Protein AF-0000000070960146 (afdb_homodimer)

Solvent-accessible surface area (backbone atoms only — not comparable to full-atom values): 70694 Å² total; per-residue (Å²): 142,62,29,52,40,71,73,69,5,47,39,12,2,50,14,40,54,54,83,61,89,57,48,25,29,65,72,46,25,65,51,45,55,50,44,57,61,27,44,70,69,28,80,47,64,64,25,42,52,49,49,51,50,38,55,51,27,43,67,66,57,34,67,61,31,40,39,28,59,34,11,20,39,46,73,60,36,20,38,69,31,18,22,44,43,29,54,26,23,54,67,56,8,25,67,33,73,41,82,50,96,93,36,79,46,39,23,17,20,33,39,32,38,32,36,72,47,49,84,36,66,73,55,34,51,51,48,34,45,20,14,60,64,30,61,87,32,43,71,78,63,81,52,58,47,55,74,87,51,53,32,63,59,55,89,52,77,59,70,46,55,38,59,24,32,43,16,40,39,41,49,55,70,43,48,41,66,30,52,31,44,33,53,46,42,46,45,67,69,49,24,64,53,37,39,46,43,74,52,67,45,35,56,66,65,28,43,38,42,66,85,47,78,71,66,78,84,50,69,68,42,53,50,49,53,48,54,53,48,48,38,52,51,42,24,53,52,8,31,54,50,44,69,74,46,63,83,67,57,83,74,63,87,48,68,70,57,48,49,33,44,29,24,7,50,63,53,29,49,48,63,53,67,52,80,74,83,52,89,64,41,44,54,33,16,52,47,22,52,40,46,52,47,48,54,53,35,52,53,60,49,46,51,48,54,39,59,29,41,40,48,40,54,55,61,56,41,52,59,34,72,89,42,26,41,57,63,45,42,68,58,47,61,41,53,54,36,17,51,50,21,19,50,51,29,36,68,44,43,61,17,56,71,71,66,48,59,51,70,69,58,54,52,50,50,54,50,63,66,52,40,61,65,51,51,50,50,50,51,38,37,47,46,55,55,61,71,74,63,60,42,66,39,21,33,55,43,37,44,45,47,23,52,26,20,64,73,37,44,67,36,55,77,66,40,43,34,39,77,64,37,52,67,30,57,42,60,73,77,48,26,55,58,16,31,52,54,51,46,61,68,49,42,59,75,54,48,48,35,49,75,71,40,94,62,17,62,58,49,54,52,50,50,34,52,46,29,32,50,51,33,22,48,52,28,44,72,66,69,35,56,42,61,92,45,89,87,47,36,46,67,45,47,50,47,25,49,49,57,57,64,32,27,50,68,54,48,38,30,14,24,47,52,12,30,52,48,10,44,52,52,53,73,41,66,87,50,86,76,84,77,54,70,66,58,50,51,50,50,51,51,51,33,50,49,38,49,45,46,53,32,48,55,58,44,67,68,46,32,85,85,49,68,95,46,60,66,62,23,14,41,45,53,20,51,39,45,40,41,46,28,51,35,54,48,49,52,54,50,30,38,70,66,68,68,27,63,69,59,32,53,59,22,50,30,68,68,32,42,38,44,26,74,34,31,67,48,27,68,69,46,41,59,57,57,56,31,47,54,51,7,43,42,62,60,49,38,73,82,48,71,67,56,52,51,37,53,46,48,20,51,53,53,51,24,48,53,55,18,50,51,46,35,37,57,44,50,46,19,51,49,47,41,39,54,67,63,74,38,30,69,62,52,50,59,36,52,69,76,60,80,70,81,75,73,70,66,87,113,141,53,27,55,37,71,72,65,4,47,39,9,2,48,14,32,54,53,83,62,89,56,44,18,30,64,74,45,27,64,51,46,54,50,45,56,59,27,44,71,69,28,78,46,64,64,26,41,53,49,48,52,50,40,54,51,27,43,70,68,58,34,68,64,31,40,38,28,58,32,12,20,37,45,72,61,37,22,38,69,32,18,23,44,44,29,54,25,23,52,68,55,8,25,65,34,72,40,82,51,97,93,35,78,45,37,24,18,21,34,37,32,36,32,37,72,47,49,84,38,67,74,47,34,52,50,49,33,47,20,14,60,64,31,62,86,32,45,70,78,63,81,54,56,49,51,75,87,50,52,32,64,59,56,88,54,78,59,70,46,56,38,59,26,31,42,16,39,40,40,49,56,70,42,48,42,66,31,54,33,44,34,51,48,42,46,46,66,69,49,24,63,54,36,38,46,42,76,52,68,44,34,55,65,66,29,43,38,42,68,84,46,80,71,67,78,85,50,69,69,43,51,52,50,52,48,53,54,48,48,38,52,50,42,25,55,50,7,32,54,50,43,70,73,45,63,83,69,54,83,77,59,85,48,67,70,56,46,49,33,43,28,24,7,52,65,53,29,48,48,63,53,68,51,80,74,81,53,88,64,42,43,53,32,16,51,45,23,52,40,46,54,47,48,54,51,34,52,54,61,48,45,50,47,54,38,58,28,40,41,48,40,54,54,62,55,40,52,59,33,71,89,43,24,41,58,64,45,41,68,58,48,61,43,53,53,37,17,50,51,22,20,50,51,30,35,68,43,43,60,17,54,72,70,65,48,59,51,70,69,58,54,51,49,49,54,50,64,66,51,40,61,65,50,52,51,48,49,51,37,38,47,47,56,53,59,71,75,62,59,42,66,38,20,34,55,43,37,44,43,48,24,53,26,21,63,73,37,43,66,37,53,77,66,41,42,33,38,77,62,37,54,66,30,57,42,61,74,75,49,27,55,58,18,31,52,54,51,46,60,69,49,42,59,76,54,50,49,36,50,74,69,38,93,63,17,63,60,50,54,51,50,51,34,52,47,29,30,49,50,33,22,48,53,29,45,73,65,67,33,56,42,62,92,43,88,86,47,35,48,65,45,46,49,46,23,50,49,57,58,64,31,29,48,69,52,49,38,30,14,24,47,52,11,30,52,48,10,45,52,52,54,74,40,67,87,50,86,74,83,76,53,70,68,57,50,50,50,50,52,51,52,31,51,49,38,50,46,46,52,32,47,55,59,45,65,68,46,32,84,85,48,68,94,44,61,65,63,23,12,42,44,54,21,52,36,43,41,40,47,27,52,34,53,47,48,53,53,50,29,39,70,66,70,68,28,62,70,58,33,54,58,21,52,30,69,69,33,44,39,42,28,74,35,31,67,48,26,68,69,47,40,59,57,56,57,31,48,53,52,7,42,41,65,59,47,39,73,81,48,72,67,55,51,51,37,53,45,48,20,51,53,52,50,25,49,54,53,18,51,52,45,36,36,57,44,49,45,18,52,48,46,41,40,54,65,63,75,40,31,69,61,51,49,59,38,54,68,75,60,79,70,78,76,71,71,66,86,112

InterPro domains:
  IPR002656 Acyltransferase 3 domain [PF01757] (283-663)
  IPR006621 Nose resistant-to-fluoxetine protein, N-terminal [PF20146] (47-182)
  IPR006621 Nose resistant-to-fluoxetine protein, N-terminal [SM00703] (44-202)
  IPR052728 Oxygen and lipid transport regulator [PTHR11161] (45-680)

Organism: NCBI:txid2509291

Nearest PDB structures (foldseek):
  6ob6-assembly2_B  TM=2.255E-01  e=4.570E-02  Homo sapiens
  8c02-assembly1_A  TM=2.236E-01  e=8.483E-02  Homo sapiens
  8px9-assembly1_B  TM=1.313E-01  e=5.239E+00  Escherichia coli
  8w20-assembly1_A  TM=7.206E-02  e=4.091E+00  Streptomyces coelicolor A3(2)
  8c02-assembly1_A  TM=2.245E-01  e=8.829E-02  Homo sapiens

Foldseek 3Di:
DAAADDVLRVLRNVQPPPPPPSGSLPVPVVVVVLLLVLLVQQPFPVQSVVVVVLVVCSRVVPPLSVLQVQQWFDDDPQLLLQQQETAGHQVSQQPRWDQDPNDIWGKKKFKKKKAKDFPDPVVRVSLCSSLLNCSVQEDGPLPCVCPVPQNPAFLPLAFDRRMGMIMHIGTPSGAQSRVQSSVQSSCVPPPVVPRMDMDMHIDRQLMAHNVGPDDDADDLQVVLVVVLVVLVVLQVQLQVVCVVCVPPLVPDPDLVSLLSVLSHLVNLVCVLQPLDQDQLLLLLLLLLVLLLLVLLLVLLSLQSSFRASRSSVNLVLLLDLVCLLSFLSLLSLLLVLLQLLLCVLQVLLLLLLVVLDDLVLQLVLLLLQQQFLLVSLLSCLQGCLLVPAFFSCSCRLRVLLNVLSVVPVVCLNVLNCLPVVSNYDNQLLSLSVSLSSVCSNCSCVLSNCLNPPPCSLVVLVVVLVVLLVVQLCQCLVVVAFQTQESLHHPVNNSCCCRPCNRDNSLSVNLNSLSNSLSSVCNVCVPPQDDDDPVRVVVLLVLLVVLVCCSRRVCSQVRDNPDDRDSCVSSCNSSVSSNSNSVSSSSCSVCLSNVNNPVSVVSSNDSVSSSSSLLSSQLSRCLVSVSSVVRRHDHDHHHDDDVVSVVVSVVSSVVSSVVSSVCSSSPNSSSSSSCCSPVCVVSVVSSVVVPPDPPVPPPD/DAAAAPVLRVLRNVQPPPPPPSGSLPVVVVVVVLLLVLLVQQPQPVQSVVVVVLVVCSRVVPPLSVLQVQQWFDDDPQLLLQQQETAGHQVSQQPRWDQDPNDIWGKKKFKKKKAKDFPDPVVRVSLCSSLLNCSVQEDGPLPCPCPVDQNPAFLPLAFDRRMGMTMHIGTPSGAQSRVQSSVQSSCVPPPVVPRMDMDMHIDRQLMAHNVGPDDDADDLQVVLVVVLVVLVVLQVQLQVVCVVCVPPLPVPPDLVVLLSVLSHLVNLVCVLQPLDQDQLLLLLLLLLVLLLLVLLLVLLSLQSSFRASRSSVNLVLLLDLVCLLSFLSLLSLLLVLLQLLLCVLQVLLVLLLVVLDDLVLQLVLLLLQQQFLLVSLLSCLQGCLLVPAFASCSCRLRVLLNVLSVVPVVCLNVLNCLVVVSNYDNQLLSLSVSLSSVCSNCSCVLSNCLNPPPCSLVVLVVVLVVLLVVQLCQCLVVVAFQTQESLHHPVNNSCCCRPCNRDNSLSVNLNSLSNSLSSVCNVCVPPQDDDDPVRVVVLLVLLVVLVCCSRRVCSVVRDNPDDRDSCVSSCNSSVSSNSNSSSSSSCSVCLSNVNNPVSVVSSNDSVSSSSSLLSSQLSRCLVSVSSVVRRHDSDHHHDDDVVSVVVSVVSSVVSSVVSSVCSSSPNSSSSSSCCSPVCVVSVVSSVVVPPPPPVPPPD

Structure (mmCIF, N/CA/C/O backbone):
data_AF-0000000070960146-model_v1
#
loop_
_entity.id
_entity.type
_entity.pdbx_description
1 polymer 'Nose resistant-to-fluoxetine protein N-terminal domain-containing protein'
#
loop_
_atom_site.group_PDB
_atom_site.id
_atom_site.type_symbol
_atom_site.label_atom_id
_atom_site.label_alt_id
_atom_site.label_comp_id
_atom_site.label_asym_id
_atom_site.label_entity_id
_atom_site.label_seq_id
_atom_site.pdbx_PDB_ins_code
_atom_site.Cartn_x
_atom_site.Cartn_y
_atom_site.Cartn_z
_atom_site.occupancy
_atom_site.B_iso_or_equiv
_atom_site.auth_seq_id
_atom_site.auth_comp_id
_atom_site.auth_asym_id
_atom_site.auth_atom_id
_atom_site.pdbx_PDB_model_num
ATOM 1 N N . MET A 1 1 ? 13.875 -34.688 -35.969 1 16.34 1 MET A N 1
ATOM 2 C CA . MET A 1 1 ? 14.422 -33.531 -35.25 1 16.34 1 MET A CA 1
ATOM 3 C C . MET A 1 1 ? 13.5 -33.125 -34.094 1 16.34 1 MET A C 1
ATOM 5 O O . MET A 1 1 ? 12.477 -32.469 -34.312 1 16.34 1 MET A O 1
ATOM 9 N N . ASP A 1 2 ? 13.469 -33.719 -32.812 1 19.95 2 ASP A N 1
ATOM 10 C CA . ASP A 1 2 ? 12.727 -34.406 -31.781 1 19.95 2 ASP A CA 1
ATOM 11 C C . ASP A 1 2 ? 12.57 -33.531 -30.547 1 19.95 2 ASP A C 1
ATOM 13 O O . ASP A 1 2 ? 11.594 -33.656 -29.797 1 19.95 2 ASP A O 1
ATOM 17 N N . THR A 1 3 ? 13.508 -32.719 -30.062 1 20.5 3 THR A N 1
ATOM 18 C CA . THR A 1 3 ? 13.703 -32.625 -28.625 1 20.5 3 THR A CA 1
ATOM 19 C C . THR A 1 3 ? 12.688 -31.672 -28 1 20.5 3 THR A C 1
ATOM 21 O O . THR A 1 3 ? 12.078 -31.984 -26.969 1 20.5 3 THR A O 1
ATOM 24 N N . ARG A 1 4 ? 12.609 -30.266 -27.984 1 33.47 4 ARG A N 1
ATOM 25 C CA . ARG A 1 4 ? 13.641 -29.547 -27.25 1 33.47 4 ARG A CA 1
ATOM 26 C C . ARG A 1 4 ? 13.039 -28.406 -26.422 1 33.47 4 ARG A C 1
ATOM 28 O O . ARG A 1 4 ? 13.766 -27.641 -25.797 1 33.47 4 ARG A O 1
ATOM 35 N N . PRO A 1 5 ? 11.805 -27.922 -26.422 1 26.86 5 PRO A N 1
ATOM 36 C CA . PRO A 1 5 ? 11.734 -26.562 -25.844 1 26.86 5 PRO A CA 1
ATOM 37 C C . PRO A 1 5 ? 11.477 -26.578 -24.344 1 26.86 5 PRO A C 1
ATOM 39 O O . PRO A 1 5 ? 11.023 -27.578 -23.797 1 26.86 5 PRO A O 1
ATOM 42 N N . LEU A 1 6 ? 11.391 -25.641 -23.266 1 27.84 6 LEU A N 1
ATOM 43 C CA . LEU A 1 6 ? 11.859 -25.797 -21.906 1 27.84 6 LEU A CA 1
ATOM 44 C C . LEU A 1 6 ? 10.906 -26.688 -21.094 1 27.84 6 LEU A C 1
ATOM 46 O O . LEU A 1 6 ? 11.344 -27.656 -20.469 1 27.84 6 LEU A O 1
ATOM 50 N N . TRP A 1 7 ? 9.711 -26.406 -20.453 1 31.83 7 TRP A N 1
ATOM 51 C CA . TRP A 1 7 ? 8.875 -27.375 -19.75 1 31.83 7 TRP A CA 1
ATOM 52 C C . TRP A 1 7 ? 8.148 -28.281 -20.75 1 31.83 7 TRP A C 1
ATOM 54 O O . TRP A 1 7 ? 8.008 -29.484 -20.516 1 31.83 7 TRP A O 1
ATOM 64 N N . LEU A 1 8 ? 7.652 -27.828 -21.859 1 33.28 8 LEU A N 1
ATOM 65 C CA . LEU A 1 8 ? 7.367 -28.547 -23.094 1 33.28 8 LEU A CA 1
ATOM 66 C C . LEU A 1 8 ? 8.656 -29.016 -23.766 1 33.28 8 LEU A C 1
ATOM 68 O O . LEU A 1 8 ? 8.688 -30.078 -24.391 1 33.28 8 LEU A O 1
ATOM 72 N N . LEU A 1 9 ? 9.812 -28.328 -23.656 1 34.62 9 LEU A N 1
ATOM 73 C CA . LEU A 1 9 ? 11.219 -28.656 -23.875 1 34.62 9 LEU A CA 1
ATOM 74 C C . LEU A 1 9 ? 11.695 -29.688 -22.859 1 34.62 9 LEU A C 1
ATOM 76 O O . LEU A 1 9 ? 12.359 -30.656 -23.203 1 34.62 9 LEU A O 1
ATOM 80 N N . LEU A 1 10 ? 11.461 -29.484 -21.469 1 37.72 10 LEU A N 1
ATOM 81 C CA . LEU A 1 10 ? 11.742 -30.547 -20.516 1 37.72 10 LEU A CA 1
ATOM 82 C C . LEU A 1 10 ? 10.875 -31.781 -20.812 1 37.72 10 LEU A C 1
ATOM 84 O O . LEU A 1 10 ? 11.367 -32.906 -20.781 1 37.72 10 LEU A O 1
ATOM 88 N N . ALA A 1 11 ? 9.641 -31.547 -20.953 1 37.19 11 ALA A N 1
ATOM 89 C CA . ALA A 1 11 ? 8.758 -32.625 -21.359 1 37.19 11 ALA A CA 1
ATOM 90 C C . ALA A 1 11 ? 9.117 -33.125 -22.766 1 37.19 11 ALA A C 1
ATOM 92 O O . ALA A 1 11 ? 9.141 -34.344 -23 1 37.19 11 ALA A O 1
ATOM 93 N N . ALA A 1 12 ? 9.375 -32.312 -23.734 1 36.16 12 ALA A N 1
ATOM 94 C CA . ALA A 1 12 ? 9.859 -32.656 -25.078 1 36.16 12 ALA A CA 1
ATOM 95 C C . ALA A 1 12 ? 11.273 -33.219 -25.016 1 36.16 12 ALA A C 1
ATOM 97 O O . ALA A 1 12 ? 11.602 -34.156 -25.734 1 36.16 12 ALA A O 1
ATOM 98 N N . LEU A 1 13 ? 12.219 -32.688 -24.266 1 33.97 13 LEU A N 1
ATOM 99 C CA . LEU A 1 13 ? 13.57 -33.219 -24.109 1 33.97 13 LEU A CA 1
ATOM 100 C C . LEU A 1 13 ? 13.539 -34.625 -23.5 1 33.97 13 LEU A C 1
ATOM 102 O O . LEU A 1 13 ? 14.32 -35.5 -23.891 1 33.97 13 LEU A O 1
ATOM 106 N N . LEU A 1 14 ? 12.812 -34.781 -22.438 1 33.66 14 LEU A N 1
ATOM 107 C CA . LEU A 1 14 ? 12.703 -36.156 -21.906 1 33.66 14 LEU A CA 1
ATOM 108 C C . LEU A 1 14 ? 12.078 -37.094 -22.938 1 33.66 14 LEU A C 1
ATOM 110 O O . LEU A 1 14 ? 12.391 -38.281 -22.969 1 33.66 14 LEU A O 1
ATOM 114 N N . ALA A 1 15 ? 11.359 -36.562 -23.797 1 32.53 15 ALA A N 1
ATOM 115 C CA . ALA A 1 15 ? 10.758 -37.406 -24.812 1 32.53 15 ALA A CA 1
ATOM 116 C C . ALA A 1 15 ? 11.797 -37.875 -25.844 1 32.53 15 ALA A C 1
ATOM 118 O O . ALA A 1 15 ? 11.703 -38.969 -26.375 1 32.53 15 ALA A O 1
ATOM 119 N N . LYS A 1 16 ? 12.703 -37 -26.297 1 32.22 16 LYS A N 1
ATOM 120 C CA . LYS A 1 16 ? 13.578 -37.438 -27.391 1 32.22 16 LYS A CA 1
ATOM 121 C C . LYS A 1 16 ? 14.523 -38.531 -26.938 1 32.22 16 LYS A C 1
ATOM 123 O O . LYS A 1 16 ? 15.156 -39.188 -27.766 1 32.22 16 LYS A O 1
ATOM 128 N N . SER A 1 17 ? 14.961 -38.531 -25.766 1 29.78 17 SER A N 1
ATOM 129 C CA . SER A 1 17 ? 16.016 -39.5 -25.562 1 29.78 17 SER A CA 1
ATOM 130 C C . SER A 1 17 ? 15.523 -40.906 -25.859 1 29.78 17 SER A C 1
ATOM 132 O O . SER A 1 17 ? 16.297 -41.875 -25.844 1 29.78 17 SER A O 1
ATOM 134 N N . ASN A 1 18 ? 14.32 -41.344 -25.391 1 29.39 18 ASN A N 1
ATOM 135 C CA . ASN A 1 18 ? 14.18 -42.781 -25.641 1 29.39 18 ASN A CA 1
ATOM 136 C C . ASN A 1 18 ? 13.922 -43.062 -27.125 1 29.39 18 ASN A C 1
ATOM 138 O O . ASN A 1 18 ? 13.242 -42.281 -27.797 1 29.39 18 ASN A O 1
ATOM 142 N N . GLY A 1 19 ? 14.773 -43.594 -27.922 1 28.58 19 GLY A N 1
ATOM 143 C CA . GLY A 1 19 ? 14.758 -44.188 -29.25 1 28.58 19 GLY A CA 1
ATOM 144 C C . GLY A 1 19 ? 13.359 -44.406 -29.797 1 28.58 19 GLY A C 1
ATOM 145 O O . GLY A 1 19 ? 13.188 -44.594 -31 1 28.58 19 GLY A O 1
ATOM 146 N N . GLU A 1 20 ? 12.578 -45.375 -29.219 1 28.08 20 GLU A N 1
ATOM 147 C CA . GLU A 1 20 ? 11.328 -45.719 -29.875 1 28.08 20 GLU A CA 1
ATOM 148 C C . GLU A 1 20 ? 10.445 -44.5 -30.062 1 28.08 20 GLU A C 1
ATOM 150 O O . GLU A 1 20 ? 10.594 -43.5 -29.359 1 28.08 20 GLU A O 1
ATOM 155 N N . GLU A 1 21 ? 9.586 -44.406 -31.172 1 29.23 21 GLU A N 1
ATOM 156 C CA . GLU A 1 21 ? 8.484 -43.531 -31.562 1 29.23 21 GLU A CA 1
ATOM 157 C C . GLU A 1 21 ? 7.836 -42.875 -30.344 1 29.23 21 GLU A C 1
ATOM 159 O O . GLU A 1 21 ? 6.738 -42.344 -30.438 1 29.23 21 GLU A O 1
ATOM 164 N N . ALA A 1 22 ? 8.227 -43.375 -29.234 1 28.91 22 ALA A N 1
ATOM 165 C CA . ALA A 1 22 ? 7.527 -42.75 -28.109 1 28.91 22 ALA A CA 1
ATOM 166 C C . ALA A 1 22 ? 7.898 -41.281 -27.984 1 28.91 22 ALA A C 1
ATOM 168 O O . ALA A 1 22 ? 9.031 -40.938 -27.609 1 28.91 22 ALA A O 1
ATOM 169 N N . GLY A 1 23 ? 7.594 -40.5 -29.031 1 26.97 23 GLY A N 1
ATOM 170 C CA . GLY A 1 23 ? 7.688 -39.062 -29.109 1 26.97 23 GLY A CA 1
ATOM 171 C C . GLY A 1 23 ? 7.57 -38.375 -27.766 1 26.97 23 GLY A C 1
ATOM 172 O O . GLY A 1 23 ? 7.117 -38.969 -26.797 1 26.97 23 GLY A O 1
ATOM 173 N N . PRO A 1 24 ? 8.289 -37.375 -27.641 1 30.25 24 PRO A N 1
ATOM 174 C CA . PRO A 1 24 ? 8.18 -36.438 -26.531 1 30.25 24 PRO A CA 1
ATOM 175 C C . PRO A 1 24 ? 6.762 -36.312 -25.984 1 30.25 24 PRO A C 1
ATOM 177 O O . PRO A 1 24 ? 6.469 -35.406 -25.203 1 30.25 24 PRO A O 1
ATOM 180 N N . ALA A 1 25 ? 5.93 -37.062 -26.531 1 29.98 25 ALA A N 1
ATOM 181 C CA . ALA A 1 25 ? 4.488 -37.25 -26.375 1 29.98 25 ALA A CA 1
ATOM 182 C C . ALA A 1 25 ? 4.137 -37.719 -24.969 1 29.98 25 ALA A C 1
ATOM 184 O O . ALA A 1 25 ? 3.004 -38.125 -24.719 1 29.98 25 ALA A O 1
ATOM 185 N N . PHE A 1 26 ? 5.125 -37.969 -24.25 1 29.44 26 PHE A N 1
ATOM 186 C CA . PHE A 1 26 ? 4.66 -38.656 -23.047 1 29.44 26 PHE A CA 1
ATOM 187 C C . PHE A 1 26 ? 3.686 -37.75 -22.281 1 29.44 26 PHE A C 1
ATOM 189 O O . PHE A 1 26 ? 2.678 -38.25 -21.75 1 29.44 26 PHE A O 1
ATOM 196 N N . VAL A 1 27 ? 4.301 -36.625 -21.688 1 33.44 27 VAL A N 1
ATOM 197 C CA . VAL A 1 27 ? 3.318 -35.906 -20.891 1 33.44 27 VAL A CA 1
ATOM 198 C C . VAL A 1 27 ? 2.248 -35.281 -21.797 1 33.44 27 VAL A C 1
ATOM 200 O O . VAL A 1 27 ? 1.07 -35.25 -21.438 1 33.44 27 VAL A O 1
ATOM 203 N N . ILE A 1 28 ? 2.689 -34.906 -23.062 1 36.03 28 ILE A N 1
ATOM 204 C CA . ILE A 1 28 ? 1.787 -34.25 -24.016 1 36.03 28 ILE A CA 1
ATOM 205 C C . ILE A 1 28 ? 1.133 -35.312 -24.906 1 36.03 28 ILE A C 1
ATOM 207 O O . ILE A 1 28 ? 0.051 -35.094 -25.453 1 36.03 28 ILE A O 1
ATOM 211 N N . SER A 1 29 ? 1.757 -36.5 -25.047 1 37.91 29 SER A N 1
ATOM 212 C CA . SER A 1 29 ? 1.292 -37.344 -26.141 1 37.91 29 SER A CA 1
ATOM 213 C C . SER A 1 29 ? -0.124 -37.875 -25.875 1 37.91 29 SER A C 1
ATOM 215 O O . SER A 1 29 ? -0.983 -37.781 -2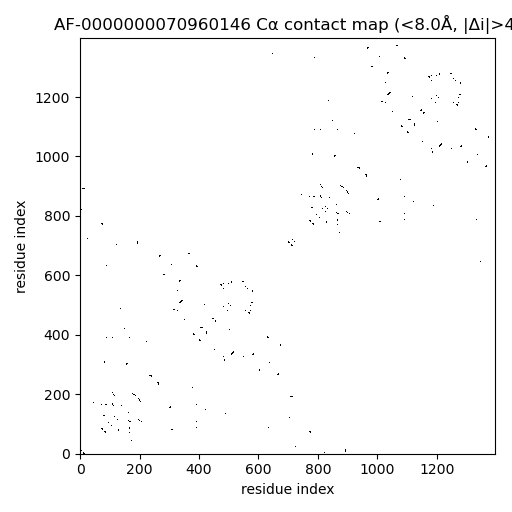6.766 1 37.91 29 SER A O 1
ATOM 217 N N . PRO A 1 30 ? -0.186 -38.562 -24.766 1 40.47 30 PRO A N 1
ATOM 218 C CA . PRO A 1 30 ? -1.591 -38.969 -24.625 1 40.47 30 PRO A CA 1
ATOM 219 C C . PRO A 1 30 ? -2.531 -37.75 -24.562 1 40.47 30 PRO A C 1
ATOM 221 O O . PRO A 1 30 ? -3.668 -37.844 -25.031 1 40.47 30 PRO A O 1
ATOM 224 N N . GLY A 1 31 ? -1.909 -36.625 -24.016 1 53.09 31 GLY A N 1
ATOM 225 C CA . GLY A 1 31 ? -2.705 -35.406 -23.953 1 53.09 31 GLY A CA 1
ATOM 226 C C . GLY A 1 31 ? -2.939 -34.781 -25.312 1 53.09 31 GLY A C 1
ATOM 227 O O . GLY A 1 31 ? -4.027 -34.281 -25.594 1 53.09 31 GLY A O 1
ATOM 228 N N . LEU A 1 32 ? -1.884 -35.156 -26.156 1 59.62 32 LEU A N 1
ATOM 229 C CA . LEU A 1 32 ? -2.02 -34.562 -27.484 1 59.62 32 LEU A CA 1
ATOM 230 C C . LEU A 1 32 ? -3.008 -35.375 -28.328 1 59.62 32 LEU A C 1
ATOM 232 O O . LEU A 1 32 ? -3.766 -34.781 -29.109 1 59.62 32 LEU A O 1
ATOM 236 N N . SER A 1 33 ? -2.926 -36.75 -28.156 1 63.88 33 SER A N 1
ATOM 237 C CA . SER A 1 33 ? -3.891 -37.562 -28.891 1 63.88 33 SER A CA 1
ATOM 238 C C . SER A 1 33 ? -5.316 -37.25 -28.438 1 63.88 33 SER A C 1
ATOM 240 O O . SER A 1 33 ? -6.227 -37.156 -29.266 1 63.88 33 SER A O 1
ATOM 242 N N . THR A 1 34 ? -5.434 -37.062 -27.203 1 73.81 34 THR A N 1
ATOM 243 C CA . THR A 1 34 ? -6.75 -36.719 -26.672 1 73.81 34 THR A CA 1
ATOM 244 C C . THR A 1 34 ? -7.18 -35.344 -27.172 1 73.81 34 THR A C 1
ATOM 246 O O . THR A 1 34 ? -8.352 -35.125 -27.5 1 73.81 34 THR A O 1
ATOM 249 N N . LEU A 1 35 ? -6.234 -34.562 -27.266 1 78.69 35 LEU A N 1
ATOM 250 C CA . LEU A 1 35 ? -6.539 -33.219 -27.719 1 78.69 35 LEU A CA 1
ATOM 251 C C . LEU A 1 35 ? -6.98 -33.219 -29.188 1 78.69 35 LEU A C 1
ATOM 253 O O . LEU A 1 35 ? -7.879 -32.438 -29.562 1 78.69 35 LEU A O 1
ATOM 257 N N . LYS A 1 36 ? -6.41 -34.062 -29.984 1 78.56 36 LYS A N 1
ATOM 258 C CA . LYS A 1 36 ? -6.781 -34.156 -31.391 1 78.56 36 LYS A CA 1
ATOM 259 C C . LYS A 1 36 ? -8.211 -34.688 -31.547 1 78.56 36 LYS A C 1
ATOM 261 O O . LYS A 1 36 ? -8.945 -34.219 -32.438 1 78.56 36 LYS A O 1
ATOM 266 N N . GLU A 1 37 ? -8.531 -35.594 -30.719 1 83.12 37 GLU A N 1
ATOM 267 C CA . GLU A 1 37 ? -9.891 -36.125 -30.766 1 83.12 37 GLU A CA 1
ATOM 268 C C . GLU A 1 37 ? -10.914 -35.094 -30.312 1 83.12 37 GLU A C 1
ATOM 270 O O . GLU A 1 37 ? -12.008 -35 -30.875 1 83.12 37 GLU A O 1
ATOM 275 N N . VAL A 1 38 ? -10.555 -34.344 -29.328 1 87.62 38 VAL A N 1
ATOM 276 C CA . VAL A 1 38 ? -11.461 -33.344 -28.781 1 87.62 38 VAL A CA 1
ATOM 277 C C . VAL A 1 38 ? -11.625 -32.188 -29.781 1 87.62 38 VAL A C 1
ATOM 279 O O . VAL A 1 38 ? -12.695 -31.594 -29.875 1 87.62 38 VAL A O 1
ATOM 282 N N . LEU A 1 39 ? -10.617 -31.938 -30.531 1 88.88 39 LEU A N 1
ATOM 283 C CA . LEU A 1 39 ? -10.648 -30.859 -31.5 1 88.88 39 LEU A CA 1
ATOM 284 C C . LEU A 1 39 ? -11.727 -31.094 -32.562 1 88.88 39 LEU A C 1
ATOM 286 O O . LEU A 1 39 ? -12.289 -30.141 -33.094 1 88.88 39 LEU A O 1
ATOM 290 N N . LYS A 1 40 ? -12.039 -32.344 -32.75 1 87.75 40 LYS A N 1
ATOM 291 C CA . LYS A 1 40 ? -13.062 -32.656 -33.75 1 87.75 40 LYS A CA 1
ATOM 292 C C . LYS A 1 40 ? -14.453 -32.25 -33.281 1 87.75 40 LYS A C 1
ATOM 294 O O . LYS A 1 40 ? -15.352 -32.031 -34.094 1 87.75 40 LYS A O 1
ATOM 299 N N . GLU A 1 41 ? -14.586 -32.094 -32 1 88.44 41 GLU A N 1
ATOM 300 C CA . GLU A 1 41 ? -15.875 -31.766 -31.406 1 88.44 41 GLU A CA 1
ATOM 301 C C . GLU A 1 41 ? -16.062 -30.25 -31.312 1 88.44 41 GLU A C 1
ATOM 303 O O . GLU A 1 41 ? -17.156 -29.781 -31 1 88.44 41 GLU A O 1
ATOM 308 N N . VAL A 1 42 ? -15.086 -29.531 -31.609 1 93.69 42 VAL A N 1
ATOM 309 C CA . VAL A 1 42 ? -15.148 -28.078 -31.516 1 93.69 42 VAL A CA 1
ATOM 310 C C . VAL A 1 42 ? -15.953 -27.531 -32.688 1 93.69 42 VAL A C 1
ATOM 312 O O . VAL A 1 42 ? -15.688 -27.875 -33.844 1 93.69 42 VAL A O 1
ATOM 315 N N . PRO A 1 43 ? -16.906 -26.703 -32.531 1 92.88 43 PRO A N 1
ATOM 316 C CA . PRO A 1 43 ? -17.797 -26.234 -33.562 1 92.88 43 PRO A CA 1
ATOM 317 C C . PRO A 1 43 ? -17.094 -25.375 -34.625 1 92.88 43 PRO A C 1
ATOM 319 O O . PRO A 1 43 ? -17.375 -25.484 -35.812 1 92.88 43 PRO A O 1
ATOM 322 N N . GLY A 1 44 ? -16.172 -24.516 -34.281 1 94.56 44 GLY A N 1
ATOM 323 C CA . GLY A 1 44 ? -15.516 -23.594 -35.219 1 94.56 44 GLY A CA 1
ATOM 324 C C . GLY A 1 44 ? -14.477 -24.281 -36.094 1 94.56 44 GLY A C 1
ATOM 325 O O . GLY A 1 44 ? -13.438 -24.719 -35.594 1 94.56 44 GLY A O 1
ATOM 326 N N . ALA A 1 45 ? -14.695 -24.266 -37.375 1 94.19 45 ALA A N 1
ATOM 327 C CA . ALA A 1 45 ? -13.773 -24.922 -38.312 1 94.19 45 ALA A CA 1
ATOM 328 C C . ALA A 1 45 ? -12.43 -24.219 -38.344 1 94.19 45 ALA A C 1
ATOM 330 O O . ALA A 1 45 ? -11.375 -24.859 -38.406 1 94.19 45 ALA A O 1
ATOM 331 N N . GLU A 1 46 ? -12.5 -22.906 -38.375 1 93.94 46 GLU A N 1
ATOM 332 C CA . GLU A 1 46 ? -11.258 -22.141 -38.438 1 93.94 46 GLU A CA 1
ATOM 333 C C . GLU A 1 46 ? -10.461 -22.312 -37.125 1 93.94 46 GLU A C 1
ATOM 335 O O . GLU A 1 46 ? -9.227 -22.344 -37.156 1 93.94 46 GLU A O 1
ATOM 340 N N . CYS A 1 47 ? -11.148 -22.391 -36.062 1 95.19 47 CYS A N 1
ATOM 341 C CA . CYS A 1 47 ? -10.508 -22.641 -34.781 1 95.19 47 CYS A CA 1
ATOM 342 C C . CYS A 1 47 ? -9.781 -23.984 -34.781 1 95.19 47 CYS A C 1
ATOM 344 O O . CYS A 1 47 ? -8.617 -24.062 -34.375 1 95.19 47 CYS A O 1
ATOM 346 N N . ARG A 1 48 ? -10.422 -25 -35.344 1 94.5 48 ARG A N 1
ATOM 347 C CA . ARG A 1 48 ? -9.82 -26.328 -35.438 1 94.5 48 ARG A CA 1
ATOM 348 C C . ARG A 1 48 ? -8.547 -26.312 -36.281 1 94.5 48 ARG A C 1
ATOM 350 O O . ARG A 1 48 ? -7.531 -26.891 -35.875 1 94.5 48 ARG A O 1
ATOM 357 N N . ARG A 1 49 ? -8.641 -25.641 -37.344 1 92.25 49 ARG A N 1
ATOM 358 C CA . ARG A 1 49 ? -7.496 -25.578 -38.25 1 92.25 49 ARG A CA 1
ATOM 359 C C . ARG A 1 49 ? -6.32 -24.859 -37.594 1 92.25 49 ARG A C 1
ATOM 361 O O . ARG A 1 49 ? -5.188 -25.344 -37.625 1 92.25 49 ARG A O 1
ATOM 368 N N . GLN A 1 50 ? -6.543 -23.797 -36.969 1 94.12 50 GLN A N 1
ATOM 369 C CA . GLN A 1 50 ? -5.461 -23 -36.406 1 94.12 50 GLN A CA 1
ATOM 370 C C . GLN A 1 50 ? -4.875 -23.672 -35.156 1 94.12 50 GLN A C 1
ATOM 372 O O . GLN A 1 50 ? -3.678 -23.562 -34.906 1 94.12 50 GLN A O 1
ATOM 377 N N . VAL A 1 51 ? -5.738 -24.312 -34.406 1 93.56 51 VAL A N 1
ATOM 378 C CA . VAL A 1 51 ? -5.223 -25.047 -33.281 1 93.56 51 VAL A CA 1
ATOM 379 C C . VAL A 1 51 ? -4.297 -26.156 -33.75 1 93.56 51 VAL A C 1
ATOM 381 O O . VAL A 1 51 ? -3.271 -26.438 -33.094 1 93.56 51 VAL A O 1
ATOM 384 N N . ALA A 1 52 ? -4.664 -26.781 -34.812 1 89.56 52 ALA A N 1
ATOM 385 C CA . ALA A 1 52 ? -3.797 -27.812 -35.406 1 89.56 52 ALA A CA 1
ATOM 386 C C . ALA A 1 52 ? -2.443 -27.234 -35.781 1 89.56 52 ALA A C 1
ATOM 388 O O . ALA A 1 52 ? -1.407 -27.875 -35.625 1 89.56 52 ALA A O 1
ATOM 389 N N . VAL A 1 53 ? -2.492 -26.047 -36.312 1 91.75 53 VAL A N 1
ATOM 390 C CA . VAL A 1 53 ? -1.263 -25.359 -36.688 1 91.75 53 VAL A CA 1
ATOM 391 C C . VAL A 1 53 ? -0.425 -25.078 -35.438 1 91.75 53 VAL A C 1
ATOM 393 O O . VAL A 1 53 ? 0.803 -25.188 -35.469 1 91.75 53 VAL A O 1
ATOM 396 N N . VAL A 1 54 ? -1.064 -24.656 -34.406 1 91.44 54 VAL A N 1
ATOM 397 C CA . VAL A 1 54 ? -0.37 -24.359 -33.156 1 91.44 54 VAL A CA 1
ATOM 398 C C . VAL A 1 54 ? 0.284 -25.641 -32.594 1 91.44 54 VAL A C 1
ATOM 400 O O . VAL A 1 54 ? 1.433 -25.609 -32.156 1 91.44 54 VAL A O 1
ATOM 403 N N . LEU A 1 55 ? -0.469 -26.734 -32.656 1 86.88 55 LEU A N 1
ATOM 404 C CA . LEU A 1 55 ? 0.066 -28 -32.156 1 86.88 55 LEU A CA 1
ATOM 405 C C . LEU A 1 55 ? 1.273 -28.438 -32.969 1 86.88 55 LEU A C 1
ATOM 407 O O . LEU A 1 55 ? 2.244 -28.969 -32.438 1 86.88 55 LEU A O 1
ATOM 411 N N . GLU A 1 56 ? 1.237 -28.172 -34.25 1 85.12 56 GLU A N 1
ATOM 412 C CA . GLU A 1 56 ? 2.385 -28.453 -35.094 1 85.12 56 GLU A CA 1
ATOM 413 C C . GLU A 1 56 ? 3.559 -27.547 -34.781 1 85.12 56 GLU A C 1
ATOM 415 O O . GLU A 1 56 ? 4.715 -27.969 -34.781 1 85.12 56 GLU A O 1
ATOM 420 N N . GLY A 1 57 ? 3.236 -26.312 -34.531 1 85.25 57 GLY A N 1
ATOM 421 C CA . GLY A 1 57 ? 4.266 -25.359 -34.125 1 85.25 57 GLY A CA 1
ATOM 422 C C . GLY A 1 57 ? 4.953 -25.75 -32.844 1 85.25 57 GLY A C 1
ATOM 423 O O . GLY A 1 57 ? 6.164 -25.562 -32.688 1 85.25 57 GLY A O 1
ATOM 424 N N . VAL A 1 58 ? 4.18 -26.219 -31.875 1 83.88 58 VAL A N 1
ATOM 425 C CA . VAL A 1 58 ? 4.742 -26.656 -30.609 1 83.88 58 VAL A CA 1
ATOM 426 C C . VAL A 1 58 ? 5.668 -27.844 -30.828 1 83.88 58 VAL A C 1
ATOM 428 O O . VAL A 1 58 ? 6.75 -27.922 -30.234 1 83.88 58 VAL A O 1
ATOM 431 N N . ARG A 1 59 ? 5.246 -28.688 -31.672 1 76.5 59 ARG A N 1
ATOM 432 C CA . ARG A 1 59 ? 6.062 -29.859 -31.984 1 76.5 59 ARG A CA 1
ATOM 433 C C . ARG A 1 59 ? 7.379 -29.453 -32.625 1 76.5 59 ARG A C 1
ATOM 435 O O . ARG A 1 59 ? 8.414 -30.078 -32.406 1 76.5 59 ARG A O 1
ATOM 442 N N . ASN A 1 60 ? 7.34 -28.391 -33.438 1 77.75 60 ASN A N 1
ATOM 443 C CA . ASN A 1 60 ? 8.523 -27.906 -34.125 1 77.75 60 ASN A CA 1
ATOM 444 C C . ASN A 1 60 ? 9.297 -26.891 -33.281 1 77.75 60 ASN A C 1
ATOM 446 O O . ASN A 1 60 ? 10.273 -26.297 -33.75 1 77.75 60 ASN A O 1
ATOM 450 N N . LEU A 1 61 ? 8.883 -26.609 -32.156 1 79.31 61 LEU A N 1
ATOM 451 C CA . LEU A 1 61 ? 9.539 -25.719 -31.188 1 79.31 61 LEU A CA 1
ATOM 452 C C . LEU A 1 61 ? 9.656 -24.312 -31.75 1 79.31 61 LEU A C 1
ATOM 454 O O . LEU A 1 61 ? 10.719 -23.688 -31.656 1 79.31 61 LEU A O 1
ATOM 458 N N . THR A 1 62 ? 8.594 -23.953 -32.438 1 84.12 62 THR A N 1
ATOM 459 C CA . THR A 1 62 ? 8.578 -22.578 -32.906 1 84.12 62 THR A CA 1
ATOM 460 C C . THR A 1 62 ? 8.289 -21.609 -31.75 1 84.12 62 THR A C 1
ATOM 462 O O . THR A 1 62 ? 7.5 -21.938 -30.859 1 84.12 62 THR A O 1
ATOM 465 N N . ASP A 1 63 ? 8.867 -20.469 -31.75 1 84.06 63 ASP A N 1
ATOM 466 C CA . ASP A 1 63 ? 8.82 -19.531 -30.625 1 84.06 63 ASP A CA 1
ATOM 467 C C . ASP A 1 63 ? 7.383 -19.125 -30.312 1 84.06 63 ASP A C 1
ATOM 469 O O . ASP A 1 63 ? 6.949 -19.188 -29.156 1 84.06 63 ASP A O 1
ATOM 473 N N . TRP A 1 64 ? 6.656 -18.719 -31.359 1 90.81 64 TRP A N 1
ATOM 474 C CA . TRP A 1 64 ? 5.305 -18.203 -31.141 1 90.81 64 TRP A CA 1
ATOM 475 C C . TRP A 1 64 ? 4.395 -19.297 -30.594 1 90.81 64 TRP A C 1
ATOM 477 O O . TRP A 1 64 ? 3.543 -19.031 -29.734 1 90.81 64 TRP A O 1
ATOM 487 N N . ALA A 1 65 ? 4.523 -20.531 -31.062 1 91.38 65 ALA A N 1
ATOM 488 C CA . ALA A 1 65 ? 3.707 -21.656 -30.594 1 91.38 65 ALA A CA 1
ATOM 489 C C . ALA A 1 65 ? 4.055 -22.016 -29.156 1 91.38 65 ALA A C 1
ATOM 491 O O . ALA A 1 65 ? 3.17 -22.359 -28.359 1 91.38 65 ALA A O 1
ATOM 492 N N . LEU A 1 66 ? 5.309 -21.875 -28.844 1 88.81 66 LEU A N 1
ATOM 493 C CA . LEU A 1 66 ? 5.75 -22.156 -27.484 1 88.81 66 LEU A CA 1
ATOM 494 C C . LEU A 1 66 ? 5.242 -21.109 -26.516 1 88.81 66 LEU A C 1
ATOM 496 O O . LEU A 1 66 ? 4.934 -21.406 -25.359 1 88.81 66 LEU A O 1
ATOM 500 N N . GLN A 1 67 ? 5.223 -19.938 -27 1 92.12 67 GLN A N 1
ATOM 501 C CA . GLN A 1 67 ? 4.688 -18.859 -26.188 1 92.12 67 GLN A CA 1
ATOM 502 C C . GLN A 1 67 ? 3.221 -19.094 -25.844 1 92.12 67 GLN A C 1
ATOM 504 O O . GLN A 1 67 ? 2.791 -18.844 -24.703 1 92.12 67 GLN A O 1
ATOM 509 N N . MET A 1 68 ? 2.49 -19.547 -26.781 1 94.12 68 MET A N 1
ATOM 510 C CA . MET A 1 68 ? 1.079 -19.828 -26.531 1 94.12 68 MET A CA 1
ATOM 511 C C . MET A 1 68 ? 0.917 -20.953 -25.516 1 94.12 68 MET A C 1
ATOM 513 O O . MET A 1 68 ? 0.097 -20.859 -24.594 1 94.12 68 MET A O 1
ATOM 517 N N . ALA A 1 69 ? 1.735 -21.984 -25.672 1 90.31 69 ALA A N 1
ATOM 518 C CA . ALA A 1 69 ? 1.705 -23.078 -24.719 1 90.31 69 ALA A CA 1
ATOM 519 C C . ALA A 1 69 ? 2.166 -22.625 -23.344 1 90.31 69 ALA A C 1
ATOM 521 O O . ALA A 1 69 ? 1.595 -23.031 -22.328 1 90.31 69 ALA A O 1
ATOM 522 N N . ASP A 1 70 ? 3.172 -21.797 -23.344 1 92.25 70 ASP A N 1
ATOM 523 C CA . ASP A 1 70 ? 3.721 -21.281 -22.094 1 92.25 70 ASP A CA 1
ATOM 524 C C . ASP A 1 70 ? 2.709 -20.391 -21.375 1 92.25 70 ASP A C 1
ATOM 526 O O . ASP A 1 70 ? 2.645 -20.391 -20.141 1 92.25 70 ASP A O 1
ATOM 530 N N . ALA A 1 71 ? 1.933 -19.688 -22.109 1 95.75 71 ALA A N 1
ATOM 531 C CA . ALA A 1 71 ? 0.974 -18.75 -21.562 1 95.75 71 ALA A CA 1
ATOM 532 C C . ALA A 1 71 ? -0.202 -19.469 -20.906 1 95.75 71 ALA A C 1
ATOM 534 O O . ALA A 1 71 ? -0.875 -18.906 -20.031 1 95.75 71 ALA A O 1
ATOM 535 N N . THR A 1 72 ? -0.465 -20.672 -21.312 1 94.12 72 THR A N 1
ATOM 536 C CA . THR A 1 72 ? -1.591 -21.438 -20.797 1 94.12 72 THR A CA 1
ATOM 537 C C . THR A 1 72 ? -1.338 -21.859 -19.359 1 94.12 72 THR A C 1
ATOM 539 O O . THR A 1 72 ? -0.214 -22.219 -19 1 94.12 72 THR A O 1
ATOM 542 N N . ALA A 1 73 ? -2.377 -21.797 -18.594 1 93.62 73 ALA A N 1
ATOM 543 C CA . ALA A 1 73 ? -2.283 -22.109 -17.172 1 93.62 73 ALA A CA 1
ATOM 544 C C . ALA A 1 73 ? -1.841 -23.547 -16.938 1 93.62 73 ALA A C 1
ATOM 546 O O . ALA A 1 73 ? -2.158 -24.438 -17.734 1 93.62 73 ALA A O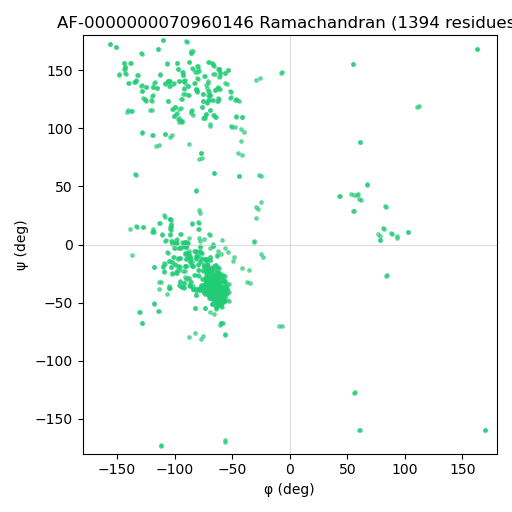 1
ATOM 547 N N . LYS A 1 74 ? -1.076 -23.703 -15.914 1 89.69 74 LYS A N 1
ATOM 548 C CA . LYS A 1 74 ? -0.661 -25.016 -15.438 1 89.69 74 LYS A CA 1
ATOM 549 C C . LYS A 1 74 ? -1.247 -25.312 -14.055 1 89.69 74 LYS A C 1
ATOM 551 O O . LYS A 1 74 ? -1.805 -24.406 -13.414 1 89.69 74 LYS A O 1
ATOM 556 N N . VAL A 1 75 ? -1.159 -26.531 -13.617 1 86.06 75 VAL A N 1
ATOM 557 C CA . VAL A 1 75 ? -1.646 -26.891 -12.289 1 86.06 75 VAL A CA 1
ATOM 558 C C . VAL A 1 75 ? -0.784 -26.219 -11.227 1 86.06 75 VAL A C 1
ATOM 560 O O . VAL A 1 75 ? 0.438 -26.391 -11.203 1 86.06 75 VAL A O 1
ATOM 563 N N . PRO A 1 76 ? -1.417 -25.516 -10.422 1 90.44 76 PRO A N 1
ATOM 564 C CA . PRO A 1 76 ? -0.633 -24.781 -9.422 1 90.44 76 PRO A CA 1
ATOM 565 C C . PRO A 1 76 ? -0.334 -25.625 -8.18 1 90.44 76 PRO A C 1
ATOM 567 O O . PRO A 1 76 ? -0.886 -26.719 -8.023 1 90.44 76 PRO A O 1
ATOM 570 N N . SER A 1 77 ? 0.604 -25.156 -7.41 1 91.88 77 SER A N 1
ATOM 571 C CA . SER A 1 77 ? 0.814 -25.719 -6.078 1 91.88 77 SER A CA 1
ATOM 572 C C . SER A 1 77 ? -0.195 -25.156 -5.082 1 91.88 77 SER A C 1
ATOM 574 O O . SER A 1 77 ? -0.754 -24.078 -5.301 1 91.88 77 SER A O 1
ATOM 576 N N . GLY A 1 78 ? -0.454 -25.891 -4.098 1 93.81 78 GLY A N 1
ATOM 577 C CA . GLY A 1 78 ? -1.304 -25.406 -3.018 1 93.81 78 GLY A CA 1
ATOM 578 C C . GLY A 1 78 ? -2.785 -25.547 -3.322 1 93.81 78 GLY A C 1
ATOM 579 O O . GLY A 1 78 ? -3.578 -24.672 -2.957 1 93.81 78 GLY A O 1
ATOM 580 N N . LEU A 1 79 ? -3.129 -26.578 -4.051 1 92.19 79 LEU A N 1
ATOM 581 C CA . LEU A 1 79 ? -4.531 -26.828 -4.355 1 92.19 79 LEU A CA 1
ATOM 582 C C . LEU A 1 79 ? -5.328 -27.094 -3.082 1 92.19 79 LEU A C 1
ATOM 584 O O . LEU A 1 79 ? -6.465 -26.641 -2.947 1 92.19 79 LEU A O 1
ATOM 588 N N . LEU A 1 80 ? -4.723 -27.781 -2.176 1 92.5 80 LEU A N 1
ATOM 589 C CA . LEU A 1 80 ? -5.402 -28.156 -0.942 1 92.5 80 LEU A CA 1
ATOM 590 C C . LEU A 1 80 ? -5.465 -26.984 0.028 1 92.5 80 LEU A C 1
ATOM 592 O O . LEU A 1 80 ? -6.082 -27.078 1.092 1 92.5 80 LEU A O 1
ATOM 596 N N . ARG A 1 81 ? -4.887 -25.922 -0.4 1 93.5 81 ARG A N 1
ATOM 597 C CA . ARG A 1 81 ? -5.012 -24.688 0.373 1 93.5 81 ARG A CA 1
ATOM 598 C C . ARG A 1 81 ? -5.934 -23.688 -0.326 1 93.5 81 ARG A C 1
ATOM 600 O O . ARG A 1 81 ? -6.059 -22.547 0.103 1 93.5 81 ARG A O 1
ATOM 607 N N . GLY A 1 82 ? -6.469 -24.141 -1.381 1 92.75 82 GLY A N 1
ATOM 608 C CA . GLY A 1 82 ? -7.496 -23.344 -2.035 1 92.75 82 GLY A CA 1
ATOM 609 C C . GLY A 1 82 ? -6.996 -22.609 -3.264 1 92.75 82 GLY A C 1
ATOM 610 O O . GLY A 1 82 ? -7.664 -21.703 -3.768 1 92.75 82 GLY A O 1
ATOM 611 N N . ASN A 1 83 ? -5.758 -22.922 -3.748 1 94.38 83 ASN A N 1
ATOM 612 C CA . ASN A 1 83 ? -5.227 -22.312 -4.961 1 94.38 83 ASN A CA 1
ATOM 613 C C . ASN A 1 83 ? -5.844 -22.922 -6.215 1 94.38 83 ASN A C 1
ATOM 615 O O . ASN A 1 83 ? -5.172 -23.656 -6.945 1 94.38 83 ASN A O 1
ATOM 619 N N . LEU A 1 84 ? -7.062 -22.5 -6.527 1 93.69 84 LEU A N 1
ATOM 620 C CA . LEU A 1 84 ? -7.824 -23.125 -7.594 1 93.69 84 LEU A CA 1
ATOM 621 C C . LEU A 1 84 ? -7.871 -22.25 -8.836 1 93.69 84 LEU A C 1
ATOM 623 O O . LEU A 1 84 ? -8.344 -22.672 -9.891 1 93.69 84 LEU A O 1
ATOM 627 N N . ARG A 1 85 ? -7.395 -21.094 -8.727 1 94.88 85 ARG A N 1
ATOM 628 C CA . ARG A 1 85 ? -7.488 -20.156 -9.828 1 94.88 85 ARG A CA 1
ATOM 629 C C . ARG A 1 85 ? -6.125 -19.938 -10.484 1 94.88 85 ARG A C 1
ATOM 631 O O . ARG A 1 85 ? -5.332 -19.109 -10.023 1 94.88 85 ARG A O 1
ATOM 638 N N . ALA A 1 86 ? -5.863 -20.641 -11.508 1 94.75 86 ALA A N 1
ATOM 639 C CA . ALA A 1 86 ? -4.641 -20.516 -12.305 1 94.75 86 ALA A CA 1
ATOM 640 C C . ALA A 1 86 ? -4.863 -19.625 -13.523 1 94.75 86 ALA A C 1
ATOM 642 O O . ALA A 1 86 ? -5.402 -20.078 -14.539 1 94.75 86 ALA A O 1
ATOM 643 N N . LEU A 1 87 ? -4.324 -18.484 -13.523 1 96.62 87 LEU A N 1
ATOM 644 C CA . LEU A 1 87 ? -4.691 -17.469 -14.492 1 96.62 87 LEU A CA 1
ATOM 645 C C . LEU A 1 87 ? -3.805 -17.547 -15.734 1 96.62 87 LEU A C 1
ATOM 647 O O . LEU A 1 87 ? -4.078 -16.891 -16.75 1 96.62 87 LEU A O 1
ATOM 651 N N . GLY A 1 88 ? -2.754 -18.375 -15.703 1 95.69 88 GLY A N 1
ATOM 652 C CA . GLY A 1 88 ? -1.828 -18.344 -16.828 1 95.69 88 GLY A CA 1
ATOM 653 C C . GLY A 1 88 ? -1.167 -17 -17.031 1 95.69 88 GLY A C 1
ATOM 654 O O . GLY A 1 88 ? -0.958 -16.25 -16.062 1 95.69 88 GLY A O 1
ATOM 655 N N . ASP A 1 89 ? -0.661 -16.781 -18.219 1 96.31 89 ASP A N 1
ATOM 656 C CA . ASP A 1 89 ? -0.053 -15.492 -18.547 1 96.31 89 ASP A CA 1
ATOM 657 C C . ASP A 1 89 ? -0.793 -14.812 -19.703 1 96.31 89 ASP A C 1
ATOM 659 O O . ASP A 1 89 ? -0.46 -15.023 -20.859 1 96.31 89 ASP A O 1
ATOM 663 N N . MET A 1 90 ? -1.713 -13.969 -19.359 1 96.31 90 MET A N 1
ATOM 664 C CA . MET A 1 90 ? -2.562 -13.305 -20.344 1 96.31 90 MET A CA 1
ATOM 665 C C . MET A 1 90 ? -1.733 -12.438 -21.281 1 96.31 90 MET A C 1
ATOM 667 O O . MET A 1 90 ? -1.942 -12.445 -22.5 1 96.31 90 MET A O 1
ATOM 671 N N . ASP A 1 91 ? -0.789 -11.734 -20.734 1 94.94 91 ASP A N 1
ATOM 672 C CA . ASP A 1 91 ? -0.007 -10.773 -21.516 1 94.94 91 ASP A CA 1
ATOM 673 C C . ASP A 1 91 ? 0.886 -11.492 -22.531 1 94.94 91 ASP A C 1
ATOM 675 O O . ASP A 1 91 ? 1.079 -11.008 -23.641 1 94.94 91 ASP A O 1
ATOM 679 N N . GLU A 1 92 ? 1.448 -12.625 -22.109 1 95.44 92 GLU A N 1
ATOM 680 C CA . GLU A 1 92 ? 2.225 -13.445 -23.047 1 95.44 92 GLU A CA 1
ATOM 681 C C . GLU A 1 92 ? 1.358 -13.938 -24.203 1 95.44 92 GLU A C 1
ATOM 683 O O . GLU A 1 92 ? 1.802 -13.953 -25.344 1 95.44 92 GLU A O 1
ATOM 688 N N . CYS A 1 93 ? 0.179 -14.305 -23.922 1 96.69 93 CYS A N 1
ATOM 689 C CA . CYS A 1 93 ? -0.741 -14.852 -24.906 1 96.69 93 CYS A CA 1
ATOM 690 C C . CYS A 1 93 ? -1.152 -13.781 -25.922 1 96.69 93 CYS A C 1
ATOM 692 O O . CYS A 1 93 ? -1.06 -14 -27.125 1 96.69 93 CYS A O 1
ATOM 694 N N . VAL A 1 94 ? -1.599 -12.648 -25.453 1 95.75 94 VAL A N 1
ATOM 695 C CA . VAL A 1 94 ? -2.162 -11.633 -26.328 1 95.75 94 VAL A CA 1
ATOM 696 C C . VAL A 1 94 ? -1.05 -10.992 -27.156 1 95.75 94 VAL A C 1
ATOM 698 O O . VAL A 1 94 ? -1.312 -10.391 -28.203 1 95.75 94 VAL A O 1
ATOM 701 N N . ALA A 1 95 ? 0.196 -11.117 -26.766 1 93.56 95 ALA A N 1
ATOM 702 C CA . ALA A 1 95 ? 1.329 -10.523 -27.469 1 93.56 95 ALA A CA 1
ATOM 703 C C . ALA A 1 95 ? 1.743 -11.391 -28.656 1 93.56 95 ALA A C 1
ATOM 705 O O . ALA A 1 95 ? 2.502 -10.945 -29.531 1 93.56 95 ALA A O 1
ATOM 706 N N . VAL A 1 96 ? 1.258 -12.578 -28.812 1 95.38 96 VAL A N 1
ATOM 707 C CA . VAL A 1 96 ? 1.66 -13.516 -29.859 1 95.38 96 VAL A CA 1
ATOM 708 C C . VAL A 1 96 ? 1.136 -13.047 -31.219 1 95.38 96 VAL A C 1
ATOM 710 O O . VAL A 1 96 ? -0.055 -12.758 -31.359 1 95.38 96 VAL A O 1
ATOM 713 N N . GLU A 1 97 ? 1.975 -12.828 -32.156 1 93.38 97 GLU A N 1
ATOM 714 C CA . GLU A 1 97 ? 1.705 -12.547 -33.562 1 93.38 97 GLU A CA 1
ATOM 715 C C . GLU A 1 97 ? 2.65 -13.328 -34.469 1 93.38 97 GLU A C 1
ATOM 717 O O . GLU A 1 97 ? 3.871 -13.219 -34.344 1 93.38 97 GLU A O 1
ATOM 722 N N . ALA A 1 98 ? 2.086 -14.203 -35.219 1 92.75 98 ALA A N 1
ATOM 723 C CA . ALA A 1 98 ? 2.914 -15.031 -36.094 1 92.75 98 ALA A CA 1
ATOM 724 C C . ALA A 1 98 ? 2.338 -15.094 -37.5 1 92.75 98 ALA A C 1
ATOM 726 O O . ALA A 1 98 ? 1.118 -15.078 -37.688 1 92.75 98 ALA A O 1
ATOM 727 N N . GLN A 1 99 ? 3.287 -15.062 -38.469 1 90.5 99 GLN A N 1
ATOM 728 C CA . GLN A 1 99 ? 2.9 -15.258 -39.844 1 90.5 99 GLN A CA 1
ATOM 729 C C . GLN A 1 99 ? 3.035 -16.719 -40.25 1 90.5 99 GLN A C 1
ATOM 731 O O . GLN A 1 99 ? 4.145 -17.25 -40.312 1 90.5 99 GLN A O 1
ATOM 736 N N . VAL A 1 100 ? 1.861 -17.359 -40.375 1 86.12 100 VAL A N 1
ATOM 737 C CA . VAL A 1 100 ? 1.854 -18.766 -40.75 1 86.12 100 VAL A CA 1
ATOM 738 C C . VAL A 1 100 ? 1.084 -18.938 -42.062 1 86.12 100 VAL A C 1
ATOM 740 O O . VAL A 1 100 ? -0.109 -18.625 -42.125 1 86.12 100 VAL A O 1
ATOM 743 N N . HIS A 1 101 ? 1.653 -19.594 -43.062 1 82.19 101 HIS A N 1
ATOM 744 C CA . HIS A 1 101 ? 1.052 -19.891 -44.344 1 82.19 101 HIS A CA 1
ATOM 745 C C . HIS A 1 101 ? 0.312 -18.688 -44.906 1 82.19 101 HIS A C 1
ATOM 747 O O . HIS A 1 101 ? -0.859 -18.781 -45.281 1 82.19 101 HIS A O 1
ATOM 753 N N . ASN A 1 102 ? 0.804 -17.453 -44.844 1 81.94 102 ASN A N 1
ATOM 754 C CA . ASN A 1 102 ? 0.313 -16.203 -45.406 1 81.94 102 ASN A CA 1
ATOM 755 C C . ASN A 1 102 ? -0.856 -15.641 -44.594 1 81.94 102 ASN A C 1
ATOM 757 O O . ASN A 1 102 ? -1.644 -14.844 -45.094 1 81.94 102 ASN A O 1
ATOM 761 N N . THR A 1 103 ? -1.066 -16.281 -43.469 1 86.56 103 THR A N 1
ATOM 762 C CA . THR A 1 103 ? -2.074 -15.734 -42.562 1 86.56 103 THR A CA 1
ATOM 763 C C . THR A 1 103 ? -1.446 -15.328 -41.219 1 86.56 103 THR A C 1
ATOM 765 O O . THR A 1 103 ? -0.519 -15.984 -40.75 1 86.56 103 THR A O 1
ATOM 768 N N . THR A 1 104 ? -1.932 -14.18 -40.781 1 90.5 104 THR A N 1
ATOM 769 C CA . THR A 1 104 ? -1.421 -13.711 -39.5 1 90.5 104 THR A CA 1
ATOM 770 C C . THR A 1 104 ? -2.201 -14.344 -38.344 1 90.5 104 THR A C 1
ATOM 772 O O . THR A 1 104 ? -3.428 -14.234 -38.281 1 90.5 104 THR A O 1
ATOM 775 N N . LEU A 1 105 ? -1.539 -15.117 -37.562 1 93.81 105 LEU A N 1
ATOM 776 C CA . LEU A 1 105 ? -2.133 -15.75 -36.406 1 93.81 105 LEU A CA 1
ATOM 777 C C . LEU A 1 105 ? -1.895 -14.914 -35.156 1 93.81 105 LEU A C 1
ATOM 779 O O . LEU A 1 105 ? -0.769 -14.484 -34.875 1 93.81 105 LEU A O 1
ATOM 783 N N . HIS A 1 106 ? -2.998 -14.57 -34.438 1 94.69 106 HIS A N 1
ATOM 784 C CA . HIS A 1 106 ? -2.924 -13.836 -33.188 1 94.69 106 HIS A CA 1
ATOM 785 C C . HIS A 1 106 ? -3.369 -14.711 -32.031 1 94.69 106 HIS A C 1
ATOM 787 O O . HIS A 1 106 ? -4.191 -15.617 -32.188 1 94.69 106 HIS A O 1
ATOM 793 N N . GLY A 1 107 ? -2.76 -14.492 -30.859 1 96.31 107 GLY A N 1
ATOM 794 C CA . GLY A 1 107 ? -3.182 -15.188 -29.656 1 96.31 107 GLY A CA 1
ATOM 795 C C . GLY A 1 107 ? -4.406 -14.57 -29.016 1 96.31 107 GLY A C 1
ATOM 796 O O . GLY A 1 107 ? -4.578 -13.352 -29.031 1 96.31 107 GLY A O 1
ATOM 797 N N . LYS A 1 108 ? -5.238 -15.414 -28.5 1 96.44 108 LYS A N 1
ATOM 798 C CA . LYS A 1 108 ? -6.414 -15.016 -27.734 1 96.44 108 LYS A CA 1
ATOM 799 C C . LYS A 1 108 ? -6.422 -15.695 -26.359 1 96.44 108 LYS A C 1
ATOM 801 O O . LYS A 1 108 ? -6.297 -16.922 -26.266 1 96.44 108 LYS A O 1
ATOM 806 N N . TYR A 1 109 ? -6.504 -14.859 -25.375 1 96.75 109 TYR A N 1
ATOM 807 C CA . TYR A 1 109 ? -6.559 -15.367 -24.016 1 96.75 109 TYR A CA 1
ATOM 808 C C . TYR A 1 109 ? -8 -15.547 -23.547 1 96.75 109 TYR A C 1
ATOM 810 O O . TYR A 1 109 ? -8.82 -14.633 -23.688 1 96.75 109 TYR A O 1
ATOM 818 N N . CYS A 1 110 ? -8.352 -16.703 -23.016 1 96.62 110 CYS A N 1
ATOM 819 C CA . CYS A 1 110 ? -9.672 -16.969 -22.453 1 96.62 110 CYS A CA 1
ATOM 820 C C . CYS A 1 110 ? -9.555 -17.531 -21.047 1 96.62 110 CYS A C 1
ATOM 822 O O . CYS A 1 110 ? -8.711 -18.406 -20.781 1 96.62 110 CYS A O 1
ATOM 824 N N . LEU A 1 111 ? -10.297 -17 -20.172 1 96 111 LEU A N 1
ATOM 825 C CA . LEU A 1 111 ? -10.344 -17.484 -18.797 1 96 111 LEU A CA 1
ATOM 826 C C . LEU A 1 111 ? -11.578 -18.359 -18.578 1 96 111 LEU A C 1
ATOM 828 O O . LEU A 1 111 ? -12.703 -17.859 -18.547 1 96 111 LEU A O 1
ATOM 832 N N . ALA A 1 112 ? -11.336 -19.625 -18.391 1 95.06 112 ALA A N 1
ATOM 833 C CA . ALA A 1 112 ? -12.422 -20.562 -18.125 1 95.06 112 ALA A CA 1
ATOM 834 C C . ALA A 1 112 ? -12.711 -20.656 -16.641 1 95.06 112 ALA A C 1
ATOM 836 O O . ALA A 1 112 ? -11.789 -20.656 -15.812 1 95.06 112 ALA A O 1
ATOM 837 N N . SER A 1 113 ? -13.922 -20.656 -16.297 1 92.31 113 SER A N 1
ATOM 838 C CA . SER A 1 113 ? -14.352 -20.922 -14.922 1 92.31 113 SER A CA 1
ATOM 839 C C . SER A 1 113 ? -14.938 -22.328 -14.781 1 92.31 113 SER A C 1
ATOM 841 O O . SER A 1 113 ? -15.594 -22.812 -15.695 1 92.31 113 SER A O 1
ATOM 843 N N . PHE A 1 114 ? -14.617 -22.984 -13.641 1 91.06 114 PHE A N 1
ATOM 844 C CA . PHE A 1 114 ? -15.148 -24.328 -13.492 1 91.06 114 PHE A CA 1
ATOM 845 C C . PHE A 1 114 ? -15.523 -24.609 -12.039 1 91.06 114 PHE A C 1
ATOM 847 O O . PHE A 1 114 ? -14.977 -24 -11.125 1 91.06 114 PHE A O 1
ATOM 854 N N . HIS A 1 115 ? -16.484 -25.453 -11.859 1 89.56 115 HIS A N 1
ATOM 855 C CA . HIS A 1 115 ? -16.891 -26.016 -10.57 1 89.56 115 HIS A CA 1
ATOM 856 C C . HIS A 1 115 ? -16.656 -27.516 -10.523 1 89.56 115 HIS A C 1
ATOM 858 O O . HIS A 1 115 ? -16.938 -28.234 -11.492 1 89.56 115 HIS A O 1
ATOM 864 N N . MET A 1 116 ? -16.094 -27.906 -9.406 1 88.81 116 MET A N 1
ATOM 865 C CA . MET A 1 116 ? -15.711 -29.312 -9.289 1 88.81 116 MET A CA 1
ATOM 866 C C . MET A 1 116 ? -16.672 -30.062 -8.359 1 88.81 116 MET A C 1
ATOM 868 O O . MET A 1 116 ? -17.125 -29.516 -7.363 1 88.81 116 MET A O 1
ATOM 872 N N . ASP A 1 117 ? -16.953 -31.266 -8.789 1 86.94 117 ASP A N 1
ATOM 873 C CA . ASP A 1 117 ? -17.75 -32.188 -7.977 1 86.94 117 ASP A CA 1
ATOM 874 C C . ASP A 1 117 ? -17.266 -33.625 -8.125 1 86.94 117 ASP A C 1
ATOM 876 O O . ASP A 1 117 ? -16.484 -33.938 -9.023 1 86.94 117 ASP A O 1
ATOM 880 N N . SER A 1 118 ? -17.578 -34.438 -7.094 1 87.94 118 SER A N 1
ATOM 881 C CA . SER A 1 118 ? -17.156 -35.844 -7.148 1 87.94 118 SER A CA 1
ATOM 882 C C . SER A 1 118 ? -18.156 -36.75 -6.426 1 87.94 118 SER A C 1
ATOM 884 O O . SER A 1 118 ? -18.734 -36.344 -5.414 1 87.94 118 SER A O 1
ATOM 886 N N . ASP A 1 119 ? -18.266 -37.969 -7.027 1 82.44 119 ASP A N 1
ATOM 887 C CA . ASP A 1 119 ? -19.094 -39 -6.383 1 82.44 119 ASP A CA 1
ATOM 888 C C . ASP A 1 119 ? -18.234 -39.938 -5.516 1 82.44 119 ASP A C 1
ATOM 890 O O . ASP A 1 119 ? -18.766 -40.719 -4.738 1 82.44 119 ASP A O 1
ATOM 894 N N . SER A 1 120 ? -16.922 -39.812 -5.68 1 82.81 120 SER A N 1
ATOM 895 C CA . SER A 1 120 ? -16 -40.562 -4.84 1 82.81 120 SER A CA 1
ATOM 896 C C . SER A 1 120 ? -15.797 -39.906 -3.488 1 82.81 120 SER A C 1
ATOM 898 O O . SER A 1 120 ? -15.508 -38.719 -3.424 1 82.81 120 SER A O 1
ATOM 900 N N . VAL A 1 121 ? -15.875 -40.656 -2.465 1 83.19 121 VAL A N 1
ATOM 901 C CA . VAL A 1 121 ? -15.82 -40.125 -1.106 1 83.19 121 VAL A CA 1
ATOM 902 C C . VAL A 1 121 ? -14.438 -39.562 -0.837 1 83.19 121 VAL A C 1
ATOM 904 O O . VAL A 1 121 ? -14.32 -38.406 -0.384 1 83.19 121 VAL A O 1
ATOM 907 N N . PRO A 1 122 ? -13.359 -40.25 -1.228 1 78.62 122 PRO A N 1
ATOM 908 C CA . PRO A 1 122 ? -12.039 -39.656 -0.953 1 78.62 122 PRO A CA 1
ATOM 909 C C . PRO A 1 122 ? -11.789 -38.375 -1.73 1 78.62 122 PRO A C 1
ATOM 911 O O . PRO A 1 122 ? -11.195 -37.438 -1.201 1 78.62 122 PRO A O 1
ATOM 914 N N . ILE A 1 123 ? -12.289 -38.344 -2.9 1 83.12 123 ILE A N 1
ATOM 915 C CA . ILE A 1 123 ? -12.078 -37.156 -3.732 1 83.12 123 ILE A CA 1
ATOM 916 C C . ILE A 1 123 ? -12.977 -36 -3.25 1 83.12 123 ILE A C 1
ATOM 918 O O . ILE A 1 123 ? -12.578 -34.844 -3.258 1 83.12 123 ILE A O 1
ATOM 922 N N . ALA A 1 124 ? -14.133 -36.438 -2.885 1 86.62 124 ALA A N 1
ATOM 923 C CA . ALA A 1 124 ? -15.055 -35.438 -2.359 1 86.62 124 ALA A CA 1
ATOM 924 C C . ALA A 1 124 ? -14.484 -34.75 -1.121 1 86.62 124 ALA A C 1
ATOM 926 O O . ALA A 1 124 ? -14.656 -33.531 -0.932 1 86.62 124 ALA A O 1
ATOM 927 N N . ARG A 1 125 ? -13.812 -35.469 -0.339 1 85.5 125 ARG A N 1
ATOM 928 C CA . ARG A 1 125 ? -13.188 -34.938 0.858 1 85.5 125 ARG A CA 1
ATOM 929 C C . ARG A 1 125 ? -12.086 -33.938 0.495 1 85.5 125 ARG A C 1
ATOM 931 O O . ARG A 1 125 ? -11.984 -32.875 1.095 1 85.5 125 ARG A O 1
ATOM 938 N N . LEU A 1 126 ? -11.289 -34.281 -0.451 1 84.81 126 LEU A N 1
ATOM 939 C CA . LEU A 1 126 ? -10.211 -33.406 -0.903 1 84.81 126 LEU A CA 1
ATOM 940 C C . LEU A 1 126 ? -10.766 -32.125 -1.513 1 84.81 126 LEU A C 1
ATOM 942 O O . LEU A 1 126 ? -10.203 -31.062 -1.322 1 84.81 126 LEU A O 1
ATOM 946 N N . LEU A 1 127 ? -11.883 -32.312 -2.215 1 89.25 127 LEU A N 1
ATOM 947 C CA . LEU A 1 127 ? -12.516 -31.156 -2.82 1 89.25 127 LEU A CA 1
ATOM 948 C C . LEU A 1 127 ? -13.055 -30.219 -1.749 1 89.25 127 LEU A C 1
ATOM 950 O O . LEU A 1 127 ? -12.992 -28.984 -1.898 1 89.25 127 LEU A O 1
ATOM 954 N N . ASP A 1 128 ? -13.555 -30.781 -0.722 1 89.75 128 ASP A N 1
ATOM 955 C CA . ASP A 1 128 ? -14.055 -29.969 0.378 1 89.75 128 ASP A CA 1
ATOM 956 C C . ASP A 1 128 ? -12.93 -29.172 1.039 1 89.75 128 ASP A C 1
ATOM 958 O O . ASP A 1 128 ? -13.117 -28.016 1.417 1 89.75 128 ASP A O 1
ATOM 962 N N . ILE A 1 129 ? -11.789 -29.766 1.108 1 87.5 129 ILE A N 1
ATOM 963 C CA . ILE A 1 129 ? -10.633 -29.078 1.681 1 87.5 129 ILE A CA 1
ATOM 964 C C . ILE A 1 129 ? -10.18 -27.969 0.747 1 87.5 129 ILE A C 1
ATOM 966 O O . ILE A 1 129 ? -9.984 -26.828 1.179 1 87.5 129 ILE A O 1
ATOM 970 N N . ALA A 1 130 ? -10.133 -28.266 -0.498 1 89.69 130 ALA A N 1
ATOM 971 C CA . ALA A 1 130 ? -9.617 -27.328 -1.492 1 89.69 130 ALA A CA 1
ATOM 972 C C . ALA A 1 130 ? -10.562 -26.141 -1.658 1 89.69 130 ALA A C 1
ATOM 974 O O . ALA A 1 130 ? -10.125 -25.047 -2.008 1 89.69 130 ALA A O 1
ATOM 975 N N . THR A 1 131 ? -11.867 -26.359 -1.396 1 91.44 131 THR A N 1
ATOM 976 C CA . THR A 1 131 ? -12.852 -25.297 -1.593 1 91.44 131 THR A CA 1
ATOM 977 C C . THR A 1 131 ? -13.258 -24.672 -0.257 1 91.44 131 THR A C 1
ATOM 979 O O . THR A 1 131 ? -14.258 -23.969 -0.176 1 91.44 131 THR A O 1
ATOM 982 N N . ALA A 1 132 ? -12.516 -24.984 0.75 1 88.25 132 ALA A N 1
ATOM 983 C CA . ALA A 1 132 ? -12.75 -24.453 2.096 1 88.25 132 ALA A CA 1
ATOM 984 C C . ALA A 1 132 ? -14.172 -24.75 2.557 1 88.25 132 ALA A C 1
ATOM 986 O O . ALA A 1 132 ? -14.812 -23.922 3.205 1 88.25 132 ALA A O 1
ATOM 987 N N . GLY A 1 133 ? -14.727 -25.844 2.061 1 88.19 133 GLY A N 1
ATOM 988 C CA . GLY A 1 133 ? -16.031 -26.312 2.496 1 88.19 133 GLY A CA 1
ATOM 989 C C . GLY A 1 133 ? -17.188 -25.578 1.822 1 88.19 133 GLY A C 1
ATOM 990 O O . GLY A 1 133 ? -18.344 -25.719 2.236 1 88.19 133 GLY A O 1
ATOM 991 N N . ARG A 1 134 ? -16.984 -24.828 0.747 1 91.06 134 ARG A N 1
ATOM 992 C CA . ARG A 1 134 ? -18.062 -23.984 0.2 1 91.06 134 ARG A CA 1
ATOM 993 C C . ARG A 1 134 ? -18.531 -24.516 -1.147 1 91.06 134 ARG A C 1
ATOM 995 O O . ARG A 1 134 ? -19.359 -23.891 -1.814 1 91.06 134 ARG A O 1
ATOM 1002 N N . ARG A 1 135 ? -18.094 -25.672 -1.554 1 88.88 135 ARG A N 1
ATOM 1003 C CA . ARG A 1 135 ? -18.438 -26.219 -2.863 1 88.88 135 ARG A CA 1
ATOM 1004 C C . ARG A 1 135 ? -19.938 -26.312 -3.049 1 88.88 135 ARG A C 1
ATOM 1006 O O . ARG A 1 135 ? -20.453 -26.031 -4.129 1 88.88 135 ARG A O 1
ATOM 1013 N N . HIS A 1 136 ? -20.688 -26.562 -1.973 1 88.5 136 HIS A N 1
ATOM 1014 C CA . HIS A 1 136 ? -22.125 -26.75 -2.072 1 88.5 136 HIS A CA 1
ATOM 1015 C C . HIS A 1 136 ? -22.875 -25.484 -1.68 1 88.5 136 HIS A C 1
ATOM 1017 O O . HIS A 1 136 ? -24.094 -25.422 -1.803 1 88.5 136 HIS A O 1
ATOM 1023 N N . LEU A 1 137 ? -22.094 -24.5 -1.274 1 89.88 137 LEU A N 1
ATOM 1024 C CA . LEU A 1 137 ? -22.734 -23.297 -0.759 1 89.88 137 LEU A CA 1
ATOM 1025 C C . LEU A 1 137 ? -22.766 -22.203 -1.825 1 89.88 137 LEU A C 1
ATOM 1027 O O . LEU A 1 137 ? -23.516 -21.234 -1.702 1 89.88 137 LEU A O 1
ATOM 1031 N N . GLU A 1 138 ? -21.938 -22.406 -2.836 1 87.56 138 GLU A N 1
ATOM 1032 C CA . GLU A 1 138 ? -21.781 -21.344 -3.824 1 87.56 138 GLU A CA 1
ATOM 1033 C C . GLU A 1 138 ? -22.656 -21.594 -5.051 1 87.56 138 GLU A C 1
ATOM 1035 O O . GLU A 1 138 ? -22.984 -22.734 -5.355 1 87.56 138 GLU A O 1
ATOM 1040 N N . PHE A 1 139 ? -22.891 -20.422 -5.66 1 78.06 139 PHE A N 1
ATOM 1041 C CA . PHE A 1 139 ? -23.609 -20.516 -6.93 1 78.06 139 PHE A CA 1
ATOM 1042 C C . PHE A 1 139 ? -22.719 -21.156 -8 1 78.06 139 PHE A C 1
ATOM 1044 O O . PHE A 1 139 ? -21.531 -20.844 -8.086 1 78.06 139 PHE A O 1
ATOM 1051 N N . ARG A 1 140 ? -23 -22.312 -8.555 1 64.38 140 ARG A N 1
ATOM 1052 C CA . ARG A 1 140 ? -22.172 -22.891 -9.609 1 64.38 140 ARG A CA 1
ATOM 1053 C C . ARG A 1 140 ? -22.031 -21.938 -10.789 1 64.38 140 ARG A C 1
ATOM 1055 O O . ARG A 1 140 ? -20.922 -21.672 -11.258 1 64.38 140 ARG A O 1
ATOM 1062 N N . HIS A 1 141 ? -22.984 -21.844 -11.594 1 57.62 141 HIS A N 1
ATOM 1063 C CA . HIS A 1 141 ? -22.859 -20.938 -12.727 1 57.62 141 HIS A CA 1
ATOM 1064 C C . HIS A 1 141 ? -23.625 -19.641 -12.492 1 57.62 141 HIS A C 1
ATOM 1066 O O . HIS A 1 141 ? -24.719 -19.672 -11.898 1 57.62 141 HIS A O 1
ATOM 1072 N N . ARG A 1 142 ? -22.844 -18.688 -11.984 1 50.41 142 ARG A N 1
ATOM 1073 C CA . ARG A 1 142 ? -23.516 -17.406 -11.805 1 50.41 142 ARG A CA 1
ATOM 1074 C C . ARG A 1 142 ? -24.703 -17.281 -12.773 1 50.41 142 ARG A C 1
ATOM 1076 O O . ARG A 1 142 ? -24.516 -16.922 -13.938 1 50.41 142 ARG A O 1
ATOM 1083 N N . GLN A 1 143 ? -25.344 -18.484 -12.953 1 41.62 143 GLN A N 1
ATOM 1084 C CA . GLN A 1 143 ? -26.5 -18.312 -13.828 1 41.62 143 GLN A CA 1
ATOM 1085 C C . GLN A 1 143 ? -27.266 -17.047 -13.492 1 41.62 143 GLN A C 1
ATOM 1087 O O . GLN A 1 143 ? -27.578 -16.781 -12.32 1 41.62 143 GLN A O 1
ATOM 1092 N N . ILE A 1 144 ? -26.922 -15.984 -14.07 1 40.5 144 ILE A N 1
ATOM 1093 C CA . ILE A 1 144 ? -28 -15.023 -14.266 1 40.5 144 ILE A CA 1
ATOM 1094 C C . ILE A 1 144 ? -29.328 -15.758 -14.406 1 40.5 144 ILE A C 1
ATOM 1096 O O . ILE A 1 144 ? -29.688 -16.203 -15.5 1 40.5 144 ILE A O 1
ATOM 1100 N N . ASP A 1 145 ? -29.453 -16.875 -13.961 1 35 145 ASP A N 1
ATOM 1101 C CA . ASP A 1 145 ? -30.766 -17.391 -14.336 1 35 145 ASP A CA 1
ATOM 1102 C C . ASP A 1 145 ? -31.859 -16.344 -14.117 1 35 145 ASP A C 1
ATOM 1104 O O . ASP A 1 145 ? -32.156 -15.977 -12.977 1 35 145 ASP A O 1
ATOM 1108 N N . ALA A 1 146 ? -31.938 -15.516 -14.953 1 35.22 146 ALA A N 1
ATOM 1109 C CA . ALA A 1 146 ? -33.031 -14.594 -15.25 1 35.22 146 ALA A CA 1
ATOM 1110 C C . ALA A 1 146 ? -34.375 -15.242 -15.008 1 35.22 146 ALA A C 1
ATOM 1112 O O . ALA A 1 146 ? -35.438 -14.602 -15.156 1 35.22 146 ALA A O 1
ATOM 1113 N N . GLY A 1 147 ? -34.406 -16.516 -15.016 1 32.41 147 GLY A N 1
ATOM 1114 C CA . GLY A 1 147 ? -35.812 -16.859 -14.953 1 32.41 147 GLY A CA 1
ATOM 1115 C C . GLY A 1 147 ? -36.531 -16.328 -13.719 1 32.41 147 GLY A C 1
ATOM 1116 O O . GLY A 1 147 ? -37.656 -15.82 -13.805 1 32.41 147 GLY A O 1
ATOM 1117 N N . ASN A 1 148 ? -36.125 -16.906 -12.617 1 35.84 148 ASN A N 1
ATOM 1118 C CA . ASN A 1 148 ? -37.031 -16.406 -11.57 1 35.84 148 ASN A CA 1
ATOM 1119 C C . ASN A 1 148 ? -36.625 -15 -11.133 1 35.84 148 ASN A C 1
ATOM 1121 O O . ASN A 1 148 ? -36.969 -14.562 -10.031 1 35.84 148 ASN A O 1
ATOM 1125 N N . GLY A 1 149 ? -36 -14.055 -11.922 1 36.81 149 GLY A N 1
ATOM 1126 C CA . GLY A 1 149 ? -35.844 -12.617 -11.789 1 36.81 149 GLY A CA 1
ATOM 1127 C C . GLY A 1 149 ? -34.688 -12.227 -10.906 1 36.81 149 GLY A C 1
ATOM 1128 O O . GLY A 1 149 ? -34.5 -11.047 -10.609 1 36.81 149 GLY A O 1
ATOM 1129 N N . VAL A 1 150 ? -34.312 -13.055 -9.977 1 39.69 150 VAL A N 1
ATOM 1130 C CA . VAL A 1 150 ? -33.312 -12.43 -9.102 1 39.69 150 VAL A CA 1
ATOM 1131 C C . VAL A 1 150 ? -31.953 -12.445 -9.773 1 39.69 150 VAL A C 1
ATOM 1133 O O . VAL A 1 150 ? -31.391 -13.516 -10.039 1 39.69 150 VAL A O 1
ATOM 1136 N N . LEU A 1 151 ? -31.594 -11.672 -10.773 1 44.09 151 LEU A N 1
ATOM 1137 C CA . LEU A 1 151 ? -30.234 -11.438 -11.289 1 44.09 151 LEU A CA 1
ATOM 1138 C C . LEU A 1 151 ? -29.25 -11.266 -10.141 1 44.09 151 LEU A C 1
ATOM 1140 O O . LEU A 1 151 ? -29.5 -10.477 -9.219 1 44.09 151 LEU A O 1
ATOM 1144 N N . LEU A 1 152 ? -28.562 -12.406 -9.891 1 47.22 152 LEU A N 1
ATOM 1145 C CA . LEU A 1 152 ? -27.516 -12.32 -8.859 1 47.22 152 LEU A CA 1
ATOM 1146 C C . LEU A 1 152 ? -26.641 -11.094 -9.07 1 47.22 152 LEU A C 1
ATOM 1148 O O . LEU A 1 152 ? -26.328 -10.727 -10.203 1 47.22 152 LEU A O 1
ATOM 1152 N N . PRO A 1 153 ? -26.531 -10.312 -8.125 1 46.66 153 PRO A N 1
ATOM 1153 C CA . PRO A 1 153 ? -25.625 -9.156 -8.125 1 46.66 153 PRO A CA 1
ATOM 1154 C C . PRO A 1 153 ? -24.25 -9.492 -8.68 1 46.66 153 PRO A C 1
ATOM 1156 O O . PRO A 1 153 ? -23.812 -10.641 -8.625 1 46.66 153 PRO A O 1
ATOM 1159 N N . SER A 1 154 ? -23.656 -8.859 -9.719 1 47.22 154 SER A N 1
ATOM 1160 C CA . SER A 1 154 ? -22.266 -8.719 -10.125 1 47.22 154 SER A CA 1
ATOM 1161 C C . SER A 1 154 ? -21.328 -9.297 -9.078 1 47.22 154 SER A C 1
ATOM 1163 O O . SER A 1 154 ? -21.703 -9.461 -7.918 1 47.22 154 SER A O 1
ATOM 1165 N N . PRO A 1 155 ? -20.078 -9.883 -9.477 1 50.19 155 PRO A N 1
ATOM 1166 C CA . PRO A 1 155 ? -19.094 -10.25 -8.453 1 50.19 155 PRO A CA 1
ATOM 1167 C C . PRO A 1 155 ? -19.219 -9.414 -7.184 1 50.19 155 PRO A C 1
ATOM 1169 O O . PRO A 1 155 ? -18.953 -8.211 -7.199 1 50.19 155 PRO A O 1
ATOM 1172 N N . GLY A 1 156 ? -20.312 -9.492 -6.621 1 58.97 156 GLY A N 1
ATOM 1173 C CA . GLY A 1 156 ? -20.844 -8.875 -5.418 1 58.97 156 GLY A CA 1
ATOM 1174 C C . GLY A 1 156 ? -20 -9.156 -4.184 1 58.97 156 GLY A C 1
ATOM 1175 O O . GLY A 1 156 ? -18.797 -9.375 -4.285 1 58.97 156 GLY A O 1
ATOM 1176 N N . LEU A 1 157 ? -20.266 -8.938 -3.07 1 69 157 LEU A N 1
ATOM 1177 C CA . LEU A 1 157 ? -19.688 -9.117 -1.737 1 69 157 LEU A CA 1
ATOM 1178 C C . LEU A 1 157 ? -19.891 -10.547 -1.25 1 69 157 LEU A C 1
ATOM 1180 O O . LEU A 1 157 ? -19.594 -10.859 -0.093 1 69 157 LEU A O 1
ATOM 1184 N N . VAL A 1 158 ? -20.188 -11.477 -2.385 1 80.88 158 VAL A N 1
ATOM 1185 C CA . VAL A 1 158 ? -20.281 -12.883 -2 1 80.88 158 VAL A CA 1
ATOM 1186 C C . VAL A 1 158 ? -18.922 -13.555 -2.16 1 80.88 158 VAL A C 1
ATOM 1188 O O . VAL A 1 158 ? -18.219 -13.32 -3.148 1 80.88 158 VAL A O 1
ATOM 1191 N N . PRO A 1 159 ? -18.594 -14.391 -1.271 1 87.5 159 PRO A N 1
ATOM 1192 C CA . PRO A 1 159 ? -17.297 -15.055 -1.366 1 87.5 159 PRO A CA 1
ATOM 1193 C C . PRO A 1 159 ? -17.234 -16.094 -2.492 1 87.5 159 PRO A C 1
ATOM 1195 O O . PRO A 1 159 ? -18.219 -16.781 -2.74 1 87.5 159 PRO A O 1
ATOM 1198 N N . GLU A 1 160 ? -16.219 -16.078 -3.219 1 88.88 160 GLU A N 1
ATOM 1199 C CA . GLU A 1 160 ? -15.961 -17.062 -4.277 1 88.88 160 GLU A CA 1
ATOM 1200 C C . GLU A 1 160 ? -14.75 -17.922 -3.949 1 88.88 160 GLU A C 1
ATOM 1202 O O . GLU A 1 160 ? -13.664 -17.703 -4.504 1 88.88 160 GLU A O 1
ATOM 1207 N N . LEU A 1 161 ? -15 -18.953 -3.203 1 90.75 161 LEU A N 1
ATOM 1208 C CA . LEU A 1 161 ? -13.891 -19.766 -2.707 1 90.75 161 LEU A CA 1
ATOM 1209 C C . LEU A 1 161 ? -13.852 -21.125 -3.402 1 90.75 161 LEU A C 1
ATOM 1211 O O . LEU A 1 161 ? -12.82 -21.812 -3.379 1 90.75 161 LEU A O 1
ATOM 1215 N N . SER A 1 162 ? -14.938 -21.5 -4.07 1 91.06 162 SER A N 1
ATOM 1216 C CA . SER A 1 162 ? -15.008 -22.828 -4.688 1 91.06 162 SER A CA 1
ATOM 1217 C C . SER A 1 162 ? -14.797 -22.75 -6.195 1 91.06 162 SER A C 1
ATOM 1219 O O . SER A 1 162 ? -14.477 -23.75 -6.836 1 91.06 162 SER A O 1
ATOM 1221 N N . ARG A 1 163 ? -14.977 -21.609 -6.68 1 89.25 163 ARG A N 1
ATOM 1222 C CA . ARG A 1 163 ? -14.828 -21.422 -8.117 1 89.25 163 ARG A CA 1
ATOM 1223 C C . ARG A 1 163 ? -13.367 -21.531 -8.539 1 89.25 163 ARG A C 1
ATOM 1225 O O . ARG A 1 163 ? -12.5 -20.891 -7.953 1 89.25 163 ARG A O 1
ATOM 1232 N N . GLY A 1 164 ? -13.109 -22.438 -9.492 1 91.88 164 GLY A N 1
ATOM 1233 C CA . GLY A 1 164 ? -11.797 -22.516 -10.117 1 91.88 164 GLY A CA 1
ATOM 1234 C C . GLY A 1 164 ? -11.719 -21.766 -11.438 1 91.88 164 GLY A C 1
ATOM 1235 O O . GLY A 1 164 ? -12.734 -21.547 -12.086 1 91.88 164 GLY A O 1
ATOM 1236 N N . GLU A 1 165 ? -10.609 -21.312 -11.734 1 94.25 165 GLU A N 1
ATOM 1237 C CA . GLU A 1 165 ? -10.367 -20.641 -13.008 1 94.25 165 GLU A CA 1
ATOM 1238 C C . GLU A 1 165 ? -9.102 -21.172 -13.68 1 94.25 165 GLU A C 1
ATOM 1240 O O . GLU A 1 165 ? -8.156 -21.578 -13.008 1 94.25 165 GLU A O 1
ATOM 1245 N N . TRP A 1 166 ? -9.125 -21.219 -14.961 1 94.75 166 TRP A N 1
ATOM 1246 C CA . TRP A 1 166 ? -8.016 -21.719 -15.766 1 94.75 166 TRP A CA 1
ATOM 1247 C C . TRP A 1 166 ? -7.836 -20.875 -17.016 1 94.75 166 TRP A C 1
ATOM 1249 O O . TRP A 1 166 ? -8.711 -20.844 -17.891 1 94.75 166 TRP A O 1
ATOM 1259 N N . GLY A 1 167 ? -6.688 -20.188 -17.125 1 96.19 167 GLY A N 1
ATOM 1260 C CA . GLY A 1 167 ? -6.398 -19.406 -18.312 1 96.19 167 GLY A CA 1
ATOM 1261 C C . GLY A 1 167 ? -5.852 -20.234 -19.453 1 96.19 167 GLY A C 1
ATOM 1262 O O . GLY A 1 167 ? -4.977 -21.078 -19.25 1 96.19 167 GLY A O 1
ATOM 1263 N N . VAL A 1 168 ? -6.406 -20.016 -20.703 1 95.88 168 VAL A N 1
ATOM 1264 C CA . VAL A 1 168 ? -5.965 -20.75 -21.891 1 95.88 168 VAL A CA 1
ATOM 1265 C C . VAL A 1 168 ? -5.645 -19.766 -23.016 1 95.88 168 VAL A C 1
ATOM 1267 O O . VAL A 1 168 ? -6.348 -18.781 -23.203 1 95.88 168 VAL A O 1
ATOM 1270 N N . CYS A 1 169 ? -4.562 -20.062 -23.625 1 96.81 169 CYS A N 1
ATOM 1271 C CA . CYS A 1 169 ? -4.176 -19.281 -24.781 1 96.81 169 CYS A CA 1
ATOM 1272 C C . CYS A 1 169 ? -4.496 -20.016 -26.078 1 96.81 169 CYS A C 1
ATOM 1274 O O . CYS A 1 169 ? -3.943 -21.094 -26.344 1 96.81 169 CYS A O 1
ATOM 1276 N N . VAL A 1 170 ? -5.402 -19.469 -26.922 1 96.31 170 VAL A N 1
ATOM 1277 C CA . VAL A 1 170 ? -5.844 -20.078 -28.172 1 96.31 170 VAL A CA 1
ATOM 1278 C C . VAL A 1 170 ? -5.727 -19.078 -29.312 1 96.31 170 VAL A C 1
ATOM 1280 O O . VAL A 1 170 ? -5.492 -17.891 -29.078 1 96.31 170 VAL A O 1
ATOM 1283 N N . PRO A 1 171 ? -5.789 -19.578 -30.531 1 95.62 171 PRO A N 1
ATOM 1284 C CA . PRO A 1 171 ? -5.789 -18.641 -31.656 1 95.62 171 PRO A CA 1
ATOM 1285 C C . PRO A 1 171 ? -7.004 -17.719 -31.641 1 95.62 171 PRO A C 1
ATOM 1287 O O . PRO A 1 171 ? -8.086 -18.125 -31.219 1 95.62 171 PRO A O 1
ATOM 1290 N N . ALA A 1 172 ? -6.809 -16.562 -32.188 1 94.81 172 ALA A N 1
ATOM 1291 C CA . ALA A 1 172 ? -7.84 -15.531 -32.156 1 94.81 172 ALA A CA 1
ATOM 1292 C C . ALA A 1 172 ? -9.078 -15.992 -32.938 1 94.81 172 ALA A C 1
ATOM 1294 O O . ALA A 1 172 ? -10.18 -15.484 -32.688 1 94.81 172 ALA A O 1
ATOM 1295 N N . ALA A 1 173 ? -8.945 -16.969 -33.75 1 94.38 173 ALA A N 1
ATOM 1296 C CA . ALA A 1 173 ? -10.062 -17.469 -34.562 1 94.38 173 ALA A CA 1
ATOM 1297 C C . ALA A 1 173 ? -11.039 -18.266 -33.688 1 94.38 173 ALA A C 1
ATOM 1299 O O . ALA A 1 173 ? -12.18 -18.5 -34.062 1 94.38 173 ALA A O 1
ATOM 1300 N N . CYS A 1 174 ? -10.602 -18.688 -32.562 1 96 174 CYS A N 1
ATOM 1301 C CA . CYS A 1 174 ? -11.445 -19.5 -31.672 1 96 174 CYS A CA 1
ATOM 1302 C C . CYS A 1 174 ? -12.398 -18.609 -30.875 1 96 174 CYS A C 1
ATOM 1304 O O . CYS A 1 174 ? -11.977 -17.625 -30.266 1 96 174 CYS A O 1
ATOM 1306 N N . SER A 1 175 ? -13.633 -18.953 -30.844 1 94.94 175 SER A N 1
ATOM 1307 C CA . SER A 1 175 ? -14.609 -18.266 -30.016 1 94.94 175 SER A CA 1
ATOM 1308 C C . SER A 1 175 ? -14.625 -18.828 -28.594 1 94.94 175 SER A C 1
ATOM 1310 O O . SER A 1 175 ? -14.023 -19.859 -28.328 1 94.94 175 SER A O 1
ATOM 1312 N N . ALA A 1 176 ? -15.297 -18.062 -27.703 1 94.62 176 ALA A N 1
ATOM 1313 C CA . ALA A 1 176 ? -15.445 -18.531 -26.344 1 94.62 176 ALA A CA 1
ATOM 1314 C C . ALA A 1 176 ? -16.156 -19.891 -26.297 1 94.62 176 ALA A C 1
ATOM 1316 O O . ALA A 1 176 ? -15.805 -20.766 -25.5 1 94.62 176 ALA A O 1
ATOM 1317 N N . ALA A 1 177 ? -17.125 -20.031 -27.156 1 95.06 177 ALA A N 1
ATOM 1318 C CA . ALA A 1 177 ? -17.875 -21.281 -27.234 1 95.06 177 ALA A CA 1
ATOM 1319 C C . ALA A 1 177 ? -16.984 -22.438 -27.688 1 95.06 177 ALA A C 1
ATOM 1321 O O . ALA A 1 177 ? -17.156 -23.562 -27.234 1 95.06 177 ALA A O 1
ATOM 1322 N N . ASP A 1 178 ? -16.078 -22.156 -28.547 1 96.69 178 ASP A N 1
ATOM 1323 C CA . ASP A 1 178 ? -15.141 -23.172 -29.016 1 96.69 178 ASP A CA 1
ATOM 1324 C C . ASP A 1 178 ? -14.258 -23.672 -27.859 1 96.69 178 ASP A C 1
ATOM 1326 O O . ASP A 1 178 ? -14.062 -24.875 -27.703 1 96.69 178 ASP A O 1
ATOM 1330 N N . VAL A 1 179 ? -13.789 -22.703 -27.156 1 95.81 179 VAL A N 1
ATOM 1331 C CA . VAL A 1 179 ? -12.898 -23.047 -26.047 1 95.81 179 VAL A CA 1
ATOM 1332 C C . VAL A 1 179 ? -13.664 -23.828 -24.984 1 95.81 179 VAL A C 1
ATOM 1334 O O . VAL A 1 179 ? -13.148 -24.812 -24.438 1 95.81 179 VAL A O 1
ATOM 1337 N N . GLU A 1 180 ? -14.883 -23.391 -24.672 1 95.06 180 GLU A N 1
ATOM 1338 C CA . GLU A 1 180 ? -15.727 -24.094 -23.703 1 95.06 180 GLU A CA 1
ATOM 1339 C C . GLU A 1 180 ? -15.984 -25.531 -24.141 1 95.06 180 GLU A C 1
ATOM 1341 O O . GLU A 1 180 ? -15.875 -26.453 -23.328 1 95.06 180 GLU A O 1
ATOM 1346 N N . ALA A 1 181 ? -16.25 -25.719 -25.391 1 94.56 181 ALA A N 1
ATOM 1347 C CA . ALA A 1 181 ? -16.516 -27.047 -25.922 1 94.56 181 ALA A CA 1
ATOM 1348 C C . ALA A 1 181 ? -15.281 -27.938 -25.828 1 94.56 181 ALA A C 1
ATOM 1350 O O . ALA A 1 181 ? -15.383 -29.125 -25.5 1 94.56 181 ALA A O 1
ATOM 1351 N N . ALA A 1 182 ? -14.172 -27.391 -26.156 1 92.94 182 ALA A N 1
ATOM 1352 C CA . ALA A 1 182 ? -12.93 -28.141 -26.094 1 92.94 182 ALA A CA 1
ATOM 1353 C C . ALA A 1 182 ? -12.625 -28.594 -24.672 1 92.94 182 ALA A C 1
ATOM 1355 O O . ALA A 1 182 ? -12.258 -29.734 -24.438 1 92.94 182 ALA A O 1
ATOM 1356 N N . LEU A 1 183 ? -12.805 -27.688 -23.75 1 92.19 183 LEU A N 1
ATOM 1357 C CA . LEU A 1 183 ? -12.5 -27.984 -22.359 1 92.19 183 LEU A CA 1
ATOM 1358 C C . LEU A 1 183 ? -13.5 -29 -21.781 1 92.19 183 LEU A C 1
ATOM 1360 O O . LEU A 1 183 ? -13.125 -29.875 -21.016 1 92.19 183 LEU A O 1
ATOM 1364 N N . ARG A 1 184 ? -14.75 -28.859 -22.109 1 90.81 184 ARG A N 1
ATOM 1365 C CA . ARG A 1 184 ? -15.742 -29.844 -21.703 1 90.81 184 ARG A CA 1
ATOM 1366 C C . ARG A 1 184 ? -15.438 -31.219 -22.297 1 90.81 184 ARG A C 1
ATOM 1368 O O . ARG A 1 184 ? -15.602 -32.25 -21.625 1 90.81 184 ARG A O 1
ATOM 1375 N N . GLY A 1 185 ? -15.039 -31.172 -23.562 1 87.94 185 GLY A N 1
ATOM 1376 C CA . GLY A 1 185 ? -14.641 -32.406 -24.203 1 87.94 185 GLY A CA 1
ATOM 1377 C C . GLY A 1 185 ? -13.469 -33.094 -23.531 1 87.94 185 GLY A C 1
ATOM 1378 O O . GLY A 1 185 ? -13.461 -34.312 -23.344 1 87.94 185 GLY A O 1
ATOM 1379 N N . LEU A 1 186 ? -12.5 -32.281 -23.188 1 84.69 186 LEU A N 1
ATOM 1380 C CA . LEU A 1 186 ? -11.336 -32.812 -22.484 1 84.69 186 LEU A CA 1
ATOM 1381 C C . LEU A 1 186 ? -11.742 -33.375 -21.125 1 84.69 186 LEU A C 1
ATOM 1383 O O . LEU A 1 186 ? -11.273 -34.438 -20.734 1 84.69 186 LEU A O 1
ATOM 1387 N N . ALA A 1 187 ? -12.602 -32.656 -20.438 1 85.19 187 ALA A N 1
ATOM 1388 C CA . ALA A 1 187 ? -13.062 -33.094 -19.125 1 85.19 187 ALA A CA 1
ATOM 1389 C C . ALA A 1 187 ? -13.836 -34.406 -19.234 1 85.19 187 ALA A C 1
ATOM 1391 O O . ALA A 1 187 ? -13.664 -35.281 -18.406 1 85.19 187 ALA A O 1
ATOM 1392 N N . ARG A 1 188 ? -14.656 -34.562 -20.188 1 83.81 188 ARG A N 1
ATOM 1393 C CA . ARG A 1 188 ? -15.477 -35.75 -20.375 1 83.81 188 ARG A CA 1
ATOM 1394 C C . ARG A 1 188 ? -14.617 -36.969 -20.703 1 83.81 188 ARG A C 1
ATOM 1396 O O . ARG A 1 188 ? -14.969 -38.094 -20.344 1 83.81 188 ARG A O 1
ATOM 1403 N N . ARG A 1 189 ? -13.492 -36.719 -21.25 1 78.88 189 ARG A N 1
ATOM 1404 C CA . ARG A 1 189 ? -12.664 -37.812 -21.703 1 78.88 189 ARG A CA 1
ATOM 1405 C C . ARG A 1 189 ? -11.625 -38.188 -20.641 1 78.88 189 ARG A C 1
ATOM 1407 O O . ARG A 1 189 ? -11.305 -39.375 -20.469 1 78.88 189 ARG A O 1
ATOM 1414 N N . LEU A 1 190 ? -11.18 -37.188 -19.984 1 73.88 190 LEU A N 1
ATOM 1415 C CA . LEU A 1 190 ? -10.039 -37.438 -19.094 1 73.88 190 LEU A CA 1
ATOM 1416 C C . LEU A 1 190 ? -10.508 -37.656 -17.656 1 73.88 190 LEU A C 1
ATOM 1418 O O . LEU A 1 190 ? -9.828 -38.344 -16.875 1 73.88 190 LEU A O 1
ATOM 1422 N N . LEU A 1 191 ? -11.727 -37.25 -17.25 1 77.69 191 LEU A N 1
ATOM 1423 C CA . LEU A 1 191 ? -12.047 -37.156 -15.828 1 77.69 191 LEU A CA 1
ATOM 1424 C C . LEU A 1 191 ? -12.891 -38.344 -15.375 1 77.69 191 LEU A C 1
ATOM 1426 O O . LEU A 1 191 ? -12.883 -38.688 -14.195 1 77.69 191 LEU A O 1
ATOM 1430 N N . PRO A 1 192 ? -13.672 -39.031 -16.203 1 72.88 192 PRO A N 1
ATOM 1431 C CA . PRO A 1 192 ? -14.578 -40.094 -15.688 1 72.88 192 PRO A CA 1
ATOM 1432 C C . PRO A 1 192 ? -13.844 -41.156 -14.906 1 72.88 192 PRO A C 1
ATOM 1434 O O . PRO A 1 192 ? -14.359 -41.656 -13.891 1 72.88 192 PRO A O 1
ATOM 1437 N N . SER A 1 193 ? -12.625 -41.469 -15.211 1 67.19 193 SER A N 1
ATOM 1438 C CA . SER A 1 193 ? -11.898 -42.531 -14.5 1 67.19 193 SER A CA 1
ATOM 1439 C C . SER A 1 193 ? -11.484 -42.062 -13.102 1 67.19 193 SER A C 1
ATOM 1441 O O . SER A 1 193 ? -11.203 -42.875 -12.227 1 67.19 193 SER A O 1
ATOM 1443 N N . THR A 1 194 ? -11.578 -40.812 -12.82 1 69.06 194 THR A N 1
ATOM 1444 C CA . THR A 1 194 ? -11.133 -40.281 -11.539 1 69.06 194 THR A CA 1
ATOM 1445 C C . THR A 1 194 ? -12.32 -40.031 -10.609 1 69.06 194 THR A C 1
ATOM 1447 O O . THR A 1 194 ? -12.141 -39.875 -9.406 1 69.06 194 THR A O 1
ATOM 1450 N N . GLY A 1 195 ? -13.508 -40.094 -11.07 1 74.88 195 GLY A N 1
ATOM 1451 C CA . GLY A 1 195 ? -14.68 -39.75 -10.281 1 74.88 195 GLY A CA 1
ATOM 1452 C C . GLY A 1 195 ? -14.891 -38.25 -10.156 1 74.88 195 GLY A C 1
ATOM 1453 O O . GLY A 1 195 ? -15.797 -37.812 -9.438 1 74.88 195 GLY A O 1
ATOM 1454 N N . LEU A 1 196 ? -14.062 -37.531 -10.828 1 83.44 196 LEU A N 1
ATOM 1455 C CA . LEU A 1 196 ? -14.164 -36.062 -10.789 1 83.44 196 LEU A CA 1
ATOM 1456 C C . LEU A 1 196 ? -15.039 -35.531 -11.922 1 83.44 196 LEU A C 1
ATOM 1458 O O . LEU A 1 196 ? -14.969 -36.062 -13.047 1 83.44 196 LEU A O 1
ATOM 1462 N N . SER A 1 197 ? -15.906 -34.656 -11.578 1 85.31 197 SER A N 1
ATOM 1463 C CA . SER A 1 197 ? -16.719 -33.969 -12.586 1 85.31 197 SER A CA 1
ATOM 1464 C C . SER A 1 197 ? -16.469 -32.469 -12.562 1 85.31 197 SER A C 1
ATOM 1466 O O . SER A 1 197 ? -16.312 -31.875 -11.492 1 85.31 197 SER A O 1
ATOM 1468 N N . LEU A 1 198 ? -16.328 -31.953 -13.82 1 88.44 198 LEU A N 1
ATOM 1469 C CA . LEU A 1 198 ? -16.062 -30.516 -13.953 1 88.44 198 LEU A CA 1
ATOM 1470 C C . LEU A 1 198 ? -17.172 -29.844 -14.773 1 88.44 198 LEU A C 1
ATOM 1472 O O . LEU A 1 198 ? -17.547 -30.328 -15.836 1 88.44 198 LEU A O 1
ATOM 1476 N N . ASP A 1 199 ? -17.766 -28.844 -14.188 1 88.88 199 ASP A N 1
ATOM 1477 C CA . ASP A 1 199 ? -18.672 -27.969 -14.922 1 88.88 199 ASP A CA 1
ATOM 1478 C C . ASP A 1 199 ? -17.953 -26.719 -15.406 1 88.88 199 ASP A C 1
ATOM 1480 O O . ASP A 1 199 ? -17.734 -25.781 -14.633 1 88.88 199 ASP A O 1
ATOM 1484 N N . VAL A 1 200 ? -17.672 -26.688 -16.75 1 92.25 200 VAL A N 1
ATOM 1485 C CA . VAL A 1 200 ? -16.812 -25.641 -17.297 1 92.25 200 VAL A CA 1
ATOM 1486 C C . VAL A 1 200 ? -17.672 -24.609 -18.031 1 92.25 200 VAL A C 1
ATOM 1488 O O . VAL A 1 200 ? -18.609 -24.969 -18.75 1 92.25 200 VAL A O 1
ATOM 1491 N N . ARG A 1 201 ? -17.359 -23.359 -17.797 1 91.31 201 ARG A N 1
ATOM 1492 C CA . ARG A 1 201 ? -17.984 -22.25 -18.516 1 91.31 201 ARG A CA 1
ATOM 1493 C C . ARG A 1 201 ? -16.938 -21.234 -18.953 1 91.31 201 ARG A C 1
ATOM 1495 O O . ARG A 1 201 ? -16 -20.938 -18.203 1 91.31 201 ARG A O 1
ATOM 1502 N N . VAL A 1 202 ? -17.094 -20.688 -20.188 1 93.75 202 VAL A N 1
ATOM 1503 C CA . VAL A 1 202 ? -16.234 -19.609 -20.688 1 93.75 202 VAL A CA 1
ATOM 1504 C C . VAL A 1 202 ? -17.094 -18.453 -21.203 1 93.75 202 VAL A C 1
ATOM 1506 O O . VAL A 1 202 ? -17.484 -18.422 -22.359 1 93.75 202 VAL A O 1
ATOM 1509 N N . PRO A 1 203 ? -17.266 -17.484 -20.328 1 86.44 203 PRO A N 1
ATOM 1510 C CA . PRO A 1 203 ? -18.031 -16.312 -20.797 1 86.44 203 PRO A CA 1
ATOM 1511 C C . PRO A 1 203 ? -17.297 -15.539 -21.891 1 86.44 203 PRO A C 1
ATOM 1513 O O . PRO A 1 203 ? -16.062 -15.445 -21.875 1 86.44 203 PRO A O 1
ATOM 1516 N N . PRO A 1 204 ? -18.078 -14.984 -22.797 1 86 204 PRO A N 1
ATOM 1517 C CA . PRO A 1 204 ? -17.438 -14.25 -23.891 1 86 204 PRO A CA 1
ATOM 1518 C C . PRO A 1 204 ? -16.547 -13.109 -23.406 1 86 204 PRO A C 1
ATOM 1520 O O . PRO A 1 204 ? -15.5 -12.852 -24 1 86 204 PRO A O 1
ATOM 1523 N N . LEU A 1 205 ? -16.859 -12.5 -22.328 1 83.12 205 LEU A N 1
ATOM 1524 C CA . LEU A 1 205 ? -16.109 -11.359 -21.828 1 83.12 205 LEU A CA 1
ATOM 1525 C C . LEU A 1 205 ? -14.82 -11.805 -21.141 1 83.12 205 LEU A C 1
ATOM 1527 O O . LEU A 1 205 ? -13.953 -10.984 -20.844 1 83.12 205 LEU A O 1
ATOM 1531 N N . ALA A 1 206 ? -14.672 -13.094 -21 1 89.88 206 ALA A N 1
ATOM 1532 C CA . ALA A 1 206 ? -13.484 -13.625 -20.344 1 89.88 206 ALA A CA 1
ATOM 1533 C C . ALA A 1 206 ? -12.375 -13.906 -21.359 1 89.88 206 ALA A C 1
ATOM 1535 O O . ALA A 1 206 ? -11.281 -14.352 -20.984 1 89.88 206 ALA A O 1
ATOM 1536 N N . CYS A 1 207 ? -12.648 -13.656 -22.656 1 93.06 207 CYS A N 1
ATOM 1537 C CA . CYS A 1 207 ? -11.641 -13.82 -23.688 1 93.06 207 CYS A CA 1
ATOM 1538 C C . CYS A 1 207 ? -11.172 -12.469 -24.219 1 93.06 207 CYS A C 1
ATOM 1540 O O . CYS A 1 207 ? -11.969 -11.539 -24.359 1 93.06 207 CYS A O 1
ATOM 1542 N N . ARG A 1 208 ? -9.867 -12.375 -24.422 1 91.56 208 ARG A N 1
ATOM 1543 C CA . ARG A 1 208 ? -9.305 -11.086 -24.812 1 91.56 208 ARG A CA 1
ATOM 1544 C C . ARG A 1 208 ? -8.219 -11.273 -25.875 1 91.56 208 ARG A C 1
ATOM 1546 O O . ARG A 1 208 ? -7.426 -12.211 -25.797 1 91.56 208 ARG A O 1
ATOM 1553 N N . THR A 1 209 ? -8.227 -10.43 -26.797 1 91.81 209 THR A N 1
ATOM 1554 C CA . THR A 1 209 ? -7.152 -10.32 -27.797 1 91.81 209 THR A CA 1
ATOM 1555 C C . THR A 1 209 ? -6.359 -9.039 -27.578 1 91.81 209 THR A C 1
ATOM 1557 O O . THR A 1 209 ? -6.621 -8.281 -26.641 1 91.81 209 THR A O 1
ATOM 1560 N N . ARG A 1 210 ? -5.289 -8.82 -28.359 1 83.69 210 ARG A N 1
ATOM 1561 C CA . ARG A 1 210 ? -4.422 -7.652 -28.234 1 83.69 210 ARG A CA 1
ATOM 1562 C C . ARG A 1 210 ? -5.223 -6.363 -28.375 1 83.69 210 ARG A C 1
ATOM 1564 O O . ARG A 1 210 ? -4.957 -5.379 -27.688 1 83.69 210 ARG A O 1
ATOM 1571 N N . SER A 1 211 ? -6.098 -6.258 -29.328 1 70.31 211 SER A N 1
ATOM 1572 C CA . SER A 1 211 ? -6.871 -5.043 -29.578 1 70.31 211 SER A CA 1
ATOM 1573 C C . SER A 1 211 ? -7.887 -4.789 -28.469 1 70.31 211 SER A C 1
ATOM 1575 O O . SER A 1 211 ? -8.398 -3.676 -28.344 1 70.31 211 SER A O 1
ATOM 1577 N N . GLY A 1 212 ? -7.754 -5.633 -27.391 1 62.78 212 GLY A N 1
ATOM 1578 C CA . GLY A 1 212 ? -8.547 -5.48 -26.172 1 62.78 212 GLY A CA 1
ATOM 1579 C C . GLY A 1 212 ? -10.039 -5.465 -26.438 1 62.78 212 GLY A C 1
ATOM 1580 O O . GLY A 1 212 ? -10.469 -5.391 -27.594 1 62.78 212 GLY A O 1
ATOM 1581 N N . PRO A 1 213 ? -10.922 -5.789 -25.562 1 59.66 213 PRO A N 1
ATOM 1582 C CA . PRO A 1 213 ? -12.367 -5.656 -25.703 1 59.66 213 PRO A CA 1
ATOM 1583 C C . PRO A 1 213 ? -12.828 -4.199 -25.766 1 59.66 213 PRO A C 1
ATOM 1585 O O . PRO A 1 213 ? -14.031 -3.928 -25.812 1 59.66 213 PRO A O 1
ATOM 1588 N N . ALA A 1 214 ? -11.797 -3.25 -25.688 1 60.03 214 ALA A N 1
ATOM 1589 C CA . ALA A 1 214 ? -12.32 -1.905 -25.453 1 60.03 214 ALA A CA 1
ATOM 1590 C C . ALA A 1 214 ? -13.148 -1.43 -26.641 1 60.03 214 ALA A C 1
ATOM 1592 O O . ALA A 1 214 ? -12.695 -1.465 -27.781 1 60.03 214 ALA A O 1
ATOM 1593 N N . ARG A 1 215 ? -14.375 -1.357 -26.391 1 73.5 215 ARG A N 1
ATOM 1594 C CA . ARG A 1 215 ? -15.383 -0.837 -27.312 1 73.5 215 ARG A CA 1
ATOM 1595 C C . ARG A 1 215 ? -15.047 0.585 -27.75 1 73.5 215 ARG A C 1
ATOM 1597 O O . ARG A 1 215 ? -14.406 1.33 -27 1 73.5 215 ARG A O 1
ATOM 1604 N N . PRO A 1 216 ? -15.258 0.771 -28.906 1 83.88 216 PRO A N 1
ATOM 1605 C CA . PRO A 1 216 ? -15 2.141 -29.359 1 83.88 216 PRO A CA 1
ATOM 1606 C C . PRO A 1 216 ? -15.742 3.184 -28.516 1 83.88 216 PRO A C 1
ATOM 1608 O O . PRO A 1 216 ? -16.781 2.885 -27.922 1 83.88 216 PRO A O 1
ATOM 1611 N N . LEU A 1 217 ? -15.125 4.289 -28.469 1 90.56 217 LEU A N 1
ATOM 1612 C CA . LEU A 1 217 ? -15.742 5.395 -27.75 1 90.56 217 LEU A CA 1
ATOM 1613 C C . LEU A 1 217 ? -17.031 5.84 -28.438 1 90.56 217 LEU A C 1
ATOM 1615 O O . LEU A 1 217 ? -17.094 5.891 -29.672 1 90.56 217 LEU A O 1
ATOM 1619 N N . ARG A 1 218 ? -18.047 6.02 -27.734 1 92.75 218 ARG A N 1
ATOM 1620 C CA . ARG A 1 218 ? -19.359 6.461 -28.219 1 92.75 218 ARG A CA 1
ATOM 1621 C C . ARG A 1 218 ? -19.688 7.863 -27.719 1 92.75 218 ARG A C 1
ATOM 1623 O O . ARG A 1 218 ? -18.859 8.508 -27.078 1 92.75 218 ARG A O 1
ATOM 1630 N N . ALA A 1 219 ? -20.875 8.273 -27.984 1 95 219 ALA A N 1
ATOM 1631 C CA . ALA A 1 219 ? -21.297 9.641 -27.719 1 95 219 ALA A CA 1
ATOM 1632 C C . ALA A 1 219 ? -21.25 9.945 -26.219 1 95 219 ALA A C 1
ATOM 1634 O O . ALA A 1 219 ? -20.766 11.008 -25.812 1 95 219 ALA A O 1
ATOM 1635 N N . PRO A 1 220 ? -21.672 9.023 -25.375 1 95.12 220 PRO A N 1
ATOM 1636 C CA . PRO A 1 220 ? -21.625 9.336 -23.953 1 95.12 220 PRO A CA 1
ATOM 1637 C C . PRO A 1 220 ? -20.203 9.523 -23.438 1 95.12 220 PRO A C 1
ATOM 1639 O O . PRO A 1 220 ? -19.969 10.273 -22.484 1 95.12 220 PRO A O 1
ATOM 1642 N N . HIS A 1 221 ? -19.25 8.852 -24.031 1 95.25 221 HIS A N 1
ATOM 1643 C CA . HIS A 1 221 ? -17.859 9.008 -23.641 1 95.25 221 HIS A CA 1
ATOM 1644 C C . HIS A 1 221 ? -17.344 10.414 -23.938 1 95.25 221 HIS A C 1
ATOM 1646 O O . HIS A 1 221 ? -16.703 11.039 -23.094 1 95.25 221 HIS A O 1
ATOM 1652 N N . TYR A 1 222 ? -17.672 10.883 -25.109 1 96.25 222 TYR A N 1
ATOM 1653 C CA . TYR A 1 222 ? -17.234 12.211 -25.5 1 96.25 222 TYR A CA 1
ATOM 1654 C C . TYR A 1 222 ? -17.922 13.289 -24.672 1 96.25 222 TYR A C 1
ATOM 1656 O O . TYR A 1 222 ? -17.312 14.297 -24.312 1 96.25 222 TYR A O 1
ATOM 1664 N N . ALA A 1 223 ? -19.188 13.023 -24.453 1 97.44 223 ALA A N 1
ATOM 1665 C CA . ALA A 1 223 ? -19.922 13.969 -23.625 1 97.44 223 ALA A CA 1
ATOM 1666 C C . ALA A 1 223 ? -19.312 14.055 -22.219 1 97.44 223 ALA A C 1
ATOM 1668 O O . ALA A 1 223 ? -19.172 15.148 -21.672 1 97.44 223 ALA A O 1
ATOM 1669 N N . PHE A 1 224 ? -19.031 12.906 -21.703 1 97.25 224 PHE A N 1
ATOM 1670 C CA . PHE A 1 224 ? -18.406 12.883 -20.375 1 97.25 224 PHE A CA 1
ATOM 1671 C C . PHE A 1 224 ? -17.078 13.617 -20.391 1 97.25 224 PHE A C 1
ATOM 1673 O O . PHE A 1 224 ? -16.797 14.43 -19.516 1 97.25 224 PHE A O 1
ATOM 1680 N N . ALA A 1 225 ? -16.25 13.328 -21.375 1 97.25 225 ALA A N 1
ATOM 1681 C CA . ALA A 1 225 ? -14.945 13.977 -21.5 1 97.25 225 ALA A CA 1
ATOM 1682 C C . ALA A 1 225 ? -15.094 15.484 -21.656 1 97.25 225 ALA A C 1
ATOM 1684 O O . ALA A 1 225 ? -14.289 16.25 -21.109 1 97.25 225 ALA A O 1
ATOM 1685 N N . PHE A 1 226 ? -16.125 15.875 -22.344 1 97.38 226 PHE A N 1
ATOM 1686 C CA . PHE A 1 226 ? -16.391 17.297 -22.547 1 97.38 226 PHE A CA 1
ATOM 1687 C C . PHE A 1 226 ? -16.734 17.969 -21.234 1 97.38 226 PHE A C 1
ATOM 1689 O O . PHE A 1 226 ? -16.203 19.047 -20.922 1 97.38 226 PHE A O 1
ATOM 1696 N N . ILE A 1 227 ? -17.562 17.344 -20.469 1 97.19 227 ILE A N 1
ATOM 1697 C CA . ILE A 1 227 ? -18 17.906 -19.203 1 97.19 227 ILE A CA 1
ATOM 1698 C C . ILE A 1 227 ? -16.812 18 -18.234 1 97.19 227 ILE A C 1
ATOM 1700 O O . ILE A 1 227 ? -16.641 19 -17.531 1 97.19 227 ILE A O 1
ATOM 1704 N N . ILE A 1 228 ? -16 16.984 -18.172 1 97.31 228 ILE A N 1
ATOM 1705 C CA . ILE A 1 228 ? -14.812 17 -17.312 1 97.31 228 ILE A CA 1
ATOM 1706 C C . ILE A 1 228 ? -13.844 18.078 -17.812 1 97.31 228 ILE A C 1
ATOM 1708 O O . ILE A 1 228 ? -13.242 18.797 -17 1 97.31 228 ILE A O 1
ATOM 1712 N N . GLY A 1 229 ? -13.688 18.141 -19.156 1 97.5 229 GLY A N 1
ATOM 1713 C CA . GLY A 1 229 ? -12.867 19.203 -19.734 1 97.5 229 GLY A CA 1
ATOM 1714 C C . GLY A 1 229 ? -13.352 20.594 -19.359 1 97.5 229 GLY A C 1
ATOM 1715 O O . GLY A 1 229 ? -12.547 21.484 -19.094 1 97.5 229 GLY A O 1
ATOM 1716 N N . LEU A 1 230 ? -14.641 20.766 -19.328 1 97.12 230 LEU A N 1
ATOM 1717 C CA . LEU A 1 230 ? -15.242 22.047 -18.953 1 97.12 230 LEU A CA 1
ATOM 1718 C C . LEU A 1 230 ? -14.914 22.375 -17.5 1 97.12 230 LEU A C 1
ATOM 1720 O O . LEU A 1 230 ? -14.602 23.531 -17.188 1 97.12 230 LEU A O 1
ATOM 1724 N N . PHE A 1 231 ? -14.984 21.422 -16.594 1 97.44 231 PHE A N 1
ATOM 1725 C CA . PHE A 1 231 ? -14.648 21.641 -15.188 1 97.44 231 PHE A CA 1
ATOM 1726 C C . PHE A 1 231 ? -13.18 22.047 -15.047 1 97.44 231 PHE A C 1
ATOM 1728 O O . PHE A 1 231 ? -12.844 22.906 -14.242 1 97.44 231 PHE A O 1
ATOM 1735 N N . VAL A 1 232 ? -12.289 21.391 -15.844 1 97.56 232 VAL A N 1
ATOM 1736 C CA . VAL A 1 232 ? -10.867 21.703 -15.789 1 97.56 232 VAL A CA 1
ATOM 1737 C C . VAL A 1 232 ? -10.625 23.125 -16.281 1 97.56 232 VAL A C 1
ATOM 1739 O O . VAL A 1 232 ? -9.891 23.891 -15.664 1 97.56 232 VAL A O 1
ATOM 1742 N N . VAL A 1 233 ? -11.297 23.516 -17.375 1 97.25 233 VAL A N 1
ATOM 1743 C CA . VAL A 1 233 ? -11.141 24.844 -17.953 1 97.25 233 VAL A CA 1
ATOM 1744 C C . VAL A 1 233 ? -11.664 25.891 -16.969 1 97.25 233 VAL A C 1
ATOM 1746 O O . VAL A 1 233 ? -11.023 26.922 -16.766 1 97.25 233 VAL A O 1
ATOM 1749 N N . LEU A 1 234 ? -12.812 25.641 -16.375 1 97.19 234 LEU A N 1
ATOM 1750 C CA . LEU A 1 234 ? -13.383 26.562 -15.406 1 97.19 234 LEU A CA 1
ATOM 1751 C C . LEU A 1 234 ? -12.461 26.719 -14.195 1 97.19 234 LEU A C 1
ATOM 1753 O O . LEU A 1 234 ? -12.32 27.812 -13.648 1 97.19 234 LEU A O 1
ATOM 1757 N N . SER A 1 235 ? -11.867 25.609 -13.75 1 97.38 235 SER A N 1
ATOM 1758 C CA . SER A 1 235 ? -10.969 25.641 -12.602 1 97.38 235 SER A CA 1
ATOM 1759 C C . SER A 1 235 ? -9.711 26.453 -12.906 1 97.38 235 SER A C 1
ATOM 1761 O O . SER A 1 235 ? -9.242 27.234 -12.07 1 97.38 235 SER A O 1
ATOM 1763 N N . VAL A 1 236 ? -9.156 26.297 -14.117 1 96.25 236 VAL A N 1
ATOM 1764 C CA . VAL A 1 236 ? -7.957 27.031 -14.523 1 96.25 236 VAL A CA 1
ATOM 1765 C C . VAL A 1 236 ? -8.289 28.516 -14.672 1 96.25 236 VAL A C 1
ATOM 1767 O O . VAL A 1 236 ? -7.57 29.375 -14.148 1 96.25 236 VAL A O 1
ATOM 1770 N N . THR A 1 237 ? -9.383 28.828 -15.336 1 95.62 237 THR A N 1
ATOM 1771 C CA . THR A 1 237 ? -9.797 30.203 -15.547 1 95.62 237 THR A CA 1
ATOM 1772 C C . THR A 1 237 ? -10.172 30.859 -14.219 1 95.62 237 THR A C 1
ATOM 1774 O O . THR A 1 237 ? -9.836 32.031 -13.984 1 95.62 237 THR A O 1
ATOM 1777 N N . GLY A 1 238 ? -10.898 30.062 -13.414 1 95.38 238 GLY A N 1
ATOM 1778 C CA . GLY A 1 238 ? -11.25 30.594 -12.109 1 95.38 238 GLY A CA 1
ATOM 1779 C C . GLY A 1 238 ? -10.047 30.891 -11.242 1 95.38 238 GLY A C 1
ATOM 1780 O O . GLY A 1 238 ? -10.023 31.906 -10.531 1 95.38 238 GLY A O 1
ATOM 1781 N N . THR A 1 239 ? -9.047 30.109 -11.305 1 94.88 239 THR A N 1
ATOM 1782 C CA . THR A 1 239 ? -7.836 30.312 -10.516 1 94.88 239 THR A CA 1
ATOM 1783 C C . THR A 1 239 ? -7.082 31.547 -10.992 1 94.88 239 THR A C 1
ATOM 1785 O O . THR A 1 239 ? -6.59 32.344 -10.188 1 94.88 239 THR A O 1
ATOM 1788 N N . PHE A 1 240 ? -6.984 31.719 -12.281 1 93.06 240 PHE A N 1
ATOM 1789 C CA . PHE A 1 240 ? -6.324 32.906 -12.844 1 93.06 240 PHE A CA 1
ATOM 1790 C C . PHE A 1 240 ? -7.074 34.156 -12.477 1 93.06 240 PHE A C 1
ATOM 1792 O O . PHE A 1 240 ? -6.461 35.156 -12.109 1 93.06 240 PHE A O 1
ATOM 1799 N N . TRP A 1 241 ? -8.352 34.094 -12.602 1 91.38 241 TRP A N 1
ATOM 1800 C CA . TRP A 1 241 ? -9.18 35.25 -12.281 1 91.38 241 TRP A CA 1
ATOM 1801 C C . TRP A 1 241 ? -9.047 35.625 -10.805 1 91.38 241 TRP A C 1
ATOM 1803 O O . TRP A 1 241 ? -8.906 36.812 -10.469 1 91.38 241 TRP A O 1
ATOM 1813 N N . ASP A 1 242 ? -9.188 34.625 -9.945 1 90 242 ASP A N 1
ATOM 1814 C CA . ASP A 1 242 ? -9.086 34.844 -8.508 1 90 242 ASP A CA 1
ATOM 1815 C C . ASP A 1 242 ? -7.715 35.375 -8.125 1 90 242 ASP A C 1
ATOM 1817 O O . ASP A 1 242 ? -7.609 36.219 -7.215 1 90 242 ASP A O 1
ATOM 1821 N N . SER A 1 243 ? -6.613 35 -8.742 1 87 243 SER A N 1
ATOM 1822 C CA . SER A 1 243 ? -5.262 35.438 -8.43 1 87 243 SER A CA 1
ATOM 1823 C C . SER A 1 243 ? -5.047 36.906 -8.852 1 87 243 SER A C 1
ATOM 1825 O O . SER A 1 243 ? -4.297 37.625 -8.203 1 87 243 SER A O 1
ATOM 1827 N N . TYR A 1 244 ? -5.66 37.344 -9.852 1 84.62 244 TYR A N 1
ATOM 1828 C CA . TYR A 1 244 ? -5.465 38.688 -10.359 1 84.62 244 TYR A CA 1
ATOM 1829 C C . TYR A 1 244 ? -6.445 39.656 -9.711 1 84.62 244 TYR A C 1
ATOM 1831 O O . TYR A 1 244 ? -6.164 40.875 -9.594 1 84.62 244 TYR A O 1
ATOM 1839 N N . ASN A 1 245 ? -7.617 39.25 -9.312 1 77.38 245 ASN A N 1
ATOM 1840 C CA . ASN A 1 245 ? -8.641 40.125 -8.75 1 77.38 245 ASN A CA 1
ATOM 1841 C C . ASN A 1 245 ? -8.828 39.875 -7.258 1 77.38 245 ASN A C 1
ATOM 1843 O O . ASN A 1 245 ? -9.922 40.062 -6.727 1 77.38 245 ASN A O 1
ATOM 1847 N N . ALA A 1 246 ? -7.895 39.375 -6.48 1 64.25 246 ALA A N 1
ATOM 1848 C CA . ALA A 1 246 ? -8.008 38.938 -5.09 1 64.25 246 ALA A CA 1
ATOM 1849 C C . ALA A 1 246 ? -8.57 40.062 -4.215 1 64.25 246 ALA A C 1
ATOM 1851 O O . ALA A 1 246 ? -9.328 39.781 -3.273 1 64.25 246 ALA A O 1
ATOM 1852 N N . ASP A 1 247 ? -8.289 41.281 -4.344 1 59.22 247 ASP A N 1
ATOM 1853 C CA . ASP A 1 247 ? -8.656 42.406 -3.479 1 59.22 247 ASP A CA 1
ATOM 1854 C C . ASP A 1 247 ? -10.109 42.812 -3.705 1 59.22 247 ASP A C 1
ATOM 1856 O O . ASP A 1 247 ? -10.773 43.281 -2.779 1 59.22 247 ASP A O 1
ATOM 1860 N N . GLU A 1 248 ? -10.609 42.781 -4.824 1 54.72 248 GLU A N 1
ATOM 1861 C CA . GLU A 1 248 ? -11.898 43.406 -5.129 1 54.72 248 GLU A CA 1
ATOM 1862 C C . GLU A 1 248 ? -13.047 42.469 -4.848 1 54.72 248 GLU A C 1
ATOM 1864 O O . GLU A 1 248 ? -14.219 42.844 -4.879 1 54.72 248 GLU A O 1
ATOM 1869 N N . ALA A 1 249 ? -12.984 41.219 -4.664 1 53.06 249 ALA A N 1
ATOM 1870 C CA . ALA A 1 249 ? -14.008 40.188 -4.844 1 53.06 249 ALA A CA 1
ATOM 1871 C C . ALA A 1 249 ? -14.945 40.125 -3.643 1 53.06 249 ALA A C 1
ATOM 1873 O O . ALA A 1 249 ? -15.883 39.344 -3.613 1 53.06 249 ALA A O 1
ATOM 1874 N N . ALA A 1 250 ? -14.633 40.719 -2.602 1 52.59 250 ALA A N 1
ATOM 1875 C CA . ALA A 1 250 ? -15.5 40.562 -1.437 1 52.59 250 ALA A CA 1
ATOM 1876 C C . ALA A 1 250 ? -16.938 40.969 -1.758 1 52.59 250 ALA A C 1
ATOM 1878 O O . ALA A 1 250 ? -17.891 40.406 -1.215 1 52.59 250 ALA A O 1
ATOM 1879 N N . ASP A 1 251 ? -17.078 42.062 -2.469 1 48.59 251 ASP A N 1
ATOM 1880 C CA . ASP A 1 251 ? -18.422 42.625 -2.443 1 48.59 251 ASP A CA 1
ATOM 1881 C C . ASP A 1 251 ? -19.297 42.062 -3.547 1 48.59 251 ASP A C 1
ATOM 1883 O O . ASP A 1 251 ? -20.375 42.562 -3.838 1 48.59 251 ASP A O 1
ATOM 1887 N N . GLU A 1 252 ? -18.797 41.219 -4.684 1 55.84 252 GLU A N 1
ATOM 1888 C CA . GLU A 1 252 ? -19.438 41.406 -5.984 1 55.84 252 GLU A CA 1
ATOM 1889 C C . GLU A 1 252 ? -20.562 40.406 -6.188 1 55.84 252 GLU A C 1
ATOM 1891 O O . GLU A 1 252 ? -20.344 39.219 -6.141 1 55.84 252 GLU A O 1
ATOM 1896 N N . GLN A 1 253 ? -21.844 40.812 -6.105 1 66.19 253 GLN A N 1
ATOM 1897 C CA . GLN A 1 253 ? -23.203 40.312 -6.258 1 66.19 253 GLN A CA 1
ATOM 1898 C C . GLN A 1 253 ? -23.438 39.75 -7.664 1 66.19 253 GLN A C 1
ATOM 1900 O O . GLN A 1 253 ? -24.469 39.156 -7.941 1 66.19 253 GLN A O 1
ATOM 1905 N N . ARG A 1 254 ? -22.484 39.656 -8.594 1 82.19 254 ARG A N 1
ATOM 1906 C CA . ARG A 1 254 ? -22.766 39.125 -9.93 1 82.19 254 ARG A CA 1
ATOM 1907 C C . ARG A 1 254 ? -22.531 37.625 -9.992 1 82.19 254 ARG A C 1
ATOM 1909 O O . ARG A 1 254 ? -21.578 37.094 -9.414 1 82.19 254 ARG A O 1
ATOM 1916 N N . TRP A 1 255 ? -23.391 37 -10.711 1 86.44 255 TRP A N 1
ATOM 1917 C CA . TRP A 1 255 ? -23.422 35.531 -10.742 1 86.44 255 TRP A CA 1
ATOM 1918 C C . TRP A 1 255 ? -22.125 35 -11.336 1 86.44 255 TRP A C 1
ATOM 1920 O O . TRP A 1 255 ? -21.625 33.969 -10.875 1 86.44 255 TRP A O 1
ATOM 1930 N N . TYR A 1 256 ? -21.562 35.562 -12.438 1 89.12 256 TYR A N 1
ATOM 1931 C CA . TYR A 1 256 ? -20.391 35.031 -13.102 1 89.12 256 TYR A CA 1
ATOM 1932 C C . TYR A 1 256 ? -19.156 35.125 -12.211 1 89.12 256 TYR A C 1
ATOM 1934 O O . TYR A 1 256 ? -18.25 34.312 -12.281 1 89.12 256 TYR A O 1
ATOM 1942 N N . ARG A 1 257 ? -19.141 36.125 -11.281 1 88.94 257 ARG A N 1
ATOM 1943 C CA . ARG A 1 257 ? -18.031 36.25 -10.344 1 88.94 257 ARG A CA 1
ATOM 1944 C C . ARG A 1 257 ? -18.062 35.156 -9.289 1 88.94 257 ARG A C 1
ATOM 1946 O O . ARG A 1 257 ? -17.031 34.656 -8.875 1 88.94 257 ARG A O 1
ATOM 1953 N N . VAL A 1 258 ? -19.328 34.875 -8.969 1 90.19 258 VAL A N 1
ATOM 1954 C CA . VAL A 1 258 ? -19.5 33.812 -7.965 1 90.19 258 VAL A CA 1
ATOM 1955 C C . VAL A 1 258 ? -19.062 32.469 -8.539 1 90.19 258 VAL A C 1
ATOM 1957 O O . VAL A 1 258 ? -18.375 31.703 -7.871 1 90.19 258 VAL A O 1
ATOM 1960 N N . VAL A 1 259 ? -19.391 32.312 -9.75 1 93.5 259 VAL A N 1
ATOM 1961 C CA . VAL A 1 259 ? -19.062 31.031 -10.391 1 93.5 259 VAL A CA 1
ATOM 1962 C C . VAL A 1 259 ? -17.562 30.922 -10.586 1 93.5 259 VAL A C 1
ATOM 1964 O O . VAL A 1 259 ? -16.969 29.891 -10.289 1 93.5 259 VAL A O 1
ATOM 1967 N N . LEU A 1 260 ? -16.891 31.922 -11.062 1 93.06 260 LEU A N 1
ATOM 1968 C CA . LEU A 1 260 ? -15.453 31.891 -11.305 1 93.06 260 LEU A CA 1
ATOM 1969 C C . LEU A 1 260 ? -14.688 31.734 -9.992 1 93.06 260 LEU A C 1
ATOM 1971 O O . LEU A 1 260 ? -13.695 31 -9.938 1 93.06 260 LEU A O 1
ATOM 1975 N N . ARG A 1 261 ? -15.172 32.344 -8.992 1 92.44 261 ARG A N 1
ATOM 1976 C CA . ARG A 1 261 ? -14.523 32.219 -7.691 1 92.44 261 ARG A CA 1
ATOM 1977 C C . ARG A 1 261 ? -14.711 30.828 -7.121 1 92.44 261 ARG A C 1
ATOM 1979 O O . ARG A 1 261 ? -13.805 30.281 -6.484 1 92.44 261 ARG A O 1
ATOM 1986 N N . ALA A 1 262 ? -15.867 30.328 -7.352 1 94.94 262 ALA A N 1
ATOM 1987 C CA . ALA A 1 262 ? -16.172 29 -6.832 1 94.94 262 ALA A CA 1
ATOM 1988 C C . ALA A 1 262 ? -15.242 27.953 -7.441 1 94.94 262 ALA A C 1
ATOM 1990 O O . ALA A 1 262 ? -14.844 27 -6.77 1 94.94 262 ALA A O 1
ATOM 1991 N N . PHE A 1 263 ? -14.844 28.156 -8.719 1 96.88 263 PHE A N 1
ATOM 1992 C CA . PHE A 1 263 ? -14.039 27.156 -9.414 1 96.88 263 PHE A CA 1
ATOM 1993 C C . PHE A 1 263 ? -12.555 27.422 -9.227 1 96.88 263 PHE A C 1
ATOM 1995 O O . PHE A 1 263 ? -11.711 26.703 -9.766 1 96.88 263 PHE A O 1
ATOM 2002 N N . SER A 1 264 ? -12.227 28.469 -8.445 1 96.12 264 SER A N 1
ATOM 2003 C CA . SER A 1 264 ? -10.82 28.734 -8.156 1 96.12 264 SER A CA 1
ATOM 2004 C C . SER A 1 264 ? -10.227 27.656 -7.258 1 96.12 264 SER A C 1
ATOM 2006 O O . SER A 1 264 ? -10.758 27.375 -6.18 1 96.12 264 SER A O 1
ATOM 2008 N N . LEU A 1 265 ? -9.062 27.078 -7.664 1 95.19 265 LEU A N 1
ATOM 2009 C CA . LEU A 1 265 ? -8.398 26.047 -6.883 1 95.19 265 LEU A CA 1
ATOM 2010 C C . LEU A 1 265 ? -7.895 26.609 -5.559 1 95.19 265 LEU A C 1
ATOM 2012 O O . LEU A 1 265 ? -7.809 25.875 -4.562 1 95.19 265 LEU A O 1
ATOM 2016 N N . ARG A 1 266 ? -7.637 27.828 -5.492 1 91.94 266 ARG A N 1
ATOM 2017 C CA . ARG A 1 266 ? -7.195 28.484 -4.266 1 91.94 266 ARG A CA 1
ATOM 2018 C C . ARG A 1 266 ? -8.312 28.516 -3.227 1 91.94 266 ARG A C 1
ATOM 2020 O O . ARG A 1 266 ? -8.086 28.234 -2.051 1 91.94 266 ARG A O 1
ATOM 2027 N N . VAL A 1 267 ? -9.453 28.875 -3.742 1 93.06 267 VAL A N 1
ATOM 2028 C CA . VAL A 1 267 ? -10.609 28.938 -2.852 1 93.06 267 VAL A CA 1
ATOM 2029 C C . VAL A 1 267 ? -10.953 27.531 -2.355 1 93.06 267 VAL A C 1
ATOM 2031 O O . VAL A 1 267 ? -11.258 27.344 -1.175 1 93.06 267 VAL A O 1
ATOM 2034 N N . GLY A 1 268 ? -10.906 26.594 -3.297 1 94.56 268 GLY A N 1
ATOM 2035 C CA . GLY A 1 268 ? -11.141 25.203 -2.904 1 94.56 268 GLY A CA 1
ATOM 2036 C C . GLY A 1 268 ? -10.172 24.703 -1.852 1 94.56 268 GLY A C 1
ATOM 2037 O O . GLY A 1 268 ? -10.57 24.031 -0.902 1 94.56 268 GLY A O 1
ATOM 2038 N N . TRP A 1 269 ? -8.961 25.047 -2.039 1 92.12 269 TRP A N 1
ATOM 2039 C CA . TRP A 1 269 ? -7.926 24.641 -1.091 1 92.12 269 TRP A CA 1
ATOM 2040 C C . TRP A 1 269 ? -8.156 25.281 0.273 1 92.12 269 TRP A C 1
ATOM 2042 O O . TRP A 1 269 ? -8.008 24.641 1.308 1 92.12 269 TRP A O 1
ATOM 2052 N N . GLN A 1 270 ? -8.531 26.531 0.287 1 90.44 270 GLN A N 1
ATOM 2053 C CA . GLN A 1 270 ? -8.789 27.266 1.529 1 90.44 270 GLN A CA 1
ATOM 2054 C C . GLN A 1 270 ? -9.977 26.656 2.275 1 90.44 270 GLN A C 1
ATOM 2056 O O . GLN A 1 270 ? -9.961 26.562 3.504 1 90.44 270 GLN A O 1
ATOM 2061 N N . ARG A 1 271 ? -10.898 26.266 1.523 1 92.69 271 ARG A N 1
ATOM 2062 C CA . ARG A 1 271 ? -12.07 25.656 2.133 1 92.69 271 ARG A CA 1
ATOM 2063 C C . ARG A 1 271 ? -11.742 24.281 2.713 1 92.69 271 ARG A C 1
ATOM 2065 O O . ARG A 1 271 ? -12.227 23.922 3.791 1 92.69 271 ARG A O 1
ATOM 2072 N N . LEU A 1 272 ? -10.969 23.609 2.037 1 93.88 272 LEU A N 1
ATOM 2073 C CA . LEU A 1 272 ? -10.586 22.281 2.49 1 93.88 272 LEU A CA 1
ATOM 2074 C C . LEU A 1 272 ? -9.742 22.359 3.758 1 93.88 272 LEU A C 1
ATOM 2076 O O . LEU A 1 272 ? -9.898 21.547 4.668 1 93.88 272 LEU A O 1
ATOM 2080 N N . THR A 1 273 ? -8.828 23.391 3.836 1 89.31 273 THR A N 1
ATOM 2081 C CA . THR A 1 273 ? -7.871 23.469 4.934 1 89.31 273 THR A CA 1
ATOM 2082 C C . THR A 1 273 ? -8.312 24.516 5.957 1 89.31 273 THR A C 1
ATOM 2084 O O . THR A 1 273 ? -7.504 24.969 6.766 1 89.31 273 THR A O 1
ATOM 2087 N N . SER A 1 274 ? -9.531 24.859 5.887 1 88.12 274 SER A N 1
ATOM 2088 C CA . SER A 1 274 ? -10.031 25.875 6.809 1 88.12 274 SER A CA 1
ATOM 2089 C C . SER A 1 274 ? -9.945 25.391 8.25 1 88.12 274 SER A C 1
ATOM 2091 O O . SER A 1 274 ? -10.227 24.234 8.547 1 88.12 274 SER A O 1
ATOM 2093 N N . GLU A 1 275 ? -9.461 26.25 9.164 1 77.75 275 GLU A N 1
ATOM 2094 C CA . GLU A 1 275 ? -9.32 25.922 10.586 1 77.75 275 GLU A CA 1
ATOM 2095 C C . GLU A 1 275 ? -10.555 26.359 11.375 1 77.75 275 GLU A C 1
ATOM 2097 O O . GLU A 1 275 ? -10.617 26.156 12.594 1 77.75 275 GLU A O 1
ATOM 2102 N N . ARG A 1 276 ? -11.477 26.875 10.688 1 66.56 276 ARG A N 1
ATOM 2103 C CA . ARG A 1 276 ? -12.664 27.359 11.383 1 66.56 276 ARG A CA 1
ATOM 2104 C C . ARG A 1 276 ? -13.391 26.219 12.086 1 66.56 276 ARG A C 1
ATOM 2106 O O . ARG A 1 276 ? -13.562 25.141 11.516 1 66.56 276 ARG A O 1
ATOM 2113 N N . THR A 1 277 ? -13.578 26.391 13.414 1 65 277 THR A N 1
ATOM 2114 C CA . THR A 1 277 ? -14.258 25.406 14.242 1 65 277 THR A CA 1
ATOM 2115 C C . THR A 1 277 ? -15.766 25.406 13.961 1 65 277 THR A C 1
ATOM 2117 O O . THR A 1 277 ? -16.359 26.469 13.758 1 65 277 THR A O 1
ATOM 2120 N N . VAL A 1 278 ? -16.266 24.328 13.375 1 60.88 278 VAL A N 1
ATOM 2121 C CA . VAL A 1 278 ? -17.703 24.203 13.117 1 60.88 278 VAL A CA 1
ATOM 2122 C C . VAL A 1 278 ? -18.406 23.719 14.383 1 60.88 278 VAL A C 1
ATOM 2124 O O . VAL A 1 278 ? -17.781 23.141 15.273 1 60.88 278 VAL A O 1
ATOM 2127 N N . GLU A 1 279 ? -19.656 24.172 14.531 1 67.5 279 GLU A N 1
ATOM 2128 C CA . GLU A 1 279 ? -20.516 23.609 15.578 1 67.5 279 GLU A CA 1
ATOM 2129 C C . GLU A 1 279 ? -20.531 22.078 15.508 1 67.5 279 GLU A C 1
ATOM 2131 O O . GLU A 1 279 ? -20.531 21.516 14.414 1 67.5 279 GLU A O 1
ATOM 2136 N N . LEU A 1 280 ? -20.344 21.422 16.547 1 80.12 280 LEU A N 1
ATOM 2137 C CA . LEU A 1 280 ? -20.281 19.969 16.656 1 80.12 280 LEU A CA 1
ATOM 2138 C C . LEU A 1 280 ? -19.047 19.422 15.953 1 80.12 280 LEU A C 1
ATOM 2140 O O . LEU A 1 280 ? -19.141 18.5 15.141 1 80.12 280 LEU A O 1
ATOM 2144 N N . GLY A 1 281 ? -17.953 19.969 16.297 1 85.56 281 GLY A N 1
ATOM 2145 C CA . GLY A 1 281 ? -16.672 19.656 15.672 1 85.56 281 GLY A CA 1
ATOM 2146 C C . GLY A 1 281 ? -16.312 18.188 15.773 1 85.56 281 GLY A C 1
ATOM 2147 O O . GLY A 1 281 ? -15.656 17.641 14.883 1 85.56 281 GLY A O 1
ATOM 2148 N N . CYS A 1 282 ? -16.828 17.547 16.797 1 92 282 CYS A N 1
ATOM 2149 C CA . CYS A 1 282 ? -16.469 16.141 17 1 92 282 CYS A CA 1
ATOM 2150 C C . CYS A 1 282 ? -17.094 15.258 15.93 1 92 282 CYS A C 1
ATOM 2152 O O . CYS A 1 282 ? -16.594 14.172 15.641 1 92 282 CYS A O 1
ATOM 2154 N N . ILE A 1 283 ? -18.141 15.703 15.305 1 94.25 283 ILE A N 1
ATOM 2155 C CA . ILE A 1 283 ? -18.812 14.93 14.273 1 94.25 283 ILE A CA 1
ATOM 2156 C C . ILE A 1 283 ? -17.906 14.766 13.062 1 94.25 283 ILE A C 1
ATOM 2158 O O . ILE A 1 283 ? -17.906 13.719 12.406 1 94.25 283 ILE A O 1
ATOM 2162 N N . ALA A 1 284 ? -17.109 15.797 12.852 1 93.94 284 ALA A N 1
ATOM 2163 C CA . ALA A 1 284 ? -16.172 15.719 11.734 1 93.94 284 ALA A CA 1
ATOM 2164 C C . ALA A 1 284 ? -15.172 14.578 11.938 1 93.94 284 ALA A C 1
ATOM 2166 O O . ALA A 1 284 ? -14.883 13.828 11 1 93.94 284 ALA A O 1
ATOM 2167 N N . GLY A 1 285 ? -14.703 14.484 13.133 1 95.75 285 GLY A N 1
ATOM 2168 C CA . GLY A 1 285 ? -13.781 13.398 13.43 1 95.75 285 GLY A CA 1
ATOM 2169 C C . GLY A 1 285 ? -14.422 12.031 13.328 1 95.75 285 GLY A C 1
ATOM 2170 O O . GLY A 1 285 ? -13.82 11.094 12.805 1 95.75 285 GLY A O 1
ATOM 2171 N N . ILE A 1 286 ? -15.641 11.906 13.789 1 97.19 286 ILE A N 1
ATOM 2172 C CA . ILE A 1 286 ? -16.375 10.641 13.727 1 97.19 286 ILE A CA 1
ATOM 2173 C C . ILE A 1 286 ? -16.594 10.25 12.273 1 97.19 286 ILE A C 1
ATOM 2175 O O . ILE A 1 286 ? -16.438 9.086 11.906 1 97.19 286 ILE A O 1
ATOM 2179 N N . ARG A 1 287 ? -16.891 11.219 11.492 1 96.69 287 ARG A N 1
ATOM 2180 C CA . ARG A 1 287 ? -17.141 10.984 10.07 1 96.69 287 ARG A CA 1
ATOM 2181 C C . ARG A 1 287 ? -15.883 10.477 9.375 1 96.69 287 ARG A C 1
ATOM 2183 O O . ARG A 1 287 ? -15.945 9.523 8.594 1 96.69 287 ARG A O 1
ATOM 2190 N N . ALA A 1 288 ? -14.812 11.148 9.633 1 97 288 ALA A N 1
ATOM 2191 C CA . ALA A 1 288 ? -13.547 10.766 9.016 1 97 288 ALA A CA 1
ATOM 2192 C C . ALA A 1 288 ? -13.156 9.344 9.406 1 97 288 ALA A C 1
ATOM 2194 O O . ALA A 1 288 ? -12.781 8.539 8.547 1 97 288 ALA A O 1
ATOM 2195 N N . LEU A 1 289 ? -13.281 8.992 10.656 1 97.06 289 LEU A N 1
ATOM 2196 C CA . LEU A 1 289 ? -12.906 7.668 11.133 1 97.06 289 LEU A CA 1
ATOM 2197 C C . LEU A 1 289 ? -13.867 6.609 10.609 1 97.06 289 LEU A C 1
ATOM 2199 O O . LEU A 1 289 ? -13.453 5.492 10.289 1 97.06 289 LEU A O 1
ATOM 2203 N N . SER A 1 290 ? -15.109 6.965 10.57 1 97.19 290 SER A N 1
ATOM 2204 C CA . SER A 1 290 ? -16.094 6.031 10.031 1 97.19 290 SER A CA 1
ATOM 2205 C C . SER A 1 290 ? -15.828 5.746 8.555 1 97.19 290 SER A C 1
ATOM 2207 O O . SER A 1 290 ? -16.016 4.617 8.094 1 97.19 290 SER A O 1
ATOM 2209 N N . SER A 1 291 ? -15.422 6.773 7.812 1 97 291 SER A N 1
ATOM 2210 C CA . SER A 1 291 ? -15.078 6.574 6.41 1 97 291 SER A CA 1
ATOM 2211 C C . SER A 1 291 ? -13.867 5.66 6.258 1 97 291 SER A C 1
ATOM 2213 O O . SER A 1 291 ? -13.836 4.805 5.371 1 97 291 SER A O 1
ATOM 2215 N N . LEU A 1 292 ? -12.898 5.852 7.102 1 97.06 292 LEU A N 1
ATOM 2216 C CA . LEU A 1 292 ? -11.719 4.996 7.105 1 97.06 292 LEU A CA 1
ATOM 2217 C C . LEU A 1 292 ? -12.094 3.541 7.348 1 97.06 292 LEU A C 1
ATOM 2219 O O . LEU A 1 292 ? -11.648 2.648 6.625 1 97.06 292 LEU A O 1
ATOM 2223 N N . PHE A 1 293 ? -12.953 3.348 8.266 1 95.94 293 PHE A N 1
ATOM 2224 C CA . PHE A 1 293 ? -13.344 1.988 8.617 1 95.94 293 PHE A CA 1
ATOM 2225 C C . PHE A 1 293 ? -14.219 1.382 7.523 1 95.94 293 PHE A C 1
ATOM 2227 O O . PHE A 1 293 ? -14.172 0.173 7.281 1 95.94 293 PHE A O 1
ATOM 2234 N N . THR A 1 294 ? -14.984 2.223 6.902 1 94.94 294 THR A N 1
ATOM 2235 C CA . THR A 1 294 ? -15.812 1.744 5.801 1 94.94 294 THR A CA 1
ATOM 2236 C C . THR A 1 294 ? -14.945 1.22 4.66 1 94.94 294 THR A C 1
ATOM 2238 O O . THR A 1 294 ? -15.211 0.147 4.113 1 94.94 294 THR A O 1
ATOM 2241 N N . VAL A 1 295 ? -13.922 1.938 4.32 1 95.31 295 VAL A N 1
ATOM 2242 C CA . VAL A 1 295 ? -13.016 1.501 3.264 1 95.31 295 VAL A CA 1
ATOM 2243 C C . VAL A 1 295 ? -12.328 0.199 3.674 1 95.31 295 VAL A C 1
ATOM 2245 O O . VAL A 1 295 ? -12.18 -0.715 2.859 1 95.31 295 VAL A O 1
ATOM 2248 N N . PHE A 1 296 ? -11.961 0.067 4.934 1 94.94 296 PHE A N 1
ATOM 2249 C CA . PHE A 1 296 ? -11.312 -1.13 5.449 1 94.94 296 PHE A CA 1
ATOM 2250 C C . PHE A 1 296 ? -12.25 -2.33 5.379 1 94.94 296 PHE A C 1
ATOM 2252 O O . PHE A 1 296 ? -11.836 -3.424 4.988 1 94.94 296 PHE A O 1
ATOM 2259 N N . ALA A 1 297 ? -13.461 -2.086 5.738 1 92.31 297 ALA A N 1
ATOM 2260 C CA . ALA A 1 297 ? -14.453 -3.156 5.715 1 92.31 297 ALA A CA 1
ATOM 2261 C C . ALA A 1 297 ? -14.703 -3.641 4.293 1 92.31 297 ALA A C 1
ATOM 2263 O O . ALA A 1 297 ? -14.773 -4.848 4.043 1 92.31 297 ALA A O 1
ATOM 2264 N N . HIS A 1 298 ? -14.859 -2.729 3.377 1 92.5 298 HIS A N 1
ATOM 2265 C CA . HIS A 1 298 ? -15.102 -3.109 1.99 1 92.5 298 HIS A CA 1
ATOM 2266 C C . HIS A 1 298 ? -13.906 -3.852 1.405 1 92.5 298 HIS A C 1
ATOM 2268 O O . HIS A 1 298 ? -14.078 -4.816 0.658 1 92.5 298 HIS A O 1
ATOM 2274 N N . GLU A 1 299 ? -12.75 -3.391 1.753 1 91.69 299 GLU A N 1
ATOM 2275 C CA . GLU A 1 299 ? -11.547 -4.078 1.301 1 91.69 299 GLU A CA 1
ATOM 2276 C C . GLU A 1 299 ? -11.5 -5.508 1.825 1 91.69 299 GLU A C 1
ATOM 2278 O O . GLU A 1 299 ? -11.133 -6.43 1.093 1 91.69 299 GLU A O 1
ATOM 2283 N N . SER A 1 300 ? -11.891 -5.688 3.051 1 90.5 300 SER A N 1
ATOM 2284 C CA . SER A 1 300 ? -11.844 -6.996 3.699 1 90.5 300 SER A CA 1
ATOM 2285 C C . SER A 1 300 ? -12.891 -7.938 3.113 1 90.5 300 SER A C 1
ATOM 2287 O O . SER A 1 300 ? -12.656 -9.141 2.992 1 90.5 300 SER A O 1
ATOM 2289 N N . LEU A 1 301 ? -13.992 -7.398 2.713 1 86.38 301 LEU A N 1
ATOM 2290 C CA . LEU A 1 301 ? -15.07 -8.227 2.184 1 86.38 301 LEU A CA 1
ATOM 2291 C C . LEU A 1 301 ? -14.844 -8.531 0.706 1 86.38 301 LEU A C 1
ATOM 2293 O O . LEU A 1 301 ? -15.43 -9.469 0.167 1 86.38 301 LEU A O 1
ATOM 2297 N N . TYR A 1 302 ? -14.008 -7.727 0.102 1 85.31 302 TYR A N 1
ATOM 2298 C CA . TYR A 1 302 ? -13.742 -7.918 -1.32 1 85.31 302 TYR A CA 1
ATOM 2299 C C . TYR A 1 302 ? -12.648 -8.953 -1.54 1 85.31 302 TYR A C 1
ATOM 2301 O O . TYR A 1 302 ? -12.609 -9.617 -2.58 1 85.31 302 TYR A O 1
ATOM 2309 N N . PHE A 1 303 ? -11.875 -9.258 -0.582 1 82.38 303 PHE A N 1
ATOM 2310 C CA . PHE A 1 303 ? -10.688 -10.102 -0.667 1 82.38 303 PHE A CA 1
ATOM 2311 C C . PHE A 1 303 ? -11.07 -11.539 -1.008 1 82.38 303 PHE A C 1
ATOM 2313 O O . PHE A 1 303 ? -10.398 -12.188 -1.807 1 82.38 303 PHE A O 1
ATOM 2320 N N . PRO A 1 304 ? -12.211 -12.039 -0.478 1 87 304 PRO A N 1
ATOM 2321 C CA . PRO A 1 304 ? -12.562 -13.43 -0.754 1 87 304 PRO A CA 1
ATOM 2322 C C . PRO A 1 304 ? -12.961 -13.664 -2.209 1 87 304 PRO A C 1
ATOM 2324 O O . PRO A 1 304 ? -13.039 -14.812 -2.658 1 87 304 PRO A O 1
ATOM 2327 N N . GLN A 1 305 ? -13.156 -12.617 -2.951 1 87.69 305 GLN A N 1
ATOM 2328 C CA . GLN A 1 305 ? -13.547 -12.742 -4.352 1 87.69 305 GLN A CA 1
ATOM 2329 C C . GLN A 1 305 ? -12.32 -12.805 -5.258 1 87.69 305 GLN A C 1
ATOM 2331 O O . GLN A 1 305 ? -12.414 -13.242 -6.406 1 87.69 305 GLN A O 1
ATOM 2336 N N . GLU A 1 306 ? -11.242 -12.391 -4.781 1 89.94 306 GLU A N 1
ATOM 2337 C CA . GLU A 1 306 ? -10.023 -12.297 -5.586 1 89.94 306 GLU A CA 1
ATOM 2338 C C . GLU A 1 306 ? -9.289 -13.633 -5.629 1 89.94 306 GLU A C 1
ATOM 2340 O O . GLU A 1 306 ? -9.43 -14.453 -4.723 1 89.94 306 GLU A O 1
ATOM 2345 N N . PRO A 1 307 ? -8.562 -13.875 -6.727 1 93.06 307 PRO A N 1
ATOM 2346 C CA . PRO A 1 307 ? -7.719 -15.07 -6.758 1 93.06 307 PRO A CA 1
ATOM 2347 C C . PRO A 1 307 ? -6.641 -15.062 -5.676 1 93.06 307 PRO A C 1
ATOM 2349 O O . PRO A 1 307 ? -5.914 -14.078 -5.535 1 93.06 307 PRO A O 1
ATOM 2352 N N . SER A 1 308 ? -6.648 -16.109 -4.91 1 92.69 308 SER A N 1
ATOM 2353 C CA . SER A 1 308 ? -5.664 -16.234 -3.834 1 92.69 308 SER A CA 1
ATOM 2354 C C . SER A 1 308 ? -5.105 -17.641 -3.744 1 92.69 308 SER A C 1
ATOM 2356 O O . SER A 1 308 ? -5.727 -18.594 -4.215 1 92.69 308 SER A O 1
ATOM 2358 N N . ILE A 1 309 ? -3.928 -17.781 -3.188 1 94.12 309 ILE A N 1
ATOM 2359 C CA . ILE A 1 309 ? -3.262 -19.078 -3.15 1 94.12 309 ILE A CA 1
ATOM 2360 C C . ILE A 1 309 ? -3.629 -19.812 -1.861 1 94.12 309 ILE A C 1
ATOM 2362 O O . ILE A 1 309 ? -3.426 -21.016 -1.748 1 94.12 309 ILE A O 1
ATOM 2366 N N . ASN A 1 310 ? -4.133 -19.094 -0.842 1 93.62 310 ASN A N 1
ATOM 2367 C CA . ASN A 1 310 ? -4.453 -19.703 0.446 1 93.62 310 ASN A CA 1
ATOM 2368 C C . ASN A 1 310 ? -5.824 -19.25 0.949 1 93.62 310 ASN A C 1
ATOM 2370 O O . ASN A 1 310 ? -5.949 -18.797 2.082 1 93.62 310 ASN A O 1
ATOM 2374 N N . LYS A 1 311 ? -6.82 -19.531 0.215 1 90.31 311 LYS A N 1
ATOM 2375 C CA . LYS A 1 311 ? -8.18 -19.094 0.518 1 90.31 311 LYS A CA 1
ATOM 2376 C C . LYS A 1 311 ? -8.672 -19.703 1.826 1 90.31 311 LYS A C 1
ATOM 2378 O O . LYS A 1 311 ? -9.547 -19.141 2.488 1 90.31 311 LYS A O 1
ATOM 2383 N N . THR A 1 312 ? -8.117 -20.828 2.207 1 88.56 312 THR A N 1
ATOM 2384 C CA . THR A 1 312 ? -8.547 -21.5 3.43 1 88.56 312 THR A CA 1
ATOM 2385 C C . THR A 1 312 ? -8.242 -20.625 4.652 1 88.56 312 THR A C 1
ATOM 2387 O O . THR A 1 312 ? -8.914 -20.734 5.68 1 88.56 312 THR A O 1
ATOM 2390 N N . LYS A 1 313 ? -7.273 -19.812 4.461 1 89.12 313 LYS A N 1
ATOM 2391 C CA . LYS A 1 313 ? -6.906 -18.922 5.555 1 89.12 313 LYS A CA 1
ATOM 2392 C C . LYS A 1 313 ? -8.016 -17.906 5.84 1 89.12 313 LYS A C 1
ATOM 2394 O O . LYS A 1 313 ? -8.195 -17.484 6.98 1 89.12 313 LYS A O 1
ATOM 2399 N N . ILE A 1 314 ? -8.766 -17.562 4.852 1 89.06 314 ILE A N 1
ATOM 2400 C CA . ILE A 1 314 ? -9.859 -16.625 5.008 1 89.06 314 ILE A CA 1
ATOM 2401 C C . ILE A 1 314 ? -10.945 -17.219 5.898 1 89.06 314 ILE A C 1
ATOM 2403 O O . ILE A 1 314 ? -11.406 -16.594 6.848 1 89.06 314 ILE A O 1
ATOM 2407 N N . VAL A 1 315 ? -11.266 -18.438 5.621 1 90.44 315 VAL A N 1
ATOM 2408 C CA . VAL A 1 315 ? -12.32 -19.109 6.367 1 90.44 315 VAL A CA 1
ATOM 2409 C C . VAL A 1 315 ? -11.875 -19.328 7.812 1 90.44 315 VAL A C 1
ATOM 2411 O O . VAL A 1 315 ? -12.656 -19.109 8.742 1 90.44 315 VAL A O 1
ATOM 2414 N N . HIS A 1 316 ? -10.664 -19.672 7.988 1 89.69 316 HIS A N 1
ATOM 2415 C CA . HIS A 1 316 ? -10.133 -19.844 9.336 1 89.69 316 HIS A CA 1
ATOM 2416 C C . HIS A 1 316 ? -10.117 -18.516 10.094 1 89.69 316 HIS A C 1
ATOM 2418 O O . HIS A 1 316 ? -10.414 -18.484 11.289 1 89.69 316 HIS A O 1
ATOM 2424 N N . GLY A 1 317 ? -9.812 -17.5 9.375 1 90.31 317 GLY A N 1
ATOM 2425 C CA . GLY A 1 317 ? -9.758 -16.188 9.984 1 90.31 317 GLY A CA 1
ATOM 2426 C C . GLY A 1 317 ? -11.102 -15.719 10.508 1 90.31 317 GLY A C 1
ATOM 2427 O O . GLY A 1 317 ? -11.18 -15.078 11.562 1 90.31 317 GLY A O 1
ATOM 2428 N N . THR A 1 318 ? -12.148 -16.078 9.82 1 91.56 318 THR A N 1
ATOM 2429 C CA . THR A 1 318 ? -13.477 -15.625 10.219 1 91.56 318 THR A CA 1
ATOM 2430 C C . THR A 1 318 ? -13.898 -16.297 11.523 1 91.56 318 THR A C 1
ATOM 2432 O O . THR A 1 318 ? -14.859 -15.859 12.164 1 91.56 318 THR A O 1
ATOM 2435 N N . GLN A 1 319 ? -13.18 -17.328 11.938 1 93.31 319 GLN A N 1
ATOM 2436 C CA . GLN A 1 319 ? -13.531 -18.047 13.156 1 93.31 319 GLN A CA 1
ATOM 2437 C C . GLN A 1 319 ? -12.688 -17.578 14.344 1 93.31 319 GLN A C 1
ATOM 2439 O O . GLN A 1 319 ? -12.82 -18.109 15.445 1 93.31 319 GLN A O 1
ATOM 2444 N N . MET A 1 320 ? -11.875 -16.672 14.094 1 94.25 320 MET A N 1
ATOM 2445 C CA . MET A 1 320 ? -11.047 -16.141 15.164 1 94.25 320 MET A CA 1
ATOM 2446 C C . MET A 1 320 ? -11.664 -14.875 15.758 1 94.25 320 MET A C 1
ATOM 2448 O O . MET A 1 320 ? -12.141 -14.008 15.016 1 94.25 320 MET A O 1
ATOM 2452 N N . ILE A 1 321 ? -11.594 -14.711 16.984 1 95.5 321 ILE A N 1
ATOM 2453 C CA . ILE A 1 321 ? -12.258 -13.641 17.719 1 95.5 321 ILE A CA 1
ATOM 2454 C C . ILE A 1 321 ? -11.656 -12.297 17.312 1 95.5 321 ILE A C 1
ATOM 2456 O O . ILE A 1 321 ? -12.359 -11.289 17.234 1 95.5 321 ILE A O 1
ATOM 2460 N N . ILE A 1 322 ? -10.391 -12.289 17 1 93.19 322 ILE A N 1
ATOM 2461 C CA . ILE A 1 322 ? -9.68 -11.047 16.734 1 93.19 322 ILE A CA 1
ATOM 2462 C C . ILE A 1 322 ? -10.188 -10.438 15.43 1 93.19 322 ILE A C 1
ATOM 2464 O O . ILE A 1 322 ? -10.086 -9.227 15.219 1 93.19 322 ILE A O 1
ATOM 2468 N N . TYR A 1 323 ? -10.789 -11.266 14.547 1 93.81 323 TYR A N 1
ATOM 2469 C CA . TYR A 1 323 ? -11.219 -10.773 13.25 1 93.81 323 TYR A CA 1
ATOM 2470 C C . TYR A 1 323 ? -12.727 -10.555 13.227 1 93.81 323 TYR A C 1
ATOM 2472 O O . TYR A 1 323 ? -13.289 -10.164 12.203 1 93.81 323 TYR A O 1
ATOM 2480 N N . THR A 1 324 ? -13.383 -10.766 14.344 1 95.62 324 THR A N 1
ATOM 2481 C CA . THR A 1 324 ? -14.828 -10.586 14.422 1 95.62 324 THR A CA 1
ATOM 2482 C C . THR A 1 324 ? -15.219 -9.148 14.07 1 95.62 324 THR A C 1
ATOM 2484 O O . THR A 1 324 ? -16.156 -8.93 13.305 1 95.62 324 THR A O 1
ATOM 2487 N N . PRO A 1 325 ? -14.477 -8.172 14.508 1 94.75 325 PRO A N 1
ATOM 2488 C CA . PRO A 1 325 ? -14.844 -6.785 14.203 1 94.75 325 PRO A CA 1
ATOM 2489 C C . PRO A 1 325 ? -14.719 -6.453 12.711 1 94.75 325 PRO A C 1
ATOM 2491 O O . PRO A 1 325 ? -15.328 -5.492 12.242 1 94.75 325 PRO A O 1
ATOM 2494 N N . VAL A 1 326 ? -13.961 -7.23 12.039 1 92.88 326 VAL A N 1
ATOM 2495 C CA . VAL A 1 326 ? -13.812 -7 10.609 1 92.88 326 VAL A CA 1
ATOM 2496 C C . VAL A 1 326 ? -15.125 -7.312 9.891 1 92.88 326 VAL A C 1
ATOM 2498 O O . VAL A 1 326 ? -15.516 -6.605 8.961 1 92.88 326 VAL A O 1
ATOM 2501 N N . ILE A 1 327 ? -15.758 -8.305 10.352 1 92.81 327 ILE A N 1
ATOM 2502 C CA . ILE A 1 327 ? -17.016 -8.719 9.75 1 92.81 327 ILE A CA 1
ATOM 2503 C C . ILE A 1 327 ? -18.156 -7.848 10.273 1 92.81 327 ILE A C 1
ATOM 2505 O O . ILE A 1 327 ? -18.969 -7.332 9.492 1 92.81 327 ILE A O 1
ATOM 2509 N N . THR A 1 328 ? -18.141 -7.609 11.578 1 93.5 328 THR A N 1
ATOM 2510 C CA . THR A 1 328 ? -19.203 -6.836 12.195 1 93.5 328 THR A CA 1
ATOM 2511 C C . THR A 1 328 ? -19.047 -5.348 11.906 1 93.5 328 THR A C 1
ATOM 2513 O O . THR A 1 328 ? -19.938 -4.551 12.195 1 93.5 328 THR A O 1
ATOM 2516 N N . GLY A 1 329 ? -17.906 -4.992 11.289 1 90.88 329 GLY A N 1
ATOM 2517 C CA . GLY A 1 329 ? -17.625 -3.604 10.969 1 90.88 329 GLY A CA 1
ATOM 2518 C C . GLY A 1 329 ? -18.609 -3.008 9.977 1 90.88 329 GLY A C 1
ATOM 2519 O O . GLY A 1 329 ? -18.688 -1.786 9.828 1 90.88 329 GLY A O 1
ATOM 2520 N N . ILE A 1 330 ? -19.453 -3.775 9.398 1 89.56 330 ILE A N 1
ATOM 2521 C CA . ILE A 1 330 ? -20.469 -3.316 8.461 1 89.56 330 ILE A CA 1
ATOM 2522 C C . ILE A 1 330 ? -21.422 -2.35 9.164 1 89.56 330 ILE A C 1
ATOM 2524 O O . ILE A 1 330 ? -22 -1.473 8.523 1 89.56 330 ILE A O 1
ATOM 2528 N N . ILE A 1 331 ? -21.484 -2.385 10.461 1 93.94 331 ILE A N 1
ATOM 2529 C CA . ILE A 1 331 ? -22.422 -1.593 11.266 1 93.94 331 ILE A CA 1
ATOM 2530 C C . ILE A 1 331 ? -21.969 -0.133 11.273 1 93.94 331 ILE A C 1
ATOM 2532 O O . ILE A 1 331 ? -22.734 0.754 11.656 1 93.94 331 ILE A O 1
ATOM 2536 N N . VAL A 1 332 ? -20.75 0.156 10.828 1 95.06 332 VAL A N 1
ATOM 2537 C CA . VAL A 1 332 ? -20.188 1.5 10.867 1 95.06 332 VAL A CA 1
ATOM 2538 C C . VAL A 1 332 ? -21.031 2.441 10.008 1 95.06 332 VAL A C 1
ATOM 2540 O O . VAL A 1 332 ? -21.062 3.648 10.25 1 95.06 332 VAL A O 1
ATOM 2543 N N . VAL A 1 333 ? -21.719 1.93 9.062 1 95.06 333 VAL A N 1
ATOM 2544 C CA . VAL A 1 333 ? -22.562 2.736 8.188 1 95.06 333 VAL A CA 1
ATOM 2545 C C . VAL A 1 333 ? -23.656 3.412 9.016 1 95.06 333 VAL A C 1
ATOM 2547 O O . VAL A 1 333 ? -24.078 4.535 8.711 1 95.06 333 VAL A O 1
ATOM 2550 N N . ASP A 1 334 ? -24.094 2.816 10.078 1 97.75 334 ASP A N 1
ATOM 2551 C CA . ASP A 1 334 ? -25.141 3.357 10.93 1 97.75 334 ASP A CA 1
ATOM 2552 C C . ASP A 1 334 ? -24.656 4.586 11.695 1 97.75 334 ASP A C 1
ATOM 2554 O O . ASP A 1 334 ? -25.469 5.383 12.172 1 97.75 334 ASP A O 1
ATOM 2558 N N . THR A 1 335 ? -23.344 4.703 11.812 1 98.06 335 THR A N 1
ATOM 2559 C CA . THR A 1 335 ? -22.797 5.934 12.375 1 98.06 335 THR A CA 1
ATOM 2560 C C . THR A 1 335 ? -23.156 7.133 11.5 1 98.06 335 THR A C 1
ATOM 2562 O O . THR A 1 335 ? -23.5 8.195 12.016 1 98.06 335 THR A O 1
ATOM 2565 N N . PHE A 1 336 ? -23.156 6.934 10.234 1 97.5 336 PHE A N 1
ATOM 2566 C CA . PHE A 1 336 ? -23.469 8.008 9.305 1 97.5 336 PHE A CA 1
ATOM 2567 C C . PHE A 1 336 ? -24.938 8.398 9.406 1 97.5 336 PHE A C 1
ATOM 2569 O O . PHE A 1 336 ? -25.281 9.578 9.352 1 97.5 336 PHE A O 1
ATOM 2576 N N . PHE A 1 337 ? -25.781 7.43 9.57 1 98 337 PHE A N 1
ATOM 2577 C CA . PHE A 1 337 ? -27.203 7.719 9.703 1 98 337 PHE A CA 1
ATOM 2578 C C . PHE A 1 337 ? -27.484 8.469 11.008 1 98 337 PHE A C 1
ATOM 2580 O O . PHE A 1 337 ? -28.281 9.406 11.023 1 98 337 PHE A O 1
ATOM 2587 N N . THR A 1 338 ? -26.828 8.023 12.031 1 98.19 338 THR A N 1
ATOM 2588 C CA . THR A 1 338 ? -26.984 8.703 13.312 1 98.19 338 THR A CA 1
ATOM 2589 C C . THR A 1 338 ? -26.547 10.156 13.219 1 98.19 338 THR A C 1
ATOM 2591 O O . THR A 1 338 ? -27.234 11.055 13.695 1 98.19 338 THR A O 1
ATOM 2594 N N . MET A 1 339 ? -25.453 10.344 12.578 1 96.69 339 MET A N 1
ATOM 2595 C CA . MET A 1 339 ? -24.922 11.695 12.43 1 96.69 339 MET A CA 1
ATOM 2596 C C . MET A 1 339 ? -25.828 12.539 11.547 1 96.69 339 MET A C 1
ATOM 2598 O O . MET A 1 339 ? -26.078 13.711 11.844 1 96.69 339 MET A O 1
ATOM 2602 N N . SER A 1 340 ? -26.328 12 10.484 1 95.88 340 SER A N 1
ATOM 2603 C CA . SER A 1 340 ? -27.234 12.703 9.578 1 95.88 340 SER A CA 1
ATOM 2604 C C . SER A 1 340 ? -28.5 13.141 10.297 1 95.88 340 SER A C 1
ATOM 2606 O O . SER A 1 340 ? -28.953 14.281 10.148 1 95.88 340 SER A O 1
ATOM 2608 N N . GLY A 1 341 ? -29.062 12.25 11.078 1 96.62 341 GLY A N 1
ATOM 2609 C CA . GLY A 1 341 ? -30.234 12.602 11.867 1 96.62 341 GLY A CA 1
ATOM 2610 C C . GLY A 1 341 ? -29.953 13.703 12.875 1 96.62 341 GLY A C 1
ATOM 2611 O O . GLY A 1 341 ? -30.734 14.641 13.016 1 96.62 341 GLY A O 1
ATOM 2612 N N . THR A 1 342 ? -28.844 13.609 13.5 1 96.19 342 THR A N 1
ATOM 2613 C CA . THR A 1 342 ? -28.469 14.586 14.516 1 96.19 342 THR A CA 1
ATOM 2614 C C . THR A 1 342 ? -28.344 15.977 13.898 1 96.19 342 THR A C 1
ATOM 2616 O O . THR A 1 342 ? -28.891 16.953 14.422 1 96.19 342 THR A O 1
ATOM 2619 N N . LEU A 1 343 ? -27.656 16.047 12.781 1 92.44 343 LEU A N 1
ATOM 2620 C CA . LEU A 1 343 ? -27.406 17.328 12.133 1 92.44 343 LEU A CA 1
ATOM 2621 C C . LEU A 1 343 ? -28.703 17.906 11.57 1 92.44 343 LEU A C 1
ATOM 2623 O O . LEU A 1 343 ? -28.922 19.125 11.641 1 92.44 343 LEU A O 1
ATOM 2627 N N . TYR A 1 344 ? -29.531 17.062 11.062 1 93.31 344 TYR A N 1
ATOM 2628 C CA . TYR A 1 344 ? -30.797 17.516 10.5 1 93.31 344 TYR A CA 1
ATOM 2629 C C . TYR A 1 344 ? -31.656 18.203 11.57 1 93.31 344 TYR A C 1
ATOM 2631 O O . TYR A 1 344 ? -32.125 19.328 11.375 1 93.31 344 TYR A O 1
ATOM 2639 N N . SER A 1 345 ? -31.797 17.547 12.641 1 93.75 345 SER A N 1
ATOM 2640 C CA . SER A 1 345 ? -32.625 18.062 13.727 1 93.75 345 SER A CA 1
ATOM 2641 C C . SER A 1 345 ? -31.984 19.25 14.414 1 93.75 345 SER A C 1
ATOM 2643 O O . SER A 1 345 ? -32.656 20.219 14.75 1 93.75 345 SER A O 1
ATOM 2645 N N . TYR A 1 346 ? -30.75 19.203 14.578 1 91.44 346 TYR A N 1
ATOM 2646 C CA . TYR A 1 346 ? -30.031 20.266 15.273 1 91.44 346 TYR A CA 1
ATOM 2647 C C . TYR A 1 346 ? -30.047 21.562 14.469 1 91.44 346 TYR A C 1
ATOM 2649 O O . TYR A 1 346 ? -30.312 22.625 15.016 1 91.44 346 TYR A O 1
ATOM 2657 N N . ILE A 1 347 ? -29.812 21.469 13.188 1 85.88 347 ILE A N 1
ATOM 2658 C CA . ILE A 1 347 ? -29.688 22.641 12.328 1 85.88 347 ILE A CA 1
ATOM 2659 C C . ILE A 1 347 ? -31.062 23.234 12.039 1 85.88 347 ILE A C 1
ATOM 2661 O O . ILE A 1 347 ? -31.234 24.453 12.023 1 85.88 347 ILE A O 1
ATOM 2665 N N . LEU A 1 348 ? -32.094 22.438 11.914 1 86.94 348 LEU A N 1
ATOM 2666 C CA . LEU A 1 348 ? -33.406 22.922 11.477 1 86.94 348 LEU A CA 1
ATOM 2667 C C . LEU A 1 348 ? -34.281 23.25 12.672 1 86.94 348 LEU A C 1
ATOM 2669 O O . LEU A 1 348 ? -35.406 23.734 12.5 1 86.94 348 LEU A O 1
ATOM 2673 N N . GLY A 1 349 ? -33.812 23.031 13.852 1 86 349 GLY A N 1
ATOM 2674 C CA . GLY A 1 349 ? -34.594 23.266 15.055 1 86 349 GLY A CA 1
ATOM 2675 C C . GLY A 1 349 ? -35.188 24.672 15.125 1 86 349 GLY A C 1
ATOM 2676 O O . GLY A 1 349 ? -36.375 24.859 15.336 1 86 349 GLY A O 1
ATOM 2677 N N . ASN A 1 350 ? -34.281 25.594 14.867 1 82.94 350 ASN A N 1
ATOM 2678 C CA . ASN A 1 350 ? -34.688 26.984 14.961 1 82.94 350 ASN A CA 1
ATOM 2679 C C . ASN A 1 350 ? -35.75 27.328 13.898 1 82.94 350 ASN A C 1
ATOM 2681 O O . ASN A 1 350 ? -36.719 28.016 14.188 1 82.94 350 ASN A O 1
ATOM 2685 N N . SER A 1 351 ? -35.531 26.844 12.742 1 86.75 351 SER A N 1
ATOM 2686 C CA . SER A 1 351 ? -36.469 27.125 11.664 1 86.75 351 SER A CA 1
ATOM 2687 C C . SER A 1 351 ? -37.812 26.5 11.938 1 86.75 351 SER A C 1
ATOM 2689 O O . SER A 1 351 ? -38.875 27.047 11.555 1 86.75 351 SER A O 1
ATOM 2691 N N . VAL A 1 352 ? -37.906 25.469 12.578 1 88.88 352 VAL A N 1
ATOM 2692 C CA . VAL A 1 352 ? -39.156 24.766 12.891 1 88.88 352 VAL A CA 1
ATOM 2693 C C . VAL A 1 352 ? -39.906 25.531 13.992 1 88.88 352 VAL A C 1
ATOM 2695 O O . VAL A 1 352 ? -41.125 25.719 13.906 1 88.88 352 VAL A O 1
ATOM 2698 N N . ILE A 1 353 ? -39.156 25.969 14.922 1 86.44 353 ILE A N 1
ATOM 2699 C CA . ILE A 1 353 ? -39.719 26.672 16.062 1 86.44 353 ILE A CA 1
ATOM 2700 C C . ILE A 1 353 ? -40.281 28.016 15.594 1 86.44 353 ILE A C 1
ATOM 2702 O O . ILE A 1 353 ? -41.375 28.406 16 1 86.44 353 ILE A O 1
ATOM 2706 N N . ASN A 1 354 ? -39.562 28.672 14.68 1 86.38 354 ASN A N 1
ATOM 2707 C CA . ASN A 1 354 ? -39.938 30.016 14.25 1 86.38 354 ASN A CA 1
ATOM 2708 C C . ASN A 1 354 ? -40.906 29.969 13.086 1 86.38 354 ASN A C 1
ATOM 2710 O O . ASN A 1 354 ? -41.406 31.016 12.641 1 86.38 354 ASN A O 1
ATOM 2714 N N . GLY A 1 355 ? -41.156 28.875 12.5 1 84.44 355 GLY A N 1
ATOM 2715 C CA . GLY A 1 355 ? -42.156 28.719 11.445 1 84.44 355 GLY A CA 1
ATOM 2716 C C . GLY A 1 355 ? -41.594 28.984 10.055 1 84.44 355 GLY A C 1
ATOM 2717 O O . GLY A 1 355 ? -42.344 29.078 9.086 1 84.44 355 GLY A O 1
ATOM 2718 N N . SER A 1 356 ? -40.344 29.125 9.93 1 86.12 356 SER A N 1
ATOM 2719 C CA . SER A 1 356 ? -39.719 29.406 8.641 1 86.12 356 SER A CA 1
ATOM 2720 C C . SER A 1 356 ? -39.25 28.141 7.945 1 86.12 356 SER A C 1
ATOM 2722 O O . SER A 1 356 ? -38.625 28.203 6.895 1 86.12 356 SER A O 1
ATOM 2724 N N . PHE A 1 357 ? -39.625 27.016 8.484 1 89.69 357 PHE A N 1
ATOM 2725 C CA . PHE A 1 357 ? -39.219 25.719 7.949 1 89.69 357 PHE A CA 1
ATOM 2726 C C . PHE A 1 357 ? -39.906 25.438 6.617 1 89.69 357 PHE A C 1
ATOM 2728 O O . PHE A 1 357 ? -41.094 25.641 6.484 1 89.69 357 PHE A O 1
ATOM 2735 N N . SER A 1 358 ? -39.094 25.078 5.555 1 89.31 358 SER A N 1
ATOM 2736 C CA . SER A 1 358 ? -39.594 24.672 4.25 1 89.31 358 SER A CA 1
ATOM 2737 C C . SER A 1 358 ? -39.156 23.25 3.9 1 89.31 358 SER A C 1
ATOM 2739 O O . SER A 1 358 ? -37.969 23 3.66 1 89.31 358 SER A O 1
ATOM 2741 N N . TYR A 1 359 ? -40.125 22.406 3.795 1 90.38 359 TYR A N 1
ATOM 2742 C CA . TYR A 1 359 ? -39.875 21.016 3.457 1 90.38 359 TYR A CA 1
ATOM 2743 C C . TYR A 1 359 ? -39.25 20.891 2.076 1 90.38 359 TYR A C 1
ATOM 2745 O O . TYR A 1 359 ? -38.25 20.188 1.906 1 90.38 359 TYR A O 1
ATOM 2753 N N . THR A 1 360 ? -39.781 21.562 1.076 1 91.19 360 THR A N 1
ATOM 2754 C CA . THR A 1 360 ? -39.312 21.484 -0.303 1 91.19 360 THR A CA 1
ATOM 2755 C C . THR A 1 360 ? -37.906 22.062 -0.428 1 91.19 360 THR A C 1
ATOM 2757 O O . THR A 1 360 ? -37.062 21.531 -1.172 1 91.19 360 THR A O 1
ATOM 2760 N N . ALA A 1 361 ? -37.594 23.062 0.36 1 88.88 361 ALA A N 1
ATOM 2761 C CA . ALA A 1 361 ? -36.281 23.672 0.302 1 88.88 361 ALA A CA 1
ATOM 2762 C C . ALA A 1 361 ? -35.219 22.75 0.869 1 88.88 361 ALA A C 1
ATOM 2764 O O . ALA A 1 361 ? -34.125 22.656 0.326 1 88.88 361 ALA A O 1
ATOM 2765 N N . THR A 1 362 ? -35.625 22.141 1.949 1 89.38 362 THR A N 1
ATOM 2766 C CA . THR A 1 362 ? -34.656 21.234 2.578 1 89.38 362 THR A CA 1
ATOM 2767 C C . THR A 1 362 ? -34.375 20.031 1.686 1 89.38 362 THR A C 1
ATOM 2769 O O . THR A 1 362 ? -33.25 19.578 1.573 1 89.38 362 THR A O 1
ATOM 2772 N N . LEU A 1 363 ? -35.406 19.484 1.079 1 92.69 363 LEU A N 1
ATOM 2773 C CA . LEU A 1 363 ? -35.25 18.344 0.18 1 92.69 363 LEU A CA 1
ATOM 2774 C C . LEU A 1 363 ? -34.438 18.734 -1.059 1 92.69 363 LEU A C 1
ATOM 2776 O O . LEU A 1 363 ? -33.594 17.969 -1.499 1 92.69 363 LEU A O 1
ATOM 2780 N N . LEU A 1 364 ? -34.719 19.875 -1.558 1 93 364 LEU A N 1
ATOM 2781 C CA . LEU A 1 364 ? -34.031 20.328 -2.754 1 93 364 LEU A CA 1
ATOM 2782 C C . LEU A 1 364 ? -32.562 20.594 -2.461 1 93 364 LEU A C 1
ATOM 2784 O O . LEU A 1 364 ? -31.703 20.281 -3.285 1 93 364 LEU A O 1
ATOM 2788 N N . TYR A 1 365 ? -32.281 21.125 -1.335 1 91.5 365 TYR A N 1
ATOM 2789 C CA . TYR A 1 365 ? -30.906 21.406 -0.958 1 91.5 365 TYR A CA 1
ATOM 2790 C C . TYR A 1 365 ? -30.109 20.109 -0.868 1 91.5 365 TYR A C 1
ATOM 2792 O O . TYR A 1 365 ? -28.984 20.016 -1.387 1 91.5 365 TYR A O 1
ATOM 2800 N N . ARG A 1 366 ? -30.672 19.156 -0.191 1 93.25 366 ARG A N 1
ATOM 2801 C CA . ARG A 1 366 ? -29.984 17.875 -0.046 1 93.25 366 ARG A CA 1
ATOM 2802 C C . ARG A 1 366 ? -29.766 17.219 -1.403 1 93.25 366 ARG A C 1
ATOM 2804 O O . ARG A 1 366 ? -28.688 16.672 -1.667 1 93.25 366 ARG A O 1
ATOM 2811 N N . PHE A 1 367 ? -30.797 17.25 -2.244 1 95.62 367 PHE A N 1
ATOM 2812 C CA . PHE A 1 367 ? -30.719 16.672 -3.58 1 95.62 367 PHE A CA 1
ATOM 2813 C C . PHE A 1 367 ? -29.625 17.344 -4.395 1 95.62 367 PHE A C 1
ATOM 2815 O O . PHE A 1 367 ? -28.812 16.672 -5.027 1 95.62 367 PHE A O 1
ATOM 2822 N N . LEU A 1 368 ? -29.531 18.656 -4.32 1 95.44 368 LEU A N 1
ATOM 2823 C CA . LEU A 1 368 ? -28.562 19.406 -5.105 1 95.44 368 LEU A CA 1
ATOM 2824 C C . LEU A 1 368 ? -27.156 19.219 -4.543 1 95.44 368 LEU A C 1
ATOM 2826 O O . LEU A 1 368 ? -26.188 19.25 -5.293 1 95.44 368 LEU A O 1
ATOM 2830 N N . ARG A 1 369 ? -27.047 19 -3.285 1 93.38 369 ARG A N 1
ATOM 2831 C CA . ARG A 1 369 ? -25.75 18.844 -2.633 1 93.38 369 ARG A CA 1
ATOM 2832 C C . ARG A 1 369 ? -25.125 17.5 -2.982 1 93.38 369 ARG A C 1
ATOM 2834 O O . ARG A 1 369 ? -23.922 17.422 -3.219 1 93.38 369 ARG A O 1
ATOM 2841 N N . LEU A 1 370 ? -25.875 16.453 -3.109 1 95.19 370 LEU A N 1
ATOM 2842 C CA . LEU A 1 370 ? -25.359 15.094 -3.258 1 95.19 370 LEU A CA 1
ATOM 2843 C C . LEU A 1 370 ? -25.281 14.703 -4.73 1 95.19 370 LEU A C 1
ATOM 2845 O O . LEU A 1 370 ? -24.359 14 -5.141 1 95.19 370 LEU A O 1
ATOM 2849 N N . SER A 1 371 ? -26.109 15.164 -5.562 1 96.94 371 SER A N 1
ATOM 2850 C CA . SER A 1 371 ? -26.406 14.586 -6.867 1 96.94 371 SER A CA 1
ATOM 2851 C C . SER A 1 371 ? -25.281 14.859 -7.863 1 96.94 371 SER A C 1
ATOM 2853 O O . SER A 1 371 ? -24.922 13.984 -8.656 1 96.94 371 SER A O 1
ATOM 2855 N N . PRO A 1 372 ? -24.719 16.031 -7.859 1 96.25 372 PRO A N 1
ATOM 2856 C CA . PRO A 1 372 ? -23.75 16.297 -8.922 1 96.25 372 PRO A CA 1
ATOM 2857 C C . PRO A 1 372 ? -22.594 15.312 -8.922 1 96.25 372 PRO A C 1
ATOM 2859 O O . PRO A 1 372 ? -22.297 14.703 -9.953 1 96.25 372 PRO A O 1
ATOM 2862 N N . VAL A 1 373 ? -21.906 15.125 -7.84 1 97.12 373 VAL A N 1
ATOM 2863 C CA . VAL A 1 373 ? -20.781 14.203 -7.777 1 97.12 373 VAL A CA 1
ATOM 2864 C C . VAL A 1 373 ? -21.266 12.766 -7.965 1 97.12 373 VAL A C 1
ATOM 2866 O O . VAL A 1 373 ? -20.609 11.969 -8.641 1 97.12 373 VAL A O 1
ATOM 2869 N N . TYR A 1 374 ? -22.438 12.469 -7.418 1 97.19 374 TYR A N 1
ATOM 2870 C CA . TYR A 1 374 ? -23.031 11.141 -7.523 1 97.19 374 TYR A CA 1
ATOM 2871 C C . TYR A 1 374 ? -23.328 10.789 -8.977 1 97.19 374 TYR A C 1
ATOM 2873 O O . TYR A 1 374 ? -22.969 9.719 -9.453 1 97.19 374 TYR A O 1
ATOM 2881 N N . PHE A 1 375 ? -23.922 11.727 -9.656 1 97.25 375 PHE A N 1
ATOM 2882 C CA . PHE A 1 375 ? -24.312 11.508 -11.047 1 97.25 375 PHE A CA 1
ATOM 2883 C C . PHE A 1 375 ? -23.078 11.406 -11.938 1 97.25 375 PHE A C 1
ATOM 2885 O O . PHE A 1 375 ? -23.047 10.602 -12.867 1 97.25 375 PHE A O 1
ATOM 2892 N N . LEU A 1 376 ? -22.125 12.172 -11.656 1 96.31 376 LEU A N 1
ATOM 2893 C CA . LEU A 1 376 ? -20.891 12.102 -12.43 1 96.31 376 LEU A CA 1
ATOM 2894 C C . LEU A 1 376 ? -20.188 10.766 -12.219 1 96.31 376 LEU A C 1
ATOM 2896 O O . LEU A 1 376 ? -19.578 10.227 -13.141 1 96.31 376 LEU A O 1
ATOM 2900 N N . GLN A 1 377 ? -20.25 10.258 -11.023 1 96.44 377 GLN A N 1
ATOM 2901 C CA . GLN A 1 377 ? -19.641 8.953 -10.75 1 96.44 377 GLN A CA 1
ATOM 2902 C C . GLN A 1 377 ? -20.375 7.84 -11.492 1 96.44 377 GLN A C 1
ATOM 2904 O O . GLN A 1 377 ? -19.75 6.918 -12.016 1 96.44 377 GLN A O 1
ATOM 2909 N N . ILE A 1 378 ? -21.672 7.906 -11.5 1 96.12 378 ILE A N 1
ATOM 2910 C CA . ILE A 1 378 ? -22.469 6.945 -12.258 1 96.12 378 ILE A CA 1
ATOM 2911 C C . ILE A 1 378 ? -22.094 7.012 -13.734 1 96.12 378 ILE A C 1
ATOM 2913 O O . ILE A 1 378 ? -21.906 5.977 -14.383 1 96.12 378 ILE A O 1
ATOM 2917 N N . TRP A 1 379 ? -21.984 8.242 -14.203 1 97.12 379 TRP A N 1
ATOM 2918 C CA . TRP A 1 379 ? -21.594 8.461 -15.594 1 97.12 379 TRP A CA 1
ATOM 2919 C C . TRP A 1 379 ? -20.203 7.898 -15.867 1 97.12 379 TRP A C 1
ATOM 2921 O O . TRP A 1 379 ? -19.969 7.305 -16.922 1 97.12 379 TRP A O 1
ATOM 2931 N N . PHE A 1 380 ? -19.312 8.047 -15.008 1 96.94 380 PHE A N 1
ATOM 2932 C CA . PHE A 1 380 ? -17.969 7.504 -15.133 1 96.94 380 PHE A CA 1
ATOM 2933 C C . PHE A 1 380 ? -18 5.984 -15.195 1 96.94 380 PHE A C 1
ATOM 2935 O O . PHE A 1 380 ? -17.328 5.375 -16.031 1 96.94 380 PHE A O 1
ATOM 2942 N N . TYR A 1 381 ? -18.828 5.391 -14.328 1 95.75 381 TYR A N 1
ATOM 2943 C CA . TYR A 1 381 ? -18.969 3.939 -14.32 1 95.75 381 TYR A CA 1
ATOM 2944 C C . TYR A 1 381 ? -19.5 3.438 -15.656 1 95.75 381 TYR A C 1
ATOM 2946 O O . TYR A 1 381 ? -19.016 2.426 -16.172 1 95.75 381 TYR A O 1
ATOM 2954 N N . ALA A 1 382 ? -20.344 4.141 -16.234 1 95.19 382 ALA A N 1
ATOM 2955 C CA . ALA A 1 382 ? -21 3.717 -17.469 1 95.19 382 ALA A CA 1
ATOM 2956 C C . ALA A 1 382 ? -20.109 3.965 -18.688 1 95.19 382 ALA A C 1
ATOM 2958 O O . ALA A 1 382 ? -20.391 3.457 -19.766 1 95.19 382 ALA A O 1
ATOM 2959 N N . THR A 1 383 ? -18.984 4.699 -18.531 1 95 383 THR A N 1
ATOM 2960 C CA . THR A 1 383 ? -18.219 5.078 -19.719 1 95 383 THR A CA 1
ATOM 2961 C C . THR A 1 383 ? -16.75 4.699 -19.547 1 95 383 THR A C 1
ATOM 2963 O O . THR A 1 383 ? -16.328 3.637 -20 1 95 383 THR A O 1
ATOM 2966 N N . PHE A 1 384 ? -15.992 5.312 -18.656 1 95.31 384 PHE A N 1
ATOM 2967 C CA . PHE A 1 384 ? -14.539 5.258 -18.703 1 95.31 384 PHE A CA 1
ATOM 2968 C C . PHE A 1 384 ? -14.008 4.176 -17.766 1 95.31 384 PHE A C 1
ATOM 2970 O O . PHE A 1 384 ? -12.828 3.811 -17.844 1 95.31 384 PHE A O 1
ATOM 2977 N N . LEU A 1 385 ? -14.82 3.627 -16.891 1 94.62 385 LEU A N 1
ATOM 2978 C CA . LEU A 1 385 ? -14.359 2.623 -15.938 1 94.62 385 LEU A CA 1
ATOM 2979 C C . LEU A 1 385 ? -13.703 1.45 -16.656 1 94.62 385 LEU A C 1
ATOM 2981 O O . LEU A 1 385 ? -12.672 0.939 -16.203 1 94.62 385 LEU A O 1
ATOM 2985 N N . GLU A 1 386 ? -14.227 1.002 -17.781 1 91.94 386 GLU A N 1
ATOM 2986 C CA . GLU A 1 386 ? -13.727 -0.176 -18.484 1 91.94 386 GLU A CA 1
ATOM 2987 C C . GLU A 1 386 ? -12.383 0.11 -19.156 1 91.94 386 GLU A C 1
ATOM 2989 O O . GLU A 1 386 ? -11.664 -0.815 -19.531 1 91.94 386 GLU A O 1
ATOM 2994 N N . TYR A 1 387 ? -11.953 1.409 -19.281 1 92.25 387 TYR A N 1
ATOM 2995 C CA . TYR A 1 387 ? -10.727 1.766 -19.984 1 92.25 387 TYR A CA 1
ATOM 2996 C C . TYR A 1 387 ? -9.578 1.973 -19 1 92.25 387 TYR A C 1
ATOM 2998 O O . TYR A 1 387 ? -8.477 2.355 -19.406 1 92.25 387 TYR A O 1
ATOM 3006 N N . LEU A 1 388 ? -9.781 1.73 -17.734 1 92.5 388 LEU A N 1
ATOM 3007 C CA . LEU A 1 388 ? -8.789 2.008 -16.703 1 92.5 388 LEU A CA 1
ATOM 3008 C C . LEU A 1 388 ? -7.691 0.95 -16.703 1 92.5 388 LEU A C 1
ATOM 3010 O O . LEU A 1 388 ? -6.656 1.12 -16.062 1 92.5 388 LEU A O 1
ATOM 3014 N N . GLY A 1 389 ? -7.906 -0.127 -17.406 1 90.81 389 GLY A N 1
ATOM 3015 C CA . GLY A 1 389 ? -6.91 -1.187 -17.422 1 90.81 389 GLY A CA 1
ATOM 3016 C C . GLY A 1 389 ? -7.414 -2.463 -18.078 1 90.81 389 GLY A C 1
ATOM 3017 O O . GLY A 1 389 ? -8.258 -2.422 -18.969 1 90.81 389 GLY A O 1
ATOM 3018 N N . ASP A 1 390 ? -6.746 -3.543 -17.766 1 91.69 390 ASP A N 1
ATOM 3019 C CA . ASP A 1 390 ? -7.102 -4.879 -18.234 1 91.69 390 ASP A CA 1
ATOM 3020 C C . ASP A 1 390 ? -6.566 -5.953 -17.297 1 91.69 390 ASP A C 1
ATOM 3022 O O . ASP A 1 390 ? -5.879 -5.645 -16.328 1 91.69 390 ASP A O 1
ATOM 3026 N N . GLY A 1 391 ? -6.98 -7.16 -17.578 1 93.69 391 GLY A N 1
ATOM 3027 C CA . GLY A 1 391 ? -6.59 -8.312 -16.781 1 93.69 391 GLY A CA 1
ATOM 3028 C C . GLY A 1 391 ? -7.484 -9.523 -17 1 93.69 391 GLY A C 1
ATOM 3029 O O . GLY A 1 391 ? -8.531 -9.414 -17.641 1 93.69 391 GLY A O 1
ATOM 3030 N N . PRO A 1 392 ? -7.027 -10.633 -16.484 1 94.75 392 PRO A N 1
ATOM 3031 C CA . PRO A 1 392 ? -7.797 -11.867 -16.703 1 94.75 392 PRO A CA 1
ATOM 3032 C C . PRO A 1 392 ? -9.227 -11.758 -16.172 1 94.75 392 PRO A C 1
ATOM 3034 O O . PRO A 1 392 ? -10.164 -12.219 -16.828 1 94.75 392 PRO A O 1
ATOM 3037 N N . ASN A 1 393 ? -9.414 -11.125 -15.023 1 93.5 393 ASN A N 1
ATOM 3038 C CA . ASN A 1 393 ? -10.734 -11.031 -14.414 1 93.5 393 ASN A CA 1
ATOM 3039 C C . ASN A 1 393 ? -11.344 -9.641 -14.609 1 93.5 393 ASN A C 1
ATOM 3041 O O . ASN A 1 393 ? -12.211 -9.227 -13.844 1 93.5 393 ASN A O 1
ATOM 3045 N N . TRP A 1 394 ? -10.867 -8.93 -15.617 1 91.62 394 TRP A N 1
ATOM 3046 C CA . TRP A 1 394 ? -11.391 -7.59 -15.891 1 91.62 394 TRP A CA 1
ATOM 3047 C C . TRP A 1 394 ? -12.875 -7.641 -16.219 1 91.62 394 TRP A C 1
ATOM 3049 O O . TRP A 1 394 ? -13.633 -6.758 -15.82 1 91.62 394 TRP A O 1
ATOM 3059 N N . GLY A 1 395 ? -13.273 -8.656 -16.953 1 86.12 395 GLY A N 1
ATOM 3060 C CA . GLY A 1 395 ? -14.672 -8.836 -17.312 1 86.12 395 GLY A CA 1
ATOM 3061 C C . GLY A 1 395 ? -15.578 -8.984 -16.109 1 86.12 395 GLY A C 1
ATOM 3062 O O . GLY A 1 395 ? -16.625 -8.336 -16.031 1 86.12 395 GLY A O 1
ATOM 3063 N N . ASN A 1 396 ? -15.102 -9.703 -15.164 1 83.5 396 ASN A N 1
ATOM 3064 C CA . ASN A 1 396 ? -15.914 -10.008 -13.992 1 83.5 396 ASN A CA 1
ATOM 3065 C C . ASN A 1 396 ? -15.961 -8.828 -13.023 1 83.5 396 ASN A C 1
ATOM 3067 O O . ASN A 1 396 ? -17.016 -8.531 -12.453 1 83.5 396 ASN A O 1
ATOM 3071 N N . PHE A 1 397 ? -14.906 -8.148 -12.844 1 88.06 397 PHE A N 1
ATOM 3072 C CA . PHE A 1 397 ? -14.82 -7.125 -11.805 1 88.06 397 PHE A CA 1
ATOM 3073 C C . PHE A 1 397 ? -15.211 -5.762 -12.352 1 88.06 397 PHE A C 1
ATOM 3075 O O . PHE A 1 397 ? -15.773 -4.93 -11.625 1 88.06 397 PHE A O 1
ATOM 3082 N N . ILE A 1 398 ? -14.914 -5.508 -13.633 1 90.81 398 ILE A N 1
ATOM 3083 C CA . ILE A 1 398 ? -15.078 -4.148 -14.133 1 90.81 398 ILE A CA 1
ATOM 3084 C C . ILE A 1 398 ? -16.188 -4.117 -15.18 1 90.81 398 ILE A C 1
ATOM 3086 O O . ILE A 1 398 ? -17.203 -3.436 -14.992 1 90.81 398 ILE A O 1
ATOM 3090 N N . ASN A 1 399 ? -16.078 -4.91 -16.25 1 88.38 399 ASN A N 1
ATOM 3091 C CA . ASN A 1 399 ? -17.031 -4.828 -17.344 1 88.38 399 ASN A CA 1
ATOM 3092 C C . ASN A 1 399 ? -18.453 -5.145 -16.875 1 88.38 399 ASN A C 1
ATOM 3094 O O . ASN A 1 399 ? -19.406 -4.543 -17.359 1 88.38 399 ASN A O 1
ATOM 3098 N N . TYR A 1 400 ? -18.547 -6.047 -16.062 1 83.19 400 TYR A N 1
ATOM 3099 C CA . TYR A 1 400 ? -19.859 -6.371 -15.508 1 83.19 400 TYR A CA 1
ATOM 3100 C C . TYR A 1 400 ? -20.484 -5.152 -14.844 1 83.19 400 TYR A C 1
ATOM 3102 O O . TYR A 1 400 ? -21.672 -4.859 -15.055 1 83.19 400 TYR A O 1
ATOM 3110 N N . ASN A 1 401 ? -19.781 -4.457 -14.016 1 87.44 401 ASN A N 1
ATOM 3111 C CA . ASN A 1 401 ? -20.281 -3.281 -13.312 1 87.44 401 ASN A CA 1
ATOM 3112 C C . ASN A 1 401 ? -20.609 -2.143 -14.281 1 87.44 401 ASN A C 1
ATOM 3114 O O . ASN A 1 401 ? -21.531 -1.369 -14.047 1 87.44 401 ASN A O 1
ATOM 3118 N N . VAL A 1 402 ? -19.844 -2.043 -15.359 1 90.44 402 VAL A N 1
ATOM 3119 C CA . VAL A 1 402 ? -20.109 -1.047 -16.391 1 90.44 402 VAL A CA 1
ATOM 3120 C C . VAL A 1 402 ? -21.469 -1.322 -17.031 1 90.44 402 VAL A C 1
ATOM 3122 O O . VAL A 1 402 ? -22.281 -0.413 -17.172 1 90.44 402 VAL A O 1
ATOM 3125 N N . GLU A 1 403 ? -21.734 -2.561 -17.375 1 87.06 403 GLU A N 1
ATOM 3126 C CA . GLU A 1 403 ? -22.984 -2.934 -18.016 1 87.06 403 GLU A CA 1
ATOM 3127 C C . GLU A 1 403 ? -24.172 -2.736 -17.062 1 87.06 403 GLU A C 1
ATOM 3129 O O . GLU A 1 403 ? -25.25 -2.342 -17.484 1 87.06 403 GLU A O 1
ATOM 3134 N N . MET A 1 404 ? -23.969 -2.994 -15.797 1 86 404 MET A N 1
ATOM 3135 C CA . MET A 1 404 ? -25.016 -2.793 -14.805 1 86 404 MET A CA 1
ATOM 3136 C C . MET A 1 404 ? -25.375 -1.314 -14.688 1 86 404 MET A C 1
ATOM 3138 O O . MET A 1 404 ? -26.547 -0.965 -14.555 1 86 404 MET A O 1
ATOM 3142 N N . CYS A 1 405 ? -24.406 -0.509 -14.719 1 90.94 405 CYS A N 1
ATOM 3143 C CA . CYS A 1 405 ? -24.672 0.919 -14.609 1 90.94 405 CYS A CA 1
ATOM 3144 C C . CYS A 1 405 ? -25.312 1.453 -15.883 1 90.94 405 CYS A C 1
ATOM 3146 O O . CYS A 1 405 ? -26.156 2.354 -15.828 1 90.94 405 CYS A O 1
ATOM 3148 N N . ARG A 1 406 ? -24.938 0.889 -17.031 1 90.56 406 ARG A N 1
ATOM 3149 C CA . ARG A 1 406 ? -25.562 1.29 -18.297 1 90.56 406 ARG A CA 1
ATOM 3150 C C . ARG A 1 406 ? -27.031 0.878 -18.328 1 90.56 406 ARG A C 1
ATOM 3152 O O . ARG A 1 406 ? -27.891 1.625 -18.812 1 90.56 406 ARG A O 1
ATOM 3159 N N . ALA A 1 407 ? -27.312 -0.194 -17.734 1 87.12 407 ALA A N 1
ATOM 3160 C CA . ALA A 1 407 ? -28.656 -0.75 -17.797 1 87.12 407 ALA A CA 1
ATOM 3161 C C . ALA A 1 407 ? -29.562 -0.147 -16.719 1 87.12 407 ALA A C 1
ATOM 3163 O O . ALA A 1 407 ? -30.766 -0.017 -16.906 1 87.12 407 ALA A O 1
ATOM 3164 N N . HIS A 1 408 ? -28.969 0.228 -15.492 1 87.75 408 HIS A N 1
ATOM 3165 C CA . HIS A 1 408 ? -29.844 0.476 -14.359 1 87.75 408 HIS A CA 1
ATOM 3166 C C . HIS A 1 408 ? -29.562 1.835 -13.727 1 87.75 408 HIS A C 1
ATOM 3168 O O . HIS A 1 408 ? -30.047 2.131 -12.633 1 87.75 408 HIS A O 1
ATOM 3174 N N . TRP A 1 409 ? -28.844 2.758 -14.359 1 91.75 409 TRP A N 1
ATOM 3175 C CA . TRP A 1 409 ? -28.422 4.039 -13.797 1 91.75 409 TRP A CA 1
ATOM 3176 C C . TRP A 1 409 ? -29.641 4.859 -13.367 1 91.75 409 TRP A C 1
ATOM 3178 O O . TRP A 1 409 ? -29.547 5.676 -12.445 1 91.75 409 TRP A O 1
ATOM 3188 N N . ILE A 1 410 ? -30.844 4.668 -13.961 1 92.19 410 ILE A N 1
ATOM 3189 C CA . ILE A 1 410 ? -32.031 5.488 -13.719 1 92.19 410 ILE A CA 1
ATOM 3190 C C . ILE A 1 410 ? -32.469 5.309 -12.273 1 92.19 410 ILE A C 1
ATOM 3192 O O . ILE A 1 410 ? -32.969 6.254 -11.648 1 92.19 410 ILE A O 1
ATOM 3196 N N . TRP A 1 411 ? -32.344 4.109 -11.719 1 91.88 411 TRP A N 1
ATOM 3197 C CA . TRP A 1 411 ? -32.75 3.848 -10.352 1 91.88 411 TRP A CA 1
ATOM 3198 C C . TRP A 1 411 ? -31.875 4.598 -9.352 1 91.88 411 TRP A C 1
ATOM 3200 O O . TRP A 1 411 ? -32.344 5 -8.289 1 91.88 411 TRP A O 1
ATOM 3210 N N . ASN A 1 412 ? -30.625 4.758 -9.711 1 93.62 412 ASN A N 1
ATOM 3211 C CA . ASN A 1 412 ? -29.703 5.527 -8.875 1 93.62 412 ASN A CA 1
ATOM 3212 C C . ASN A 1 412 ? -30.047 7.016 -8.898 1 93.62 412 ASN A C 1
ATOM 3214 O O . ASN A 1 412 ? -30.031 7.672 -7.852 1 93.62 412 ASN A O 1
ATOM 3218 N N . VAL A 1 413 ? -30.359 7.512 -10.062 1 94.25 413 VAL A N 1
ATOM 3219 C CA . VAL A 1 413 ? -30.656 8.93 -10.219 1 94.25 413 VAL A CA 1
ATOM 3220 C C . VAL A 1 413 ? -31.938 9.273 -9.445 1 94.25 413 VAL A C 1
ATOM 3222 O O . VAL A 1 413 ? -32.062 10.375 -8.898 1 94.25 413 VAL A O 1
ATOM 3225 N N . LEU A 1 414 ? -32.781 8.289 -9.32 1 94.5 414 LEU A N 1
ATOM 3226 C CA . LEU A 1 414 ? -34.062 8.5 -8.609 1 94.5 414 LEU A CA 1
ATOM 3227 C C . LEU A 1 414 ? -33.906 8.18 -7.129 1 94.5 414 LEU A C 1
ATOM 3229 O O . LEU A 1 414 ? -34.844 8.359 -6.352 1 94.5 414 LEU A O 1
ATOM 3233 N N . TYR A 1 415 ? -32.812 7.77 -6.695 1 95.06 415 TYR A N 1
ATOM 3234 C CA . TYR A 1 415 ? -32.5 7.438 -5.309 1 95.06 415 TYR A CA 1
ATOM 3235 C C . TYR A 1 415 ? -33.438 6.355 -4.785 1 95.06 415 TYR A C 1
ATOM 3237 O O . TYR A 1 415 ? -33.969 6.461 -3.67 1 95.06 415 TYR A O 1
ATOM 3245 N N . ILE A 1 416 ? -33.719 5.305 -5.617 1 93.88 416 ILE A N 1
ATOM 3246 C CA . ILE A 1 416 ? -34.562 4.184 -5.184 1 93.88 416 ILE A CA 1
ATOM 3247 C C . ILE A 1 416 ? -33.875 2.867 -5.551 1 93.88 416 ILE A C 1
ATOM 3249 O O . ILE A 1 416 ? -34.531 1.824 -5.629 1 93.88 416 ILE A O 1
ATOM 3253 N N . ASN A 1 417 ? -32.562 2.938 -5.871 1 90.75 417 ASN A N 1
ATOM 3254 C CA . ASN A 1 417 ? -31.828 1.766 -6.305 1 90.75 417 ASN A CA 1
ATOM 3255 C C . ASN A 1 417 ? -31.781 0.694 -5.219 1 90.75 417 ASN A C 1
ATOM 3257 O O . ASN A 1 417 ? -31.641 -0.492 -5.52 1 90.75 417 ASN A O 1
ATOM 3261 N N . ASN A 1 418 ? -31.922 1.049 -3.912 1 90.56 418 ASN A N 1
ATOM 3262 C CA . ASN A 1 418 ? -31.844 0.069 -2.834 1 90.56 418 ASN A CA 1
ATOM 3263 C C . ASN A 1 418 ? -33.156 -0.732 -2.729 1 90.56 418 ASN A C 1
ATOM 3265 O O . ASN A 1 418 ? -33.188 -1.779 -2.078 1 90.56 418 ASN A O 1
ATOM 3269 N N . TYR A 1 419 ? -34.188 -0.275 -3.365 1 90 419 TYR A N 1
ATOM 3270 C CA . TYR A 1 419 ? -35.438 -1.021 -3.391 1 90 419 TYR A CA 1
ATOM 3271 C C . TYR A 1 419 ? -35.688 -1.592 -4.777 1 90 419 TYR A C 1
ATOM 3273 O O . TYR A 1 419 ? -36.438 -2.566 -4.922 1 90 419 TYR A O 1
ATOM 3281 N N . ALA A 1 420 ? -35.094 -0.991 -5.805 1 77.5 420 ALA A N 1
ATOM 3282 C CA . ALA A 1 420 ? -35.344 -1.408 -7.184 1 77.5 420 ALA A CA 1
ATOM 3283 C C . ALA A 1 420 ? -34.406 -2.555 -7.574 1 77.5 420 ALA A C 1
ATOM 3285 O O . ALA A 1 420 ? -34.531 -3.113 -8.664 1 77.5 420 ALA A O 1
ATOM 3286 N N . ASN A 1 421 ? -33.312 -2.9 -6.801 1 60.09 421 ASN A N 1
ATOM 3287 C CA . ASN A 1 421 ? -32.031 -3.527 -7.066 1 60.09 421 ASN A CA 1
ATOM 3288 C C . ASN A 1 421 ? -32.188 -5.027 -7.301 1 60.09 421 ASN A C 1
ATOM 3290 O O . ASN A 1 421 ? -31.172 -5.742 -7.422 1 60.09 421 ASN A O 1
ATOM 3294 N N . HIS A 1 422 ? -33.375 -5.582 -7.34 1 55.28 422 HIS A N 1
ATOM 3295 C CA . HIS A 1 422 ? -33.406 -7.016 -7.613 1 55.28 422 HIS A CA 1
ATOM 3296 C C . HIS A 1 422 ? -32.625 -7.34 -8.891 1 55.28 422 HIS A C 1
ATOM 3298 O O . HIS A 1 422 ? -32.25 -8.484 -9.109 1 55.28 422 HIS A O 1
ATOM 3304 N N . LEU A 1 423 ? -32.188 -6.184 -9.594 1 48.75 423 LEU A N 1
ATOM 3305 C CA . LEU A 1 423 ? -31.844 -6.359 -11 1 48.75 423 LEU A CA 1
ATOM 3306 C C . LEU A 1 423 ? -30.391 -6.012 -11.242 1 48.75 423 LEU A C 1
ATOM 3308 O O . LEU A 1 423 ? -29.938 -5.961 -12.391 1 48.75 423 LEU A O 1
ATOM 3312 N N . GLY A 1 424 ? -29.594 -5.875 -10.336 1 60.38 424 GLY A N 1
ATOM 3313 C CA . GLY A 1 424 ? -28.234 -5.465 -10.602 1 60.38 424 GLY A CA 1
ATOM 3314 C C . GLY A 1 424 ? -27.922 -4.062 -10.125 1 60.38 424 GLY A C 1
ATOM 3315 O O . GLY A 1 424 ? -28.594 -3.105 -10.508 1 60.38 424 GLY A O 1
ATOM 3316 N N . LEU A 1 425 ? -26.984 -3.912 -9.211 1 73.06 425 LEU A N 1
ATOM 3317 C CA . LEU A 1 425 ? -26.734 -2.633 -8.555 1 73.06 425 LEU A CA 1
ATOM 3318 C C . LEU A 1 425 ? -25.625 -1.873 -9.266 1 73.06 425 LEU A C 1
ATOM 3320 O O . LEU A 1 425 ? -24.578 -2.447 -9.578 1 73.06 425 LEU A O 1
ATOM 3324 N N . CYS A 1 426 ? -26.125 -0.692 -9.781 1 85 426 CYS A N 1
ATOM 3325 C CA . CYS A 1 426 ? -25.109 0.255 -10.219 1 85 426 CYS A CA 1
ATOM 3326 C C . CYS A 1 426 ? -24.453 0.934 -9.031 1 85 426 CYS A C 1
ATOM 3328 O O . CYS A 1 426 ? -25.125 1.531 -8.195 1 85 426 CYS A O 1
ATOM 3330 N N . LEU A 1 427 ? -23.078 0.811 -8.938 1 87.38 427 LEU A N 1
ATOM 3331 C CA . LEU A 1 427 ? -22.344 1.41 -7.828 1 87.38 427 LEU A CA 1
ATOM 3332 C C . LEU A 1 427 ? -22.797 0.822 -6.5 1 87.38 427 LEU A C 1
ATOM 3334 O O . LEU A 1 427 ? -23.578 1.446 -5.773 1 87.38 427 LEU A O 1
ATOM 3338 N N . GLN A 1 428 ? -22.25 -0.189 -6.082 1 82.56 428 GLN A N 1
ATOM 3339 C CA . GLN A 1 428 ? -22.688 -1.033 -4.973 1 82.56 428 GLN A CA 1
ATOM 3340 C C . GLN A 1 428 ? -22.812 -0.225 -3.686 1 82.56 428 GLN A C 1
ATOM 3342 O O . GLN A 1 428 ? -23.812 -0.343 -2.971 1 82.56 428 GLN A O 1
ATOM 3347 N N . PRO A 1 429 ? -21.938 0.647 -3.354 1 86.06 429 PRO A N 1
ATOM 3348 C CA . PRO A 1 429 ? -22.078 1.356 -2.08 1 86.06 429 PRO A CA 1
ATOM 3349 C C . PRO A 1 429 ? -23.125 2.473 -2.141 1 86.06 429 PRO A C 1
ATOM 3351 O O . PRO A 1 429 ? -23.422 3.105 -1.122 1 86.06 429 PRO A O 1
ATOM 3354 N N . SER A 1 430 ? -23.812 2.627 -3.26 1 91.19 430 SER A N 1
ATOM 3355 C CA . SER A 1 430 ? -24.688 3.781 -3.436 1 91.19 430 SER A CA 1
ATOM 3356 C C . SER A 1 430 ? -26.047 3.555 -2.773 1 91.19 430 SER A C 1
ATOM 3358 O O . SER A 1 430 ? -26.875 4.469 -2.711 1 91.19 430 SER A O 1
ATOM 3360 N N . TRP A 1 431 ? -26.297 2.359 -2.244 1 91.5 431 TRP A N 1
ATOM 3361 C CA . TRP A 1 431 ? -27.531 2.148 -1.495 1 91.5 431 TRP A CA 1
ATOM 3362 C C . TRP A 1 431 ? -27.641 3.141 -0.342 1 91.5 431 TRP A C 1
ATOM 3364 O O . TRP A 1 431 ? -28.734 3.553 0.025 1 91.5 431 TRP A O 1
ATOM 3374 N N . PHE A 1 432 ? -26.562 3.471 0.252 1 94.19 432 PHE A N 1
ATOM 3375 C CA . PHE A 1 432 ? -26.531 4.398 1.377 1 94.19 432 PHE A CA 1
ATOM 3376 C C . PHE A 1 432 ? -27.109 5.75 0.977 1 94.19 432 PHE A C 1
ATOM 3378 O O . PHE A 1 432 ? -27.859 6.363 1.741 1 94.19 432 PHE A O 1
ATOM 3385 N N . LEU A 1 433 ? -26.719 6.254 -0.206 1 95 433 LEU A N 1
ATOM 3386 C CA . LEU A 1 433 ? -27.203 7.551 -0.661 1 95 433 LEU A CA 1
ATOM 3387 C C . LEU A 1 433 ? -28.703 7.52 -0.892 1 95 433 LEU A C 1
ATOM 3389 O O . LEU A 1 433 ? -29.406 8.5 -0.62 1 95 433 LEU A O 1
ATOM 3393 N N . ALA A 1 434 ? -29.156 6.414 -1.434 1 95.06 434 ALA A N 1
ATOM 3394 C CA . ALA A 1 434 ? -30.594 6.258 -1.587 1 95.06 434 ALA A CA 1
ATOM 3395 C C . ALA A 1 434 ? -31.297 6.293 -0.233 1 95.06 434 ALA A C 1
ATOM 3397 O O . ALA A 1 434 ? -32.281 7.008 -0.06 1 95.06 434 ALA A O 1
ATOM 3398 N N . ALA A 1 435 ? -30.797 5.605 0.683 1 96.06 435 ALA A N 1
ATOM 3399 C CA . ALA A 1 435 ? -31.375 5.562 2.021 1 96.06 435 ALA A CA 1
ATOM 3400 C C . ALA A 1 435 ? -31.312 6.934 2.688 1 96.06 435 ALA A C 1
ATOM 3402 O O . ALA A 1 435 ? -32.281 7.355 3.334 1 96.06 435 ALA A O 1
ATOM 3403 N N . ASP A 1 436 ? -30.203 7.59 2.572 1 96.12 436 ASP A N 1
ATOM 3404 C CA . ASP A 1 436 ? -30.047 8.914 3.162 1 96.12 436 ASP A CA 1
ATOM 3405 C C . ASP A 1 436 ? -31.078 9.891 2.605 1 96.12 436 ASP A C 1
ATOM 3407 O O . ASP A 1 436 ? -31.703 10.633 3.361 1 96.12 436 ASP A O 1
ATOM 3411 N N . MET A 1 437 ? -31.234 9.898 1.312 1 96.5 437 MET A N 1
ATOM 3412 C CA . MET A 1 437 ? -32.219 10.766 0.669 1 96.5 437 MET A CA 1
ATOM 3413 C C . MET A 1 437 ? -33.625 10.422 1.115 1 96.5 437 MET A C 1
ATOM 3415 O O . MET A 1 437 ? -34.438 11.305 1.33 1 96.5 437 MET A O 1
ATOM 3419 N N . GLN A 1 438 ? -33.906 9.219 1.23 1 96.88 438 GLN A N 1
ATOM 3420 C CA . GLN A 1 438 ? -35.219 8.766 1.671 1 96.88 438 GLN A CA 1
ATOM 3421 C C . GLN A 1 438 ? -35.469 9.172 3.117 1 96.88 438 GLN A C 1
ATOM 3423 O O . GLN A 1 438 ? -36.594 9.562 3.463 1 96.88 438 GLN A O 1
ATOM 3428 N N . PHE A 1 439 ? -34.531 9.086 3.949 1 97.31 439 PHE A N 1
ATOM 3429 C CA . PHE A 1 439 ? -34.656 9.531 5.332 1 97.31 439 PHE A CA 1
ATOM 3430 C C . PHE A 1 439 ? -34.938 11.031 5.402 1 97.31 439 PHE A C 1
ATOM 3432 O O . PHE A 1 439 ? -35.688 11.492 6.242 1 97.31 439 PHE A O 1
ATOM 3439 N N . VAL A 1 440 ? -34.312 11.812 4.539 1 95.19 440 VAL A N 1
ATOM 3440 C CA . VAL A 1 440 ? -34.5 13.258 4.516 1 95.19 440 VAL A CA 1
ATOM 3441 C C . VAL A 1 440 ? -35.938 13.57 4.113 1 95.19 440 VAL A C 1
ATOM 3443 O O . VAL A 1 440 ? -36.531 14.547 4.582 1 95.19 440 VAL A O 1
ATOM 3446 N N . VAL A 1 441 ? -36.469 12.727 3.311 1 95.31 441 VAL A N 1
ATOM 3447 C CA . VAL A 1 441 ? -37.844 12.883 2.896 1 95.31 441 VAL A CA 1
ATOM 3448 C C . VAL A 1 441 ? -38.781 12.648 4.09 1 95.31 441 VAL A C 1
ATOM 3450 O O . VAL A 1 441 ? -39.781 13.359 4.262 1 95.31 441 VAL A O 1
ATOM 3453 N N . VAL A 1 442 ? -38.438 11.789 4.965 1 94.44 442 VAL A N 1
ATOM 3454 C CA . VAL A 1 442 ? -39.312 11.383 6.055 1 94.44 442 VAL A CA 1
ATOM 3455 C C . VAL A 1 442 ? -39 12.195 7.305 1 94.44 442 VAL A C 1
ATOM 3457 O O . VAL A 1 442 ? -39.844 12.328 8.195 1 94.44 442 VAL A O 1
ATOM 3460 N N . ALA A 1 443 ? -37.906 12.781 7.406 1 94.38 443 ALA A N 1
ATOM 3461 C CA . ALA A 1 443 ? -37.375 13.414 8.602 1 94.38 443 ALA A CA 1
ATOM 3462 C C . ALA A 1 443 ? -38.312 14.484 9.125 1 94.38 443 ALA A C 1
ATOM 3464 O O . ALA A 1 443 ? -38.562 14.594 10.336 1 94.38 443 ALA A O 1
ATOM 3465 N N . PRO A 1 444 ? -39 15.32 8.25 1 91 444 PRO A N 1
ATOM 3466 C CA . PRO A 1 444 ? -39.875 16.375 8.766 1 91 444 PRO A CA 1
ATOM 3467 C C . PRO A 1 444 ? -41.062 15.812 9.523 1 91 444 PRO A C 1
ATOM 3469 O O . PRO A 1 444 ? -41.594 16.453 10.445 1 91 444 PRO A O 1
ATOM 3472 N N . LEU A 1 445 ? -41.406 14.625 9.164 1 88.75 445 LEU A N 1
ATOM 3473 C CA . LEU A 1 445 ? -42.531 13.992 9.836 1 88.75 445 LEU A CA 1
ATOM 3474 C C . LEU A 1 445 ? -42.219 13.695 11.297 1 88.75 445 LEU A C 1
ATOM 3476 O O . LEU A 1 445 ? -43.125 13.586 12.133 1 88.75 445 LEU A O 1
ATOM 3480 N N . LEU A 1 446 ? -40.969 13.625 11.633 1 93.31 446 LEU A N 1
ATOM 3481 C CA . LEU A 1 446 ? -40.562 13.328 13 1 93.31 446 LEU A CA 1
ATOM 3482 C C . LEU A 1 446 ? -40.062 14.586 13.703 1 93.31 446 LEU A C 1
ATOM 3484 O O . LEU A 1 446 ? -40.312 14.781 14.891 1 93.31 446 LEU A O 1
ATOM 3488 N N . VAL A 1 447 ? -39.406 15.43 12.984 1 93.62 447 VAL A N 1
ATOM 3489 C CA . VAL A 1 447 ? -38.781 16.609 13.57 1 93.62 447 VAL A CA 1
ATOM 3490 C C . VAL A 1 447 ? -39.844 17.625 13.969 1 93.62 447 VAL A C 1
ATOM 3492 O O . VAL A 1 447 ? -39.75 18.266 15.008 1 93.62 447 VAL A O 1
ATOM 3495 N N . LEU A 1 448 ? -40.906 17.781 13.164 1 91.88 448 LEU A N 1
ATOM 3496 C CA . LEU A 1 448 ? -41.969 18.75 13.445 1 91.88 448 LEU A CA 1
ATOM 3497 C C . LEU A 1 448 ? -42.656 18.422 14.766 1 91.88 448 LEU A C 1
ATOM 3499 O O . LEU A 1 448 ? -42.75 19.281 15.648 1 91.88 448 LEU A O 1
ATOM 3503 N N . PRO A 1 449 ? -43.062 17.203 14.875 1 92.31 449 PRO A N 1
ATOM 3504 C CA . PRO A 1 449 ? -43.688 16.891 16.172 1 92.31 449 PRO A CA 1
ATOM 3505 C C . PRO A 1 449 ? -42.688 17.016 17.328 1 92.31 449 PRO A C 1
ATOM 3507 O O . PRO A 1 449 ? -43.094 17.359 18.453 1 92.31 449 PRO A O 1
ATOM 3510 N N . LEU A 1 450 ? -41.469 16.734 17.25 1 93.88 450 LEU A N 1
ATOM 3511 C CA . LEU A 1 450 ? -40.469 16.812 18.297 1 93.88 450 LEU A CA 1
ATOM 3512 C C . LEU A 1 450 ? -40.375 18.234 18.844 1 93.88 450 LEU A C 1
ATOM 3514 O O . LEU A 1 450 ? -40.219 18.422 20.047 1 93.88 450 LEU A O 1
ATOM 3518 N N . PHE A 1 451 ? -40.5 19.203 17.969 1 92.88 451 PHE A N 1
ATOM 3519 C CA . PHE A 1 451 ? -40.25 20.594 18.375 1 92.88 451 PHE A CA 1
ATOM 3520 C C . PHE A 1 451 ? -41.594 21.281 18.672 1 92.88 451 PHE A C 1
ATOM 3522 O O . PHE A 1 451 ? -41.625 22.234 19.438 1 92.88 451 PHE A O 1
ATOM 3529 N N . ARG A 1 452 ? -42.719 20.812 18.109 1 90.69 452 ARG A N 1
ATOM 3530 C CA . ARG A 1 452 ? -43.969 21.594 18.172 1 90.69 452 ARG A CA 1
ATOM 3531 C C . ARG A 1 452 ? -45 20.906 19.062 1 90.69 452 ARG A C 1
ATOM 3533 O O . ARG A 1 452 ? -45.844 21.578 19.641 1 90.69 452 ARG A O 1
ATOM 3540 N N . TRP A 1 453 ? -44.938 19.609 19.047 1 91.62 453 TRP A N 1
ATOM 3541 C CA . TRP A 1 453 ? -46 18.906 19.766 1 91.62 453 TRP A CA 1
ATOM 3542 C C . TRP A 1 453 ? -45.562 18.609 21.203 1 91.62 453 TRP A C 1
ATOM 3544 O O . TRP A 1 453 ? -44.406 18.344 21.469 1 91.62 453 TRP A O 1
ATOM 3554 N N . ARG A 1 454 ? -46.531 18.656 22.109 1 88.62 454 ARG A N 1
ATOM 3555 C CA . ARG A 1 454 ? -46.25 18.391 23.516 1 88.62 454 ARG A CA 1
ATOM 3556 C C . ARG A 1 454 ? -45.812 16.953 23.734 1 88.62 454 ARG A C 1
ATOM 3558 O O . ARG A 1 454 ? -44.906 16.688 24.531 1 88.62 454 ARG A O 1
ATOM 3565 N N . ARG A 1 455 ? -46.375 16.016 22.969 1 94 455 ARG A N 1
ATOM 3566 C CA . ARG A 1 455 ? -46.031 14.602 23.109 1 94 455 ARG A CA 1
ATOM 3567 C C . ARG A 1 455 ? -45.094 14.148 21.984 1 94 455 ARG A C 1
ATOM 3569 O O . ARG A 1 455 ? -45.094 12.969 21.609 1 94 455 ARG A O 1
ATOM 3576 N N . GLY A 1 456 ? -44.438 14.984 21.375 1 93 456 GLY A N 1
ATOM 3577 C CA . GLY A 1 456 ? -43.531 14.688 20.266 1 93 456 GLY A CA 1
ATOM 3578 C C . GLY A 1 456 ? -42.406 13.75 20.641 1 93 456 GLY A C 1
ATOM 3579 O O . GLY A 1 456 ? -42.031 12.891 19.844 1 93 456 GLY A O 1
ATOM 3580 N N . ARG A 1 457 ? -41.906 13.844 21.812 1 94.38 457 ARG A N 1
ATOM 3581 C CA . ARG A 1 457 ? -40.812 12.992 22.297 1 94.38 457 ARG A CA 1
ATOM 3582 C C . ARG A 1 457 ? -41.281 11.539 22.422 1 94.38 457 ARG A C 1
ATOM 3584 O O . ARG A 1 457 ? -40.562 10.625 22.016 1 94.38 457 ARG A O 1
ATOM 3591 N N . GLN A 1 458 ? -42.438 11.344 22.953 1 95.06 458 GLN A N 1
ATOM 3592 C CA . GLN A 1 458 ? -43 10.008 23.109 1 95.06 458 GLN A CA 1
ATOM 3593 C C . GLN A 1 458 ? -43.281 9.352 21.75 1 95.06 458 GLN A C 1
ATOM 3595 O O . GLN A 1 458 ? -43.031 8.156 21.578 1 95.06 458 GLN A O 1
ATOM 3600 N N . LEU A 1 459 ? -43.688 10.156 20.891 1 94.19 459 LEU A N 1
ATOM 3601 C CA . LEU A 1 459 ? -43.938 9.641 19.547 1 94.19 459 LEU A CA 1
ATOM 3602 C C . LEU A 1 459 ? -42.656 9.117 18.922 1 94.19 459 LEU A C 1
ATOM 3604 O O . LEU A 1 459 ? -42.656 8.023 18.344 1 94.19 459 LEU A O 1
ATOM 3608 N N . VAL A 1 460 ? -41.656 9.906 18.969 1 94.69 460 VAL A N 1
ATOM 3609 C CA . VAL A 1 460 ? -40.375 9.5 18.359 1 94.69 460 VAL A CA 1
ATOM 3610 C C . VAL A 1 460 ? -39.844 8.25 19.062 1 94.69 460 VAL A C 1
ATOM 3612 O O . VAL A 1 460 ? -39.281 7.359 18.422 1 94.69 460 VAL A O 1
ATOM 3615 N N . MET A 1 461 ? -40.062 8.086 20.344 1 95.56 461 MET A N 1
ATOM 3616 C CA . MET A 1 461 ? -39.625 6.902 21.078 1 95.56 461 MET A CA 1
ATOM 3617 C C . MET A 1 461 ? -40.406 5.668 20.609 1 95.56 461 MET A C 1
ATOM 3619 O O . MET A 1 461 ? -39.844 4.582 20.516 1 95.56 461 MET A O 1
ATOM 3623 N N . VAL A 1 462 ? -41.656 5.875 20.406 1 96.19 462 VAL A N 1
ATOM 3624 C CA . VAL A 1 462 ? -42.469 4.781 19.906 1 96.19 462 VAL A CA 1
ATOM 3625 C C . VAL A 1 462 ? -42 4.383 18.5 1 96.19 462 VAL A C 1
ATOM 3627 O O . VAL A 1 462 ? -41.938 3.193 18.172 1 96.19 462 VAL A O 1
ATOM 3630 N N . LEU A 1 463 ? -41.688 5.352 17.719 1 96.19 463 LEU A N 1
ATOM 3631 C CA . LEU A 1 463 ? -41.219 5.074 16.359 1 96.19 463 LEU A CA 1
ATOM 3632 C C . LEU A 1 463 ? -39.875 4.367 16.391 1 96.19 463 LEU A C 1
ATOM 3634 O O . LEU A 1 463 ? -39.594 3.529 15.523 1 96.19 463 LEU A O 1
ATOM 3638 N N . ILE A 1 464 ? -39.031 4.73 17.312 1 97.06 464 ILE A N 1
ATOM 3639 C CA . ILE A 1 464 ? -37.75 4.027 17.484 1 97.06 464 ILE A CA 1
ATOM 3640 C C . ILE A 1 464 ? -38.031 2.566 17.844 1 97.06 464 ILE A C 1
ATOM 3642 O O . ILE A 1 464 ? -37.438 1.655 17.25 1 97.06 464 ILE A O 1
ATOM 3646 N N . ALA A 1 465 ? -38.906 2.367 18.812 1 97.44 465 ALA A N 1
ATOM 3647 C CA . ALA A 1 465 ? -39.25 1.01 19.219 1 97.44 465 ALA A CA 1
ATOM 3648 C C . ALA A 1 465 ? -39.844 0.222 18.047 1 97.44 465 ALA A C 1
ATOM 3650 O O . ALA A 1 465 ? -39.531 -0.95 17.859 1 97.44 465 ALA A O 1
ATOM 3651 N N . LEU A 1 466 ? -40.688 0.858 17.312 1 97.12 466 LEU A N 1
ATOM 3652 C CA . LEU A 1 466 ? -41.312 0.215 16.156 1 97.12 466 LEU A CA 1
ATOM 3653 C C . LEU A 1 466 ? -40.281 -0.142 15.102 1 97.12 466 LEU A C 1
ATOM 3655 O O . LEU A 1 466 ? -40.375 -1.168 14.43 1 97.12 466 LEU A O 1
ATOM 3659 N N . SER A 1 467 ? -39.344 0.734 14.875 1 97.06 467 SER A N 1
ATOM 3660 C CA . SER A 1 467 ? -38.281 0.462 13.922 1 97.06 467 SER A CA 1
ATOM 3661 C C . SER A 1 467 ? -37.469 -0.761 14.328 1 97.06 467 SER A C 1
ATOM 3663 O O . SER A 1 467 ? -37.062 -1.555 13.477 1 97.06 467 SER A O 1
ATOM 3665 N N . VAL A 1 468 ? -37.188 -0.95 15.594 1 97.69 468 VAL A N 1
ATOM 3666 C CA . VAL A 1 468 ? -36.469 -2.107 16.109 1 97.69 468 VAL A CA 1
ATOM 3667 C C . VAL A 1 468 ? -37.281 -3.375 15.875 1 97.69 468 VAL A C 1
ATOM 3669 O O . VAL A 1 468 ? -36.75 -4.387 15.406 1 97.69 468 VAL A O 1
ATOM 3672 N N . VAL A 1 469 ? -38.562 -3.271 16.156 1 97.12 469 VAL A N 1
ATOM 3673 C CA . VAL A 1 469 ? -39.469 -4.41 16 1 97.12 469 VAL A CA 1
ATOM 3674 C C . VAL A 1 469 ? -39.562 -4.773 14.516 1 97.12 469 VAL A C 1
ATOM 3676 O O . VAL A 1 469 ? -39.531 -5.953 14.156 1 97.12 469 VAL A O 1
ATOM 3679 N N . THR A 1 470 ? -39.719 -3.818 13.688 1 96.44 470 THR A N 1
ATOM 3680 C CA . THR A 1 470 ? -39.844 -4.062 12.25 1 96.44 470 THR A CA 1
ATOM 3681 C C . THR A 1 470 ? -38.562 -4.746 11.711 1 96.44 470 THR A C 1
ATOM 3683 O O . THR A 1 470 ? -38.656 -5.645 10.875 1 96.44 470 THR A O 1
ATOM 3686 N N . THR A 1 471 ? -37.438 -4.328 12.117 1 96.31 471 THR A N 1
ATOM 3687 C CA . THR A 1 471 ? -36.188 -4.953 11.703 1 96.31 471 THR A CA 1
ATOM 3688 C C . THR A 1 471 ? -36.125 -6.414 12.148 1 96.31 471 THR A C 1
ATOM 3690 O O . THR A 1 471 ? -35.812 -7.297 11.352 1 96.31 471 THR A O 1
ATOM 3693 N N . GLY A 1 472 ? -36.469 -6.656 13.422 1 96.62 472 GLY A N 1
ATOM 3694 C CA . GLY A 1 472 ? -36.469 -8.016 13.938 1 96.62 472 GLY A CA 1
ATOM 3695 C C . GLY A 1 472 ? -37.469 -8.914 13.234 1 96.62 472 GLY A C 1
ATOM 3696 O O . GLY A 1 472 ? -37.125 -10.055 12.883 1 96.62 472 GLY A O 1
ATOM 3697 N N . VAL A 1 473 ? -38.625 -8.383 12.984 1 95.62 473 VAL A N 1
ATOM 3698 C CA . VAL A 1 473 ? -39.688 -9.156 12.359 1 95.62 473 VAL A CA 1
ATOM 3699 C C . VAL A 1 473 ? -39.312 -9.453 10.898 1 95.62 473 VAL A C 1
ATOM 3701 O O . VAL A 1 473 ? -39.594 -10.547 10.398 1 95.62 473 VAL A O 1
ATOM 3704 N N . THR A 1 474 ? -38.75 -8.539 10.203 1 94.44 474 THR A N 1
ATOM 3705 C CA . THR A 1 474 ? -38.344 -8.742 8.82 1 94.44 474 THR A CA 1
ATOM 3706 C C . THR A 1 474 ? -37.312 -9.875 8.727 1 94.44 474 THR A C 1
ATOM 3708 O O . THR A 1 474 ? -37.438 -10.766 7.887 1 94.44 474 THR A O 1
ATOM 3711 N N . VAL A 1 475 ? -36.344 -9.875 9.57 1 95.5 475 VAL A N 1
ATOM 3712 C CA . VAL A 1 475 ? -35.281 -10.875 9.555 1 95.5 475 VAL A CA 1
ATOM 3713 C C . VAL A 1 475 ? -35.844 -12.242 9.945 1 95.5 475 VAL A C 1
ATOM 3715 O O . VAL A 1 475 ? -35.531 -13.258 9.336 1 95.5 475 VAL A O 1
ATOM 3718 N N . ALA A 1 476 ? -36.75 -12.242 10.945 1 95.19 476 ALA A N 1
ATOM 3719 C CA . ALA A 1 476 ? -37.375 -13.477 11.414 1 95.19 476 ALA A CA 1
ATOM 3720 C C . ALA A 1 476 ? -38.312 -14.062 10.367 1 95.19 476 ALA A C 1
ATOM 3722 O O . ALA A 1 476 ? -38.312 -15.266 10.117 1 95.19 476 ALA A O 1
ATOM 3723 N N . PHE A 1 477 ? -39.031 -13.234 9.789 1 93.94 477 PHE A N 1
ATOM 3724 C CA . PHE A 1 477 ? -40.062 -13.672 8.836 1 93.94 477 PHE A CA 1
ATOM 3725 C C . PHE A 1 477 ? -39.406 -14.211 7.57 1 93.94 477 PHE A C 1
ATOM 3727 O O . PHE A 1 477 ? -39.844 -15.219 7.016 1 93.94 477 PHE A O 1
ATOM 3734 N N . LEU A 1 478 ? -38.375 -13.594 7.102 1 92.12 478 LEU A N 1
ATOM 3735 C CA . LEU A 1 478 ? -37.719 -14 5.871 1 92.12 478 LEU A CA 1
ATOM 3736 C C . LEU A 1 478 ? -36.656 -15.055 6.152 1 92.12 478 LEU A C 1
ATOM 3738 O O . LEU A 1 478 ? -36.031 -15.594 5.223 1 92.12 478 LEU A O 1
ATOM 3742 N N . ARG A 1 479 ? -36.375 -15.344 7.348 1 93 479 ARG A N 1
ATOM 3743 C CA . ARG A 1 479 ? -35.406 -16.344 7.777 1 93 479 ARG A CA 1
ATOM 3744 C C . ARG A 1 479 ? -34.031 -16.062 7.172 1 93 479 ARG A C 1
ATOM 3746 O O . ARG A 1 479 ? -33.406 -16.953 6.59 1 93 479 ARG A O 1
ATOM 3753 N N . ILE A 1 480 ? -33.75 -14.844 7.207 1 91.5 480 ILE A N 1
ATOM 3754 C CA . ILE A 1 480 ? -32.438 -14.414 6.672 1 91.5 480 ILE A CA 1
ATOM 3755 C C . ILE A 1 480 ? -31.422 -14.375 7.797 1 91.5 480 ILE A C 1
ATOM 3757 O O . ILE A 1 480 ? -31.766 -14.18 8.961 1 91.5 480 ILE A O 1
ATOM 3761 N N . PRO A 1 481 ? -30.156 -14.656 7.484 1 91.69 481 PRO A N 1
ATOM 3762 C CA . PRO A 1 481 ? -29.109 -14.539 8.508 1 91.69 481 PRO A CA 1
ATOM 3763 C C . PRO A 1 481 ? -28.984 -13.117 9.055 1 91.69 481 PRO A C 1
ATOM 3765 O O . PRO A 1 481 ? -29.219 -12.148 8.336 1 91.69 481 PRO A O 1
ATOM 3768 N N . GLY A 1 482 ? -28.625 -13.062 10.305 1 91 482 GLY A N 1
ATOM 3769 C CA . GLY A 1 482 ? -28.5 -11.773 10.969 1 91 482 GLY A CA 1
ATOM 3770 C C . GLY A 1 482 ? -27.156 -11.102 10.75 1 91 482 GLY A C 1
ATOM 3771 O O . GLY A 1 482 ? -27 -9.914 11.023 1 91 482 GLY A O 1
ATOM 3772 N N . ILE A 1 483 ? -26.234 -11.906 10.281 1 93.38 483 ILE A N 1
ATOM 3773 C CA . ILE A 1 483 ? -24.875 -11.414 10.102 1 93.38 483 ILE A CA 1
ATOM 3774 C C . ILE A 1 483 ? -24.281 -12.031 8.836 1 93.38 483 ILE A C 1
ATOM 3776 O O . ILE A 1 483 ? -24.75 -13.062 8.359 1 93.38 483 ILE A O 1
ATOM 3780 N N . TYR A 1 484 ? -23.344 -11.328 8.219 1 91.88 484 TYR A N 1
ATOM 3781 C CA . TYR A 1 484 ? -22.594 -11.859 7.082 1 91.88 484 TYR A CA 1
ATOM 3782 C C . TYR A 1 484 ? -21.719 -13.031 7.508 1 91.88 484 TYR A C 1
ATOM 3784 O O . TYR A 1 484 ? -20.781 -12.867 8.297 1 91.88 484 TYR A O 1
ATOM 3792 N N . ARG A 1 485 ? -22.047 -14.195 7.062 1 91.69 485 ARG A N 1
ATOM 3793 C CA . ARG A 1 485 ? -21.312 -15.398 7.434 1 91.69 485 ARG A CA 1
ATOM 3794 C C . ARG A 1 485 ? -20.828 -16.141 6.195 1 91.69 485 ARG A C 1
ATOM 3796 O O . ARG A 1 485 ? -21.625 -16.438 5.289 1 91.69 485 ARG A O 1
ATOM 3803 N N . VAL A 1 486 ? -19.594 -16.578 6.223 1 90.12 486 VAL A N 1
ATOM 3804 C CA . VAL A 1 486 ? -18.969 -17.266 5.094 1 90.12 486 VAL A CA 1
ATOM 3805 C C . VAL A 1 486 ? -19.547 -18.672 4.961 1 90.12 486 VAL A C 1
ATOM 3807 O O . VAL A 1 486 ? -19.547 -19.25 3.871 1 90.12 486 VAL A O 1
ATOM 3810 N N . PHE A 1 487 ? -20.141 -19.203 6.039 1 92.31 487 PHE A N 1
ATOM 3811 C CA . PHE A 1 487 ? -20.625 -20.578 6.055 1 92.31 487 PHE A CA 1
ATOM 3812 C C . PHE A 1 487 ? -22.078 -20.641 5.586 1 92.31 487 PHE A C 1
ATOM 3814 O O . PHE A 1 487 ? -22.656 -21.734 5.48 1 92.31 487 PHE A O 1
ATOM 3821 N N . ASP A 1 488 ? -22.656 -19.484 5.238 1 92.56 488 ASP A N 1
ATOM 3822 C CA . ASP A 1 488 ? -24 -19.453 4.672 1 92.56 488 ASP A CA 1
ATOM 3823 C C . ASP A 1 488 ? -23.953 -19.625 3.154 1 92.56 488 ASP A C 1
ATOM 3825 O O . ASP A 1 488 ? -22.922 -19.422 2.529 1 92.56 488 ASP A O 1
ATOM 3829 N N . THR A 1 489 ? -25.078 -20.078 2.592 1 90.31 489 THR A N 1
ATOM 3830 C CA . THR A 1 489 ? -25.172 -20.203 1.141 1 90.31 489 THR A CA 1
ATOM 3831 C C . THR A 1 489 ? -25.141 -18.844 0.472 1 90.31 489 THR A C 1
ATOM 3833 O O . THR A 1 489 ? -25.469 -17.828 1.096 1 90.31 489 THR A O 1
ATOM 3836 N N . ASP A 1 490 ? -24.719 -18.828 -0.793 1 88.25 490 ASP A N 1
ATOM 3837 C CA . ASP A 1 490 ? -24.703 -17.578 -1.551 1 88.25 490 ASP A CA 1
ATOM 3838 C C . ASP A 1 490 ? -26.094 -16.922 -1.561 1 88.25 490 ASP A C 1
ATOM 3840 O O . ASP A 1 490 ? -26.203 -15.695 -1.504 1 88.25 490 ASP A O 1
ATOM 3844 N N . ARG A 1 491 ? -27.078 -17.688 -1.618 1 85 491 ARG A N 1
ATOM 3845 C CA . ARG A 1 491 ? -28.453 -17.172 -1.591 1 85 491 ARG A CA 1
ATO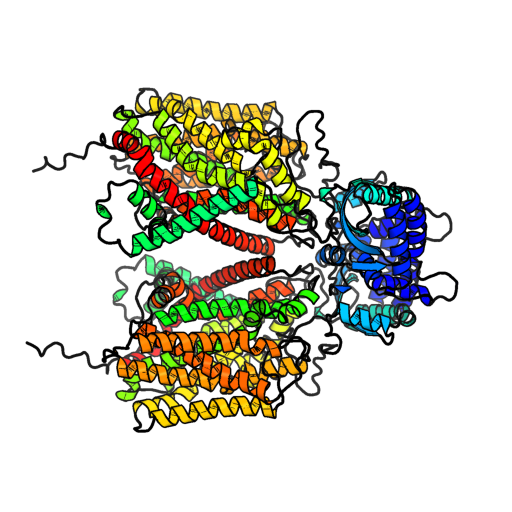M 3846 C C . ARG A 1 491 ? -28.734 -16.469 -0.275 1 85 491 ARG A C 1
ATOM 3848 O O . ARG A 1 491 ? -29.281 -15.359 -0.269 1 85 491 ARG A O 1
ATOM 3855 N N . GLN A 1 492 ? -28.359 -17.062 0.785 1 88.62 492 GLN A N 1
ATOM 3856 C CA . GLN A 1 492 ? -28.594 -16.484 2.104 1 88.62 492 GLN A CA 1
ATOM 3857 C C . GLN A 1 492 ? -27.812 -15.188 2.281 1 88.62 492 GLN A C 1
ATOM 3859 O O . GLN A 1 492 ? -28.344 -14.211 2.818 1 88.62 492 GLN A O 1
ATOM 3864 N N . ILE A 1 493 ? -26.594 -15.203 1.848 1 88.94 493 ILE A N 1
ATOM 3865 C CA . ILE A 1 493 ? -25.766 -14.008 1.96 1 88.94 493 ILE A CA 1
ATOM 3866 C C . ILE A 1 493 ? -26.344 -12.883 1.108 1 88.94 493 ILE A C 1
ATOM 3868 O O . ILE A 1 493 ? -26.375 -11.727 1.536 1 88.94 493 ILE A O 1
ATOM 3872 N N . THR A 1 494 ? -26.781 -13.211 -0.053 1 85.06 494 THR A N 1
ATOM 3873 C CA . THR A 1 494 ? -27.391 -12.227 -0.941 1 85.06 494 THR A CA 1
ATOM 3874 C C . THR A 1 494 ? -28.656 -11.633 -0.309 1 85.06 494 THR A C 1
ATOM 3876 O O . THR A 1 494 ? -28.859 -10.422 -0.372 1 85.06 494 THR A O 1
ATOM 3879 N N . LEU A 1 495 ? -29.484 -12.43 0.313 1 86.19 495 LEU A N 1
ATOM 3880 C CA . LEU A 1 495 ? -30.688 -11.961 0.99 1 86.19 495 LEU A CA 1
ATOM 3881 C C . LEU A 1 495 ? -30.328 -11.039 2.15 1 86.19 495 LEU A C 1
ATOM 3883 O O . LEU A 1 495 ? -31 -10.023 2.375 1 86.19 495 LEU A O 1
ATOM 3887 N N . TYR A 1 496 ? -29.344 -11.391 2.848 1 90.19 496 TYR A N 1
ATOM 3888 C CA . TYR A 1 496 ? -28.859 -10.531 3.93 1 90.19 496 TYR A CA 1
ATOM 3889 C C . TYR A 1 496 ? -28.469 -9.164 3.404 1 90.19 496 TYR A C 1
ATOM 3891 O O . TYR A 1 496 ? -28.859 -8.133 3.961 1 90.19 496 TYR A O 1
ATOM 3899 N N . LEU A 1 497 ? -27.719 -9.133 2.305 1 86.69 497 LEU A N 1
ATOM 3900 C CA . LEU A 1 497 ? -27.219 -7.887 1.75 1 86.69 497 LEU A CA 1
ATOM 3901 C C . LEU A 1 497 ? -28.344 -7.039 1.182 1 86.69 497 LEU A C 1
ATOM 3903 O O . LEU A 1 497 ? -28.344 -5.812 1.335 1 86.69 497 LEU A O 1
ATOM 3907 N N . LEU A 1 498 ? -29.328 -7.656 0.64 1 84.44 498 LEU A N 1
ATOM 3908 C CA . LEU A 1 498 ? -30.406 -6.941 -0.033 1 84.44 498 LEU A CA 1
ATOM 3909 C C . LEU A 1 498 ? -31.453 -6.477 0.969 1 84.44 498 LEU A C 1
ATOM 3911 O O . LEU A 1 498 ? -31.969 -5.355 0.868 1 84.44 498 LEU A O 1
ATOM 3915 N N . TYR A 1 499 ? -31.734 -7.285 1.94 1 87.62 499 TYR A N 1
ATOM 3916 C CA . TYR A 1 499 ? -32.906 -7.004 2.758 1 87.62 499 TYR A CA 1
ATOM 3917 C C . TYR A 1 499 ? -32.5 -6.449 4.117 1 87.62 499 TYR A C 1
ATOM 3919 O O . TYR A 1 499 ? -33.188 -5.582 4.672 1 87.62 499 TYR A O 1
ATOM 3927 N N . THR A 1 500 ? -31.5 -6.941 4.594 1 89.75 500 THR A N 1
ATOM 3928 C CA . THR A 1 500 ? -31.125 -6.504 5.93 1 89.75 500 THR A CA 1
ATOM 3929 C C . THR A 1 500 ? -30.172 -5.316 5.859 1 89.75 500 THR A C 1
ATOM 3931 O O . THR A 1 500 ? -30.281 -4.371 6.641 1 89.75 500 THR A O 1
ATOM 3934 N N . HIS A 1 501 ? -29.328 -5.359 4.902 1 89.75 501 HIS A N 1
ATOM 3935 C CA . HIS A 1 501 ? -28.25 -4.367 4.883 1 89.75 501 HIS A CA 1
ATOM 3936 C C . HIS A 1 501 ? -28.641 -3.158 4.035 1 89.75 501 HIS A C 1
ATOM 3938 O O . HIS A 1 501 ? -28.344 -2.02 4.402 1 89.75 501 HIS A O 1
ATOM 3944 N N . ALA A 1 502 ? -29.344 -3.26 2.949 1 89.81 502 ALA A N 1
ATOM 3945 C CA . ALA A 1 502 ? -29.453 -2.178 1.974 1 89.81 502 ALA A CA 1
ATOM 3946 C C . ALA A 1 502 ? -30.781 -1.442 2.105 1 89.81 502 ALA A C 1
ATOM 3948 O O . ALA A 1 502 ? -30.922 -0.312 1.634 1 89.81 502 ALA A O 1
ATOM 3949 N N . LYS A 1 503 ? -31.734 -1.949 2.762 1 92.75 503 LYS A N 1
ATOM 3950 C CA . LYS A 1 503 ? -33.031 -1.318 2.812 1 92.75 503 LYS A CA 1
ATOM 3951 C C . LYS A 1 503 ? -33.094 -0.208 3.857 1 92.75 503 LYS A C 1
ATOM 3953 O O . LYS A 1 503 ? -32.531 -0.36 4.953 1 92.75 503 LYS A O 1
ATOM 3958 N N . THR A 1 504 ? -33.719 0.854 3.529 1 96 504 THR A N 1
ATOM 3959 C CA . THR A 1 504 ? -33.75 2.078 4.324 1 96 504 THR A CA 1
ATOM 3960 C C . THR A 1 504 ? -34.375 1.825 5.684 1 96 504 THR A C 1
ATOM 3962 O O . THR A 1 504 ? -33.844 2.238 6.715 1 96 504 THR A O 1
ATOM 3965 N N . HIS A 1 505 ? -35.562 1.112 5.695 1 95.62 505 HIS A N 1
ATOM 3966 C CA . HIS A 1 505 ? -36.344 0.943 6.926 1 95.62 505 HIS A CA 1
ATOM 3967 C C . HIS A 1 505 ? -35.562 0.107 7.941 1 95.62 505 HIS A C 1
ATOM 3969 O O . HIS A 1 505 ? -35.844 0.159 9.141 1 95.62 505 HIS A O 1
ATOM 3975 N N . MET A 1 506 ? -34.562 -0.622 7.504 1 95.69 506 MET A N 1
ATOM 3976 C CA . MET A 1 506 ? -33.719 -1.428 8.398 1 95.69 506 MET A CA 1
ATOM 3977 C C . MET A 1 506 ? -32.75 -0.549 9.188 1 95.69 506 MET A C 1
ATOM 3979 O O . MET A 1 506 ? -32.188 -0.986 10.195 1 95.69 506 MET A O 1
ATOM 3983 N N . HIS A 1 507 ? -32.531 0.677 8.766 1 97.44 507 HIS A N 1
ATOM 3984 C CA . HIS A 1 507 ? -31.609 1.604 9.414 1 97.44 507 HIS A CA 1
ATOM 3985 C C . HIS A 1 507 ? -32.344 2.781 10.031 1 97.44 507 HIS A C 1
ATOM 3987 O O . HIS A 1 507 ? -31.766 3.82 10.312 1 97.44 507 HIS A O 1
ATOM 3993 N N . ALA A 1 508 ? -33.656 2.68 10.266 1 97.81 508 ALA A N 1
ATOM 3994 C CA . ALA A 1 508 ? -34.469 3.758 10.805 1 97.81 508 ALA A CA 1
ATOM 3995 C C . ALA A 1 508 ? -34.125 4.062 12.258 1 97.81 508 ALA A C 1
ATOM 3997 O O . ALA A 1 508 ? -34.094 5.223 12.664 1 97.81 508 ALA A O 1
ATOM 3998 N N . SER A 1 509 ? -33.781 3.051 13.008 1 97.69 509 SER A N 1
ATOM 3999 C CA . SER A 1 509 ? -33.5 3.248 14.422 1 97.69 509 SER A CA 1
ATOM 4000 C C . SER A 1 509 ? -32.312 4.172 14.625 1 97.69 509 SER A C 1
ATOM 4002 O O . SER A 1 509 ? -32.406 5.156 15.359 1 97.69 509 SER A O 1
ATOM 4004 N N . PRO A 1 510 ? -31.172 3.898 13.953 1 98.19 510 PRO A N 1
ATOM 4005 C CA . PRO A 1 510 ? -30.062 4.824 14.117 1 98.19 510 PRO A CA 1
ATOM 4006 C C . PRO A 1 510 ? -30.391 6.246 13.68 1 98.19 510 PRO A C 1
ATOM 4008 O O . PRO A 1 510 ? -30.016 7.211 14.352 1 98.19 510 PRO A O 1
ATOM 4011 N N . TYR A 1 511 ? -31.094 6.418 12.617 1 98.38 511 TYR A N 1
ATOM 4012 C CA . TYR A 1 511 ? -31.453 7.742 12.133 1 98.38 511 TYR A CA 1
ATOM 4013 C C . TYR A 1 511 ? -32.375 8.453 13.117 1 98.38 511 TYR A C 1
ATOM 4015 O O . TYR A 1 511 ? -32.188 9.633 13.406 1 98.38 511 TYR A O 1
ATOM 4023 N N . PHE A 1 512 ? -33.375 7.75 13.68 1 98.12 512 PHE A N 1
ATOM 4024 C CA . PHE A 1 512 ? -34.344 8.336 14.617 1 98.12 512 PHE A CA 1
ATOM 4025 C C . PHE A 1 512 ? -33.656 8.703 15.93 1 98.12 512 PHE A C 1
ATOM 4027 O O . PHE A 1 512 ? -33.969 9.727 16.531 1 98.12 512 PHE A O 1
ATOM 4034 N N . VAL A 1 513 ? -32.75 7.84 16.312 1 98.12 513 VAL A N 1
ATOM 4035 C CA . VAL A 1 513 ? -31.969 8.164 17.5 1 98.12 513 VAL A CA 1
ATOM 4036 C C . VAL A 1 513 ? -31.188 9.453 17.25 1 98.12 513 VAL A C 1
ATOM 4038 O O . VAL A 1 513 ? -31.094 10.305 18.141 1 98.12 513 VAL A O 1
ATOM 4041 N N . GLY A 1 514 ? -30.641 9.602 16.078 1 98.19 514 GLY A N 1
ATOM 4042 C CA . GLY A 1 514 ? -29.953 10.828 15.703 1 98.19 514 GLY A CA 1
ATOM 4043 C C . GLY A 1 514 ? -30.844 12.055 15.742 1 98.19 514 GLY A C 1
ATOM 4044 O O . GLY A 1 514 ? -30.453 13.094 16.281 1 98.19 514 GLY A O 1
ATOM 4045 N N . LEU A 1 515 ? -32.031 11.93 15.25 1 97.38 515 LEU A N 1
ATOM 4046 C CA . LEU A 1 515 ? -33 13.039 15.281 1 97.38 515 LEU A CA 1
ATOM 4047 C C . LEU A 1 515 ? -33.281 13.469 16.719 1 97.38 515 LEU A C 1
ATOM 4049 O O . LEU A 1 515 ? -33.344 14.664 17.016 1 97.38 515 LEU A O 1
ATOM 4053 N N . TYR A 1 516 ? -33.469 12.477 17.516 1 96.81 516 TYR A N 1
ATOM 4054 C CA . TYR A 1 516 ? -33.75 12.75 18.906 1 96.81 516 TYR A CA 1
ATOM 4055 C C . TYR A 1 516 ? -32.562 13.461 19.578 1 96.81 516 TYR A C 1
ATOM 4057 O O . TYR A 1 516 ? -32.75 14.406 20.344 1 96.81 516 TYR A O 1
ATOM 4065 N N . LEU A 1 517 ? -31.391 13 19.312 1 96.62 517 LEU A N 1
ATOM 4066 C CA . LEU A 1 517 ? -30.203 13.641 19.875 1 96.62 517 LEU A CA 1
ATOM 4067 C C . LEU A 1 517 ? -30.094 15.086 19.406 1 96.62 517 LEU A C 1
ATOM 4069 O O . LEU A 1 517 ? -29.781 15.977 20.203 1 96.62 517 LEU A O 1
ATOM 4073 N N . GLY A 1 518 ? -30.297 15.297 18.094 1 95.88 518 GLY A N 1
ATOM 4074 C CA . GLY A 1 518 ? -30.266 16.656 17.578 1 95.88 518 GLY A CA 1
ATOM 4075 C C . GLY A 1 518 ? -31.219 17.594 18.297 1 95.88 518 GLY A C 1
ATOM 4076 O O . GLY A 1 518 ? -30.891 18.734 18.578 1 95.88 518 GLY A O 1
ATOM 4077 N N . TYR A 1 519 ? -32.375 17.109 18.609 1 95.12 519 TYR A N 1
ATOM 4078 C CA . TYR A 1 519 ? -33.375 17.844 19.375 1 95.12 519 TYR A CA 1
ATOM 4079 C C . TYR A 1 519 ? -32.875 18.156 20.781 1 95.12 519 TYR A C 1
ATOM 4081 O O . TYR A 1 519 ? -32.969 19.297 21.25 1 95.12 519 TYR A O 1
ATOM 4089 N N . LEU A 1 520 ? -32.281 17.172 21.359 1 93.31 520 LEU A N 1
ATOM 4090 C CA . LEU A 1 520 ? -31.781 17.359 22.719 1 93.31 520 LEU A CA 1
ATOM 4091 C C . LEU A 1 520 ? -30.656 18.391 22.75 1 93.31 520 LEU A C 1
ATOM 4093 O O . LEU A 1 520 ? -30.609 19.234 23.641 1 93.31 520 LEU A O 1
ATOM 4097 N N . LEU A 1 521 ? -29.797 18.328 21.812 1 92.94 521 LEU A N 1
ATOM 4098 C CA . LEU A 1 521 ? -28.656 19.25 21.734 1 92.94 521 LEU A CA 1
ATOM 4099 C C . LEU A 1 521 ? -29.125 20.672 21.453 1 92.94 521 LEU A C 1
ATOM 4101 O O . LEU A 1 521 ? -28.578 21.625 21.984 1 92.94 521 LEU A O 1
ATOM 4105 N N . HIS A 1 522 ? -30.094 20.75 20.625 1 90.62 522 HIS A N 1
ATOM 4106 C CA . HIS A 1 522 ? -30.641 22.062 20.281 1 90.62 522 HIS A CA 1
ATOM 4107 C C . HIS A 1 522 ? -31.328 22.719 21.484 1 90.62 522 HIS A C 1
ATOM 4109 O O . HIS A 1 522 ? -31.156 23.906 21.734 1 90.62 522 HIS A O 1
ATOM 4115 N N . THR A 1 523 ? -32.062 21.984 22.219 1 88.31 523 THR A N 1
ATOM 4116 C CA . THR A 1 523 ? -32.844 22.516 23.328 1 88.31 523 THR A CA 1
ATOM 4117 C C . THR A 1 523 ? -31.984 22.766 24.547 1 88.31 523 THR A C 1
ATOM 4119 O O . THR A 1 523 ? -32.312 23.578 25.406 1 88.31 523 THR A O 1
ATOM 4122 N N . THR A 1 524 ? -30.891 22.109 24.609 1 85.25 524 THR A N 1
ATOM 4123 C CA . THR A 1 524 ? -30.031 22.25 25.781 1 85.25 524 THR A CA 1
ATOM 4124 C C . THR A 1 524 ? -28.844 23.172 25.469 1 85.25 524 THR A C 1
ATOM 4126 O O . THR A 1 524 ? -27.922 23.281 26.281 1 85.25 524 THR A O 1
ATOM 4129 N N . GLN A 1 525 ? -28.719 23.719 24.359 1 79.44 525 GLN A N 1
ATOM 4130 C CA . GLN A 1 525 ? -27.594 24.531 23.938 1 79.44 525 GLN A CA 1
ATOM 4131 C C . GLN A 1 525 ? -27.344 25.672 24.922 1 79.44 525 GLN A C 1
ATOM 4133 O O . GLN A 1 525 ? -26.188 26.031 25.188 1 79.44 525 GLN A O 1
ATOM 4138 N N . GLU A 1 526 ? -28.391 26.234 25.547 1 74.5 526 GLU A N 1
ATOM 4139 C CA . GLU A 1 526 ? -28.25 27.406 26.422 1 74.5 526 GLU A CA 1
ATOM 4140 C C . GLU A 1 526 ? -28.141 26.984 27.891 1 74.5 526 GLU A C 1
ATOM 4142 O O . GLU A 1 526 ? -27.875 27.812 28.766 1 74.5 526 GLU A O 1
ATOM 4147 N N . LYS A 1 527 ? -28.266 25.688 28.016 1 79 527 LYS A N 1
ATOM 4148 C CA . LYS A 1 527 ? -28.219 25.219 29.406 1 79 527 LYS A CA 1
ATOM 4149 C C . LYS A 1 527 ? -26.891 24.547 29.719 1 79 527 LYS A C 1
ATOM 4151 O O . LYS A 1 527 ? -26.359 23.797 28.906 1 79 527 LYS A O 1
ATOM 4156 N N . ARG A 1 528 ? -26.25 25.062 30.703 1 78.94 528 ARG A N 1
ATOM 4157 C CA . ARG A 1 528 ? -25.047 24.391 31.172 1 78.94 528 ARG A CA 1
ATOM 4158 C C . ARG A 1 528 ? -25.375 23.062 31.844 1 78.94 528 ARG A C 1
ATOM 4160 O O . ARG A 1 528 ? -26.047 23.031 32.875 1 78.94 528 ARG A O 1
ATOM 4167 N N . ILE A 1 529 ? -25.141 22 31.141 1 84 529 ILE A N 1
ATOM 4168 C CA . ILE A 1 529 ? -25.422 20.672 31.688 1 84 529 ILE A CA 1
ATOM 4169 C C . ILE A 1 529 ? -24.234 20.203 32.5 1 84 529 ILE A C 1
ATOM 4171 O O . ILE A 1 529 ? -23.109 20.141 32.031 1 84 529 ILE A O 1
ATOM 4175 N N . SER A 1 530 ? -24.406 20.078 33.812 1 89.44 530 SER A N 1
ATOM 4176 C CA . SER A 1 530 ? -23.375 19.547 34.688 1 89.44 530 SER A CA 1
ATOM 4177 C C . SER A 1 530 ? -23.625 18.062 35 1 89.44 530 SER A C 1
ATOM 4179 O O . SER A 1 530 ? -24.641 17.719 35.594 1 89.44 530 SER A O 1
ATOM 4181 N N . LEU A 1 531 ? -22.766 17.281 34.5 1 91.56 531 LEU A N 1
ATOM 4182 C CA . LEU A 1 531 ? -22.875 15.844 34.75 1 91.56 531 LEU A CA 1
ATOM 4183 C C . LEU A 1 531 ? -21.922 15.391 35.844 1 91.56 531 LEU A C 1
ATOM 4185 O O . LEU A 1 531 ? -20.781 15.875 35.906 1 91.56 531 LEU A O 1
ATOM 4189 N N . SER A 1 532 ? -22.344 14.523 36.719 1 94.19 532 SER A N 1
ATOM 4190 C CA . SER A 1 532 ? -21.5 13.984 37.781 1 94.19 532 SER A CA 1
ATOM 4191 C C . SER A 1 532 ? -20.453 13.031 37.219 1 94.19 532 SER A C 1
ATOM 4193 O O . SER A 1 532 ? -20.641 12.461 36.125 1 94.19 532 SER A O 1
ATOM 4195 N N . LYS A 1 533 ? -19.422 12.875 37.938 1 93.5 533 LYS A N 1
ATOM 4196 C CA . LYS A 1 533 ? -18.344 11.992 37.5 1 93.5 533 LYS A CA 1
ATOM 4197 C C . LYS A 1 533 ? -18.812 10.547 37.438 1 93.5 533 LYS A C 1
ATOM 4199 O O . LYS A 1 533 ? -18.375 9.789 36.562 1 93.5 533 LYS A O 1
ATOM 4204 N N . VAL A 1 534 ? -19.641 10.227 38.312 1 95.44 534 VAL A N 1
ATOM 4205 C CA . VAL A 1 534 ? -20.141 8.859 38.375 1 95.44 534 VAL A CA 1
ATOM 4206 C C . VAL A 1 534 ? -21.016 8.594 37.156 1 95.44 534 VAL A C 1
ATOM 4208 O O . VAL A 1 534 ? -20.938 7.531 36.531 1 95.44 534 VAL A O 1
ATOM 4211 N N . PHE A 1 535 ? -21.828 9.562 36.812 1 94.81 535 PHE A N 1
ATOM 4212 C CA . PHE A 1 535 ? -22.703 9.445 35.656 1 94.81 535 PHE A CA 1
ATOM 4213 C C . PHE A 1 535 ? -21.891 9.352 34.375 1 94.81 535 PHE A C 1
ATOM 4215 O O . PHE A 1 535 ? -22.203 8.555 33.469 1 94.81 535 PHE A O 1
ATOM 4222 N N . LEU A 1 536 ? -20.906 10.117 34.344 1 95.56 536 LEU A N 1
ATOM 4223 C CA . LEU A 1 536 ? -20.016 10.094 33.188 1 95.56 536 LEU A CA 1
ATOM 4224 C C . LEU A 1 536 ? -19.312 8.75 33.094 1 95.56 536 LEU A C 1
ATOM 4226 O O . LEU A 1 536 ? -19.219 8.172 32 1 95.56 536 LEU A O 1
ATOM 4230 N N . ALA A 1 537 ? -18.812 8.227 34.188 1 96 537 ALA A N 1
ATOM 4231 C CA . ALA A 1 537 ? -18.125 6.938 34.188 1 96 537 ALA A CA 1
ATOM 4232 C C . ALA A 1 537 ? -19.062 5.812 33.781 1 96 537 ALA A C 1
ATOM 4234 O O . ALA A 1 537 ? -18.672 4.918 33.031 1 96 537 ALA A O 1
ATOM 4235 N N . LEU A 1 538 ? -20.234 5.875 34.281 1 96.44 538 LEU A N 1
ATOM 4236 C CA . LEU A 1 538 ? -21.234 4.871 33.906 1 96.44 538 LEU A CA 1
ATOM 4237 C C . LEU A 1 538 ? -21.594 4.969 32.438 1 96.44 538 LEU A C 1
ATOM 4239 O O . LEU A 1 538 ? -21.719 3.949 31.766 1 96.44 538 LEU A O 1
ATOM 4243 N N . GLY A 1 539 ? -21.781 6.18 31.969 1 96.62 539 GLY A N 1
ATOM 4244 C CA . GLY A 1 539 ? -22.078 6.387 30.562 1 96.62 539 GLY A CA 1
ATOM 4245 C C . GLY A 1 539 ? -21 5.844 29.641 1 96.62 539 GLY A C 1
ATOM 4246 O O . GLY A 1 539 ? -21.297 5.145 28.672 1 96.62 539 GLY A O 1
ATOM 4247 N N . TRP A 1 540 ? -19.844 6.125 29.969 1 96.69 540 TRP A N 1
ATOM 4248 C CA . TRP A 1 540 ? -18.719 5.676 29.141 1 96.69 540 TRP A CA 1
ATOM 4249 C C . TRP A 1 540 ? -18.578 4.16 29.203 1 96.69 540 TRP A C 1
ATOM 4251 O O . TRP A 1 540 ? -18.266 3.514 28.203 1 96.69 540 TRP A O 1
ATOM 4261 N N . THR A 1 541 ? -18.734 3.578 30.391 1 97.5 541 THR A N 1
ATOM 4262 C CA . THR A 1 541 ? -18.641 2.131 30.562 1 97.5 541 THR A CA 1
ATOM 4263 C C . THR A 1 541 ? -19.734 1.425 29.75 1 97.5 541 THR A C 1
ATOM 4265 O O . THR A 1 541 ? -19.469 0.445 29.062 1 97.5 541 THR A O 1
ATOM 4268 N N . ILE A 1 542 ? -20.953 1.934 29.844 1 97.5 542 ILE A N 1
ATOM 4269 C CA . ILE A 1 542 ? -22.078 1.346 29.125 1 97.5 542 ILE A CA 1
ATOM 4270 C C . ILE A 1 542 ? -21.828 1.465 27.625 1 97.5 542 ILE A C 1
ATOM 4272 O O . ILE A 1 542 ? -22.109 0.529 26.859 1 97.5 542 ILE A O 1
ATOM 4276 N N . THR A 1 543 ? -21.359 2.58 27.188 1 97.5 543 THR A N 1
ATOM 4277 C CA . THR A 1 543 ? -21.047 2.785 25.781 1 97.5 543 THR A CA 1
ATOM 4278 C C . THR A 1 543 ? -19.984 1.792 25.312 1 97.5 543 THR A C 1
ATOM 4280 O O . THR A 1 543 ? -20.125 1.188 24.25 1 97.5 543 THR A O 1
ATOM 4283 N N . ALA A 1 544 ? -18.922 1.63 26.125 1 97.19 544 ALA A N 1
ATOM 4284 C CA . ALA A 1 544 ? -17.875 0.668 25.781 1 97.19 544 ALA A CA 1
ATOM 4285 C C . ALA A 1 544 ? -18.453 -0.744 25.672 1 97.19 544 ALA A C 1
ATOM 4287 O O . ALA A 1 544 ? -18.078 -1.498 24.766 1 97.19 544 ALA A O 1
ATOM 4288 N N . LEU A 1 545 ? -19.281 -1.044 26.578 1 97.25 545 LEU A N 1
ATOM 4289 C CA . LEU A 1 545 ? -19.891 -2.367 26.578 1 97.25 545 LEU A CA 1
ATOM 4290 C C . LEU A 1 545 ? -20.797 -2.543 25.359 1 97.25 545 LEU A C 1
ATOM 4292 O O . LEU A 1 545 ? -20.859 -3.633 24.781 1 97.25 545 LEU A O 1
ATOM 4296 N N . MET A 1 546 ? -21.531 -1.521 24.953 1 97.25 546 MET A N 1
ATOM 4297 C CA . MET A 1 546 ? -22.391 -1.574 23.766 1 97.25 546 MET A CA 1
ATOM 4298 C C . MET A 1 546 ? -21.547 -1.793 22.516 1 97.25 546 MET A C 1
ATOM 4300 O O . MET A 1 546 ? -21.906 -2.605 21.656 1 97.25 546 MET A O 1
ATOM 4304 N N . PHE A 1 547 ? -20.453 -1.118 22.406 1 97.06 547 PHE A N 1
ATOM 4305 C CA . PHE A 1 547 ? -19.578 -1.281 21.25 1 97.06 547 PHE A CA 1
ATOM 4306 C C . PHE A 1 547 ? -18.953 -2.674 21.219 1 97.06 547 PHE A C 1
ATOM 4308 O O . PHE A 1 547 ? -18.859 -3.301 20.172 1 97.06 547 PHE A O 1
ATOM 4315 N N . LEU A 1 548 ? -18.516 -3.168 22.391 1 96.56 548 LEU A N 1
ATOM 4316 C CA . LEU A 1 548 ? -17.938 -4.5 22.484 1 96.56 548 LEU A CA 1
ATOM 4317 C C . LEU A 1 548 ? -18.969 -5.57 22.141 1 96.56 548 LEU A C 1
ATOM 4319 O O . LEU A 1 548 ? -18.656 -6.539 21.438 1 96.56 548 LEU A O 1
ATOM 4323 N N . ALA A 1 549 ? -20.141 -5.355 22.656 1 95.88 549 ALA A N 1
ATOM 4324 C CA . ALA A 1 549 ? -21.219 -6.301 22.359 1 95.88 549 ALA A CA 1
ATOM 4325 C C . ALA A 1 549 ? -21.516 -6.363 20.875 1 95.88 549 ALA A C 1
ATOM 4327 O O . ALA A 1 549 ? -21.797 -7.434 20.328 1 95.88 549 ALA A O 1
ATOM 4328 N N . ASN A 1 550 ? -21.484 -5.273 20.234 1 96.12 550 ASN A N 1
ATOM 4329 C CA . ASN A 1 550 ? -21.75 -5.227 18.797 1 96.12 550 ASN A CA 1
ATOM 4330 C C . ASN A 1 550 ? -20.594 -5.773 17.984 1 96.12 550 ASN A C 1
ATOM 4332 O O . ASN A 1 550 ? -20.797 -6.418 16.953 1 96.12 550 ASN A O 1
ATOM 4336 N N . SER A 1 551 ? -19.375 -5.559 18.422 1 95.44 551 SER A N 1
ATOM 4337 C CA . SER A 1 551 ? -18.188 -5.895 17.625 1 95.44 551 SER A CA 1
ATOM 4338 C C . SER A 1 551 ? -17.766 -7.344 17.859 1 95.44 551 SER A C 1
ATOM 4340 O O . SER A 1 551 ? -17.328 -8.016 16.922 1 95.44 551 SER A O 1
ATOM 4342 N N . VAL A 1 552 ? -17.922 -7.879 19.109 1 95.88 552 VAL A N 1
ATOM 4343 C CA . VAL A 1 552 ? -17.391 -9.203 19.422 1 95.88 552 VAL A CA 1
ATOM 4344 C C . VAL A 1 552 ? -18.531 -10.141 19.797 1 95.88 552 VAL A C 1
ATOM 4346 O O . VAL A 1 552 ? -18.391 -11.359 19.719 1 95.88 552 VAL A O 1
ATOM 4349 N N . GLY A 1 553 ? -19.641 -9.625 20.156 1 93.81 553 GLY A N 1
ATOM 4350 C CA . GLY A 1 553 ? -20.766 -10.406 20.625 1 93.81 553 GLY A CA 1
ATOM 4351 C C . GLY A 1 553 ? -21.188 -11.492 19.656 1 93.81 553 GLY A C 1
ATOM 4352 O O . GLY A 1 553 ? -21.375 -12.648 20.031 1 93.81 553 GLY A O 1
ATOM 4353 N N . PRO A 1 554 ? -21.234 -11.188 18.375 1 94.75 554 PRO A N 1
ATOM 4354 C CA . PRO A 1 554 ? -21.703 -12.172 17.406 1 94.75 554 PRO A CA 1
ATOM 4355 C C . PRO A 1 554 ? -20.641 -13.211 17.047 1 94.75 554 PRO A C 1
ATOM 4357 O O . PRO A 1 554 ? -20.781 -13.922 16.062 1 94.75 554 PRO A O 1
ATOM 4360 N N . TYR A 1 555 ? -19.562 -13.328 17.766 1 95.88 555 TYR A N 1
ATOM 4361 C CA . TYR A 1 555 ? -18.469 -14.258 17.5 1 95.88 555 TYR A CA 1
ATOM 4362 C C . TYR A 1 555 ? -18.984 -15.688 17.391 1 95.88 555 TYR A C 1
ATOM 4364 O O . TYR A 1 555 ? -18.594 -16.438 16.484 1 95.88 555 TYR A O 1
ATOM 4372 N N . TYR A 1 556 ? -19.922 -16.047 18.25 1 95.06 556 TYR A N 1
ATOM 4373 C CA . TYR A 1 556 ? -20.438 -17.422 18.25 1 95.06 556 TYR A CA 1
ATOM 4374 C C . TYR A 1 556 ? -21.219 -17.719 16.969 1 95.06 556 TYR A C 1
ATOM 4376 O O . TYR A 1 556 ? -21.25 -18.844 16.5 1 95.06 556 TYR A O 1
ATOM 4384 N N . MET A 1 557 ? -21.828 -16.734 16.375 1 95.25 557 MET A N 1
ATOM 4385 C CA . MET A 1 557 ? -22.609 -16.922 15.156 1 95.25 557 MET A CA 1
ATOM 4386 C C . MET A 1 557 ? -21.703 -17.125 13.953 1 95.25 557 MET A C 1
ATOM 4388 O O . MET A 1 557 ? -22.141 -17.641 12.922 1 95.25 557 MET A O 1
ATOM 4392 N N . LEU A 1 558 ? -20.453 -16.734 14.07 1 95.38 558 LEU A N 1
ATOM 4393 C CA . LEU A 1 558 ? -19.516 -16.781 12.945 1 95.38 558 LEU A CA 1
ATOM 4394 C C . LEU A 1 558 ? -18.797 -18.125 12.906 1 95.38 558 LEU A C 1
ATOM 4396 O O . LEU A 1 558 ? -18.078 -18.422 11.945 1 95.38 558 LEU A O 1
ATOM 4400 N N . GLN A 1 559 ? -19.078 -18.969 13.852 1 95.06 559 GLN A N 1
ATOM 4401 C CA . GLN A 1 559 ? -18.438 -20.281 13.906 1 95.06 559 GLN A CA 1
ATOM 4402 C C . GLN A 1 559 ? -19.094 -21.25 12.922 1 95.06 559 GLN A C 1
ATOM 4404 O O . GLN A 1 559 ? -20.297 -21.141 12.641 1 95.06 559 GLN A O 1
ATOM 4409 N N . GLU A 1 560 ? -18.328 -22.172 12.445 1 92.19 560 GLU A N 1
ATOM 4410 C CA . GLU A 1 560 ? -18.828 -23.188 11.523 1 92.19 560 GLU A CA 1
ATOM 4411 C C . GLU A 1 560 ? -19.922 -24.031 12.172 1 92.19 560 GLU A C 1
ATOM 4413 O O . GLU A 1 560 ? -20.875 -24.422 11.508 1 92.19 560 GLU A O 1
ATOM 4418 N N . SER A 1 561 ? -19.828 -24.219 13.453 1 92.44 561 SER A N 1
ATOM 4419 C CA . SER A 1 561 ? -20.719 -25.109 14.18 1 92.44 561 SER A CA 1
ATOM 4420 C C . SER A 1 561 ? -22.047 -24.422 14.492 1 92.44 561 SER A C 1
ATOM 4422 O O . SER A 1 561 ? -23.016 -25.078 14.906 1 92.44 561 SER A O 1
ATOM 4424 N N . TYR A 1 562 ? -22.125 -23.125 14.18 1 94.19 562 TYR A N 1
ATOM 4425 C CA . TYR A 1 562 ? -23.344 -22.391 14.5 1 94.19 562 TYR A CA 1
ATOM 4426 C C . TYR A 1 562 ? -24.5 -22.812 13.617 1 94.19 562 TYR A C 1
ATOM 4428 O O . TYR A 1 562 ? -24.344 -22.969 12.398 1 94.19 562 TYR A O 1
ATOM 4436 N N . THR A 1 563 ? -25.625 -23.078 14.234 1 92.38 563 THR A N 1
ATOM 4437 C CA . THR A 1 563 ? -26.859 -23.375 13.523 1 92.38 563 THR A CA 1
ATOM 4438 C C . THR A 1 563 ? -27.828 -22.188 13.602 1 92.38 563 THR A C 1
ATOM 4440 O O . THR A 1 563 ? -27.938 -21.531 14.641 1 92.38 563 THR A O 1
ATOM 4443 N N . TYR A 1 564 ? -28.469 -21.984 12.492 1 92.44 564 TYR A N 1
ATOM 4444 C CA . TYR A 1 564 ? -29.375 -20.859 12.398 1 92.44 564 TYR A CA 1
ATOM 4445 C C . TYR A 1 564 ? -30.359 -20.844 13.555 1 92.44 564 TYR A C 1
ATOM 4447 O O . TYR A 1 564 ? -30.984 -21.859 13.852 1 92.44 564 TYR A O 1
ATOM 4455 N N . HIS A 1 565 ? -30.422 -19.75 14.219 1 93.62 565 HIS A N 1
ATOM 4456 C CA . HIS A 1 565 ? -31.375 -19.484 15.281 1 93.62 565 HIS A CA 1
ATOM 4457 C C . HIS A 1 565 ? -32.125 -18.172 15.023 1 93.62 565 HIS A C 1
ATOM 4459 O O . HIS A 1 565 ? -31.5 -17.109 14.891 1 93.62 565 HIS A O 1
ATOM 4465 N N . ILE A 1 566 ? -33.375 -18.203 15.016 1 93.94 566 ILE A N 1
ATOM 4466 C CA . ILE A 1 566 ? -34.25 -17.094 14.594 1 93.94 566 ILE A CA 1
ATOM 4467 C C . ILE A 1 566 ? -34.031 -15.898 15.523 1 93.94 566 ILE A C 1
ATOM 4469 O O . ILE A 1 566 ? -33.938 -14.758 15.062 1 93.94 566 ILE A O 1
ATOM 4473 N N . LEU A 1 567 ? -34 -16.109 16.766 1 92.5 567 LEU A N 1
ATOM 4474 C CA . LEU A 1 567 ? -33.906 -15.031 17.734 1 92.5 567 LEU A CA 1
ATOM 4475 C C . LEU A 1 567 ? -32.531 -14.336 17.641 1 92.5 567 LEU A C 1
ATOM 4477 O O . LEU A 1 567 ? -32.469 -13.102 17.719 1 92.5 567 LEU A O 1
ATOM 4481 N N . ASP A 1 568 ? -31.484 -15.156 17.531 1 91.75 568 ASP A N 1
ATOM 4482 C CA . ASP A 1 568 ? -30.156 -14.57 17.391 1 91.75 568 ASP A CA 1
ATOM 4483 C C . ASP A 1 568 ? -30.047 -13.742 16.109 1 91.75 568 ASP A C 1
ATOM 4485 O O . ASP A 1 568 ? -29.516 -12.633 16.125 1 91.75 568 ASP A O 1
ATOM 4489 N N . SER A 1 569 ? -30.547 -14.297 15.062 1 94.5 569 SER A N 1
ATOM 4490 C CA . SER A 1 569 ? -30.469 -13.648 13.758 1 94.5 569 SER A CA 1
ATOM 4491 C C . SER A 1 569 ? -31.297 -12.359 13.734 1 94.5 569 SER A C 1
ATOM 4493 O O . SER A 1 569 ? -30.938 -11.414 13.023 1 94.5 569 SER A O 1
ATOM 4495 N N . ALA A 1 570 ? -32.375 -12.336 14.453 1 96 570 ALA A N 1
ATOM 4496 C CA . ALA A 1 570 ? -33.219 -11.156 14.477 1 96 570 ALA A CA 1
ATOM 4497 C C . ALA A 1 570 ? -32.719 -10.125 15.477 1 96 570 ALA A C 1
ATOM 4499 O O . ALA A 1 570 ? -32.812 -8.914 15.227 1 96 570 ALA A O 1
ATOM 4500 N N . ALA A 1 571 ? -32.219 -10.531 16.531 1 95.06 571 ALA A N 1
ATOM 4501 C CA . ALA A 1 571 ? -31.828 -9.656 17.625 1 95.06 571 ALA A CA 1
ATOM 4502 C C . ALA A 1 571 ? -30.609 -8.805 17.25 1 95.06 571 ALA A C 1
ATOM 4504 O O . ALA A 1 571 ? -30.547 -7.625 17.609 1 95.06 571 ALA A O 1
ATOM 4505 N N . TYR A 1 572 ? -29.672 -9.359 16.594 1 94.88 572 TYR A N 1
ATOM 4506 C CA . TYR A 1 572 ? -28.438 -8.641 16.344 1 94.88 572 TYR A CA 1
ATOM 4507 C C . TYR A 1 572 ? -28.672 -7.418 15.461 1 94.88 572 TYR A C 1
ATOM 4509 O O . TYR A 1 572 ? -28.328 -6.297 15.844 1 94.88 572 TYR A O 1
ATOM 4517 N N . PRO A 1 573 ? -29.281 -7.562 14.305 1 95.31 573 PRO A N 1
ATOM 4518 C CA . PRO A 1 573 ? -29.5 -6.344 13.523 1 95.31 573 PRO A CA 1
ATOM 4519 C C . PRO A 1 573 ? -30.5 -5.395 14.18 1 95.31 573 PRO A C 1
ATOM 4521 O O . PRO A 1 573 ? -30.375 -4.176 14.039 1 95.31 573 PRO A O 1
ATOM 4524 N N . ALA A 1 574 ? -31.5 -5.895 14.891 1 96.31 574 ALA A N 1
ATOM 4525 C CA . ALA A 1 574 ? -32.531 -5.062 15.477 1 96.31 574 ALA A CA 1
ATOM 4526 C C . ALA A 1 574 ? -32 -4.289 16.688 1 96.31 574 ALA A C 1
ATOM 4528 O O . ALA A 1 574 ? -32.031 -3.057 16.688 1 96.31 574 ALA A O 1
ATOM 4529 N N . VAL A 1 575 ? -31.453 -4.973 17.609 1 96.62 575 VAL A N 1
ATOM 4530 C CA . VAL A 1 575 ? -31.016 -4.355 18.844 1 96.62 575 VAL A CA 1
ATOM 4531 C C . VAL A 1 575 ? -29.594 -3.809 18.688 1 96.62 575 VAL A C 1
ATOM 4533 O O . VAL A 1 575 ? -29.25 -2.781 19.266 1 96.62 575 VAL A O 1
ATOM 4536 N N . GLY A 1 576 ? -28.797 -4.496 17.938 1 96.38 576 GLY A N 1
ATOM 4537 C CA . GLY A 1 576 ? -27.438 -4.066 17.734 1 96.38 576 GLY A CA 1
ATOM 4538 C C . GLY A 1 576 ? -27.328 -2.678 17.125 1 96.38 576 GLY A C 1
ATOM 4539 O O . GLY A 1 576 ? -26.562 -1.844 17.609 1 96.38 576 GLY A O 1
ATOM 4540 N N . ARG A 1 577 ? -28.062 -2.383 16.109 1 96.94 577 ARG A N 1
ATOM 4541 C CA . ARG A 1 577 ? -28.031 -1.08 15.453 1 96.94 577 ARG A CA 1
ATOM 4542 C C . ARG A 1 577 ? -28.469 0.026 16.406 1 96.94 577 ARG A C 1
ATOM 4544 O O . ARG A 1 577 ? -27.922 1.129 16.375 1 96.94 577 ARG A O 1
ATOM 4551 N N . LEU A 1 578 ? -29.453 -0.307 17.188 1 97.81 578 LEU A N 1
ATOM 4552 C CA . LEU A 1 578 ? -29.922 0.653 18.188 1 97.81 578 LEU A CA 1
ATOM 4553 C C . LEU A 1 578 ? -28.828 0.966 19.203 1 97.81 578 LEU A C 1
ATOM 4555 O O . LEU A 1 578 ? -28.547 2.135 19.484 1 97.81 578 LEU A O 1
ATOM 4559 N N . LEU A 1 579 ? -28.234 -0.079 19.688 1 97.69 579 LEU A N 1
ATOM 4560 C CA . LEU A 1 579 ? -27.188 0.091 20.688 1 97.69 579 LEU A CA 1
ATOM 4561 C C . LEU A 1 579 ? -26 0.862 20.125 1 97.69 579 LEU A C 1
ATOM 4563 O O . LEU A 1 579 ? -25.422 1.711 20.812 1 97.69 579 LEU A O 1
ATOM 4567 N N . TRP A 1 580 ? -25.656 0.552 18.922 1 97.88 580 TRP A N 1
ATOM 4568 C CA . TRP A 1 580 ? -24.578 1.27 18.266 1 97.88 580 TRP A CA 1
ATOM 4569 C C . TRP A 1 580 ? -24.891 2.758 18.156 1 97.88 580 TRP A C 1
ATOM 4571 O O . TRP A 1 580 ? -24.047 3.602 18.484 1 97.88 580 TRP A O 1
ATOM 4581 N N . ALA A 1 581 ? -26.094 3.088 17.766 1 98.38 581 ALA A N 1
ATOM 4582 C CA . ALA A 1 581 ? -26.531 4.473 17.594 1 98.38 581 ALA A CA 1
ATOM 4583 C C . ALA A 1 581 ? -26.516 5.215 18.922 1 98.38 581 ALA A C 1
ATOM 4585 O O . ALA A 1 581 ? -26.109 6.379 19 1 98.38 581 ALA A O 1
ATOM 4586 N N . ILE A 1 582 ? -26.938 4.551 19.953 1 98.12 582 ILE A N 1
ATOM 4587 C CA . ILE A 1 582 ? -26.953 5.152 21.281 1 98.12 582 ILE A CA 1
ATOM 4588 C C . ILE A 1 582 ? -25.516 5.426 21.734 1 98.12 582 ILE A C 1
ATOM 4590 O O . ILE A 1 582 ? -25.234 6.477 22.312 1 98.12 582 ILE A O 1
ATOM 4594 N N . GLY A 1 583 ? -24.625 4.484 21.484 1 98 583 GLY A N 1
ATOM 4595 C CA . GLY A 1 583 ? -23.219 4.691 21.797 1 98 583 GLY A CA 1
ATOM 4596 C C . GLY A 1 583 ? -22.625 5.887 21.078 1 98 583 GLY A C 1
ATOM 4597 O O . GLY A 1 583 ? -21.969 6.723 21.703 1 98 583 GLY A O 1
ATOM 4598 N N . ILE A 1 584 ? -22.859 6 19.812 1 98 584 ILE A N 1
ATOM 4599 C CA . ILE A 1 584 ? -22.359 7.125 19.016 1 98 584 ILE A CA 1
ATOM 4600 C C . ILE A 1 584 ? -22.969 8.422 19.547 1 98 584 ILE A C 1
ATOM 4602 O O . ILE A 1 584 ? -22.281 9.445 19.641 1 98 584 ILE A O 1
ATOM 4606 N N . SER A 1 585 ? -24.234 8.391 19.891 1 98 585 SER A N 1
ATOM 4607 C CA . SER A 1 585 ? -24.922 9.57 20.422 1 98 585 SER A CA 1
ATOM 4608 C C . SER A 1 585 ? -24.297 10.039 21.719 1 98 585 SER A C 1
ATOM 4610 O O . SER A 1 585 ? -24.203 11.242 21.984 1 98 585 SER A O 1
ATOM 4612 N N . TRP A 1 586 ? -23.922 9.078 22.516 1 97.25 586 TRP A N 1
ATOM 4613 C CA . TRP A 1 586 ? -23.25 9.43 23.766 1 97.25 586 TRP A CA 1
ATOM 4614 C C . TRP A 1 586 ? -21.938 10.164 23.5 1 97.25 586 TRP A C 1
ATOM 4616 O O . TRP A 1 586 ? -21.625 11.156 24.172 1 97.25 586 TRP A O 1
ATOM 4626 N N . ILE A 1 587 ? -21.203 9.711 22.578 1 97 587 ILE A N 1
ATOM 4627 C CA . ILE A 1 587 ? -19.938 10.344 22.219 1 97 587 ILE A CA 1
ATOM 4628 C C . ILE A 1 587 ? -20.188 11.773 21.75 1 97 587 ILE A C 1
ATOM 4630 O O . ILE A 1 587 ? -19.531 12.703 22.203 1 97 587 ILE A O 1
ATOM 4634 N N . ILE A 1 588 ? -21.141 11.953 20.891 1 96.62 588 ILE A N 1
ATOM 4635 C CA . ILE A 1 588 ? -21.453 13.281 20.359 1 96.62 588 ILE A CA 1
ATOM 4636 C C . ILE A 1 588 ? -21.922 14.188 21.484 1 96.62 588 ILE A C 1
ATOM 4638 O O . ILE A 1 588 ? -21.484 15.336 21.594 1 96.62 588 ILE A O 1
ATOM 4642 N N . PHE A 1 589 ? -22.75 13.641 22.344 1 95.5 589 PHE A N 1
ATOM 4643 C CA . PHE A 1 589 ? -23.312 14.398 23.453 1 95.5 589 PHE A CA 1
ATOM 4644 C C . PHE A 1 589 ? -22.219 14.875 24.406 1 95.5 589 PHE A C 1
ATOM 4646 O O . PHE A 1 589 ? -22.188 16.047 24.781 1 95.5 589 PHE A O 1
ATOM 4653 N N . THR A 1 590 ? -21.344 13.992 24.766 1 94.56 590 THR A N 1
ATOM 4654 C CA . THR A 1 590 ? -20.297 14.336 25.719 1 94.56 590 THR A CA 1
ATOM 4655 C C . THR A 1 590 ? -19.281 15.289 25.078 1 94.56 590 THR A C 1
ATOM 4657 O O . THR A 1 590 ? -18.75 16.172 25.75 1 94.56 590 THR A O 1
ATOM 4660 N N . CYS A 1 591 ? -19.031 15.156 23.844 1 92.56 591 CYS A N 1
ATOM 4661 C CA . CYS A 1 591 ? -18.141 16.078 23.156 1 92.56 591 CYS A CA 1
ATOM 4662 C C . CYS A 1 591 ? -18.734 17.484 23.109 1 92.56 591 CYS A C 1
ATOM 4664 O O . CYS A 1 591 ? -18.031 18.469 23.328 1 92.56 591 CYS A O 1
ATOM 4666 N N . HIS A 1 592 ? -20 17.547 22.844 1 89.94 592 HIS A N 1
ATOM 4667 C CA . HIS A 1 592 ? -20.688 18.828 22.719 1 89.94 592 HIS A CA 1
ATOM 4668 C C . HIS A 1 592 ? -20.797 19.516 24.062 1 89.94 592 HIS A C 1
ATOM 4670 O O . HIS A 1 592 ? -20.75 20.75 24.141 1 89.94 592 HIS A O 1
ATOM 4676 N N . THR A 1 593 ? -20.922 18.734 25.141 1 90.44 593 THR A N 1
ATOM 4677 C CA . THR A 1 593 ? -21.156 19.312 26.453 1 90.44 593 THR A CA 1
ATOM 4678 C C . THR A 1 593 ? -19.828 19.547 27.172 1 90.44 593 THR A C 1
ATOM 4680 O O . THR A 1 593 ? -19.812 19.953 28.344 1 90.44 593 THR A O 1
ATOM 4683 N N . GLY A 1 594 ? -18.672 19.219 26.547 1 88.5 594 GLY A N 1
ATOM 4684 C CA . GLY A 1 594 ? -17.359 19.516 27.109 1 88.5 594 GLY A CA 1
ATOM 4685 C C . GLY A 1 594 ? -16.781 18.375 27.922 1 88.5 594 GLY A C 1
ATOM 4686 O O . GLY A 1 594 ? -15.742 18.531 28.547 1 88.5 594 GLY A O 1
ATOM 4687 N N . TYR A 1 595 ? -17.422 17.25 27.938 1 91.75 595 TYR A N 1
ATOM 4688 C CA . TYR A 1 595 ? -16.969 16.141 28.766 1 91.75 595 TYR A CA 1
ATOM 4689 C C . TYR A 1 595 ? -16.281 15.078 27.906 1 91.75 595 TYR A C 1
ATOM 4691 O O . TYR A 1 595 ? -16.078 13.945 28.359 1 91.75 595 TYR A O 1
ATOM 4699 N N . GLY A 1 596 ? -15.93 15.398 26.734 1 90.81 596 GLY A N 1
ATOM 4700 C CA . GLY A 1 596 ? -15.328 14.438 25.828 1 90.81 596 GLY A CA 1
ATOM 4701 C C . GLY A 1 596 ? -13.852 14.203 26.094 1 90.81 596 GLY A C 1
ATOM 4702 O O . GLY A 1 596 ? -13.281 13.211 25.641 1 90.81 596 GLY A O 1
ATOM 4703 N N . GLY A 1 597 ? -13.156 15.016 26.797 1 88 597 GLY A N 1
ATOM 4704 C CA . GLY A 1 597 ? -11.766 14.859 27.188 1 88 597 GLY A CA 1
ATOM 4705 C C . GLY A 1 597 ? -10.828 14.664 26 1 88 597 GLY A C 1
ATOM 4706 O O . GLY A 1 597 ? -10.859 15.445 25.047 1 88 597 GLY A O 1
ATOM 4707 N N . LEU A 1 598 ? -10.031 13.57 26.109 1 85.81 598 LEU A N 1
ATOM 4708 C CA . LEU A 1 598 ? -9.023 13.258 25.094 1 85.81 598 LEU A CA 1
ATOM 4709 C C . LEU A 1 598 ? -9.688 12.828 23.781 1 85.81 598 LEU A C 1
ATOM 4711 O O . LEU A 1 598 ? -9.156 13.102 22.703 1 85.81 598 LEU A O 1
ATOM 4715 N N . LEU A 1 599 ? -10.773 12.234 23.922 1 91.69 599 LEU A N 1
ATOM 4716 C CA . LEU A 1 599 ? -11.484 11.805 22.734 1 91.69 599 LEU A CA 1
ATOM 4717 C C . LEU A 1 599 ? -11.969 13 21.922 1 91.69 599 LEU A C 1
ATOM 4719 O O . LEU A 1 599 ? -11.898 12.992 20.688 1 91.69 599 LEU A O 1
ATOM 4723 N N . ASN A 1 600 ? -12.453 13.977 22.578 1 92 600 ASN A N 1
ATOM 4724 C CA . ASN A 1 600 ? -12.883 15.195 21.891 1 92 600 ASN A CA 1
ATOM 4725 C C . ASN A 1 600 ? -11.719 15.875 21.172 1 92 600 ASN A C 1
ATOM 4727 O O . ASN A 1 600 ? -11.875 16.375 20.062 1 92 600 ASN A O 1
ATOM 4731 N N . ARG A 1 601 ? -10.594 15.852 21.844 1 88.06 601 ARG A N 1
ATOM 4732 C CA . ARG A 1 601 ? -9.406 16.438 21.25 1 88.06 601 ARG A CA 1
ATOM 4733 C C . ARG A 1 601 ? -8.992 15.68 19.984 1 88.06 601 ARG A C 1
ATOM 4735 O O . ARG A 1 601 ? -8.617 16.281 18.984 1 88.06 601 ARG A O 1
ATOM 4742 N N . LEU A 1 602 ? -9.062 14.453 20.078 1 90.75 602 LEU A N 1
ATOM 4743 C CA . LEU A 1 602 ? -8.703 13.617 18.938 1 90.75 602 LEU A CA 1
ATOM 4744 C C . LEU A 1 602 ? -9.688 13.82 17.781 1 90.75 602 LEU A C 1
ATOM 4746 O O . LEU A 1 602 ? -9.273 13.992 16.625 1 90.75 602 LEU A O 1
ATOM 4750 N N . LEU A 1 603 ? -10.906 13.836 18.062 1 93.94 603 LEU A N 1
ATOM 4751 C CA . LEU A 1 603 ? -11.953 13.922 17.047 1 93.94 603 LEU A CA 1
ATOM 4752 C C . LEU A 1 603 ? -11.992 15.312 16.438 1 93.94 603 LEU A C 1
ATOM 4754 O O . LEU A 1 603 ? -12.562 15.5 15.352 1 93.94 603 LEU A O 1
ATOM 4758 N N . ASN A 1 604 ? -11.375 16.266 17.109 1 90.62 604 ASN A N 1
ATOM 4759 C CA . ASN A 1 604 ? -11.359 17.641 16.594 1 90.62 604 ASN A CA 1
ATOM 4760 C C . ASN A 1 604 ? -10.008 17.984 15.984 1 90.62 604 ASN A C 1
ATOM 4762 O O . ASN A 1 604 ? -9.742 19.156 15.688 1 90.62 604 ASN A O 1
ATOM 4766 N N . CYS A 1 605 ? -9.219 17.031 15.867 1 87.81 605 CYS A N 1
ATOM 4767 C CA . CYS A 1 605 ? -7.891 17.328 15.328 1 87.81 605 CYS A CA 1
ATOM 4768 C C . CYS A 1 605 ? -7.973 17.766 13.875 1 87.81 605 CYS A C 1
ATOM 4770 O O . CYS A 1 605 ? -8.891 17.375 13.156 1 87.81 605 CYS A O 1
ATOM 4772 N N . TYR A 1 606 ? -7.008 18.531 13.43 1 87.69 606 TYR A N 1
ATOM 4773 C CA . TYR A 1 606 ? -6.992 19.203 12.125 1 87.69 606 TYR A CA 1
ATOM 4774 C C . TYR A 1 606 ? -7.012 18.188 10.992 1 87.69 606 TYR A C 1
ATOM 4776 O O . TYR A 1 606 ? -7.762 18.328 10.031 1 87.69 606 TYR A O 1
ATOM 4784 N N . ALA A 1 607 ? -6.27 17.156 11.102 1 89.06 607 ALA A N 1
ATOM 4785 C CA . ALA A 1 607 ? -6.164 16.156 10.047 1 89.06 607 ALA A CA 1
ATOM 4786 C C . ALA A 1 607 ? -7.508 15.469 9.797 1 89.06 607 ALA A C 1
ATOM 4788 O O . ALA A 1 607 ? -7.902 15.258 8.648 1 89.06 607 ALA A O 1
ATOM 4789 N N . LEU A 1 608 ? -8.203 15.18 10.875 1 94.06 608 LEU A N 1
ATOM 4790 C CA . LEU A 1 608 ? -9.484 14.5 10.734 1 94.06 608 LEU A CA 1
ATOM 4791 C C . LEU A 1 608 ? -10.539 15.438 10.172 1 94.06 608 LEU A C 1
ATOM 4793 O O . LEU A 1 608 ? -11.445 15.008 9.461 1 94.06 608 LEU A O 1
ATOM 4797 N N . ARG A 1 609 ? -10.383 16.703 10.422 1 93.12 609 ARG A N 1
ATOM 4798 C CA . ARG A 1 609 ? -11.305 17.688 9.867 1 93.12 609 ARG A CA 1
ATOM 4799 C C . ARG A 1 609 ? -11.172 17.766 8.344 1 93.12 609 ARG A C 1
ATOM 4801 O O . ARG A 1 609 ? -12.172 17.828 7.633 1 93.12 609 ARG A O 1
ATOM 4808 N N . VAL A 1 610 ? -9.953 17.719 7.926 1 93.25 610 VAL A N 1
ATOM 4809 C CA . VAL A 1 610 ? -9.703 17.766 6.492 1 93.25 610 VAL A CA 1
ATOM 4810 C C . VAL A 1 610 ? -10.227 16.5 5.828 1 93.25 610 VAL A C 1
ATOM 4812 O O . VAL A 1 610 ? -10.898 16.562 4.793 1 93.25 610 VAL A O 1
ATOM 4815 N N . LEU A 1 611 ? -10.008 15.383 6.457 1 95.75 611 LEU A N 1
ATOM 4816 C CA . LEU A 1 611 ? -10.453 14.109 5.91 1 95.75 611 LEU A CA 1
ATOM 4817 C C . LEU A 1 611 ? -11.977 14.008 5.93 1 95.75 611 LEU A C 1
ATOM 4819 O O . LEU A 1 611 ? -12.57 13.359 5.066 1 95.75 611 LEU A O 1
ATOM 4823 N N . SER A 1 612 ? -12.531 14.656 6.914 1 95.56 612 SER A N 1
ATOM 4824 C CA . SER A 1 612 ? -13.984 14.656 7.012 1 95.56 612 SER A CA 1
ATOM 4825 C C . SER A 1 612 ? -14.617 15.344 5.805 1 95.56 612 SER A C 1
ATOM 4827 O O . SER A 1 612 ? -15.641 14.891 5.293 1 95.56 612 SER A O 1
ATOM 4829 N N . ARG A 1 613 ? -13.977 16.359 5.32 1 95.06 613 ARG A N 1
ATOM 4830 C CA . ARG A 1 613 ? -14.5 17.109 4.184 1 95.06 613 ARG A CA 1
ATOM 4831 C C . ARG A 1 613 ? -14.375 16.312 2.893 1 95.06 613 ARG A C 1
ATOM 4833 O O . ARG A 1 613 ? -15.094 16.562 1.924 1 95.06 613 ARG A O 1
ATOM 4840 N N . LEU A 1 614 ? -13.508 15.312 2.943 1 97.12 614 LEU A N 1
ATOM 4841 C CA . LEU A 1 614 ? -13.312 14.461 1.775 1 97.12 614 LEU A CA 1
ATOM 4842 C C . LEU A 1 614 ? -14.109 13.164 1.906 1 97.12 614 LEU A C 1
ATOM 4844 O O . LEU A 1 614 ? -14.094 12.328 1 1 97.12 614 LEU A O 1
ATOM 4848 N N . SER A 1 615 ? -14.836 13.039 2.979 1 96.25 615 SER A N 1
ATOM 4849 C CA . SER A 1 615 ? -15.477 11.766 3.297 1 96.25 615 SER A CA 1
ATOM 4850 C C . SER A 1 615 ? -16.516 11.383 2.244 1 96.25 615 SER A C 1
ATOM 4852 O O . SER A 1 615 ? -16.609 10.219 1.857 1 96.25 615 SER A O 1
ATOM 4854 N N . TYR A 1 616 ? -17.312 12.367 1.76 1 95.75 616 TYR A N 1
ATOM 4855 C CA . TYR A 1 616 ? -18.344 12.086 0.776 1 95.75 616 TYR A CA 1
ATOM 4856 C C . TYR A 1 616 ? -17.75 11.562 -0.521 1 95.75 616 TYR A C 1
ATOM 4858 O O . TYR A 1 616 ? -18.125 10.5 -1.006 1 95.75 616 TYR A O 1
ATOM 4866 N N . THR A 1 617 ? -16.734 12.242 -1.022 1 97 617 THR A N 1
ATOM 4867 C CA . THR A 1 617 ? -16.094 11.828 -2.27 1 97 617 THR A CA 1
ATOM 4868 C C . THR A 1 617 ? -15.297 10.547 -2.07 1 97 617 THR A C 1
ATOM 4870 O O . THR A 1 617 ? -15.219 9.711 -2.969 1 97 617 THR A O 1
ATOM 4873 N N . LEU A 1 618 ? -14.727 10.383 -0.922 1 97.31 618 LEU A N 1
ATOM 4874 C CA . LEU A 1 618 ? -13.961 9.18 -0.604 1 97.31 618 LEU A CA 1
ATOM 4875 C C . LEU A 1 618 ? -14.867 7.949 -0.595 1 97.31 618 LEU A C 1
ATOM 4877 O O . LEU A 1 618 ? -14.516 6.914 -1.171 1 97.31 618 LEU A O 1
ATOM 4881 N N . ASN A 1 619 ? -16 8.07 0.015 1 94.94 619 ASN A N 1
ATOM 4882 C CA . ASN A 1 619 ? -16.922 6.949 0.091 1 94.94 619 ASN A CA 1
ATOM 4883 C C . ASN A 1 619 ? -17.5 6.605 -1.278 1 94.94 619 ASN A C 1
ATOM 4885 O O . ASN A 1 619 ? -17.828 5.445 -1.549 1 94.94 619 ASN A O 1
ATOM 4889 N N . LEU A 1 620 ? -17.547 7.57 -2.121 1 94.44 620 LEU A N 1
ATOM 4890 C CA . LEU A 1 620 ? -18.094 7.355 -3.451 1 94.44 620 LEU A CA 1
ATOM 4891 C C . LEU A 1 620 ? -17.062 6.746 -4.383 1 94.44 620 LEU A C 1
ATOM 4893 O O . LEU A 1 620 ? -17.406 5.992 -5.297 1 94.44 620 LEU A O 1
ATOM 4897 N N . THR A 1 621 ? -15.797 6.965 -4.141 1 95.12 621 THR A N 1
ATOM 4898 C CA . THR A 1 621 ? -14.812 6.633 -5.16 1 95.12 621 THR A CA 1
ATOM 4899 C C . THR A 1 621 ? -13.969 5.434 -4.73 1 95.12 621 THR A C 1
ATOM 4901 O O . THR A 1 621 ? -13.344 4.773 -5.566 1 95.12 621 THR A O 1
ATOM 4904 N N . HIS A 1 622 ? -13.883 5.043 -3.48 1 96.19 622 HIS A N 1
ATOM 4905 C CA . HIS A 1 622 ? -12.938 4.035 -3.004 1 96.19 622 HIS A CA 1
ATOM 4906 C C . HIS A 1 622 ? -13.211 2.682 -3.652 1 96.19 622 HIS A C 1
ATOM 4908 O O . HIS A 1 622 ? -12.289 1.887 -3.848 1 96.19 622 HIS A O 1
ATOM 4914 N N . PHE A 1 623 ? -14.422 2.441 -4.02 1 93.44 623 PHE A N 1
ATOM 4915 C CA . PHE A 1 623 ? -14.797 1.131 -4.527 1 93.44 623 PHE A CA 1
ATOM 4916 C C . PHE A 1 623 ? -14.203 0.891 -5.91 1 93.44 623 PHE A C 1
ATOM 4918 O O . PHE A 1 623 ? -14.023 -0.256 -6.324 1 93.44 623 PHE A O 1
ATOM 4925 N N . ILE A 1 624 ? -13.875 1.939 -6.637 1 94.62 624 ILE A N 1
ATOM 4926 C CA . ILE A 1 624 ? -13.227 1.833 -7.938 1 94.62 624 ILE A CA 1
ATOM 4927 C C . ILE A 1 624 ? -11.883 1.116 -7.789 1 94.62 624 ILE A C 1
ATOM 4929 O O . ILE A 1 624 ? -11.539 0.259 -8.602 1 94.62 624 ILE A O 1
ATOM 4933 N N . LEU A 1 625 ? -11.203 1.417 -6.727 1 94.69 625 LEU A N 1
ATOM 4934 C CA . LEU A 1 625 ? -9.883 0.833 -6.52 1 94.69 625 LEU A CA 1
ATOM 4935 C C . LEU A 1 625 ? -9.992 -0.641 -6.148 1 94.69 625 LEU A C 1
ATOM 4937 O O . LEU A 1 625 ? -9.133 -1.444 -6.52 1 94.69 625 LEU A O 1
ATOM 4941 N N . LEU A 1 626 ? -11.023 -1.005 -5.438 1 93.44 626 LEU A N 1
ATOM 4942 C CA . LEU A 1 626 ? -11.227 -2.404 -5.074 1 93.44 626 LEU A CA 1
ATOM 4943 C C . LEU A 1 626 ? -11.5 -3.252 -6.312 1 93.44 626 LEU A C 1
ATOM 4945 O O . LEU A 1 626 ? -10.883 -4.309 -6.496 1 93.44 626 LEU A O 1
ATOM 4949 N N . MET A 1 627 ? -12.344 -2.734 -7.176 1 92.81 627 MET A N 1
ATOM 4950 C CA . MET A 1 627 ? -12.664 -3.443 -8.414 1 92.81 627 MET A CA 1
ATOM 4951 C C . MET A 1 627 ? -11.453 -3.498 -9.336 1 92.81 627 MET A C 1
ATOM 4953 O O . MET A 1 627 ? -11.188 -4.527 -9.953 1 92.81 627 MET A O 1
ATOM 4957 N N . HIS A 1 628 ? -10.789 -2.373 -9.375 1 94.69 628 HIS A N 1
ATOM 4958 C CA . HIS A 1 628 ? -9.602 -2.289 -10.211 1 94.69 628 HIS A CA 1
ATOM 4959 C C . HIS A 1 628 ? -8.539 -3.293 -9.773 1 94.69 628 HIS A C 1
ATOM 4961 O O . HIS A 1 628 ? -7.918 -3.953 -10.609 1 94.69 628 HIS A O 1
ATOM 4967 N N . ASN A 1 629 ? -8.328 -3.473 -8.5 1 93.69 629 ASN A N 1
ATOM 4968 C CA . ASN A 1 629 ? -7.363 -4.43 -7.98 1 93.69 629 ASN A CA 1
ATOM 4969 C C . ASN A 1 629 ? -7.723 -5.859 -8.375 1 93.69 629 ASN A C 1
ATOM 4971 O O . ASN A 1 629 ? -6.867 -6.617 -8.836 1 93.69 629 ASN A O 1
ATOM 4975 N N . GLY A 1 630 ? -8.945 -6.211 -8.219 1 91.81 630 GLY A N 1
ATOM 4976 C CA . GLY A 1 630 ? -9.375 -7.555 -8.562 1 91.81 630 GLY A CA 1
ATOM 4977 C C . GLY A 1 630 ? -9.281 -7.852 -10.047 1 91.81 630 GLY A C 1
ATOM 4978 O O . GLY A 1 630 ? -8.844 -8.938 -10.438 1 91.81 630 GLY A O 1
ATOM 4979 N N . GLY A 1 631 ? -9.617 -6.867 -10.875 1 92.56 631 GLY A N 1
ATOM 4980 C CA . GLY A 1 631 ? -9.641 -7.062 -12.312 1 92.56 631 GLY A CA 1
ATOM 4981 C C . GLY A 1 631 ? -8.258 -7.074 -12.938 1 92.56 631 GLY A C 1
ATOM 4982 O O . GLY A 1 631 ? -8.031 -7.758 -13.938 1 92.56 631 GLY A O 1
ATOM 4983 N N . ARG A 1 632 ? -7.359 -6.398 -12.391 1 93.75 632 ARG A N 1
ATOM 4984 C CA . ARG A 1 632 ? -6.055 -6.211 -13.023 1 93.75 632 ARG A CA 1
ATOM 4985 C C . ARG A 1 632 ? -5.082 -7.309 -12.602 1 93.75 632 ARG A C 1
ATOM 4987 O O . ARG A 1 632 ? -4.016 -7.461 -13.203 1 93.75 632 ARG A O 1
ATOM 4994 N N . ARG A 1 633 ? -5.363 -8.078 -11.625 1 93.19 633 ARG A N 1
ATOM 4995 C CA . ARG A 1 633 ? -4.445 -9.07 -11.078 1 93.19 633 ARG A CA 1
ATOM 4996 C C . ARG A 1 633 ? -4.062 -10.109 -12.125 1 93.19 633 ARG A C 1
ATOM 4998 O O . ARG A 1 633 ? -4.922 -10.609 -12.852 1 93.19 633 ARG A O 1
ATOM 5005 N N . ARG A 1 634 ? -2.721 -10.391 -12.195 1 95.62 634 ARG A N 1
ATOM 5006 C CA . ARG A 1 634 ? -2.209 -11.375 -13.141 1 95.62 634 ARG A CA 1
ATOM 5007 C C . ARG A 1 634 ? -1.844 -12.672 -12.43 1 95.62 634 ARG A C 1
ATOM 5009 O O . ARG A 1 634 ? -1.654 -13.711 -13.078 1 95.62 634 ARG A O 1
ATOM 5016 N N . THR A 1 635 ? -1.758 -12.648 -11.164 1 93.94 635 THR A N 1
ATOM 5017 C CA . THR A 1 635 ? -1.417 -13.812 -10.359 1 93.94 635 THR A CA 1
ATOM 5018 C C . THR A 1 635 ? -2.211 -13.82 -9.055 1 93.94 635 THR A C 1
ATOM 5020 O O . THR A 1 635 ? -2.562 -12.766 -8.531 1 93.94 635 THR A O 1
ATOM 5023 N N . PRO A 1 636 ? -2.523 -15.062 -8.594 1 94.25 636 PRO A N 1
ATOM 5024 C CA . PRO A 1 636 ? -3.186 -15.117 -7.289 1 94.25 636 PRO A CA 1
ATOM 5025 C C . PRO A 1 636 ? -2.326 -14.531 -6.168 1 94.25 636 PRO A C 1
ATOM 5027 O O . PRO A 1 636 ? -1.098 -14.633 -6.211 1 94.25 636 PRO A O 1
ATOM 5030 N N . VAL A 1 637 ? -2.959 -14.023 -5.211 1 90.94 637 VAL A N 1
ATOM 5031 C CA . VAL A 1 637 ? -2.229 -13.312 -4.164 1 90.94 637 VAL A CA 1
ATOM 5032 C C . VAL A 1 637 ? -2.197 -14.156 -2.895 1 90.94 637 VAL A C 1
ATOM 5034 O O . VAL A 1 637 ? -3.031 -15.055 -2.713 1 90.94 637 VAL A O 1
ATOM 5037 N N . TRP A 1 638 ? -1.174 -13.898 -2.053 1 92 638 TRP A N 1
ATOM 5038 C CA . TRP A 1 638 ? -1.049 -14.477 -0.72 1 92 638 TRP A CA 1
ATOM 5039 C C . TRP A 1 638 ? -1.77 -13.625 0.316 1 92 638 TRP A C 1
ATOM 5041 O O . TRP A 1 638 ? -1.526 -12.414 0.413 1 92 638 TRP A O 1
ATOM 5051 N N . ILE A 1 639 ? -2.602 -14.227 1.086 1 91 639 ILE A N 1
ATOM 5052 C CA . ILE A 1 639 ? -3.391 -13.5 2.074 1 91 639 ILE A CA 1
ATOM 5053 C C . ILE A 1 639 ? -2.748 -13.641 3.453 1 91 639 ILE A C 1
ATOM 5055 O O . ILE A 1 639 ? -2.586 -14.758 3.959 1 91 639 ILE A O 1
ATOM 5059 N N . ASP A 1 640 ? -2.35 -12.578 4.023 1 91.06 640 ASP A N 1
ATOM 5060 C CA . ASP A 1 640 ? -1.889 -12.492 5.406 1 91.06 640 ASP A CA 1
ATOM 5061 C C . ASP A 1 640 ? -2.158 -11.109 5.992 1 91.06 640 ASP A C 1
ATOM 5063 O O . ASP A 1 640 ? -2.605 -10.211 5.285 1 91.06 640 ASP A O 1
ATOM 5067 N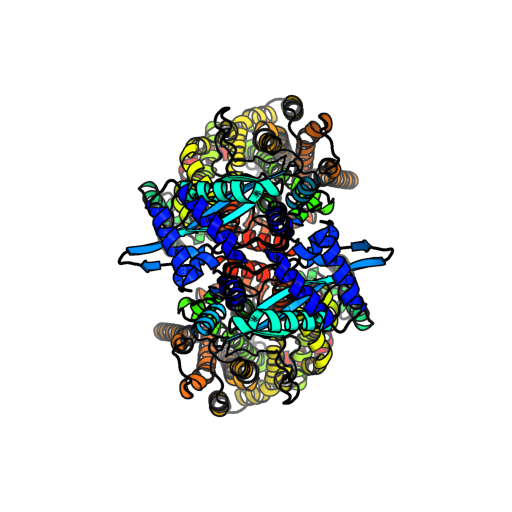 N . ASP A 1 641 ? -2.002 -10.93 7.234 1 91.94 641 ASP A N 1
ATOM 5068 C CA . ASP A 1 641 ? -2.342 -9.68 7.91 1 91.94 641 ASP A CA 1
ATOM 5069 C C . ASP A 1 641 ? -1.502 -8.523 7.379 1 91.94 641 ASP A C 1
ATOM 5071 O O . ASP A 1 641 ? -2.018 -7.43 7.148 1 91.94 641 ASP A O 1
ATOM 5075 N N . PHE A 1 642 ? -0.252 -8.734 7.227 1 93.19 642 PHE A N 1
ATOM 5076 C CA . PHE A 1 642 ? 0.641 -7.664 6.793 1 93.19 642 PHE A CA 1
ATOM 5077 C C . PHE A 1 642 ? 0.276 -7.188 5.391 1 93.19 642 PHE A C 1
ATOM 5079 O O . PHE A 1 642 ? 0.189 -5.984 5.145 1 93.19 642 PHE A O 1
ATOM 5086 N N . SER A 1 643 ? 0.112 -8.148 4.422 1 91.75 643 SER A N 1
ATOM 5087 C CA . SER A 1 643 ? -0.246 -7.789 3.057 1 91.75 643 SER A CA 1
ATOM 5088 C C . SER A 1 643 ? -1.593 -7.074 3.01 1 91.75 643 SER A C 1
ATOM 5090 O O . SER A 1 643 ? -1.784 -6.148 2.215 1 91.75 643 SER A O 1
ATOM 5092 N N . TRP A 1 644 ? -2.473 -7.555 3.885 1 92 644 TRP A N 1
ATOM 5093 C CA . TRP A 1 644 ? -3.797 -6.949 3.979 1 92 644 TRP A CA 1
ATOM 5094 C C . TRP A 1 644 ? -3.695 -5.484 4.391 1 92 644 TRP A C 1
ATOM 5096 O O . TRP A 1 644 ? -4.305 -4.613 3.762 1 92 644 TRP A O 1
ATOM 5106 N N . ILE A 1 645 ? -2.9 -5.215 5.359 1 94.31 645 ILE A N 1
ATOM 5107 C CA . ILE A 1 645 ? -2.727 -3.854 5.855 1 94.31 645 ILE A CA 1
ATOM 5108 C C . ILE A 1 645 ? -1.984 -3.016 4.82 1 94.31 645 ILE A C 1
ATOM 5110 O O . ILE A 1 645 ? -2.293 -1.836 4.629 1 94.31 645 ILE A O 1
ATOM 5114 N N . GLN A 1 646 ? -1.003 -3.562 4.172 1 94.5 646 GLN A N 1
ATOM 5115 C CA . GLN A 1 646 ? -0.243 -2.861 3.141 1 94.5 646 GLN A CA 1
ATOM 5116 C C . GLN A 1 646 ? -1.151 -2.406 2.002 1 94.5 646 GLN A C 1
ATOM 5118 O O . GLN A 1 646 ? -1.096 -1.249 1.58 1 94.5 646 GLN A O 1
ATOM 5123 N N . ILE A 1 647 ? -1.994 -3.311 1.478 1 94.5 647 ILE A N 1
ATOM 5124 C CA . ILE A 1 647 ? -2.893 -2.992 0.373 1 94.5 647 ILE A CA 1
ATOM 5125 C C . ILE A 1 647 ? -3.918 -1.955 0.823 1 94.5 647 ILE A C 1
ATOM 5127 O O . ILE A 1 647 ? -4.246 -1.033 0.074 1 94.5 647 ILE A O 1
ATOM 5131 N N . PHE A 1 648 ? -4.371 -2.086 2.07 1 96.31 648 PHE A N 1
ATOM 5132 C CA . PHE A 1 648 ? -5.34 -1.141 2.615 1 96.31 648 PHE A CA 1
ATOM 5133 C C . PHE A 1 648 ? -4.754 0.266 2.658 1 96.31 648 PHE A C 1
ATOM 5135 O O . PHE A 1 648 ? -5.387 1.221 2.201 1 96.31 648 PHE A O 1
ATOM 5142 N N . ILE A 1 649 ? -3.574 0.37 3.178 1 97.5 649 ILE A N 1
ATOM 5143 C CA . ILE A 1 649 ? -2.934 1.675 3.299 1 97.5 649 ILE A CA 1
ATOM 5144 C C . ILE A 1 649 ? -2.777 2.305 1.917 1 97.5 649 ILE A C 1
ATOM 5146 O O . ILE A 1 649 ? -3.094 3.48 1.724 1 97.5 649 ILE A O 1
ATOM 5150 N N . ALA A 1 650 ? -2.354 1.561 0.978 1 97.56 650 ALA A N 1
ATOM 5151 C CA . ALA A 1 650 ? -2.143 2.068 -0.375 1 97.56 650 ALA A CA 1
ATOM 5152 C C . ALA A 1 650 ? -3.457 2.523 -1.002 1 97.56 650 ALA A C 1
ATOM 5154 O O . ALA A 1 650 ? -3.545 3.629 -1.541 1 97.56 650 ALA A O 1
ATOM 5155 N N . ASP A 1 651 ? -4.465 1.708 -0.909 1 97.12 651 ASP A N 1
ATOM 5156 C CA . ASP A 1 651 ? -5.75 2.006 -1.531 1 97.12 651 ASP A CA 1
ATOM 5157 C C . ASP A 1 651 ? -6.434 3.186 -0.841 1 97.12 651 ASP A C 1
ATOM 5159 O O . ASP A 1 651 ? -7.105 3.988 -1.493 1 97.12 651 ASP A O 1
ATOM 5163 N N . TYR A 1 652 ? -6.312 3.164 0.484 1 97.5 652 TYR A N 1
ATOM 5164 C CA . TYR A 1 652 ? -6.891 4.289 1.21 1 97.5 652 TYR A CA 1
ATOM 5165 C C . TYR A 1 652 ? -6.246 5.602 0.786 1 97.5 652 TYR A C 1
ATOM 5167 O O . TYR A 1 652 ? -6.945 6.586 0.519 1 97.5 652 TYR A O 1
ATOM 5175 N N . MET A 1 653 ? -4.898 5.648 0.668 1 97.5 653 MET A N 1
ATOM 5176 C CA . MET A 1 653 ? -4.18 6.859 0.275 1 97.5 653 MET A CA 1
ATOM 5177 C C . MET A 1 653 ? -4.504 7.238 -1.166 1 97.5 653 MET A C 1
ATOM 5179 O O . MET A 1 653 ? -4.668 8.422 -1.479 1 97.5 653 MET A O 1
ATOM 5183 N N . LEU A 1 654 ? -4.602 6.277 -2.002 1 97.44 6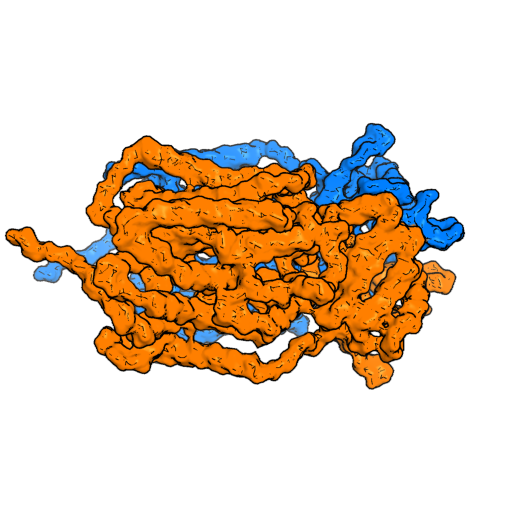54 LEU A N 1
ATOM 5184 C CA . LEU A 1 654 ? -4.953 6.547 -3.391 1 97.44 654 LEU A CA 1
ATOM 5185 C C . LEU A 1 654 ? -6.383 7.066 -3.502 1 97.44 654 LEU A C 1
ATOM 5187 O O . LEU A 1 654 ? -6.668 7.938 -4.328 1 97.44 654 LEU A O 1
ATOM 5191 N N . SER A 1 655 ? -7.258 6.535 -2.65 1 97.75 655 SER A N 1
ATOM 5192 C CA . SER A 1 655 ? -8.633 7.012 -2.629 1 97.75 655 SER A CA 1
ATOM 5193 C C . SER A 1 655 ? -8.711 8.461 -2.164 1 97.75 655 SER A C 1
ATOM 5195 O O . SER A 1 655 ? -9.523 9.242 -2.67 1 97.75 655 SER A O 1
ATOM 5197 N N . ILE A 1 656 ? -7.895 8.805 -1.188 1 97.75 656 ILE A N 1
ATOM 5198 C CA . ILE A 1 656 ? -7.828 10.18 -0.717 1 97.75 656 ILE A CA 1
ATOM 5199 C C . ILE A 1 656 ? -7.359 11.094 -1.85 1 97.75 656 ILE A C 1
ATOM 5201 O O . ILE A 1 656 ? -7.918 12.172 -2.059 1 97.75 656 ILE A O 1
ATOM 5205 N N . ALA A 1 657 ? -6.391 10.633 -2.615 1 96.75 657 ALA A N 1
ATOM 5206 C CA . ALA A 1 657 ? -5.855 11.438 -3.711 1 96.75 657 ALA A CA 1
ATOM 5207 C C . ALA A 1 657 ? -6.914 11.68 -4.781 1 96.75 657 ALA A C 1
ATOM 5209 O O . ALA A 1 657 ? -7.074 12.805 -5.258 1 96.75 657 ALA A O 1
ATOM 5210 N N . ILE A 1 658 ? -7.629 10.656 -5.105 1 96.94 658 ILE A N 1
ATOM 5211 C CA . ILE A 1 658 ? -8.688 10.781 -6.102 1 96.94 658 ILE A CA 1
ATOM 5212 C C . ILE A 1 658 ? -9.789 11.703 -5.566 1 96.94 658 ILE A C 1
ATOM 5214 O O . ILE A 1 658 ? -10.281 12.57 -6.289 1 96.94 658 ILE A O 1
ATOM 5218 N N . SER A 1 659 ? -10.141 11.492 -4.316 1 97.69 659 SER A N 1
ATOM 5219 C CA . SER A 1 659 ? -11.172 12.305 -3.674 1 97.69 659 SER A CA 1
ATOM 5220 C C . SER A 1 659 ? -10.766 13.773 -3.619 1 97.69 659 SER A C 1
ATOM 5222 O O . SER A 1 659 ? -11.609 14.656 -3.771 1 97.69 659 SER A O 1
ATOM 5224 N N . PHE A 1 660 ? -9.484 14.047 -3.424 1 96.69 660 PHE A N 1
ATOM 5225 C CA . PHE A 1 660 ? -8.938 15.398 -3.367 1 96.69 660 PHE A CA 1
ATOM 5226 C C . PHE A 1 660 ? -9.141 16.125 -4.691 1 96.69 660 PHE A C 1
ATOM 5228 O O . PHE A 1 660 ? -9.586 17.266 -4.719 1 96.69 660 PHE A O 1
ATOM 5235 N N . VAL A 1 661 ? -8.945 15.422 -5.738 1 97.06 661 VAL A N 1
ATOM 5236 C CA . VAL A 1 661 ? -9.086 16 -7.07 1 97.06 661 VAL A CA 1
ATOM 5237 C C . VAL A 1 661 ? -10.562 16.281 -7.363 1 97.06 661 VAL A C 1
ATOM 5239 O O . VAL A 1 661 ? -10.914 17.359 -7.84 1 97.06 661 VAL A O 1
ATOM 5242 N N . ILE A 1 662 ? -11.414 15.375 -7.039 1 97.75 662 ILE A N 1
ATOM 5243 C CA . ILE A 1 662 ? -12.844 15.523 -7.281 1 97.75 662 ILE A CA 1
ATOM 5244 C C . ILE A 1 662 ? -13.414 16.625 -6.398 1 97.75 662 ILE A C 1
ATOM 5246 O O . ILE A 1 662 ? -14.266 17.406 -6.832 1 97.75 662 ILE A O 1
ATOM 5250 N N . TYR A 1 663 ? -12.922 16.688 -5.199 1 97.88 663 TYR A N 1
ATOM 5251 C CA . TYR A 1 663 ? -13.375 17.719 -4.277 1 97.88 663 TYR A CA 1
ATOM 5252 C C . TYR A 1 663 ? -13.062 19.109 -4.812 1 97.88 663 TYR A C 1
ATOM 5254 O O . TYR A 1 663 ? -13.93 19.984 -4.836 1 97.88 663 TYR A O 1
ATOM 5262 N N . LEU A 1 664 ? -11.859 19.344 -5.328 1 97.06 664 LEU A N 1
ATOM 5263 C CA . LEU A 1 664 ? -11.414 20.672 -5.758 1 97.06 664 LEU A CA 1
ATOM 5264 C C . LEU A 1 664 ? -12.055 21.047 -7.082 1 97.06 664 LEU A C 1
ATOM 5266 O O . LEU A 1 664 ? -12.398 22.219 -7.297 1 97.06 664 LEU A O 1
ATOM 5270 N N . LEU A 1 665 ? -12.25 20.078 -7.957 1 97.06 665 LEU A N 1
ATOM 5271 C CA . LEU A 1 665 ? -12.688 20.391 -9.312 1 97.06 665 LEU A CA 1
ATOM 5272 C C . LEU A 1 665 ? -14.211 20.453 -9.391 1 97.06 665 LEU A C 1
ATOM 5274 O O . LEU A 1 665 ? -14.766 21.172 -10.219 1 97.06 665 LEU A O 1
ATOM 5278 N N . ILE A 1 666 ? -14.891 19.688 -8.523 1 97.31 666 ILE A N 1
ATOM 5279 C CA . ILE A 1 666 ? -16.312 19.5 -8.75 1 97.31 666 ILE A CA 1
ATOM 5280 C C . ILE A 1 666 ? -17.094 19.781 -7.457 1 97.31 666 ILE A C 1
ATOM 5282 O O . ILE A 1 666 ? -17.922 20.688 -7.402 1 97.31 666 ILE A O 1
ATOM 5286 N N . ASP A 1 667 ? -16.812 19.094 -6.402 1 97.62 667 ASP A N 1
ATOM 5287 C CA . ASP A 1 667 ? -17.625 19.094 -5.191 1 97.62 667 ASP A CA 1
ATOM 5288 C C . ASP A 1 667 ? -17.641 20.484 -4.547 1 97.62 667 ASP A C 1
ATOM 5290 O O . ASP A 1 667 ? -18.719 21.031 -4.273 1 97.62 667 ASP A O 1
ATOM 5294 N N . SER A 1 668 ? -16.484 21.047 -4.289 1 96.56 668 SER A N 1
ATOM 5295 C CA . SER A 1 668 ? -16.391 22.328 -3.602 1 96.56 668 SER A CA 1
ATOM 5296 C C . SER A 1 668 ? -17.016 23.453 -4.422 1 96.56 668 SER A C 1
ATOM 5298 O O . SER A 1 668 ? -17.859 24.188 -3.924 1 96.56 668 SER A O 1
ATOM 5300 N N . PRO A 1 669 ? -16.703 23.609 -5.695 1 96.62 669 PRO A N 1
ATOM 5301 C CA . PRO A 1 669 ? -17.281 24.703 -6.473 1 96.62 669 PRO A CA 1
ATOM 5302 C C . PRO A 1 669 ? -18.797 24.594 -6.594 1 96.62 669 PRO A C 1
ATOM 5304 O O . PRO A 1 669 ? -19.516 25.594 -6.457 1 96.62 669 PRO A O 1
ATOM 5307 N N . ILE A 1 670 ? -19.328 23.438 -6.863 1 96.19 670 ILE A N 1
ATOM 5308 C CA . ILE A 1 670 ? -20.766 23.266 -7.035 1 96.19 670 ILE A CA 1
ATOM 5309 C C . ILE A 1 670 ? -21.484 23.562 -5.723 1 96.19 670 ILE A C 1
ATOM 5311 O O . ILE A 1 670 ? -22.547 24.188 -5.715 1 96.19 670 ILE A O 1
ATOM 5315 N N . ASN A 1 671 ? -20.953 23.078 -4.688 1 94.06 671 ASN A N 1
ATOM 5316 C CA . ASN A 1 671 ? -21.547 23.359 -3.381 1 94.06 671 ASN A CA 1
ATOM 5317 C C . ASN A 1 671 ? -21.594 24.859 -3.1 1 94.06 671 ASN A C 1
ATOM 5319 O O . ASN A 1 671 ? -22.578 25.359 -2.533 1 94.06 671 ASN A O 1
ATOM 5323 N N . LEU A 1 672 ? -20.547 25.531 -3.459 1 92.94 672 LEU A N 1
ATOM 5324 C CA . LEU A 1 672 ? -20.516 26.984 -3.266 1 92.94 672 LEU A CA 1
ATOM 5325 C C . LEU A 1 672 ? -21.547 27.672 -4.145 1 92.94 672 LEU A C 1
ATOM 5327 O O . LEU A 1 672 ? -22.188 28.641 -3.717 1 92.94 672 LEU A O 1
ATOM 5331 N N . ILE A 1 673 ? -21.703 27.25 -5.344 1 93.88 673 ILE A N 1
ATOM 5332 C CA . ILE A 1 673 ? -22.672 27.828 -6.266 1 93.88 673 ILE A CA 1
ATOM 5333 C C . ILE A 1 673 ? -24.094 27.594 -5.738 1 93.88 673 ILE A C 1
ATOM 5335 O O . ILE A 1 673 ? -24.922 28.5 -5.766 1 93.88 673 ILE A O 1
ATOM 5339 N N . ILE A 1 674 ? -24.328 26.422 -5.238 1 92.88 674 ILE A N 1
ATOM 5340 C CA . ILE A 1 674 ? -25.641 26.094 -4.703 1 92.88 674 ILE A CA 1
ATOM 5341 C C . ILE A 1 674 ? -25.953 26.984 -3.508 1 92.88 674 ILE A C 1
ATOM 5343 O O . ILE A 1 674 ? -27.031 27.578 -3.438 1 92.88 674 ILE A O 1
ATOM 5347 N N . LYS A 1 675 ? -25.047 27.188 -2.639 1 88.19 675 LYS A N 1
ATOM 5348 C CA . LYS A 1 675 ? -25.266 27.953 -1.415 1 88.19 675 LYS A CA 1
ATOM 5349 C C . LYS A 1 675 ? -25.359 29.453 -1.716 1 88.19 675 LYS A C 1
ATOM 5351 O O . LYS A 1 675 ? -26.156 30.156 -1.099 1 88.19 675 LYS A O 1
ATOM 5356 N N . SER A 1 676 ? -24.625 29.891 -2.711 1 87.81 676 SER A N 1
ATOM 5357 C CA . SER A 1 676 ? -24.484 31.328 -2.914 1 87.81 676 SER A CA 1
ATOM 5358 C C . SER A 1 676 ? -25.422 31.828 -4.004 1 87.81 676 SER A C 1
ATOM 5360 O O . SER A 1 676 ? -25.781 33 -4.035 1 87.81 676 SER A O 1
ATOM 5362 N N . LEU A 1 677 ? -25.812 30.984 -4.895 1 86.62 677 LEU A N 1
ATOM 5363 C CA . LEU A 1 677 ? -26.609 31.453 -6.02 1 86.62 677 LEU A CA 1
ATOM 5364 C C . LEU A 1 677 ? -27.984 30.797 -6.023 1 86.62 677 LEU A C 1
ATOM 5366 O O . LEU A 1 677 ? -29.016 31.484 -6.008 1 86.62 677 LEU A O 1
ATOM 5370 N N . LEU A 1 678 ? -28.031 29.5 -5.938 1 82.06 678 LEU A N 1
ATOM 5371 C CA . LEU A 1 678 ? -29.266 28.781 -6.199 1 82.06 678 LEU A CA 1
ATOM 5372 C C . LEU A 1 678 ? -30.172 28.797 -4.973 1 82.06 678 LEU A C 1
ATOM 5374 O O . LEU A 1 678 ? -31.391 28.953 -5.098 1 82.06 678 LEU A O 1
ATOM 5378 N N . MET A 1 679 ? -29.578 28.672 -3.785 1 82.88 679 MET A N 1
ATOM 5379 C CA . MET A 1 679 ? -30.406 28.484 -2.594 1 82.88 679 MET A CA 1
ATOM 5380 C C . MET A 1 679 ? -30.203 29.625 -1.612 1 82.88 679 MET A C 1
ATOM 5382 O O . MET A 1 679 ? -30.656 29.562 -0.465 1 82.88 679 MET A O 1
ATOM 5386 N N . ARG A 1 680 ? -29.562 30.656 -2.023 1 79.69 680 ARG A N 1
ATOM 5387 C CA . ARG A 1 680 ? -29.234 31.766 -1.137 1 79.69 680 ARG A CA 1
ATOM 5388 C C . ARG A 1 680 ? -30.5 32.344 -0.5 1 79.69 680 ARG A C 1
ATOM 5390 O O . ARG A 1 680 ? -30.562 32.5 0.722 1 79.69 680 ARG A O 1
ATOM 5397 N N . GLY A 1 681 ? -31.422 32.594 -1.312 1 75.62 681 GLY A N 1
ATOM 5398 C CA . GLY A 1 681 ? -32.656 33.219 -0.826 1 75.62 681 GLY A CA 1
ATOM 5399 C C . GLY A 1 681 ? -33.406 32.375 0.16 1 75.62 681 GLY A C 1
ATOM 5400 O O . GLY A 1 681 ? -33.844 32.844 1.21 1 75.62 681 GLY A O 1
ATOM 5401 N N . VAL A 1 682 ? -33.438 31.172 -0.118 1 78.19 682 VAL A N 1
ATOM 5402 C CA . VAL A 1 682 ? -34.219 30.234 0.693 1 78.19 682 VAL A CA 1
ATOM 5403 C C . VAL A 1 682 ? -33.5 29.984 2.014 1 78.19 682 VAL A C 1
ATOM 5405 O O . VAL A 1 682 ? -34.125 29.938 3.072 1 78.19 682 VAL A O 1
ATOM 5408 N N . LEU A 1 683 ? -32.219 29.891 1.98 1 76.69 683 LEU A N 1
ATOM 5409 C CA . LEU A 1 683 ? -31.422 29.609 3.17 1 76.69 683 LEU A CA 1
ATOM 5410 C C . LEU A 1 683 ? -31.375 30.812 4.094 1 76.69 683 LEU A C 1
ATOM 5412 O O . LEU A 1 683 ? -31.375 30.672 5.32 1 76.69 683 LEU A O 1
ATOM 5416 N N . GLU A 1 684 ? -31.328 31.984 3.539 1 77.44 684 GLU A N 1
ATOM 5417 C CA . GLU A 1 684 ? -31.375 33.219 4.332 1 77.44 684 GLU A CA 1
ATOM 5418 C C . GLU A 1 684 ? -32.719 33.344 5.039 1 77.44 684 GLU A C 1
ATOM 5420 O O . GLU A 1 684 ? -32.781 33.812 6.184 1 77.44 684 GLU A O 1
ATOM 5425 N N . LYS A 1 685 ? -33.688 32.969 4.363 1 73.25 685 LYS A N 1
ATOM 5426 C CA . LYS A 1 685 ? -35.031 33.031 4.961 1 73.25 685 LYS A CA 1
ATOM 5427 C C . LYS A 1 685 ? -35.156 32.062 6.133 1 73.25 685 LYS A C 1
ATOM 5429 O O . LYS A 1 685 ? -35.781 32.375 7.141 1 73.25 685 LYS A O 1
ATOM 5434 N N . MET A 1 686 ? -34.5 31.016 5.996 1 72.75 686 MET A N 1
ATOM 5435 C CA . MET A 1 686 ? -34.562 30 7.047 1 72.75 686 MET A CA 1
ATOM 5436 C C . MET A 1 686 ? -33.656 30.375 8.227 1 72.75 686 MET A C 1
ATOM 5438 O O . MET A 1 686 ? -33.969 30.031 9.367 1 72.75 686 MET A O 1
ATOM 5442 N N . LYS A 1 687 ? -32.438 31.234 8.125 1 64.19 687 LYS A N 1
ATOM 5443 C CA . LYS A 1 687 ? -31.531 31.656 9.172 1 64.19 687 LYS A CA 1
ATOM 5444 C C . LYS A 1 687 ? -32.062 32.875 9.93 1 64.19 687 LYS A C 1
ATOM 5446 O O . LYS A 1 687 ? -31.812 33.031 11.125 1 64.19 687 LYS A O 1
ATOM 5451 N N . ARG A 1 688 ? -32.469 34.094 9.5 1 51.5 688 ARG A N 1
ATOM 5452 C CA . ARG A 1 688 ? -32.906 35.375 10.109 1 51.5 688 ARG A CA 1
ATOM 5453 C C . ARG A 1 688 ? -33.688 35.125 11.383 1 51.5 688 ARG A C 1
ATOM 5455 O O . ARG A 1 688 ? -33.688 35.938 12.297 1 51.5 688 ARG A O 1
ATOM 5462 N N . PHE A 1 689 ? -34.406 34.156 11.555 1 40.47 689 PHE A N 1
ATOM 5463 C CA . PHE A 1 689 ? -35.188 34.312 12.781 1 40.47 689 PHE A CA 1
ATOM 5464 C C . PHE A 1 689 ? -34.375 33.844 13.992 1 40.47 689 PHE A C 1
ATOM 5466 O O . PHE A 1 689 ? -34.938 33.188 14.891 1 40.47 689 PHE A O 1
ATOM 5473 N N . THR A 1 690 ? -33.062 33.719 13.883 1 38.56 690 THR A N 1
ATOM 5474 C CA . THR A 1 690 ? -32.406 33.469 15.164 1 38.56 690 THR A CA 1
ATOM 5475 C C . THR A 1 690 ? -32.375 34.75 16 1 38.56 690 THR A C 1
ATOM 5477 O O . THR A 1 690 ? -31.844 35.781 15.57 1 38.56 690 THR A O 1
ATOM 5480 N N . PRO A 1 691 ? -33.094 34.969 17.141 1 34.91 691 PRO A N 1
ATOM 5481 C CA . PRO A 1 691 ? -32.969 36.125 18.016 1 34.91 691 PRO A CA 1
ATOM 5482 C C . PRO A 1 691 ? -31.531 36.406 18.438 1 34.91 691 PRO A C 1
ATOM 5484 O O . PRO A 1 691 ? -30.797 35.469 18.812 1 34.91 691 PRO A O 1
ATOM 5487 N N . VAL A 1 692 ? -30.766 37.344 17.922 1 34.16 692 VAL A N 1
ATOM 5488 C CA . VAL A 1 692 ? -29.547 37.844 18.547 1 34.16 692 VAL A CA 1
ATOM 5489 C C . VAL A 1 692 ? -29.781 38.125 20.016 1 34.16 692 VAL A C 1
ATOM 5491 O O . VAL A 1 692 ? -30.781 38.75 20.391 1 34.16 692 VAL A O 1
ATOM 5494 N N . PRO A 1 693 ? -29.203 37.344 20.922 1 33.59 693 PRO A N 1
ATOM 5495 C CA . PRO A 1 693 ? -29.312 37.812 22.312 1 33.59 693 PRO A CA 1
ATOM 5496 C C . PRO A 1 693 ? -29.109 39.312 22.469 1 33.59 693 PRO A C 1
ATOM 5498 O O . PRO A 1 693 ? -28.266 39.906 21.766 1 33.59 693 PRO A O 1
ATOM 5501 N N . ASN A 1 694 ? -30.172 40.125 22.797 1 30.92 694 ASN A N 1
ATOM 5502 C CA . ASN A 1 694 ? -30.172 41.5 23.219 1 30.92 694 ASN A CA 1
ATOM 5503 C C . ASN A 1 694 ? -29.094 41.781 24.266 1 30.92 694 ASN A C 1
ATOM 5505 O O . ASN A 1 694 ? -29.25 41.375 25.422 1 30.92 694 ASN A O 1
ATOM 5509 N N . GLU A 1 695 ? -27.828 41.594 24.078 1 30.17 695 GLU A N 1
ATOM 5510 C CA . GLU A 1 695 ? -26.797 42.062 25 1 30.17 695 GLU A CA 1
ATOM 5511 C C . GLU A 1 695 ? -27 43.531 25.391 1 30.17 695 GLU A C 1
ATOM 5513 O O . GLU A 1 695 ? -26.203 44.094 26.141 1 30.17 695 GLU A O 1
ATOM 5518 N N . ASN A 1 696 ? -27.891 44.281 24.734 1 29.92 696 ASN A N 1
ATOM 5519 C CA . ASN A 1 696 ? -27.828 45.688 25.141 1 29.92 696 ASN A CA 1
ATOM 5520 C C . ASN A 1 696 ? -28.328 45.906 26.562 1 29.92 696 ASN A C 1
ATOM 5522 O O . ASN A 1 696 ? -28.422 47.031 27.047 1 29.92 696 ASN A O 1
ATOM 5526 N N . LYS A 1 697 ? -29.312 45.156 27.125 1 35.09 697 LYS A N 1
ATOM 5527 C CA . LYS A 1 697 ? -30 45.844 28.219 1 35.09 697 LYS A CA 1
ATOM 5528 C C . LYS A 1 697 ? -29.141 45.875 29.469 1 35.09 697 LYS A C 1
ATOM 5530 O O . LYS A 1 697 ? -29.562 46.406 30.5 1 35.09 697 LYS A O 1
ATOM 5535 N N . ASN A 1 698 ? -28.109 45.031 29.797 1 24.94 698 ASN A N 1
ATOM 5536 C CA . ASN A 1 698 ? -27.531 45.312 31.109 1 24.94 698 ASN A CA 1
ATOM 5537 C C . ASN A 1 698 ? -26.531 46.469 31.062 1 24.94 698 ASN A C 1
ATOM 5539 O O . ASN A 1 698 ? -25.375 46.281 30.688 1 24.94 698 ASN A O 1
ATOM 5543 N N . LYS A 1 699 ? -26.938 47.562 30.375 1 21.41 699 LYS A N 1
ATOM 5544 C CA . LYS A 1 699 ? -26.516 48.781 31.078 1 21.41 699 LYS A CA 1
ATOM 5545 C C . LYS A 1 699 ? -27.391 49.031 32.312 1 21.41 699 LYS A C 1
ATOM 5547 O O . LYS A 1 699 ? -28.609 48.906 32.25 1 21.41 699 LYS A O 1
ATOM 5552 N N . MET B 1 1 ? -5.727 -51.188 -7.273 1 16.45 1 MET B N 1
ATOM 5553 C CA . MET B 1 1 ? -6.211 -50.125 -6.406 1 16.45 1 MET B CA 1
ATOM 5554 C C . MET B 1 1 ? -5.641 -48.781 -6.84 1 16.45 1 MET B C 1
ATOM 5556 O O . MET B 1 1 ? -4.566 -48.375 -6.383 1 16.45 1 MET B O 1
ATOM 5560 N N . ASP B 1 2 ? -5.891 -48.094 -8.039 1 19.7 2 ASP B N 1
ATOM 5561 C CA . ASP B 1 2 ? -5.215 -47.5 -9.195 1 19.7 2 ASP B CA 1
ATOM 5562 C C . ASP B 1 2 ? -5.23 -45.969 -9.141 1 19.7 2 ASP B C 1
ATOM 5564 O O . ASP B 1 2 ? -4.234 -45.344 -9.461 1 19.7 2 ASP B O 1
ATOM 5568 N N . THR B 1 3 ? -6.266 -45.25 -8.789 1 20.33 3 THR B N 1
ATOM 5569 C CA . THR B 1 3 ? -6.539 -44.062 -9.594 1 20.33 3 THR B CA 1
ATOM 5570 C C . THR B 1 3 ? -5.766 -42.844 -9.062 1 20.33 3 THR B C 1
ATOM 5572 O O . THR B 1 3 ? -5.102 -42.156 -9.828 1 20.33 3 THR B O 1
ATOM 5575 N N . ARG B 1 4 ? -6.027 -41.969 -7.969 1 34.28 4 ARG B N 1
ATOM 5576 C CA . ARG B 1 4 ? -7.156 -41.031 -8.078 1 34.28 4 ARG B CA 1
ATOM 5577 C C . ARG B 1 4 ? -6.793 -39.656 -7.523 1 34.28 4 ARG B C 1
ATOM 5579 O O . ARG B 1 4 ? -7.676 -38.844 -7.258 1 34.28 4 ARG B O 1
ATOM 5586 N N . PRO B 1 5 ? -5.586 -39.188 -7.223 1 26.67 5 PRO B N 1
ATOM 5587 C CA . PRO B 1 5 ? -5.637 -38.031 -6.332 1 26.67 5 PRO B CA 1
ATOM 5588 C C . PRO B 1 5 ? -5.734 -36.719 -7.09 1 26.67 5 PRO B C 1
ATOM 5590 O O . PRO B 1 5 ? -5.426 -36.656 -8.281 1 26.67 5 PRO B O 1
ATOM 5593 N N . LEU B 1 6 ? -5.887 -35.438 -6.848 1 28.25 6 LEU B N 1
ATOM 5594 C CA . LEU B 1 6 ? -6.5 -34.438 -7.723 1 28.25 6 LEU B CA 1
ATOM 5595 C C . LEU B 1 6 ? -5.562 -34.062 -8.875 1 28.25 6 LEU B C 1
ATOM 5597 O O . LEU B 1 6 ? -5.965 -34.094 -10.039 1 28.25 6 LEU B O 1
ATOM 5601 N N . TRP B 1 7 ? -4.473 -33.25 -8.961 1 32.09 7 TRP B N 1
ATOM 5602 C CA . TRP B 1 7 ? -3.561 -33.156 -10.094 1 32.09 7 TRP B CA 1
ATOM 5603 C C . TRP B 1 7 ? -2.66 -34.406 -10.172 1 32.09 7 TRP B C 1
ATOM 5605 O O . TRP B 1 7 ? -2.383 -34.906 -11.266 1 32.09 7 TRP B O 1
ATOM 5615 N N . LEU B 1 8 ? -2.141 -34.969 -9.109 1 33.25 8 LEU B N 1
ATOM 5616 C CA . LEU B 1 8 ? -1.725 -36.344 -8.883 1 33.25 8 LEU B CA 1
ATOM 5617 C C . LEU B 1 8 ? -2.926 -37.281 -8.891 1 33.25 8 LEU B C 1
ATOM 5619 O O . LEU B 1 8 ? -2.82 -38.438 -9.328 1 33.25 8 LEU B O 1
ATOM 5623 N N . LEU B 1 9 ? -4.133 -36.906 -8.484 1 34.72 9 LEU B N 1
ATOM 5624 C CA . LEU B 1 9 ? -5.492 -37.406 -8.68 1 34.72 9 LEU B CA 1
ATOM 5625 C C . LEU B 1 9 ? -5.926 -37.25 -10.133 1 34.72 9 LEU B C 1
ATOM 5627 O O . LEU B 1 9 ? -6.48 -38.188 -10.727 1 34.72 9 LEU B O 1
ATOM 5631 N N . LEU B 1 10 ? -5.809 -36.031 -10.797 1 37.84 10 LEU B N 1
ATOM 5632 C CA . LEU B 1 10 ? -6.008 -35.938 -12.234 1 37.84 10 LEU B CA 1
ATOM 5633 C C . LEU B 1 10 ? -4.98 -36.781 -12.977 1 37.84 10 LEU B C 1
ATOM 5635 O O . LEU B 1 10 ? -5.328 -37.5 -13.922 1 37.84 10 LEU B O 1
ATOM 5639 N N . ALA B 1 11 ? -3.768 -36.625 -12.656 1 37.25 11 ALA B N 1
ATOM 5640 C CA . ALA B 1 11 ? -2.732 -37.5 -13.18 1 37.25 11 ALA B CA 1
ATOM 5641 C C . ALA B 1 11 ? -2.947 -38.938 -12.719 1 37.25 11 ALA B C 1
ATOM 5643 O O . ALA B 1 11 ? -2.826 -39.875 -13.508 1 37.25 11 ALA B O 1
ATOM 5644 N N . ALA B 1 12 ? -3.236 -39.25 -11.492 1 36.06 12 ALA B N 1
ATOM 5645 C CA . ALA B 1 12 ? -3.6 -40.531 -10.953 1 36.06 12 ALA B CA 1
ATOM 5646 C C . ALA B 1 12 ? -4.953 -41 -11.484 1 36.06 12 ALA B C 1
ATOM 5648 O O . ALA B 1 12 ? -5.145 -42.188 -11.773 1 36.06 12 ALA B O 1
ATOM 5649 N N . LEU B 1 13 ? -5.988 -40.219 -11.57 1 34.09 13 LEU B N 1
ATOM 5650 C CA . LEU B 1 13 ? -7.273 -40.562 -12.156 1 34.09 13 LEU B CA 1
ATOM 5651 C C . LEU B 1 13 ? -7.113 -40.938 -13.625 1 34.09 13 LEU B C 1
ATOM 5653 O O . LEU B 1 13 ? -7.77 -41.875 -14.109 1 34.09 13 LEU B O 1
ATOM 5657 N N . LEU B 1 14 ? -6.445 -40.125 -14.383 1 33.69 14 LEU B N 1
ATOM 5658 C CA . LEU B 1 14 ? -6.203 -40.531 -15.758 1 33.69 14 LEU B CA 1
ATOM 5659 C C . LEU B 1 14 ? -5.398 -41.844 -15.812 1 33.69 14 LEU B C 1
ATOM 5661 O O . LEU B 1 14 ? -5.555 -42.625 -16.734 1 33.69 14 LEU B O 1
ATOM 5665 N N . ALA B 1 15 ? -4.695 -42.062 -14.852 1 32.5 15 ALA B N 1
ATOM 5666 C CA . ALA B 1 15 ? -3.924 -43.312 -14.859 1 32.5 15 ALA B CA 1
ATOM 5667 C C . ALA B 1 15 ? -4.828 -44.531 -14.633 1 32.5 15 ALA B C 1
ATOM 5669 O O . ALA B 1 15 ? -4.578 -45.594 -15.18 1 32.5 15 ALA B O 1
ATOM 5670 N N . LYS B 1 16 ? -5.789 -44.5 -13.711 1 32.16 16 LYS B N 1
ATOM 5671 C CA . LYS B 1 16 ? -6.531 -45.719 -13.43 1 32.16 16 LYS B CA 1
ATOM 5672 C C . LYS B 1 16 ? -7.352 -46.156 -14.641 1 32.16 16 LYS B C 1
ATOM 5674 O O . LYS B 1 16 ? -7.871 -47.281 -14.672 1 32.16 16 LYS B O 1
ATOM 5679 N N . SER B 1 17 ? -7.844 -45.312 -15.383 1 29.61 17 SER B N 1
ATOM 5680 C CA . SER B 1 17 ? -8.773 -45.906 -16.344 1 29.61 17 SER B CA 1
ATOM 5681 C C . SER B 1 17 ? -8.078 -46.938 -17.234 1 29.61 17 SER B C 1
ATOM 5683 O O . SER B 1 17 ? -8.727 -47.594 -18.031 1 29.61 17 SER B O 1
ATOM 5685 N N . ASN B 1 18 ? -6.848 -46.688 -17.75 1 29.34 18 ASN B N 1
ATOM 5686 C CA . ASN B 1 18 ? -6.52 -47.75 -18.703 1 29.34 18 ASN B CA 1
ATOM 5687 C C . ASN B 1 18 ? -6.137 -49.031 -17.984 1 29.34 18 ASN B C 1
ATOM 5689 O O . ASN B 1 18 ? -5.512 -49 -16.922 1 29.34 18 ASN B O 1
ATOM 5693 N N . GLY B 1 19 ? -6.867 -50.094 -17.953 1 28.62 19 GLY B N 1
ATOM 5694 C CA . GLY B 1 19 ? -6.707 -51.5 -17.594 1 28.62 19 GLY B CA 1
ATOM 5695 C C . GLY B 1 19 ? -5.273 -51.875 -17.281 1 28.62 19 GLY B C 1
ATOM 5696 O O . GLY B 1 19 ? -5.016 -52.938 -16.703 1 28.62 19 GLY B O 1
ATOM 5697 N N . GLU B 1 20 ? -4.371 -51.906 -18.328 1 28.09 20 GLU B N 1
ATOM 5698 C CA . GLU B 1 20 ? -3.051 -52.469 -18.062 1 28.09 20 GLU B CA 1
ATOM 5699 C C . GLU B 1 20 ? -2.365 -51.75 -16.906 1 28.09 20 GLU B C 1
ATOM 5701 O O . GLU B 1 20 ? -2.691 -50.594 -16.594 1 28.09 20 GLU B O 1
ATOM 5706 N N . GLU B 1 21 ? -1.503 -52.438 -16.047 1 29.41 21 GLU B N 1
ATOM 5707 C CA . GLU B 1 21 ? -0.561 -52.062 -14.992 1 29.41 21 GLU B CA 1
ATOM 5708 C C . GLU B 1 21 ? -0.061 -50.625 -15.188 1 29.41 21 GLU B C 1
ATOM 5710 O O . GLU B 1 21 ? 0.965 -50.25 -14.625 1 29.41 21 GLU B O 1
ATOM 5715 N N . ALA B 1 22 ? -0.427 -50.125 -16.297 1 30.09 22 ALA B N 1
ATOM 5716 C CA . ALA B 1 22 ? 0.114 -48.781 -16.5 1 30.09 22 ALA B CA 1
ATOM 5717 C C . ALA B 1 22 ? -0.464 -47.781 -15.484 1 30.09 22 ALA B C 1
ATOM 5719 O O . ALA B 1 22 ? -1.639 -47.438 -15.562 1 30.09 22 ALA B O 1
ATOM 5720 N N . GLY B 1 23 ? -0.195 -48.062 -14.195 1 27.38 23 GLY B N 1
ATOM 5721 C CA . GLY B 1 23 ? -0.502 -47.219 -13.047 1 27.38 23 GLY B CA 1
ATOM 5722 C C . GLY B 1 23 ? -0.515 -45.75 -13.383 1 27.38 23 GLY B C 1
ATOM 5723 O O . GLY B 1 23 ? -0.006 -45.312 -14.43 1 27.38 23 GLY B O 1
ATOM 5724 N N . PRO B 1 24 ? -1.406 -45.094 -12.812 1 30.27 24 PRO B N 1
ATOM 5725 C CA . PRO B 1 24 ? -1.455 -43.625 -12.828 1 30.27 24 PRO B CA 1
ATOM 5726 C C . PRO B 1 24 ? -0.069 -43 -12.898 1 30.27 24 PRO B C 1
ATOM 5728 O O . PRO B 1 24 ? 0.069 -41.781 -12.711 1 30.27 24 PRO B O 1
ATOM 5731 N N . ALA B 1 25 ? 0.878 -43.781 -12.977 1 29.88 25 ALA B N 1
ATOM 5732 C CA . ALA B 1 25 ? 2.328 -43.656 -13.086 1 29.88 25 ALA B CA 1
ATOM 5733 C C . ALA B 1 25 ? 2.711 -42.875 -14.336 1 29.88 25 ALA B C 1
ATOM 5735 O O . ALA B 1 25 ? 3.887 -42.812 -14.703 1 29.88 25 ALA B O 1
ATOM 5736 N N . PHE B 1 26 ? 1.759 -42.625 -15.102 1 29.53 26 PHE B N 1
ATOM 5737 C CA . PHE B 1 26 ? 2.27 -42.094 -16.359 1 29.53 26 PHE B CA 1
ATOM 5738 C C . PHE B 1 26 ? 3.061 -40.812 -16.141 1 29.53 26 PHE B C 1
ATOM 5740 O O . PHE B 1 26 ? 4.105 -40.594 -16.766 1 29.53 26 PHE B O 1
ATOM 5747 N N . VAL B 1 27 ? 2.262 -39.719 -15.711 1 33.44 27 VAL B N 1
ATOM 5748 C CA . VAL B 1 27 ? 3.094 -38.5 -15.609 1 33.44 27 VAL B CA 1
ATOM 5749 C C . VAL B 1 27 ? 4.129 -38.688 -14.5 1 33.44 27 VAL B C 1
ATOM 5751 O O . VAL B 1 27 ? 5.266 -38.219 -14.625 1 33.44 27 VAL B O 1
ATOM 5754 N N . ILE B 1 28 ? 3.721 -39.469 -13.406 1 36.06 28 ILE B N 1
ATOM 5755 C CA . ILE B 1 28 ? 4.594 -39.688 -12.258 1 36.06 28 ILE B CA 1
ATOM 5756 C C . ILE B 1 28 ? 5.434 -40.969 -12.477 1 36.06 28 ILE B C 1
ATOM 5758 O O . ILE B 1 28 ? 6.5 -41.125 -11.875 1 36.06 28 ILE B O 1
ATOM 5762 N N . SER B 1 29 ? 4.961 -41.875 -13.328 1 37.84 29 SER B N 1
ATOM 5763 C CA . SER B 1 29 ? 5.598 -43.188 -13.297 1 37.84 29 SER B CA 1
ATOM 5764 C C . SER B 1 29 ? 7.051 -43.125 -13.75 1 37.84 29 SER B C 1
ATOM 5766 O O . SER B 1 29 ? 7.941 -43.656 -13.094 1 37.84 29 SER B O 1
ATOM 5768 N N . PRO B 1 30 ? 7.129 -42.656 -14.984 1 40.25 30 PRO B N 1
ATOM 5769 C CA . PRO B 1 30 ? 8.562 -42.625 -15.289 1 40.25 30 PRO B CA 1
ATOM 5770 C C . PRO B 1 30 ? 9.328 -41.719 -14.328 1 40.25 30 PRO B C 1
ATOM 5772 O O . PRO B 1 30 ? 10.492 -41.969 -14.008 1 40.25 30 PRO B O 1
ATOM 5775 N N . GLY B 1 31 ? 8.547 -40.688 -13.828 1 53 31 GLY B N 1
ATOM 5776 C CA . GLY B 1 31 ? 9.172 -39.781 -12.867 1 53 31 GLY B CA 1
ATOM 5777 C C . GLY B 1 31 ? 9.406 -40.438 -11.516 1 53 31 GLY B C 1
ATOM 5778 O O . GLY B 1 31 ? 10.43 -40.188 -10.875 1 53 31 GLY B O 1
ATOM 5779 N N . LEU B 1 32 ? 8.469 -41.438 -11.328 1 59.53 32 LEU B N 1
ATOM 5780 C CA . LEU B 1 32 ? 8.609 -42.094 -10.031 1 59.53 32 LEU B CA 1
ATOM 5781 C C . LEU B 1 32 ? 9.742 -43.125 -10.062 1 59.53 32 LEU B C 1
ATOM 5783 O O . LEU B 1 32 ? 10.461 -43.281 -9.078 1 59.53 32 LEU B O 1
ATOM 5787 N N . SER B 1 33 ? 9.82 -43.844 -11.258 1 63.94 33 SER B N 1
ATOM 5788 C CA . SER B 1 33 ? 10.93 -44.781 -11.375 1 63.94 33 SER B CA 1
ATOM 5789 C C . SER B 1 33 ? 12.273 -44.062 -11.328 1 63.94 33 SER B C 1
ATOM 5791 O O . SER B 1 33 ? 13.211 -44.531 -10.68 1 63.94 33 SER B O 1
ATOM 5793 N N . THR B 1 34 ? 12.281 -42.969 -11.938 1 73.56 34 THR B N 1
ATOM 5794 C CA . THR B 1 34 ? 13.508 -42.188 -11.906 1 73.56 34 THR B CA 1
ATOM 5795 C C . THR B 1 34 ? 13.789 -41.656 -10.5 1 73.56 34 THR B C 1
ATOM 5797 O O . THR B 1 34 ? 14.938 -41.625 -10.055 1 73.56 34 THR B O 1
ATOM 5800 N N . LEU B 1 35 ? 12.758 -41.406 -9.891 1 78.56 35 LEU B N 1
ATOM 5801 C CA . LEU B 1 35 ? 12.914 -40.875 -8.539 1 78.56 35 LEU B CA 1
ATOM 5802 C C . LEU B 1 35 ? 13.438 -41.938 -7.598 1 78.56 35 LEU B C 1
ATOM 5804 O O . LEU B 1 35 ? 14.258 -41.656 -6.715 1 78.56 35 LEU B O 1
ATOM 5808 N N . LYS B 1 36 ? 13.039 -43.188 -7.809 1 78.5 36 LYS B N 1
ATOM 5809 C CA . LYS B 1 36 ? 13.508 -44.281 -6.98 1 78.5 36 LYS B CA 1
ATOM 5810 C C . LYS B 1 36 ? 15 -44.531 -7.188 1 78.5 36 LYS B C 1
ATOM 5812 O O . LYS B 1 36 ? 15.719 -44.844 -6.238 1 78.5 36 LYS B O 1
ATOM 5817 N N . GLU B 1 37 ? 15.383 -44.406 -8.406 1 83.06 37 GLU B N 1
ATOM 5818 C CA . GLU B 1 37 ? 16.797 -44.594 -8.711 1 83.06 37 GLU B CA 1
ATOM 5819 C C . GLU B 1 37 ? 17.656 -43.469 -8.125 1 83.06 37 GLU B C 1
ATOM 5821 O O . GLU B 1 37 ? 18.75 -43.719 -7.637 1 83.06 37 GLU B O 1
ATOM 5826 N N . VAL B 1 38 ? 17.125 -42.312 -8.164 1 87.62 38 VAL B N 1
ATOM 5827 C CA . VAL B 1 38 ? 17.859 -41.125 -7.672 1 87.62 38 VAL B CA 1
ATOM 5828 C C . VAL B 1 38 ? 17.938 -41.188 -6.148 1 87.62 38 VAL B C 1
ATOM 5830 O O . VAL B 1 38 ? 18.922 -40.75 -5.559 1 87.62 38 VAL B O 1
ATOM 5833 N N . LEU B 1 39 ? 16.969 -41.75 -5.543 1 88.75 39 LEU B N 1
ATOM 5834 C CA . LEU B 1 39 ? 16.906 -41.844 -4.086 1 88.75 39 LEU B CA 1
ATOM 5835 C C . LEU B 1 39 ? 18.078 -42.656 -3.545 1 88.75 39 LEU B C 1
ATOM 5837 O O . LEU B 1 39 ? 18.531 -42.406 -2.426 1 88.75 39 LEU B O 1
ATOM 5841 N N . LYS B 1 40 ? 18.562 -43.531 -4.367 1 87.62 40 LYS B N 1
ATOM 5842 C CA . LYS B 1 40 ? 19.672 -44.375 -3.947 1 87.62 40 LYS B CA 1
ATOM 5843 C C . LYS B 1 40 ? 20.953 -43.562 -3.828 1 87.62 40 LYS B C 1
ATOM 5845 O O . LYS B 1 40 ? 21.875 -43.938 -3.1 1 87.62 40 LYS B O 1
ATOM 5850 N N . GLU B 1 41 ? 21 -42.469 -4.504 1 88.25 41 GLU B N 1
ATOM 5851 C CA . GLU B 1 41 ? 22.203 -41.625 -4.523 1 88.25 41 GLU B CA 1
ATOM 5852 C C . GLU B 1 41 ? 22.188 -40.594 -3.396 1 88.25 41 GLU B C 1
ATOM 5854 O O . GLU B 1 41 ? 23.172 -39.906 -3.156 1 88.25 41 GLU B O 1
ATOM 5859 N N . VAL B 1 42 ? 21.125 -40.5 -2.715 1 93.69 42 VAL B N 1
ATOM 5860 C CA . VAL B 1 42 ? 21 -39.531 -1.629 1 93.69 42 VAL B CA 1
ATOM 5861 C C . VAL B 1 42 ? 21.797 -40.031 -0.415 1 93.69 42 VAL B C 1
ATOM 5863 O O . VAL B 1 42 ? 21.656 -41.156 0.017 1 93.69 42 VAL B O 1
ATOM 5866 N N . PRO B 1 43 ? 22.625 -39.281 0.182 1 92.88 43 PRO B N 1
ATOM 5867 C CA . PRO B 1 43 ? 23.516 -39.688 1.267 1 92.88 43 PRO B CA 1
ATOM 5868 C C . PRO B 1 43 ? 22.766 -40.031 2.543 1 92.88 43 PRO B C 1
ATOM 5870 O O . PRO B 1 43 ? 23.125 -41 3.227 1 92.88 43 PRO B O 1
ATOM 5873 N N . GLY B 1 44 ? 21.719 -39.375 2.947 1 94.5 44 GLY B N 1
ATOM 5874 C CA . GLY B 1 44 ? 21.016 -39.625 4.191 1 94.5 44 GLY B CA 1
ATOM 5875 C C . GLY B 1 44 ? 20.125 -40.875 4.141 1 94.5 44 GLY B C 1
ATOM 5876 O O . GLY B 1 44 ? 19.125 -40.875 3.424 1 94.5 44 GLY B O 1
ATOM 5877 N N . ALA B 1 45 ? 20.422 -41.844 4.977 1 94.12 45 ALA B N 1
ATOM 5878 C CA . ALA B 1 45 ? 19.656 -43.094 4.973 1 94.12 45 ALA B CA 1
ATOM 5879 C C . ALA B 1 45 ? 18.234 -42.844 5.469 1 94.12 45 ALA B C 1
ATOM 5881 O O . ALA B 1 45 ? 17.281 -43.406 4.926 1 94.12 45 ALA B O 1
ATOM 5882 N N . GLU B 1 46 ? 18.125 -42.062 6.512 1 93.94 46 GLU B N 1
ATOM 5883 C CA . GLU B 1 46 ? 16.797 -41.781 7.051 1 93.94 46 GLU B CA 1
ATOM 5884 C C . GLU B 1 46 ? 15.961 -41 6.062 1 93.94 46 GLU B C 1
ATOM 5886 O O . GLU B 1 46 ? 14.742 -41.188 5.973 1 93.94 46 GLU B O 1
ATOM 5891 N N . CYS B 1 47 ? 16.578 -40.125 5.391 1 95.19 47 CYS B N 1
ATOM 5892 C CA . CYS B 1 47 ? 15.898 -39.375 4.352 1 95.19 47 CYS B CA 1
ATOM 5893 C C . CYS B 1 47 ? 15.359 -40.281 3.268 1 95.19 47 CYS B C 1
ATOM 5895 O O . CYS B 1 47 ? 14.195 -40.156 2.869 1 95.19 47 CYS B O 1
ATOM 5897 N N . ARG B 1 48 ? 16.172 -41.281 2.861 1 94.5 48 ARG B N 1
ATOM 5898 C CA . ARG B 1 48 ? 15.75 -42.219 1.838 1 94.5 48 ARG B CA 1
ATOM 5899 C C . ARG B 1 48 ? 14.539 -43.031 2.299 1 94.5 48 ARG B C 1
ATOM 5901 O O . ARG B 1 48 ? 13.586 -43.219 1.541 1 94.5 48 ARG B O 1
ATOM 5908 N N . ARG B 1 49 ? 14.617 -43.438 3.48 1 92.25 49 ARG B N 1
ATOM 5909 C CA . ARG B 1 49 ? 13.531 -44.25 4.027 1 92.25 49 ARG B CA 1
ATOM 5910 C C . ARG B 1 49 ? 12.234 -43.438 4.098 1 92.25 49 ARG B C 1
ATOM 5912 O O . ARG B 1 49 ? 11.18 -43.938 3.684 1 92.25 49 ARG B O 1
ATOM 5919 N N . GLN B 1 50 ? 12.266 -42.281 4.562 1 94.12 50 GLN B N 1
ATOM 5920 C CA . GLN B 1 50 ? 11.055 -41.5 4.754 1 94.12 50 GLN B CA 1
ATOM 5921 C C . GLN B 1 50 ? 10.492 -41.031 3.418 1 94.12 50 GLN B C 1
ATOM 5923 O O . GLN B 1 50 ? 9.273 -40.906 3.266 1 94.12 50 GLN B O 1
ATOM 5928 N N . VAL B 1 51 ? 11.398 -40.719 2.5 1 93.5 51 VAL B N 1
ATOM 5929 C CA . VAL B 1 51 ? 10.914 -40.344 1.177 1 93.5 51 VAL B CA 1
ATOM 5930 C C . VAL B 1 51 ? 10.164 -41.5 0.543 1 93.5 51 VAL B C 1
ATOM 5932 O O . VAL B 1 51 ? 9.148 -41.312 -0.13 1 93.5 51 VAL B O 1
ATOM 5935 N N . ALA B 1 52 ? 10.68 -42.688 0.776 1 89.5 52 ALA B N 1
ATOM 5936 C CA . ALA B 1 52 ? 9.984 -43.875 0.274 1 89.5 52 ALA B CA 1
ATOM 5937 C C . ALA B 1 52 ? 8.594 -44 0.892 1 89.5 52 ALA B C 1
ATOM 5939 O O . ALA B 1 52 ? 7.641 -44.406 0.213 1 89.5 52 ALA B O 1
ATOM 5940 N N . VAL B 1 53 ? 8.516 -43.688 2.131 1 91.69 53 VAL B N 1
ATOM 5941 C CA . VAL B 1 53 ? 7.238 -43.719 2.826 1 91.69 53 VAL B CA 1
ATOM 5942 C C . VAL B 1 53 ? 6.293 -42.688 2.221 1 91.69 53 VAL B C 1
ATOM 5944 O O . VAL B 1 53 ? 5.098 -42.938 2.072 1 91.69 53 VAL B O 1
ATOM 5947 N N . VAL B 1 54 ? 6.805 -41.531 1.927 1 91.38 54 VAL B N 1
ATOM 5948 C CA . VAL B 1 54 ? 6.004 -40.469 1.33 1 91.38 54 VAL B CA 1
ATOM 5949 C C . VAL B 1 54 ? 5.488 -40.906 -0.037 1 91.38 54 VAL B C 1
ATOM 5951 O O . VAL B 1 54 ? 4.32 -40.688 -0.368 1 91.38 54 VAL B O 1
ATOM 5954 N N . LEU B 1 55 ? 6.379 -41.531 -0.821 1 86.81 55 LEU B N 1
ATOM 5955 C CA . LEU B 1 55 ? 5.984 -41.969 -2.146 1 86.81 55 LEU B CA 1
ATOM 5956 C C . LEU B 1 55 ? 4.898 -43.062 -2.051 1 86.81 55 LEU B C 1
ATOM 5958 O O . LEU B 1 55 ? 3.971 -43.062 -2.863 1 86.81 55 LEU B O 1
ATOM 5962 N N . GLU B 1 56 ? 4.984 -43.875 -1.041 1 85 56 GLU B N 1
ATOM 5963 C CA . GLU B 1 56 ? 3.939 -44.844 -0.798 1 85 56 GLU B CA 1
ATOM 5964 C C . GLU B 1 56 ? 2.637 -44.188 -0.364 1 85 56 GLU B C 1
ATOM 5966 O O . GLU B 1 56 ? 1.552 -44.625 -0.761 1 85 56 GLU B O 1
ATOM 5971 N N . GLY B 1 57 ? 2.773 -43.219 0.461 1 85.06 57 GLY B N 1
ATOM 5972 C CA . GLY B 1 57 ? 1.605 -42.438 0.883 1 85.06 57 GLY B CA 1
ATOM 5973 C C . GLY B 1 57 ? 0.893 -41.75 -0.266 1 85.06 57 GLY B C 1
ATOM 5974 O O . GLY B 1 57 ? -0.338 -41.688 -0.291 1 85.06 57 GLY B O 1
ATOM 5975 N N . VAL B 1 58 ? 1.665 -41.219 -1.187 1 83.56 58 VAL B N 1
ATOM 5976 C CA . VAL B 1 58 ? 1.087 -40.562 -2.354 1 83.56 58 VAL B CA 1
ATOM 5977 C C . VAL B 1 58 ? 0.342 -41.594 -3.209 1 83.56 58 VAL B C 1
ATOM 5979 O O . VAL B 1 58 ? -0.757 -41.312 -3.695 1 83.56 58 VAL B O 1
ATOM 5982 N N . ARG B 1 59 ? 0.923 -42.719 -3.303 1 76.31 59 ARG B N 1
ATOM 5983 C CA . ARG B 1 59 ? 0.292 -43.781 -4.07 1 76.31 59 ARG B CA 1
ATOM 5984 C C . ARG B 1 59 ? -1.025 -44.188 -3.436 1 76.31 59 ARG B C 1
ATOM 5986 O O . ARG B 1 59 ? -1.982 -44.531 -4.141 1 76.31 59 ARG B O 1
ATOM 5993 N N . ASN B 1 60 ? -1.092 -44.156 -2.104 1 77.44 60 ASN B N 1
ATOM 5994 C CA . ASN B 1 60 ? -2.287 -44.562 -1.369 1 77.44 60 ASN B CA 1
ATOM 5995 C C . ASN B 1 60 ? -3.236 -43.375 -1.159 1 77.44 60 ASN B C 1
ATOM 5997 O O . ASN B 1 60 ? -4.25 -43.5 -0.471 1 77.44 60 ASN B O 1
ATOM 6001 N N . LEU B 1 61 ? -2.934 -42.281 -1.636 1 79.19 61 LEU B N 1
ATOM 6002 C CA . LEU B 1 61 ? -3.754 -41.062 -1.584 1 79.19 61 LEU B CA 1
ATOM 6003 C C . LEU B 1 61 ? -4.023 -40.656 -0.141 1 79.19 61 LEU B C 1
ATOM 6005 O O . LEU B 1 61 ? -5.16 -40.344 0.214 1 79.19 61 LEU B O 1
ATOM 6009 N N . THR B 1 62 ? -2.967 -40.844 0.634 1 84 62 THR B N 1
ATOM 6010 C CA . THR B 1 62 ? -3.1 -40.344 2.002 1 84 62 THR B CA 1
ATOM 6011 C C . THR B 1 62 ? -3.012 -38.812 2.039 1 84 62 THR B C 1
ATOM 6013 O O . THR B 1 62 ? -2.238 -38.219 1.292 1 84 62 THR B O 1
ATOM 6016 N N . ASP B 1 63 ? -3.736 -38.188 2.908 1 83.94 63 ASP B N 1
ATOM 6017 C CA . ASP B 1 63 ? -3.883 -36.719 2.938 1 83.94 63 ASP B CA 1
ATOM 6018 C C . ASP B 1 63 ? -2.533 -36.062 3.148 1 83.94 63 ASP B C 1
ATOM 6020 O O . ASP B 1 63 ? -2.162 -35.156 2.393 1 83.94 63 ASP B O 1
ATOM 6024 N N . TRP B 1 64 ? -1.802 -36.531 4.172 1 90.75 64 TRP B N 1
ATOM 6025 C CA . TRP B 1 64 ? -0.546 -35.844 4.516 1 90.75 64 TRP B CA 1
ATOM 6026 C C . TRP B 1 64 ? 0.464 -35.969 3.379 1 90.75 64 TRP B C 1
ATOM 6028 O O . TRP B 1 64 ? 1.22 -35.062 3.105 1 90.75 64 TRP B O 1
ATOM 6038 N N . ALA B 1 65 ? 0.524 -37.125 2.699 1 91.25 65 ALA B N 1
ATOM 6039 C CA . ALA B 1 65 ? 1.452 -37.344 1.592 1 91.25 65 ALA B CA 1
ATOM 6040 C C . ALA B 1 65 ? 1.069 -36.5 0.382 1 91.25 65 ALA B C 1
ATOM 6042 O O . ALA B 1 65 ? 1.939 -35.969 -0.316 1 91.25 65 ALA B O 1
ATOM 6043 N N . LEU B 1 66 ? -0.214 -36.344 0.216 1 88.62 66 LEU B N 1
ATOM 6044 C CA . LEU B 1 66 ? -0.695 -35.5 -0.887 1 88.62 66 LEU B CA 1
ATOM 6045 C C . LEU B 1 66 ? -0.392 -34.031 -0.636 1 88.62 66 LEU B C 1
ATOM 6047 O O . LEU B 1 66 ? -0.117 -33.281 -1.575 1 88.62 66 LEU B O 1
ATOM 6051 N N . GLN B 1 67 ? -0.494 -33.688 0.583 1 92 67 GLN B N 1
ATOM 6052 C CA . GLN B 1 67 ? -0.158 -32.312 0.94 1 92 67 GLN B CA 1
ATOM 6053 C C . GLN B 1 67 ? 1.304 -32 0.627 1 92 67 GLN B C 1
ATOM 6055 O O . GLN B 1 67 ? 1.624 -30.922 0.144 1 92 67 GLN B O 1
ATOM 6060 N N . MET B 1 68 ? 2.146 -32.906 0.918 1 94.06 68 MET B N 1
ATOM 6061 C CA . MET B 1 68 ? 3.564 -32.719 0.636 1 94.06 68 MET B CA 1
ATOM 6062 C C . MET B 1 68 ? 3.809 -32.594 -0.864 1 94.06 68 MET B C 1
ATOM 6064 O O . MET B 1 68 ? 4.551 -31.719 -1.307 1 94.06 68 MET B O 1
ATOM 6068 N N . ALA B 1 69 ? 3.141 -33.469 -1.612 1 90.25 69 ALA B N 1
ATOM 6069 C CA . ALA B 1 69 ? 3.258 -33.375 -3.066 1 90.25 69 ALA B CA 1
ATOM 6070 C C . ALA B 1 69 ? 2.656 -32.094 -3.605 1 90.25 69 ALA B C 1
ATOM 6072 O O . ALA B 1 69 ? 3.213 -31.469 -4.516 1 90.25 69 ALA B O 1
ATOM 6073 N N . ASP B 1 70 ? 1.548 -31.719 -3.027 1 92.19 70 ASP B N 1
ATOM 6074 C CA . ASP B 1 70 ? 0.859 -30.5 -3.441 1 92.19 70 ASP B CA 1
ATOM 6075 C C . ASP B 1 70 ? 1.698 -29.266 -3.135 1 92.19 70 ASP B C 1
ATOM 6077 O O . ASP B 1 70 ? 1.683 -28.281 -3.893 1 92.19 70 ASP B O 1
ATOM 6081 N N . ALA B 1 71 ? 2.424 -29.312 -2.074 1 95.69 71 ALA B N 1
ATOM 6082 C CA . ALA B 1 71 ? 3.215 -28.172 -1.621 1 95.69 71 ALA B CA 1
ATOM 6083 C C . ALA B 1 71 ? 4.43 -27.953 -2.516 1 95.69 71 ALA B C 1
ATOM 6085 O O . ALA B 1 71 ? 4.965 -26.844 -2.592 1 95.69 71 ALA B O 1
ATOM 6086 N N . THR B 1 72 ? 4.871 -28.969 -3.186 1 94.12 72 THR B N 1
ATOM 6087 C CA . THR B 1 72 ? 6.055 -28.906 -4.035 1 94.12 72 THR B CA 1
ATOM 6088 C C . THR B 1 72 ? 5.77 -28.078 -5.289 1 94.12 72 THR B C 1
ATOM 6090 O O . THR B 1 72 ? 4.684 -28.172 -5.863 1 94.12 72 THR B O 1
ATOM 6093 N N . ALA B 1 73 ? 6.73 -27.297 -5.645 1 93.69 73 ALA B N 1
ATOM 6094 C CA . ALA B 1 73 ? 6.59 -26.391 -6.777 1 93.69 73 ALA B CA 1
ATOM 6095 C C . ALA B 1 73 ? 6.328 -27.172 -8.07 1 93.69 73 ALA B C 1
ATOM 6097 O O . ALA B 1 73 ? 6.805 -28.297 -8.234 1 93.69 73 ALA B O 1
ATOM 6098 N N . LYS B 1 74 ? 5.543 -26.562 -8.875 1 89.75 74 LYS B N 1
ATOM 6099 C CA . LYS B 1 74 ? 5.273 -27.047 -10.227 1 89.75 74 LYS B CA 1
ATOM 6100 C C . LYS B 1 74 ? 5.805 -26.078 -11.281 1 89.75 74 LYS B C 1
ATOM 6102 O O . LYS B 1 74 ? 6.199 -24.953 -10.953 1 89.75 74 LYS B O 1
ATOM 6107 N N . VAL B 1 75 ? 5.844 -26.5 -12.516 1 86.19 75 VAL B N 1
ATOM 6108 C CA . VAL B 1 75 ? 6.289 -25.625 -13.594 1 86.19 75 VAL B CA 1
ATOM 6109 C C . VAL B 1 75 ? 5.277 -24.5 -13.789 1 86.19 75 VAL B C 1
ATOM 6111 O O . VAL B 1 75 ? 4.09 -24.75 -14.008 1 86.19 75 VAL B O 1
ATOM 6114 N N . PRO B 1 76 ? 5.762 -23.359 -13.703 1 90.56 76 PRO B N 1
ATOM 6115 C CA . PRO B 1 76 ? 4.828 -22.234 -13.812 1 90.56 76 PRO B CA 1
ATOM 6116 C C . PRO B 1 76 ? 4.562 -21.812 -15.258 1 90.56 76 PRO B C 1
ATOM 6118 O O . PRO B 1 76 ? 5.242 -22.297 -16.172 1 90.56 76 PRO B O 1
ATOM 6121 N N . SER B 1 77 ? 3.525 -21.047 -15.445 1 92.06 77 SER B N 1
ATOM 6122 C CA . SER B 1 77 ? 3.309 -20.375 -16.719 1 92.06 77 SER B CA 1
ATOM 6123 C C . SER B 1 77 ? 4.168 -19.125 -16.844 1 92.06 77 SER B C 1
ATOM 6125 O O . SER B 1 77 ? 4.59 -18.562 -15.828 1 92.06 77 SER B O 1
ATOM 6127 N N . GLY B 1 78 ? 4.461 -18.781 -18.016 1 93.88 78 GLY B N 1
ATOM 6128 C CA . GLY B 1 78 ? 5.172 -17.531 -18.25 1 93.88 78 GLY B CA 1
ATOM 6129 C C . GLY B 1 78 ? 6.676 -17.656 -18.078 1 93.88 78 GLY B C 1
ATOM 6130 O O . GLY B 1 78 ? 7.324 -16.734 -17.578 1 93.88 78 GLY B O 1
ATOM 6131 N N . LEU B 1 79 ? 7.203 -18.828 -18.406 1 92.19 79 LEU B N 1
ATOM 6132 C CA . LEU B 1 79 ? 8.641 -19.031 -18.328 1 92.19 79 LEU B CA 1
ATOM 6133 C C . LEU B 1 79 ? 9.383 -18.094 -19.281 1 92.19 79 LEU B C 1
ATOM 6135 O O . LEU B 1 79 ? 10.438 -17.562 -18.938 1 92.19 79 LEU B O 1
ATOM 6139 N N . LEU B 1 80 ? 8.812 -17.891 -20.422 1 92.62 80 LEU B N 1
ATOM 6140 C CA . LEU B 1 80 ? 9.453 -17.062 -21.438 1 92.62 80 LEU B CA 1
ATOM 6141 C C . LEU B 1 80 ? 9.297 -15.586 -21.125 1 92.62 80 LEU B C 1
ATOM 6143 O O . LEU B 1 80 ? 9.852 -14.734 -21.828 1 92.62 80 LEU B O 1
ATOM 6147 N N . ARG B 1 81 ? 8.625 -15.344 -20.062 1 93.56 81 ARG B N 1
ATOM 6148 C CA . ARG B 1 81 ? 8.539 -13.977 -19.578 1 93.56 81 ARG B CA 1
ATOM 6149 C C . ARG B 1 81 ? 9.367 -13.789 -18.312 1 93.56 81 ARG B C 1
ATOM 6151 O O . ARG B 1 81 ? 9.312 -12.734 -17.672 1 93.56 81 ARG B O 1
ATOM 6158 N N . GLY B 1 82 ? 10.016 -14.805 -17.953 1 92.81 82 GLY B N 1
ATOM 6159 C CA . GLY B 1 82 ? 10.969 -14.695 -16.875 1 92.81 82 GLY B CA 1
ATOM 6160 C C . GLY B 1 82 ? 10.453 -15.266 -15.562 1 92.81 82 GLY B C 1
ATOM 6161 O O . GLY B 1 82 ? 11.023 -15.016 -14.5 1 92.81 82 GLY B O 1
ATOM 6162 N N . ASN B 1 83 ? 9.305 -16 -15.578 1 94.38 83 ASN B N 1
ATOM 6163 C CA . ASN B 1 83 ? 8.773 -16.641 -14.383 1 94.38 83 ASN B CA 1
ATOM 6164 C C . ASN B 1 83 ? 9.547 -17.922 -14.039 1 94.38 83 ASN B C 1
ATOM 6166 O O . ASN B 1 83 ? 9.023 -19.016 -14.195 1 94.38 83 ASN B O 1
ATOM 6170 N N . LEU B 1 84 ? 10.719 -17.734 -13.43 1 93.69 84 LEU B N 1
ATOM 6171 C CA . LEU B 1 84 ? 11.625 -18.859 -13.211 1 93.69 84 LEU B CA 1
ATOM 6172 C C . LEU B 1 84 ? 11.633 -19.266 -11.742 1 93.69 84 LEU B C 1
ATOM 6174 O O . LEU B 1 84 ? 12.234 -20.281 -11.383 1 93.69 84 LEU B O 1
ATOM 6178 N N . ARG B 1 85 ? 10.992 -18.531 -10.945 1 94.88 85 ARG B N 1
ATOM 6179 C CA . ARG B 1 85 ? 11.031 -18.797 -9.516 1 94.88 85 ARG B CA 1
ATOM 6180 C C . ARG B 1 85 ? 9.703 -19.359 -9.023 1 94.88 85 ARG B C 1
ATOM 6182 O O . ARG B 1 85 ? 8.781 -18.594 -8.711 1 94.88 85 ARG B O 1
ATOM 6189 N N . ALA B 1 86 ? 9.594 -20.625 -8.938 1 94.81 86 ALA B N 1
ATOM 6190 C CA . ALA B 1 86 ? 8.422 -21.328 -8.438 1 94.81 86 ALA B CA 1
ATOM 6191 C C . ALA B 1 86 ? 8.602 -21.703 -6.965 1 94.81 86 ALA B C 1
ATOM 6193 O O . ALA B 1 86 ? 9.258 -22.688 -6.645 1 94.81 86 ALA B O 1
ATOM 6194 N N . LEU B 1 87 ? 7.914 -21.062 -6.113 1 96.62 87 LEU B N 1
ATOM 6195 C CA . LEU B 1 87 ? 8.203 -21.141 -4.684 1 96.62 87 LEU B CA 1
ATOM 6196 C C . LEU B 1 87 ? 7.414 -22.266 -4.027 1 96.62 87 LEU B C 1
ATOM 6198 O O . LEU B 1 87 ? 7.66 -22.609 -2.871 1 96.62 87 LEU B O 1
ATOM 6202 N N . GLY B 1 88 ? 6.492 -22.891 -4.762 1 95.75 88 GLY B N 1
ATOM 6203 C CA . GLY B 1 88 ? 5.645 -23.875 -4.102 1 95.75 88 GLY B CA 1
ATOM 6204 C C . GLY B 1 88 ? 4.824 -23.297 -2.969 1 95.75 88 GLY B C 1
ATOM 6205 O O . GLY B 1 88 ? 4.449 -22.109 -3.008 1 95.75 88 GLY B O 1
ATOM 6206 N N . ASP B 1 89 ? 4.367 -24.141 -2.078 1 96.31 89 ASP B N 1
ATOM 6207 C CA . ASP B 1 89 ? 3.615 -23.688 -0.91 1 96.31 89 ASP B CA 1
ATOM 6208 C C . ASP B 1 89 ? 4.328 -24.078 0.384 1 96.31 89 ASP B C 1
ATOM 6210 O O . ASP B 1 89 ? 4.098 -25.156 0.928 1 96.31 89 ASP B O 1
ATOM 6214 N N . MET B 1 90 ? 5.113 -23.172 0.897 1 96.31 90 MET B N 1
ATOM 6215 C CA . MET B 1 90 ? 5.93 -23.422 2.082 1 96.31 90 MET B CA 1
ATOM 6216 C C . MET B 1 90 ? 5.055 -23.719 3.293 1 96.31 90 MET B C 1
ATOM 6218 O O . MET B 1 90 ? 5.336 -24.641 4.055 1 96.31 90 MET B O 1
ATOM 6222 N N . ASP B 1 91 ? 3.992 -22.984 3.434 1 94.94 91 ASP B N 1
ATOM 6223 C CA . ASP B 1 91 ? 3.143 -23.109 4.613 1 94.94 91 ASP B CA 1
ATOM 6224 C C . ASP B 1 91 ? 2.414 -24.438 4.633 1 94.94 91 ASP B C 1
ATOM 6226 O O . ASP B 1 91 ? 2.229 -25.047 5.695 1 94.94 91 ASP B O 1
ATOM 6230 N N . GLU B 1 92 ? 1.982 -24.906 3.453 1 95.38 92 GLU B N 1
ATOM 6231 C CA . GLU B 1 92 ? 1.379 -26.219 3.352 1 95.38 92 GLU B CA 1
ATOM 6232 C C . GLU B 1 92 ? 2.371 -27.312 3.746 1 95.38 92 GLU B C 1
ATOM 6234 O O . GLU B 1 92 ? 2.008 -28.266 4.43 1 95.38 92 GLU B O 1
ATOM 6239 N N . CYS B 1 93 ? 3.57 -27.172 3.354 1 96.69 93 CYS B N 1
ATOM 6240 C CA . CYS B 1 93 ? 4.613 -28.156 3.607 1 96.69 93 CYS B CA 1
ATOM 6241 C C . CYS B 1 93 ? 4.941 -28.234 5.094 1 96.69 93 CYS B C 1
ATOM 6243 O O . CYS B 1 93 ? 4.953 -29.312 5.676 1 96.69 93 CYS B O 1
ATOM 6245 N N . VAL B 1 94 ? 5.203 -27.109 5.715 1 95.69 94 VAL B N 1
ATOM 6246 C CA . VAL B 1 94 ? 5.68 -27.094 7.094 1 95.69 94 VAL B CA 1
ATOM 6247 C C . VAL B 1 94 ? 4.543 -27.484 8.039 1 95.69 94 VAL B C 1
ATOM 6249 O O . VAL B 1 94 ? 4.789 -27.906 9.18 1 95.69 94 VAL B O 1
ATOM 6252 N N . ALA B 1 95 ? 3.305 -27.422 7.613 1 93.62 95 ALA B N 1
ATOM 6253 C CA . ALA B 1 95 ? 2.15 -27.766 8.445 1 93.62 95 ALA B CA 1
ATOM 6254 C C . ALA B 1 95 ? 1.928 -29.281 8.484 1 93.62 95 ALA B C 1
ATOM 6256 O O . ALA B 1 95 ? 1.167 -29.766 9.32 1 93.62 95 ALA B O 1
ATOM 6257 N N . VAL B 1 96 ? 2.574 -30.062 7.699 1 95.38 96 VAL B N 1
ATOM 6258 C CA . VAL B 1 96 ? 2.365 -31.5 7.59 1 95.38 96 VAL B CA 1
ATOM 6259 C C . VAL B 1 96 ? 2.906 -32.188 8.836 1 95.38 96 VAL B C 1
ATOM 6261 O O . VAL B 1 96 ? 4.055 -31.969 9.227 1 95.38 96 VAL B O 1
ATOM 6264 N N . GLU B 1 97 ? 2.115 -32.906 9.539 1 93.38 97 GLU B N 1
ATOM 6265 C CA . GLU B 1 97 ? 2.432 -33.781 10.656 1 93.38 97 GLU B CA 1
ATOM 6266 C C . GLU B 1 97 ? 1.654 -35.094 10.562 1 93.38 97 GLU B C 1
ATOM 6268 O O . GLU B 1 97 ? 0.424 -35.094 10.484 1 93.38 97 GLU B O 1
ATOM 6273 N N . ALA B 1 98 ? 2.361 -36.156 10.391 1 92.81 98 ALA B N 1
ATOM 6274 C CA . ALA B 1 98 ? 1.704 -37.438 10.234 1 92.81 98 ALA B CA 1
ATOM 6275 C C . ALA B 1 98 ? 2.369 -38.5 11.109 1 92.81 98 ALA B C 1
ATOM 6277 O O . ALA B 1 98 ? 3.586 -38.469 11.32 1 92.81 98 ALA B O 1
ATOM 6278 N N . GLN B 1 99 ? 1.494 -39.344 11.672 1 90.5 99 GLN B N 1
ATOM 6279 C CA . GLN B 1 99 ? 1.987 -40.5 12.414 1 90.5 99 GLN B CA 1
ATOM 6280 C C . GLN B 1 99 ? 2.066 -41.719 11.531 1 90.5 99 GLN B C 1
ATOM 6282 O O . GLN B 1 99 ? 1.042 -42.25 11.07 1 90.5 99 GLN B O 1
ATOM 6287 N N . VAL B 1 100 ? 3.316 -42.062 11.156 1 86.12 100 VAL B N 1
ATOM 6288 C CA . VAL B 1 100 ? 3.527 -43.219 10.305 1 86.12 100 VAL B CA 1
ATOM 6289 C C . VAL B 1 100 ? 4.391 -44.25 11.039 1 86.12 100 VAL B C 1
ATOM 6291 O O . VAL B 1 100 ? 5.535 -43.938 11.398 1 86.12 100 VAL B O 1
ATOM 6294 N N . HIS B 1 101 ? 3.977 -45.5 11.109 1 82 101 HIS B N 1
ATOM 6295 C CA . HIS B 1 101 ? 4.688 -46.594 11.727 1 82 101 HIS B CA 1
ATOM 6296 C C . HIS B 1 101 ? 5.297 -46.188 13.062 1 82 101 HIS B C 1
ATOM 6298 O O . HIS B 1 101 ? 6.492 -46.406 13.289 1 82 101 HIS B O 1
ATOM 6304 N N . ASN B 1 102 ? 4.645 -45.438 13.945 1 81.94 102 ASN B N 1
ATOM 6305 C CA . ASN B 1 102 ? 5.004 -45.062 15.305 1 81.94 102 ASN B CA 1
ATOM 6306 C C . ASN B 1 102 ? 6.035 -43.938 15.312 1 81.94 102 ASN B C 1
ATOM 6308 O O . ASN B 1 102 ? 6.738 -43.75 16.297 1 81.94 102 ASN B O 1
ATOM 6312 N N . THR B 1 103 ? 6.27 -43.438 14.117 1 86.38 103 THR B N 1
ATOM 6313 C CA . THR B 1 103 ? 7.137 -42.25 14.047 1 86.38 103 THR B CA 1
ATOM 6314 C C . THR B 1 103 ? 6.375 -41.062 13.492 1 86.38 103 THR B C 1
ATOM 6316 O O . THR B 1 103 ? 5.516 -41.219 12.625 1 86.38 103 THR B O 1
ATOM 6319 N N . THR B 1 104 ? 6.676 -39.938 14.125 1 90.5 104 THR B N 1
ATOM 6320 C CA . THR B 1 104 ? 6.027 -38.719 13.656 1 90.5 104 THR B CA 1
ATOM 6321 C C . THR B 1 104 ? 6.812 -38.094 12.5 1 90.5 104 THR B C 1
ATOM 6323 O O . THR B 1 104 ? 8.008 -37.812 12.625 1 90.5 104 THR B O 1
ATOM 6326 N N . LEU B 1 105 ? 6.211 -38.062 11.367 1 93.75 105 LEU B N 1
ATOM 6327 C CA . LEU B 1 105 ? 6.812 -37.469 10.18 1 93.75 105 LEU B CA 1
ATOM 6328 C C . LEU B 1 105 ? 6.391 -36 10.039 1 93.75 105 LEU B C 1
ATOM 6330 O O . LEU B 1 105 ? 5.203 -35.688 10.133 1 93.75 105 LEU B O 1
ATOM 6334 N N . HIS B 1 106 ? 7.391 -35.125 9.938 1 94.62 106 HIS B N 1
ATOM 6335 C CA . HIS B 1 106 ? 7.148 -33.688 9.711 1 94.62 106 HIS B CA 1
ATOM 6336 C C . HIS B 1 106 ? 7.633 -33.25 8.336 1 94.62 106 HIS B C 1
ATOM 6338 O O . HIS B 1 106 ? 8.57 -33.844 7.789 1 94.62 106 HIS B O 1
ATOM 6344 N N . GLY B 1 107 ? 6.934 -32.312 7.742 1 96.31 107 GLY B N 1
ATOM 6345 C CA . GLY B 1 107 ? 7.371 -31.75 6.473 1 96.31 107 GLY B CA 1
ATOM 6346 C C . GLY B 1 107 ? 8.461 -30.719 6.625 1 96.31 107 GLY B C 1
ATOM 6347 O O . GLY B 1 107 ? 8.469 -29.953 7.598 1 96.31 107 GLY B O 1
ATOM 6348 N N . LYS B 1 108 ? 9.367 -30.719 5.715 1 96.44 108 LYS B N 1
ATOM 6349 C CA . LYS B 1 108 ? 10.43 -29.734 5.609 1 96.44 108 LYS B CA 1
ATOM 6350 C C . LYS B 1 108 ? 10.445 -29.078 4.227 1 96.44 108 LYS B C 1
ATOM 6352 O O . LYS B 1 108 ? 10.477 -29.781 3.211 1 96.44 108 LYS B O 1
ATOM 6357 N N . TYR B 1 109 ? 10.336 -27.781 4.258 1 96.75 109 TYR B N 1
ATOM 6358 C CA . TYR B 1 109 ? 10.375 -27.016 3.014 1 96.75 109 TYR B CA 1
ATOM 6359 C C . TYR B 1 109 ? 11.797 -26.594 2.68 1 96.75 109 TYR B C 1
ATOM 6361 O O . TYR B 1 109 ? 12.492 -26.016 3.525 1 96.75 109 TYR B O 1
ATOM 6369 N N . CYS B 1 110 ? 12.273 -26.828 1.468 1 96.62 110 CYS B N 1
ATOM 6370 C CA . CYS B 1 110 ? 13.57 -26.391 0.99 1 96.62 110 CYS B CA 1
ATOM 6371 C C . CYS B 1 110 ? 13.438 -25.641 -0.338 1 96.62 110 CYS B C 1
ATOM 6373 O O . CYS B 1 110 ? 12.711 -26.094 -1.228 1 96.62 110 CYS B O 1
ATOM 6375 N N . LEU B 1 111 ? 14.047 -24.547 -0.423 1 96 111 LEU B N 1
ATOM 6376 C CA . LEU B 1 111 ? 14.07 -23.766 -1.66 1 96 111 LEU B CA 1
ATOM 6377 C C . LEU B 1 111 ? 15.391 -23.969 -2.4 1 96 111 LEU B C 1
ATOM 6379 O O . LEU B 1 111 ? 16.438 -23.5 -1.952 1 96 111 LEU B O 1
ATOM 6383 N N . ALA B 1 112 ? 15.312 -24.641 -3.508 1 95.06 112 ALA B N 1
ATOM 6384 C CA . ALA B 1 112 ? 16.5 -24.875 -4.336 1 95.06 112 ALA B CA 1
ATOM 6385 C C . ALA B 1 112 ? 16.703 -23.734 -5.328 1 95.06 112 ALA B C 1
ATOM 6387 O O . ALA B 1 112 ? 15.734 -23.203 -5.887 1 95.06 112 ALA B O 1
ATOM 6388 N N . SER B 1 113 ? 17.875 -23.297 -5.465 1 92.25 113 SER B N 1
ATOM 6389 C CA . SER B 1 113 ? 18.25 -22.344 -6.5 1 92.25 113 SER B CA 1
ATOM 6390 C C . SER B 1 113 ? 19 -23.016 -7.641 1 92.25 113 SER B C 1
ATOM 6392 O O . SER B 1 113 ? 19.766 -23.953 -7.414 1 92.25 113 SER B O 1
ATOM 6394 N N . PHE B 1 114 ? 18.688 -22.578 -8.883 1 90.94 114 PHE B N 1
ATOM 6395 C CA . PHE B 1 114 ? 19.391 -23.234 -9.992 1 90.94 114 PHE B CA 1
ATOM 6396 C C . PHE B 1 114 ? 19.703 -22.219 -11.094 1 90.94 114 PHE B C 1
ATOM 6398 O O . PHE B 1 114 ? 19.031 -21.203 -11.219 1 90.94 114 PHE B O 1
ATOM 6405 N N . HIS B 1 115 ? 20.75 -22.469 -11.805 1 89.56 115 HIS B N 1
ATOM 6406 C CA . HIS B 1 115 ? 21.141 -21.766 -13.016 1 89.56 115 HIS B CA 1
ATOM 6407 C C . HIS B 1 115 ? 21.109 -22.672 -14.234 1 89.56 115 HIS B C 1
ATOM 6409 O O . HIS B 1 115 ? 21.547 -23.828 -14.164 1 89.56 115 HIS B O 1
ATOM 6415 N N . MET B 1 116 ? 20.531 -22.125 -15.266 1 88.88 116 MET B N 1
ATOM 6416 C CA . MET B 1 116 ? 20.328 -22.938 -16.453 1 88.88 116 MET B CA 1
ATOM 6417 C C . MET B 1 116 ? 21.328 -22.547 -17.562 1 88.88 116 MET B C 1
ATOM 6419 O O . MET B 1 116 ? 21.641 -21.375 -17.719 1 88.88 116 MET B O 1
ATOM 6423 N N . ASP B 1 117 ? 21.797 -23.578 -18.219 1 86.88 117 ASP B N 1
ATOM 6424 C CA . ASP B 1 117 ? 22.656 -23.406 -19.391 1 86.88 117 ASP B CA 1
ATOM 6425 C C . ASP B 1 117 ? 22.375 -24.469 -20.453 1 86.88 117 ASP B C 1
ATOM 6427 O O . ASP B 1 117 ? 21.703 -25.453 -20.188 1 86.88 117 ASP B O 1
ATOM 6431 N N . SER B 1 118 ? 22.719 -24.125 -21.703 1 87.94 118 SER B N 1
ATOM 6432 C CA . SER B 1 118 ? 22.5 -25.078 -22.781 1 87.94 118 SER B CA 1
ATOM 6433 C C . SER B 1 118 ? 23.547 -24.938 -23.875 1 87.94 118 SER B C 1
ATOM 6435 O O . SER B 1 118 ? 24.016 -23.844 -24.156 1 87.94 118 SER B O 1
ATOM 6437 N N . ASP B 1 119 ? 23.859 -26.141 -24.469 1 82.31 119 ASP B N 1
ATOM 6438 C CA . ASP B 1 119 ? 24.766 -26.156 -25.609 1 82.31 119 ASP B CA 1
ATOM 6439 C C . ASP B 1 119 ? 24 -26.156 -26.922 1 82.31 119 ASP B C 1
ATOM 6441 O O . ASP B 1 119 ? 24.578 -25.969 -27.984 1 82.31 119 ASP B O 1
ATOM 6445 N N . SER B 1 120 ? 22.688 -26.391 -26.812 1 82.94 120 SER B N 1
ATOM 6446 C CA . SER B 1 120 ? 21.828 -26.328 -28 1 82.94 120 SER B CA 1
ATOM 6447 C C . SER B 1 120 ? 21.453 -24.891 -28.328 1 82.94 120 SER B C 1
ATOM 6449 O O . SER B 1 120 ? 21 -24.156 -27.453 1 82.94 120 SER B O 1
ATOM 6451 N N . VAL B 1 121 ? 21.562 -24.547 -29.562 1 83.25 121 VAL B N 1
ATOM 6452 C CA . VAL B 1 121 ? 21.359 -23.172 -30 1 83.25 121 VAL B CA 1
ATOM 6453 C C . VAL B 1 121 ? 19.891 -22.781 -29.797 1 83.25 121 VAL B C 1
ATOM 6455 O O . VAL B 1 121 ? 19.594 -21.75 -29.203 1 83.25 121 VAL B O 1
ATOM 6458 N N . PRO B 1 122 ? 18.938 -23.656 -30.156 1 78.88 122 PRO B N 1
ATOM 6459 C CA . PRO B 1 122 ? 17.547 -23.25 -29.969 1 78.88 122 PRO B CA 1
ATOM 6460 C C . PRO B 1 122 ? 17.172 -23.109 -28.484 1 78.88 122 PRO B C 1
ATOM 6462 O O . PRO B 1 122 ? 16.422 -22.188 -28.125 1 78.88 122 PRO B O 1
ATOM 6465 N N . ILE B 1 123 ? 17.734 -23.922 -27.703 1 83.25 123 ILE B N 1
ATOM 6466 C CA . ILE B 1 123 ? 17.422 -23.875 -26.281 1 83.25 123 ILE B CA 1
ATOM 6467 C C . ILE B 1 123 ? 18.125 -22.688 -25.641 1 83.25 123 ILE B C 1
ATOM 6469 O O . ILE B 1 123 ? 17.578 -22.031 -24.75 1 83.25 123 ILE B O 1
ATOM 6473 N N . ALA B 1 124 ? 19.312 -22.5 -26.109 1 86.75 124 ALA B N 1
ATOM 6474 C CA . ALA B 1 124 ? 20.062 -21.359 -25.594 1 86.75 124 ALA B CA 1
ATOM 6475 C C . ALA B 1 124 ? 19.328 -20.062 -25.875 1 86.75 124 ALA B C 1
ATOM 6477 O O . ALA B 1 124 ? 19.328 -19.141 -25.047 1 86.75 124 ALA B O 1
ATOM 6478 N N . ARG B 1 125 ? 18.703 -19.984 -26.969 1 85.62 125 ARG B N 1
ATOM 6479 C CA . ARG B 1 125 ? 17.938 -18.781 -27.328 1 85.62 125 ARG B CA 1
ATOM 6480 C C . ARG B 1 125 ? 16.734 -18.609 -26.406 1 85.62 125 ARG B C 1
ATOM 6482 O O . ARG B 1 125 ? 16.453 -17.5 -25.953 1 85.62 125 ARG B O 1
ATOM 6489 N N . LEU B 1 126 ? 16.062 -19.672 -26.141 1 84.88 126 LEU B N 1
ATOM 6490 C CA . LEU B 1 126 ? 14.906 -19.641 -25.25 1 84.88 126 LEU B CA 1
ATOM 6491 C C . LEU B 1 126 ? 15.328 -19.25 -23.828 1 84.88 126 LEU B C 1
ATOM 6493 O O . LEU B 1 126 ? 14.609 -18.516 -23.141 1 84.88 126 LEU B O 1
ATOM 6497 N N . LEU B 1 127 ? 16.5 -19.766 -23.469 1 89.38 127 LEU B N 1
ATOM 6498 C CA . LEU B 1 127 ? 17.016 -19.438 -22.141 1 89.38 127 LEU B CA 1
ATOM 6499 C C . LEU B 1 127 ? 17.359 -17.953 -22.047 1 89.38 127 LEU B C 1
ATOM 6501 O O . LEU B 1 127 ? 17.141 -17.344 -21 1 89.38 127 LEU B O 1
ATOM 6505 N N . ASP B 1 128 ? 17.859 -17.438 -23.094 1 89.75 128 ASP B N 1
ATOM 6506 C CA . ASP B 1 128 ? 18.188 -16.016 -23.109 1 89.75 128 ASP B CA 1
ATOM 6507 C C . ASP B 1 128 ? 16.922 -15.164 -22.969 1 89.75 128 ASP B C 1
ATOM 6509 O O . ASP B 1 128 ? 16.938 -14.133 -22.297 1 89.75 128 ASP B O 1
ATOM 6513 N N . ILE B 1 129 ? 15.859 -15.625 -23.547 1 87.5 129 ILE B N 1
ATOM 6514 C CA . ILE B 1 129 ? 14.594 -14.914 -23.438 1 87.5 129 ILE B CA 1
ATOM 6515 C C . ILE B 1 129 ? 14.055 -15.016 -22.016 1 87.5 129 ILE B C 1
ATOM 6517 O O . ILE B 1 129 ? 13.688 -14.008 -21.406 1 87.5 129 ILE B O 1
ATOM 6521 N N . ALA B 1 130 ? 14.125 -16.172 -21.5 1 89.75 130 ALA B N 1
ATOM 6522 C CA . ALA B 1 130 ? 13.562 -16.438 -20.172 1 89.75 130 ALA B CA 1
ATOM 6523 C C . ALA B 1 130 ? 14.352 -15.727 -19.078 1 89.75 130 ALA B C 1
ATOM 6525 O O . ALA B 1 130 ? 13.797 -15.383 -18.031 1 89.75 130 ALA B O 1
ATOM 6526 N N . THR B 1 131 ? 15.656 -15.477 -19.328 1 91.5 131 THR B N 1
ATOM 6527 C CA . THR B 1 131 ? 16.5 -14.859 -18.312 1 91.5 131 THR B CA 1
ATOM 6528 C C . THR B 1 131 ? 16.734 -13.391 -18.641 1 91.5 131 THR B C 1
ATOM 6530 O O . THR B 1 131 ? 17.641 -12.758 -18.078 1 91.5 131 THR B O 1
ATOM 6533 N N . ALA B 1 132 ? 15.984 -12.883 -19.547 1 88.31 132 ALA B N 1
ATOM 6534 C CA . ALA B 1 132 ? 16.062 -11.484 -19.969 1 88.31 132 ALA B CA 1
ATOM 6535 C C . ALA B 1 132 ? 17.484 -11.125 -20.406 1 88.31 132 ALA B C 1
ATOM 6537 O O . ALA B 1 132 ? 17.969 -10.023 -20.109 1 88.31 132 ALA B O 1
ATOM 6538 N N . GLY B 1 133 ? 18.203 -12.102 -20.906 1 88.12 133 GLY B N 1
ATOM 6539 C CA . GLY B 1 133 ? 19.531 -11.875 -21.453 1 88.12 133 GLY B CA 1
ATOM 6540 C C . GLY B 1 133 ? 20.609 -11.812 -20.406 1 88.12 133 GLY B C 1
ATOM 6541 O O . GLY B 1 133 ? 21.75 -11.414 -20.688 1 88.12 133 GLY B O 1
ATOM 6542 N N . ARG B 1 134 ? 20.375 -12.219 -19.141 1 91 134 ARG B N 1
ATOM 6543 C CA . ARG B 1 134 ? 21.359 -11.992 -18.094 1 91 134 ARG B CA 1
ATOM 6544 C C . ARG B 1 134 ? 21.984 -13.312 -17.641 1 91 134 ARG B C 1
ATOM 6546 O O . ARG B 1 134 ? 22.75 -13.336 -16.672 1 91 134 ARG B O 1
ATOM 6553 N N . ARG B 1 135 ? 21.734 -14.391 -18.297 1 88.88 135 ARG B N 1
ATOM 6554 C CA . ARG B 1 135 ? 22.219 -15.703 -17.875 1 88.88 135 ARG B CA 1
ATOM 6555 C C . ARG B 1 135 ? 23.734 -15.719 -17.75 1 88.88 135 ARG B C 1
ATOM 6557 O O . ARG B 1 135 ? 24.281 -16.328 -16.828 1 88.88 135 ARG B O 1
ATOM 6564 N N . HIS B 1 136 ? 24.438 -14.922 -18.562 1 88.38 136 HIS B N 1
ATOM 6565 C CA . HIS B 1 136 ? 25.891 -14.922 -18.562 1 88.38 136 HIS B CA 1
ATOM 6566 C C . HIS B 1 136 ? 26.438 -13.742 -17.766 1 88.38 136 HIS B C 1
ATOM 6568 O O . HIS B 1 136 ? 27.656 -13.633 -17.562 1 88.38 136 HIS B O 1
ATOM 6574 N N . LEU B 1 137 ? 25.531 -12.93 -17.297 1 89.75 137 LEU B N 1
ATOM 6575 C CA . LEU B 1 137 ? 25.953 -11.703 -16.641 1 89.75 137 LEU B CA 1
ATOM 6576 C C . LEU B 1 137 ? 25.922 -11.859 -15.117 1 89.75 137 LEU B C 1
ATOM 6578 O O . LEU B 1 137 ? 26.516 -11.062 -14.391 1 89.75 137 LEU B O 1
ATOM 6582 N N . GLU B 1 138 ? 25.188 -12.883 -14.695 1 87.44 138 GLU B N 1
ATOM 6583 C CA . GLU B 1 138 ? 24.953 -13.016 -13.258 1 87.44 138 GLU B CA 1
ATOM 6584 C C . GLU B 1 138 ? 25.922 -14.008 -12.633 1 87.44 138 GLU B C 1
ATOM 6586 O O . GLU B 1 138 ? 26.422 -14.906 -13.312 1 87.44 138 GLU B O 1
ATOM 6591 N N . PHE B 1 139 ? 26.047 -13.734 -11.328 1 77.75 139 PHE B N 1
ATOM 6592 C CA . PHE B 1 139 ? 26.844 -14.688 -10.57 1 77.75 139 PHE B CA 1
ATOM 6593 C C . PHE B 1 139 ? 26.125 -16.031 -10.453 1 77.75 139 PHE B C 1
ATOM 6595 O O . PHE B 1 139 ? 24.906 -16.062 -10.227 1 77.75 139 PHE B O 1
ATOM 6602 N N . ARG B 1 140 ? 26.609 -17.141 -11 1 64.44 140 ARG B N 1
ATOM 6603 C CA . ARG B 1 140 ? 25.938 -18.422 -10.852 1 64.44 140 ARG B CA 1
ATOM 6604 C C . ARG B 1 140 ? 25.75 -18.781 -9.375 1 64.44 140 ARG B C 1
ATOM 6606 O O . ARG B 1 140 ? 24.656 -19.156 -8.961 1 64.44 140 ARG B O 1
ATOM 6613 N N . HIS B 1 141 ? 26.75 -19.203 -8.742 1 57.72 141 HIS B N 1
ATOM 6614 C CA . HIS B 1 141 ? 26.578 -19.547 -7.336 1 57.72 141 HIS B CA 1
ATOM 6615 C C . HIS B 1 141 ? 27.172 -18.469 -6.426 1 57.72 141 HIS B C 1
ATOM 6617 O O . HIS B 1 141 ? 28.219 -17.906 -6.727 1 57.72 141 HIS B O 1
ATOM 6623 N N . ARG B 1 142 ? 26.25 -17.594 -6.094 1 50.31 142 ARG B N 1
ATOM 6624 C CA . ARG B 1 142 ? 26.719 -16.562 -5.176 1 50.31 142 ARG B CA 1
ATOM 6625 C C . ARG B 1 142 ? 27.859 -17.078 -4.316 1 50.31 142 ARG B C 1
ATOM 6627 O O . ARG B 1 142 ? 27.641 -17.656 -3.256 1 50.31 142 ARG B O 1
ATOM 6634 N N . GLN B 1 143 ? 28.625 -18.047 -5.008 1 41.94 143 GLN B N 1
ATOM 6635 C CA . GLN B 1 143 ? 29.734 -18.438 -4.148 1 41.94 143 GLN B CA 1
ATOM 6636 C C . GLN B 1 143 ? 30.438 -17.219 -3.557 1 41.94 143 GLN B C 1
ATOM 6638 O O . GLN B 1 143 ? 30.609 -16.203 -4.242 1 41.94 143 GLN B O 1
ATOM 6643 N N . ILE B 1 144 ? 30.141 -16.938 -2.383 1 40.78 144 ILE B N 1
ATOM 6644 C CA . ILE B 1 144 ? 31.172 -16.234 -1.612 1 40.78 144 ILE B CA 1
ATOM 6645 C C . ILE B 1 144 ? 32.562 -16.625 -2.131 1 40.78 144 ILE B C 1
ATOM 6647 O O . ILE B 1 144 ? 33.062 -17.703 -1.833 1 40.78 144 ILE B O 1
ATOM 6651 N N . ASP B 1 145 ? 32.688 -16.875 -3.297 1 35.5 145 ASP B N 1
ATOM 6652 C CA . ASP B 1 145 ? 34.094 -17.266 -3.527 1 35.5 145 ASP B CA 1
ATOM 6653 C C . ASP B 1 145 ? 35.062 -16.375 -2.742 1 35.5 145 ASP B C 1
ATOM 6655 O O . ASP B 1 145 ? 35.219 -15.203 -3.066 1 35.5 145 ASP B O 1
ATOM 6659 N N . ALA B 1 146 ? 35.125 -16.625 -1.6 1 34.88 146 ALA B N 1
ATOM 6660 C CA . ALA B 1 146 ? 36.125 -16.172 -0.633 1 34.88 146 ALA B CA 1
ATOM 6661 C C . ALA B 1 146 ? 37.5 -16.219 -1.235 1 34.88 146 ALA B C 1
ATOM 6663 O O . ALA B 1 146 ? 38.5 -15.891 -0.563 1 34.88 146 ALA B O 1
ATOM 6664 N N . GLY B 1 147 ? 37.688 -16.953 -2.252 1 32.44 147 GLY B N 1
ATOM 6665 C CA . GLY B 1 147 ? 39.125 -16.922 -2.445 1 32.44 147 GLY B CA 1
ATOM 6666 C C . GLY B 1 147 ? 39.688 -15.523 -2.641 1 32.44 147 GLY B C 1
ATOM 6667 O O . GLY B 1 147 ? 40.719 -15.172 -2.064 1 32.44 147 GLY B O 1
ATOM 6668 N N . ASN B 1 148 ? 39.312 -14.969 -3.748 1 35.62 148 ASN B N 1
ATOM 6669 C CA . ASN B 1 148 ? 40.031 -13.703 -3.822 1 35.62 148 ASN B CA 1
ATOM 6670 C C . ASN B 1 148 ? 39.406 -12.641 -2.938 1 35.62 148 ASN B C 1
ATOM 6672 O O . ASN B 1 148 ? 39.594 -11.445 -3.154 1 35.62 148 ASN B O 1
ATOM 6676 N N . GLY B 1 149 ? 38.656 -12.898 -1.765 1 36.44 149 GLY B N 1
ATOM 6677 C CA . GLY B 1 149 ? 38.25 -12.055 -0.661 1 36.44 149 GLY B CA 1
ATOM 6678 C C . GLY B 1 149 ? 36.969 -11.281 -0.953 1 36.44 149 GLY B C 1
ATOM 6679 O O . GLY B 1 149 ? 36.594 -10.398 -0.181 1 36.44 149 GLY B O 1
ATOM 6680 N N . VAL B 1 150 ? 36.688 -11.031 -2.174 1 39.12 150 VAL B N 1
ATOM 6681 C CA . VAL B 1 150 ? 35.562 -10.109 -2.256 1 39.12 150 VAL B CA 1
ATOM 6682 C C . VAL B 1 150 ? 34.25 -10.852 -1.971 1 39.12 150 VAL B C 1
ATOM 6684 O O . VAL B 1 150 ? 33.875 -11.758 -2.715 1 39.12 150 VAL B O 1
ATOM 6687 N N . LEU B 1 151 ? 33.844 -11.258 -0.774 1 43.41 151 LEU B N 1
ATOM 6688 C CA . LEU B 1 151 ? 32.531 -11.688 -0.367 1 43.41 151 LEU B CA 1
ATOM 6689 C C . LEU B 1 151 ? 31.453 -10.82 -1.009 1 43.41 151 LEU B C 1
ATOM 6691 O O . LEU B 1 151 ? 31.516 -9.594 -0.945 1 43.41 151 LEU B O 1
ATOM 6695 N N . LEU B 1 152 ? 30.938 -11.398 -2.123 1 46.91 152 LEU B N 1
ATOM 6696 C CA . LEU B 1 152 ? 29.844 -10.672 -2.76 1 46.91 152 LEU B CA 1
ATOM 6697 C C . LEU B 1 152 ? 28.797 -10.242 -1.731 1 46.91 152 LEU B C 1
ATOM 6699 O O . LEU B 1 152 ? 28.5 -10.984 -0.8 1 46.91 152 LEU B O 1
ATOM 6703 N N . PRO B 1 153 ? 28.5 -9.039 -1.665 1 46.66 153 PRO B N 1
ATOM 6704 C CA . PRO B 1 153 ? 27.453 -8.469 -0.815 1 46.66 153 PRO B CA 1
ATOM 6705 C C . PRO B 1 153 ? 26.156 -9.258 -0.864 1 46.66 153 PRO B C 1
ATOM 6707 O O . PRO B 1 153 ? 25.875 -9.953 -1.851 1 46.66 153 PRO B O 1
ATOM 6710 N N . SER B 1 154 ? 25.531 -9.773 0.223 1 47.47 154 SER B N 1
ATOM 6711 C CA . SER B 1 154 ? 24.141 -10.172 0.474 1 47.47 154 SER B CA 1
ATOM 6712 C C . SER B 1 154 ? 23.234 -9.781 -0.689 1 47.47 154 SER B C 1
ATOM 6714 O O . SER B 1 154 ? 23.578 -8.906 -1.486 1 47.47 154 SER B O 1
ATOM 6716 N N . PRO B 1 155 ? 22.109 -10.594 -1.024 1 50.28 155 PRO B N 1
ATOM 6717 C CA . PRO B 1 155 ? 21.125 -10.125 -2.002 1 50.28 155 PRO B CA 1
ATOM 6718 C C . PRO B 1 155 ? 21.078 -8.602 -2.098 1 50.28 155 PRO B C 1
ATOM 6720 O O . PRO B 1 155 ? 20.656 -7.93 -1.152 1 50.28 155 PRO B O 1
ATOM 6723 N N . GLY B 1 156 ? 22.141 -8.062 -2.408 1 59.31 156 GLY B N 1
ATOM 6724 C CA . GLY B 1 156 ? 22.469 -6.664 -2.627 1 59.31 156 GLY B CA 1
ATOM 6725 C C . GLY B 1 156 ? 21.609 -6 -3.678 1 59.31 156 GLY B C 1
ATOM 6726 O O . GLY B 1 156 ? 20.438 -6.371 -3.85 1 59.31 156 GLY B O 1
ATOM 6727 N N . LEU B 1 157 ? 21.75 -4.969 -4.191 1 69.75 157 LEU B N 1
ATOM 6728 C CA . LEU B 1 157 ? 21.125 -4.125 -5.203 1 69.75 157 LEU B CA 1
ATOM 6729 C C . LEU B 1 157 ? 21.484 -4.613 -6.605 1 69.75 157 LEU B C 1
ATOM 6731 O O . LEU B 1 157 ? 21.156 -3.959 -7.598 1 69.75 157 LEU B O 1
ATOM 6735 N N . VAL B 1 158 ? 21.984 -6.004 -6.617 1 81 158 VAL B N 1
ATOM 6736 C CA . VAL B 1 158 ? 22.25 -6.57 -7.938 1 81 158 VAL B CA 1
ATOM 6737 C C . VAL B 1 158 ? 21 -7.293 -8.445 1 81 158 VAL B C 1
ATOM 6739 O O . VAL B 1 158 ? 20.359 -8.031 -7.695 1 81 158 VAL B O 1
ATOM 6742 N N . PRO B 1 159 ? 20.734 -7.172 -9.648 1 87.5 159 PRO B N 1
ATOM 6743 C CA . PRO B 1 159 ? 19.531 -7.828 -10.188 1 87.5 159 PRO B CA 1
ATOM 6744 C C . PRO B 1 159 ? 19.688 -9.344 -10.289 1 87.5 159 PRO B C 1
ATOM 6746 O O . PRO B 1 159 ? 20.766 -9.836 -10.617 1 87.5 159 PRO B O 1
ATOM 6749 N N . GLU B 1 160 ? 18.719 -10.023 -9.938 1 88.81 160 GLU B N 1
ATOM 6750 C CA . GLU B 1 160 ? 18.656 -11.484 -10.047 1 88.81 160 GLU B CA 1
ATOM 6751 C C . GLU B 1 160 ? 17.562 -11.914 -11 1 88.81 160 GLU B C 1
ATOM 6753 O O . GLU B 1 160 ? 16.5 -12.375 -10.57 1 88.81 160 GLU B O 1
ATOM 6758 N N . LEU B 1 161 ? 17.891 -11.938 -12.25 1 90.69 161 LEU B N 1
ATOM 6759 C CA . LEU B 1 161 ? 16.875 -12.188 -13.258 1 90.69 161 LEU B CA 1
ATOM 6760 C C . LEU B 1 161 ? 17.047 -13.57 -13.875 1 90.69 161 LEU B C 1
ATOM 6762 O O . LEU B 1 161 ? 16.125 -14.109 -14.484 1 90.69 161 LEU B O 1
ATOM 6766 N N . SER B 1 162 ? 18.219 -14.18 -13.695 1 91.06 162 SER B N 1
ATOM 6767 C CA . SER B 1 162 ? 18.5 -15.461 -14.336 1 91.06 162 SER B CA 1
ATOM 6768 C C . SER B 1 162 ? 18.375 -16.609 -13.344 1 91.06 162 SER B C 1
ATOM 6770 O O . SER B 1 162 ? 18.219 -17.766 -13.742 1 91.06 162 SER B O 1
ATOM 6772 N N . ARG B 1 163 ? 18.438 -16.281 -12.141 1 89.31 163 ARG B N 1
ATOM 6773 C CA . ARG B 1 163 ? 18.359 -17.297 -11.102 1 89.31 163 ARG B CA 1
ATOM 6774 C C . ARG B 1 163 ? 16.953 -17.891 -11.023 1 89.31 163 ARG B C 1
ATOM 6776 O O . ARG B 1 163 ? 15.969 -17.156 -10.953 1 89.31 163 ARG B O 1
ATOM 6783 N N . GLY B 1 164 ? 16.875 -19.219 -11.148 1 91.88 164 GLY B N 1
ATOM 6784 C CA . GLY B 1 164 ? 15.625 -19.922 -10.906 1 91.88 164 GLY B CA 1
ATOM 6785 C C . GLY B 1 164 ? 15.531 -20.5 -9.508 1 91.88 164 GLY B C 1
ATOM 6786 O O . GLY B 1 164 ? 16.547 -20.734 -8.859 1 91.88 164 GLY B O 1
ATOM 6787 N N . GLU B 1 165 ? 14.398 -20.609 -9.039 1 94.25 165 GLU B N 1
ATOM 6788 C CA . GLU B 1 165 ? 14.148 -21.203 -7.738 1 94.25 165 GLU B CA 1
ATOM 6789 C C . GLU B 1 165 ? 13.016 -22.219 -7.805 1 94.25 165 GLU B C 1
ATOM 6791 O O . GLU B 1 165 ? 12.094 -22.078 -8.617 1 94.25 165 GLU B O 1
ATOM 6796 N N . TRP B 1 166 ? 13.117 -23.234 -7.031 1 94.69 166 TRP B N 1
ATOM 6797 C CA . TRP B 1 166 ? 12.141 -24.328 -6.988 1 94.69 166 TRP B CA 1
ATOM 6798 C C . TRP B 1 166 ? 11.922 -24.812 -5.559 1 94.69 166 TRP B C 1
ATOM 6800 O O . TRP B 1 166 ? 12.844 -25.344 -4.934 1 94.69 166 TRP B O 1
ATOM 6810 N N . GLY B 1 167 ? 10.703 -24.609 -5.043 1 96.19 167 GLY B N 1
ATOM 6811 C CA . GLY B 1 167 ? 10.383 -25.078 -3.705 1 96.19 167 GLY B CA 1
ATOM 6812 C C . GLY B 1 167 ? 10.023 -26.562 -3.664 1 96.19 167 GLY B C 1
ATOM 6813 O O . GLY B 1 167 ? 9.258 -27.031 -4.5 1 96.19 167 GLY B O 1
ATOM 6814 N N . VAL B 1 168 ? 10.633 -27.312 -2.676 1 95.94 168 VAL B N 1
ATOM 6815 C CA . VAL B 1 168 ? 10.367 -28.75 -2.537 1 95.94 168 VAL B CA 1
ATOM 6816 C C . VAL B 1 168 ? 9.984 -29.062 -1.092 1 95.94 168 VAL B C 1
ATOM 6818 O O . VAL B 1 168 ? 10.562 -28.5 -0.156 1 95.94 168 VAL B O 1
ATOM 6821 N N . CYS B 1 169 ? 8.992 -29.875 -1.003 1 96.88 169 CYS B N 1
ATOM 6822 C CA . CYS B 1 169 ? 8.578 -30.344 0.314 1 96.88 169 CYS B CA 1
ATOM 6823 C C . CYS B 1 169 ? 9.078 -31.766 0.563 1 96.88 169 CYS B C 1
ATOM 6825 O O . CYS B 1 169 ? 8.68 -32.688 -0.141 1 96.88 169 CYS B O 1
ATOM 6827 N N . VAL B 1 170 ? 9.961 -31.969 1.576 1 96.31 170 VAL B N 1
ATOM 6828 C CA . VAL B 1 170 ? 10.562 -33.25 1.912 1 96.31 170 VAL B CA 1
ATOM 6829 C C . VAL B 1 170 ? 10.375 -33.531 3.402 1 96.31 170 VAL B C 1
ATOM 6831 O O . VAL B 1 170 ? 9.977 -32.656 4.16 1 96.31 170 VAL B O 1
ATOM 6834 N N . PRO B 1 171 ? 10.57 -34.781 3.764 1 95.69 171 PRO B N 1
ATOM 6835 C CA . PRO B 1 171 ? 10.516 -35.094 5.199 1 95.69 171 PRO B CA 1
ATOM 6836 C C . PRO B 1 171 ? 11.594 -34.344 5.992 1 95.69 171 PRO B C 1
ATOM 6838 O O . PRO B 1 171 ? 12.695 -34.125 5.48 1 95.69 171 PRO B O 1
ATOM 6841 N N . ALA B 1 172 ? 11.289 -34.094 7.211 1 94.81 172 ALA B N 1
ATOM 6842 C CA . ALA B 1 172 ? 12.172 -33.312 8.078 1 94.81 172 ALA B CA 1
ATOM 6843 C C . ALA B 1 172 ? 13.516 -34.031 8.273 1 94.81 172 ALA B C 1
ATOM 6845 O O . ALA B 1 172 ? 14.516 -33.375 8.602 1 94.81 172 ALA B O 1
ATOM 6846 N N . ALA B 1 173 ? 13.562 -35.281 8.016 1 94.38 173 ALA B N 1
ATOM 6847 C CA . ALA B 1 173 ? 14.781 -36.062 8.188 1 94.38 173 ALA B CA 1
ATOM 6848 C C . ALA B 1 173 ? 15.797 -35.75 7.094 1 94.38 173 ALA B C 1
ATOM 6850 O O . ALA B 1 173 ? 16.984 -36.062 7.223 1 94.38 173 ALA B O 1
ATOM 6851 N N . CYS B 1 174 ? 15.352 -35.188 6.023 1 96 174 CYS B N 1
ATOM 6852 C CA . CYS B 1 174 ? 16.234 -34.875 4.898 1 96 174 CYS B CA 1
ATOM 6853 C C . CYS B 1 174 ? 17 -33.594 5.148 1 96 174 CYS B C 1
ATOM 6855 O O . CYS B 1 174 ? 16.422 -32.562 5.512 1 96 174 CYS B O 1
ATOM 6857 N N . SER B 1 175 ? 18.266 -33.625 4.953 1 94.94 175 SER B N 1
ATOM 6858 C CA . SER B 1 175 ? 19.094 -32.438 5.031 1 94.94 175 SER B CA 1
ATOM 6859 C C . SER B 1 175 ? 19.094 -31.672 3.709 1 94.94 175 SER B C 1
ATOM 6861 O O . SER B 1 175 ? 18.625 -32.188 2.693 1 94.94 175 SER B O 1
ATOM 6863 N N . ALA B 1 176 ? 19.609 -30.422 3.789 1 94.62 176 ALA B N 1
ATOM 6864 C CA . ALA B 1 176 ? 19.734 -29.625 2.568 1 94.62 176 ALA B CA 1
ATOM 6865 C C . ALA B 1 176 ? 20.609 -30.328 1.54 1 94.62 176 ALA B C 1
ATOM 6867 O O . ALA B 1 176 ? 20.328 -30.297 0.34 1 94.62 176 ALA B O 1
ATOM 6868 N N . ALA B 1 177 ? 21.641 -30.969 2.027 1 95 177 ALA B N 1
ATOM 6869 C CA . ALA B 1 177 ? 22.547 -31.688 1.148 1 95 177 ALA B CA 1
ATOM 6870 C C . ALA B 1 177 ? 21.844 -32.875 0.481 1 95 177 ALA B C 1
ATOM 6872 O O . ALA B 1 177 ? 22.125 -33.188 -0.675 1 95 177 ALA B O 1
ATOM 6873 N N . ASP B 1 178 ? 20.969 -33.469 1.175 1 96.62 178 ASP B N 1
ATOM 6874 C CA . ASP B 1 178 ? 20.188 -34.594 0.615 1 96.62 178 ASP B CA 1
ATOM 6875 C C . ASP B 1 178 ? 19.312 -34.125 -0.542 1 96.62 178 ASP B C 1
ATOM 6877 O O . ASP B 1 178 ? 19.266 -34.75 -1.593 1 96.62 178 ASP B O 1
ATOM 6881 N N . VAL B 1 179 ? 18.688 -33.031 -0.277 1 95.81 179 VAL B N 1
ATOM 6882 C CA . VAL B 1 179 ? 17.781 -32.5 -1.283 1 95.81 179 VAL B CA 1
ATOM 6883 C C . VAL B 1 179 ? 18.578 -32.062 -2.514 1 95.81 179 VAL B C 1
ATOM 6885 O O . VAL B 1 179 ? 18.156 -32.281 -3.648 1 95.81 179 VAL B O 1
ATOM 6888 N N . GLU B 1 180 ? 19.703 -31.375 -2.285 1 95 180 GLU B N 1
ATOM 6889 C CA . GLU B 1 180 ? 20.562 -30.953 -3.383 1 95 180 GLU B CA 1
ATOM 6890 C C . GLU B 1 180 ? 21.031 -32.156 -4.211 1 95 180 GLU B C 1
ATOM 6892 O O . GLU B 1 180 ? 21 -32.094 -5.445 1 95 180 GLU B O 1
ATOM 6897 N N . ALA B 1 181 ? 21.406 -33.188 -3.574 1 94.56 181 ALA B N 1
ATOM 6898 C CA . ALA B 1 181 ? 21.875 -34.406 -4.254 1 94.56 181 ALA B CA 1
ATOM 6899 C C . ALA B 1 181 ? 20.75 -35.031 -5.082 1 94.56 181 ALA B C 1
ATOM 6901 O O . ALA B 1 181 ? 20.984 -35.5 -6.203 1 94.56 181 ALA B O 1
ATOM 6902 N N . ALA B 1 182 ? 19.609 -35.094 -4.512 1 92.69 182 ALA B N 1
ATOM 6903 C CA . ALA B 1 182 ? 18.469 -35.656 -5.219 1 92.69 182 ALA B CA 1
ATOM 6904 C C . ALA B 1 182 ? 18.141 -34.875 -6.477 1 92.69 182 ALA B C 1
ATOM 6906 O O . ALA B 1 182 ? 17.906 -35.438 -7.543 1 92.69 182 ALA B O 1
ATOM 6907 N N . LEU B 1 183 ? 18.141 -33.562 -6.328 1 92 183 LEU B N 1
ATOM 6908 C CA . LEU B 1 183 ? 17.797 -32.719 -7.457 1 92 183 LEU B CA 1
ATOM 6909 C C . LEU B 1 183 ? 18.875 -32.75 -8.531 1 92 183 LEU B C 1
ATOM 6911 O O . LEU B 1 183 ? 18.578 -32.75 -9.727 1 92 183 LEU B O 1
ATOM 6915 N N . ARG B 1 184 ? 20.125 -32.781 -8.148 1 90.62 184 ARG B N 1
ATOM 6916 C CA . ARG B 1 184 ? 21.203 -32.938 -9.109 1 90.62 184 ARG B CA 1
ATOM 6917 C C . ARG B 1 184 ? 21.125 -34.281 -9.828 1 90.62 184 ARG B C 1
ATOM 6919 O O . ARG B 1 184 ? 21.375 -34.344 -11.031 1 90.62 184 ARG B O 1
ATOM 6926 N N . GLY B 1 185 ? 20.797 -35.281 -9.023 1 87.75 185 GLY B N 1
ATOM 6927 C CA . GLY B 1 185 ? 20.609 -36.594 -9.617 1 87.75 185 GLY B CA 1
ATOM 6928 C C . GLY B 1 185 ? 19.484 -36.625 -10.641 1 87.75 185 GLY B C 1
ATOM 6929 O O . GLY B 1 185 ? 19.641 -37.219 -11.703 1 87.75 185 GLY B O 1
ATOM 6930 N N . LEU B 1 186 ? 18.406 -36 -10.281 1 84.5 186 LEU B N 1
ATOM 6931 C CA . LEU B 1 186 ? 17.281 -35.938 -11.211 1 84.5 186 LEU B CA 1
ATOM 6932 C C . LEU B 1 186 ? 17.672 -35.156 -12.469 1 84.5 186 LEU B C 1
ATOM 6934 O O . LEU B 1 186 ? 17.328 -35.562 -13.578 1 84.5 186 LEU B O 1
ATOM 6938 N N . ALA B 1 187 ? 18.391 -34.062 -12.273 1 85 187 ALA B N 1
ATOM 6939 C CA . ALA B 1 187 ? 18.812 -33.25 -13.406 1 85 187 ALA B CA 1
ATOM 6940 C C . ALA B 1 187 ? 19.766 -34.031 -14.32 1 85 187 ALA B C 1
ATOM 6942 O O . ALA B 1 187 ? 19.656 -33.969 -15.547 1 85 187 ALA B O 1
ATOM 6943 N N . ARG B 1 188 ? 20.641 -34.781 -13.789 1 83.69 188 ARG B N 1
ATOM 6944 C CA . ARG B 1 188 ? 21.625 -35.531 -14.547 1 83.69 188 ARG B CA 1
ATOM 6945 C C . ARG B 1 188 ? 20.953 -36.656 -15.344 1 83.69 188 ARG B C 1
ATOM 6947 O O . ARG B 1 188 ? 21.422 -37.031 -16.422 1 83.69 188 ARG B O 1
ATOM 6954 N N . ARG B 1 189 ? 19.828 -37.062 -14.875 1 78.75 189 ARG B N 1
ATOM 6955 C CA . ARG B 1 189 ? 19.172 -38.219 -15.516 1 78.75 189 ARG B CA 1
ATOM 6956 C C . ARG B 1 189 ? 18.141 -37.75 -16.531 1 78.75 189 ARG B C 1
ATOM 6958 O O . ARG B 1 189 ? 17.953 -38.375 -17.562 1 78.75 189 ARG B O 1
ATOM 6965 N N . LEU B 1 190 ? 17.531 -36.656 -16.188 1 73.69 190 LEU B N 1
ATOM 6966 C CA . LEU B 1 190 ? 16.391 -36.25 -17 1 73.69 190 LEU B CA 1
ATOM 6967 C C . LEU B 1 190 ? 16.797 -35.25 -18.047 1 73.69 190 LEU B C 1
ATOM 6969 O O . LEU B 1 190 ? 16.156 -35.125 -19.094 1 73.69 190 LEU B O 1
ATOM 6973 N N . LEU B 1 191 ? 17.922 -34.5 -17.922 1 77.62 191 LEU B N 1
ATOM 6974 C CA . LEU B 1 191 ? 18.141 -33.312 -18.703 1 77.62 191 LEU B CA 1
ATOM 6975 C C . LEU B 1 191 ? 19.109 -33.562 -19.859 1 77.62 191 LEU B C 1
ATOM 6977 O O . LEU B 1 191 ? 19.062 -32.875 -20.875 1 77.62 191 LEU B O 1
ATOM 6981 N N . PRO B 1 192 ? 20.016 -34.531 -19.844 1 72.5 192 PRO B N 1
ATOM 6982 C CA . PRO B 1 192 ? 21.016 -34.656 -20.906 1 72.5 192 PRO B CA 1
ATOM 6983 C C . PRO B 1 192 ? 20.375 -34.812 -22.297 1 72.5 192 PRO B C 1
ATOM 6985 O O . PRO B 1 192 ? 20.875 -34.25 -23.266 1 72.5 192 PRO B O 1
ATOM 6988 N N . SER B 1 193 ? 19.219 -35.406 -22.422 1 66.88 193 SER B N 1
ATOM 6989 C CA . SER B 1 193 ? 18.594 -35.562 -23.719 1 66.88 193 SER B CA 1
ATOM 6990 C C . SER B 1 193 ? 18.047 -34.25 -24.266 1 66.88 193 SER B C 1
ATOM 6992 O O . SER B 1 193 ? 17.812 -34.125 -25.469 1 66.88 193 SER B O 1
ATOM 6994 N N . THR B 1 194 ? 17.953 -33.281 -23.469 1 69.12 194 THR B N 1
ATOM 6995 C CA . THR B 1 194 ? 17.359 -32 -23.875 1 69.12 194 THR B CA 1
ATOM 6996 C C . THR B 1 194 ? 18.453 -30.969 -24.188 1 69.12 194 THR B C 1
ATOM 6998 O O . THR B 1 194 ? 18.188 -29.953 -24.828 1 69.12 194 THR B O 1
ATOM 7001 N N . GLY B 1 195 ? 19.672 -31.219 -23.875 1 74.81 195 GLY B N 1
ATOM 7002 C CA . GLY B 1 195 ? 20.734 -30.25 -24.031 1 74.81 195 GLY B CA 1
ATOM 7003 C C . GLY B 1 195 ? 20.75 -29.203 -22.922 1 74.81 195 GLY B C 1
ATOM 7004 O O . GLY B 1 195 ? 21.547 -28.25 -22.969 1 74.81 195 GLY B O 1
ATOM 7005 N N . LEU B 1 196 ? 19.875 -29.375 -21.984 1 83.44 196 LEU B N 1
ATOM 7006 C CA . LEU B 1 196 ? 19.797 -28.438 -20.875 1 83.44 196 LEU B CA 1
ATOM 7007 C C . LEU B 1 196 ? 20.656 -28.891 -19.703 1 83.44 196 LEU B C 1
ATOM 7009 O O . LEU B 1 196 ? 20.734 -30.078 -19.406 1 83.44 196 LEU B O 1
ATOM 7013 N N . SER B 1 197 ? 21.391 -27.953 -19.172 1 85.06 197 SER B N 1
ATOM 7014 C CA . SER B 1 197 ? 22.156 -28.219 -17.969 1 85.06 197 SER B CA 1
ATOM 7015 C C . SER B 1 197 ? 21.719 -27.312 -16.828 1 85.06 197 SER B C 1
ATOM 7017 O O . SER B 1 197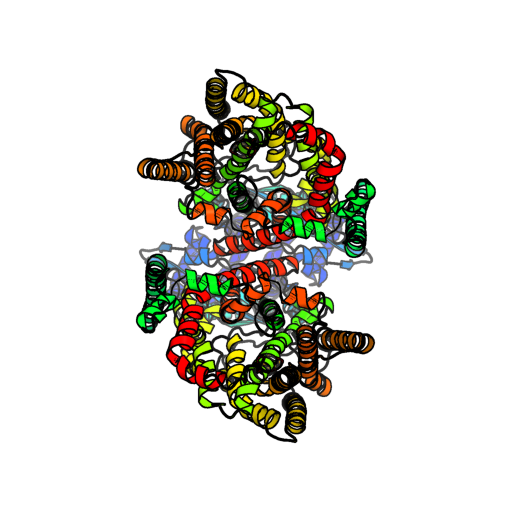 ? 21.422 -26.141 -17.031 1 85.06 197 SER B O 1
ATOM 7019 N N . LEU B 1 198 ? 21.578 -27.984 -15.648 1 88.31 198 LEU B N 1
ATOM 7020 C CA . LEU B 1 198 ? 21.141 -27.25 -14.461 1 88.31 198 LEU B CA 1
ATOM 7021 C C . LEU B 1 198 ? 22.188 -27.328 -13.359 1 88.31 198 LEU B C 1
ATOM 7023 O O . LEU B 1 198 ? 22.688 -28.422 -13.047 1 88.31 198 LEU B O 1
ATOM 7027 N N . ASP B 1 199 ? 22.625 -26.188 -12.914 1 88.75 199 ASP B N 1
ATOM 7028 C CA . ASP B 1 199 ? 23.438 -26.109 -11.711 1 88.75 199 ASP B CA 1
ATOM 7029 C C . ASP B 1 199 ? 22.578 -25.812 -10.484 1 88.75 199 ASP B C 1
ATOM 7031 O O . ASP B 1 199 ? 22.172 -24.672 -10.273 1 88.75 199 ASP B O 1
ATOM 7035 N N . VAL B 1 200 ? 22.391 -26.875 -9.625 1 92.19 200 VAL B N 1
ATOM 7036 C CA . VAL B 1 200 ? 21.438 -26.766 -8.523 1 92.19 200 VAL B CA 1
ATOM 7037 C C . VAL B 1 200 ? 22.203 -26.594 -7.207 1 92.19 200 VAL B C 1
ATOM 7039 O O . VAL B 1 200 ? 23.219 -27.25 -6.977 1 92.19 200 VAL B O 1
ATOM 7042 N N . ARG B 1 201 ? 21.719 -25.688 -6.406 1 91.19 201 ARG B N 1
ATOM 7043 C CA . ARG B 1 201 ? 22.234 -25.484 -5.055 1 91.19 201 ARG B CA 1
ATOM 7044 C C . ARG B 1 201 ? 21.094 -25.344 -4.051 1 91.19 201 ARG B C 1
ATOM 7046 O O . ARG B 1 201 ? 20.094 -24.703 -4.348 1 91.19 201 ARG B O 1
ATOM 7053 N N . VAL B 1 202 ? 21.25 -25.953 -2.842 1 93.69 202 VAL B N 1
ATOM 7054 C CA . VAL B 1 202 ? 20.297 -25.797 -1.754 1 93.69 202 VAL B CA 1
ATOM 7055 C C . VAL B 1 202 ? 21.016 -25.375 -0.48 1 93.69 202 VAL B C 1
ATOM 7057 O O . VAL B 1 202 ? 21.469 -26.203 0.297 1 93.69 202 VAL B O 1
ATOM 7060 N N . PRO B 1 203 ? 21.016 -24.062 -0.255 1 86.38 203 PRO B N 1
ATOM 7061 C CA . PRO B 1 203 ? 21.641 -23.609 0.991 1 86.38 203 PRO B CA 1
ATOM 7062 C C . PRO B 1 203 ? 20.891 -24.094 2.232 1 86.38 203 PRO B C 1
ATOM 7064 O O . PRO B 1 203 ? 19.656 -24.172 2.219 1 86.38 203 PRO B O 1
ATOM 7067 N N . PRO B 1 204 ? 21.641 -24.344 3.277 1 86 204 PRO B N 1
ATOM 7068 C CA . PRO B 1 204 ? 21 -24.828 4.496 1 86 204 PRO B CA 1
ATOM 7069 C C . PRO B 1 204 ? 19.938 -23.875 5.027 1 86 204 PRO B C 1
ATOM 7071 O O . PRO B 1 204 ? 18.906 -24.312 5.531 1 86 204 PRO B O 1
ATOM 7074 N N . LEU B 1 205 ? 20.109 -22.609 4.84 1 82.94 205 LEU B N 1
ATOM 7075 C CA . LEU B 1 205 ? 19.172 -21.609 5.371 1 82.94 205 LEU B CA 1
ATOM 7076 C C . LEU B 1 205 ? 17.922 -21.531 4.512 1 82.94 205 LEU B C 1
ATOM 7078 O O . LEU B 1 205 ? 16.938 -20.906 4.906 1 82.94 205 LEU B O 1
ATOM 7082 N N . ALA B 1 206 ? 17.922 -22.234 3.42 1 89.81 206 ALA B N 1
ATOM 7083 C CA . ALA B 1 206 ? 16.781 -22.203 2.52 1 89.81 206 ALA B CA 1
ATOM 7084 C C . ALA B 1 206 ? 15.789 -23.312 2.863 1 89.81 206 ALA B C 1
ATOM 7086 O O . ALA B 1 206 ? 14.742 -23.453 2.217 1 89.81 206 ALA B O 1
ATOM 7087 N N . CYS B 1 207 ? 16.109 -24.125 3.893 1 93.12 207 CYS B N 1
ATOM 7088 C CA . CYS B 1 207 ? 15.195 -25.156 4.348 1 93.12 207 CYS B CA 1
ATOM 7089 C C . CYS B 1 207 ? 14.578 -24.797 5.695 1 93.12 207 CYS B C 1
ATOM 7091 O O . CYS B 1 207 ? 15.25 -24.234 6.559 1 93.12 207 CYS B O 1
ATOM 7093 N N . ARG B 1 208 ? 13.281 -25.078 5.805 1 91.62 208 ARG B N 1
ATOM 7094 C CA . ARG B 1 208 ? 12.578 -24.672 7.02 1 91.62 208 ARG B CA 1
ATOM 7095 C C . ARG B 1 208 ? 11.594 -25.75 7.465 1 91.62 208 ARG B C 1
ATOM 7097 O O . ARG B 1 208 ? 10.93 -26.375 6.637 1 91.62 208 ARG B O 1
ATOM 7104 N N . THR B 1 209 ? 11.555 -25.953 8.719 1 91.88 209 THR B N 1
ATOM 7105 C CA . THR B 1 209 ? 10.539 -26.797 9.352 1 91.88 209 THR B CA 1
ATOM 7106 C C . THR B 1 209 ? 9.57 -25.953 10.164 1 91.88 209 THR B C 1
ATOM 7108 O O . THR B 1 209 ? 9.672 -24.719 10.18 1 91.88 209 THR B O 1
ATOM 7111 N N . ARG B 1 210 ? 8.523 -26.547 10.742 1 83.88 210 ARG B N 1
ATOM 7112 C CA . ARG B 1 210 ? 7.504 -25.844 11.516 1 83.88 210 ARG B CA 1
ATOM 7113 C C . ARG B 1 210 ? 8.133 -25.062 12.664 1 83.88 210 ARG B C 1
ATOM 7115 O O . ARG B 1 210 ? 7.703 -23.953 12.977 1 83.88 210 ARG B O 1
ATOM 7122 N N . SER B 1 211 ? 9.039 -25.625 13.391 1 70.31 211 SER B N 1
ATOM 7123 C CA . SER B 1 211 ? 9.656 -24.969 14.547 1 70.31 211 SER B CA 1
ATOM 7124 C C . SER B 1 211 ? 10.562 -23.828 14.125 1 70.31 211 SER B C 1
ATOM 7126 O O . SER B 1 211 ? 10.914 -22.969 14.938 1 70.31 211 SER B O 1
ATOM 7128 N N . GLY B 1 212 ? 10.461 -23.516 12.766 1 62.75 212 GLY B N 1
ATOM 7129 C CA . GLY B 1 212 ? 11.156 -22.375 12.18 1 62.75 212 GLY B CA 1
ATOM 7130 C C . GLY B 1 212 ? 12.648 -22.375 12.438 1 62.75 212 GLY B C 1
ATOM 7131 O O . GLY B 1 212 ? 13.141 -23.188 13.234 1 62.75 212 GLY B O 1
ATOM 7132 N N . PRO B 1 213 ? 13.5 -21.781 11.703 1 59.47 213 PRO B N 1
ATOM 7133 C CA . PRO B 1 213 ? 14.93 -21.625 11.977 1 59.47 213 PRO B CA 1
ATOM 7134 C C . PRO B 1 213 ? 15.203 -20.734 13.188 1 59.47 213 PRO B C 1
ATOM 7136 O O . PRO B 1 213 ? 16.359 -20.438 13.492 1 59.47 213 PRO B O 1
ATOM 7139 N N . ALA B 1 214 ? 14.055 -20.203 13.812 1 60.03 214 ALA B N 1
ATOM 7140 C CA . ALA B 1 214 ? 14.391 -19.125 14.742 1 60.03 214 ALA B CA 1
ATOM 7141 C C . ALA B 1 214 ? 15.242 -19.656 15.898 1 60.03 214 ALA B C 1
ATOM 7143 O O . ALA B 1 214 ? 14.875 -20.625 16.562 1 60.03 214 ALA B O 1
ATOM 7144 N N . ARG B 1 215 ? 16.422 -19.281 15.867 1 73.38 215 ARG B N 1
ATOM 7145 C CA . ARG B 1 215 ? 17.422 -19.531 16.906 1 73.38 215 ARG B CA 1
ATOM 7146 C C . ARG B 1 215 ? 16.938 -19.047 18.266 1 73.38 215 ARG B C 1
ATOM 7148 O O . ARG B 1 215 ? 16.156 -18.094 18.344 1 73.38 215 ARG B O 1
ATOM 7155 N N . PRO B 1 216 ? 17.203 -19.812 19.156 1 83.94 216 PRO B N 1
ATOM 7156 C CA . PRO B 1 216 ? 16.797 -19.359 20.484 1 83.94 216 PRO B CA 1
ATOM 7157 C C . PRO B 1 216 ? 17.344 -17.969 20.812 1 83.94 216 PRO B C 1
ATOM 7159 O O . PRO B 1 216 ? 18.375 -17.547 20.281 1 83.94 216 PRO B O 1
ATOM 7162 N N . LEU B 1 217 ? 16.578 -17.328 21.594 1 90.62 217 LEU B N 1
ATOM 7163 C CA . LEU B 1 217 ? 17 -16 22.047 1 90.62 217 LEU B CA 1
ATOM 7164 C C . LEU B 1 217 ? 18.266 -16.094 22.906 1 90.62 217 LEU B C 1
ATOM 7166 O O . LEU B 1 217 ? 18.391 -17.016 23.719 1 90.62 217 LEU B O 1
ATOM 7170 N N . ARG B 1 218 ? 19.219 -15.312 22.672 1 92.75 218 ARG B N 1
ATOM 7171 C CA . ARG B 1 218 ? 20.469 -15.258 23.406 1 92.75 218 ARG B CA 1
ATOM 7172 C C . ARG B 1 218 ? 20.578 -13.961 24.203 1 92.75 218 ARG B C 1
ATOM 7174 O O . ARG B 1 218 ? 19.641 -13.172 24.25 1 92.75 218 ARG B O 1
ATOM 7181 N N . ALA B 1 219 ? 21.719 -13.758 24.766 1 95 219 ALA B N 1
ATOM 7182 C CA . ALA B 1 219 ? 21.938 -12.648 25.688 1 95 219 ALA B CA 1
ATOM 7183 C C . ALA B 1 219 ? 21.766 -11.305 25 1 95 219 ALA B C 1
ATOM 7185 O O . ALA B 1 219 ? 21.125 -10.398 25.531 1 95 219 ALA B O 1
ATOM 7186 N N . PRO B 1 220 ? 22.25 -11.156 23.766 1 95.19 220 PRO B N 1
ATOM 7187 C CA . PRO B 1 220 ? 22.078 -9.859 23.125 1 95.19 220 PRO B CA 1
ATOM 7188 C C . PRO B 1 220 ? 20.609 -9.531 22.844 1 95.19 220 PRO B C 1
ATOM 7190 O O . PRO B 1 220 ? 20.219 -8.359 22.828 1 95.19 220 PRO B O 1
ATOM 7193 N N . HIS B 1 221 ? 19.797 -10.523 22.641 1 95.19 221 HIS B N 1
ATOM 7194 C CA . HIS B 1 221 ? 18.359 -10.32 22.422 1 95.19 221 HIS B CA 1
ATOM 7195 C C . HIS B 1 221 ? 17.703 -9.75 23.672 1 95.19 221 HIS B C 1
ATOM 7197 O O . HIS B 1 221 ? 16.922 -8.797 23.594 1 95.19 221 HIS B O 1
ATOM 7203 N N . TYR B 1 222 ? 18.047 -10.328 24.797 1 96.25 222 TYR B N 1
ATOM 7204 C CA . TYR B 1 222 ? 17.453 -9.875 26.047 1 96.25 222 TYR B CA 1
ATOM 7205 C C . TYR B 1 222 ? 17.953 -8.477 26.406 1 96.25 222 TYR B C 1
ATOM 7207 O O . TYR B 1 222 ? 17.188 -7.66 26.922 1 96.25 222 TYR B O 1
ATOM 7215 N N . ALA B 1 223 ? 19.219 -8.305 26.156 1 97.44 223 ALA B N 1
ATOM 7216 C CA . ALA B 1 223 ? 19.766 -6.98 26.422 1 97.44 223 ALA B CA 1
ATOM 7217 C C . ALA B 1 223 ? 19.062 -5.922 25.578 1 97.44 223 ALA B C 1
ATOM 7219 O O . ALA B 1 223 ? 18.75 -4.832 26.062 1 97.44 223 ALA B O 1
ATOM 7220 N N . PHE B 1 224 ? 18.906 -6.25 24.328 1 97.25 224 PHE B N 1
ATOM 7221 C CA . PHE B 1 224 ? 18.203 -5.32 23.453 1 97.25 224 PHE B CA 1
ATOM 7222 C C . PHE B 1 224 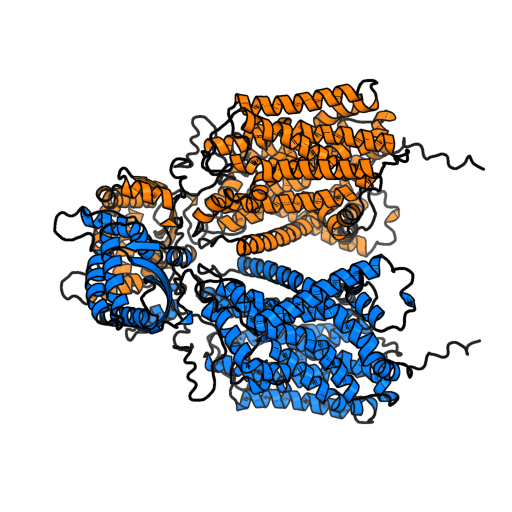? 16.797 -5.055 23.953 1 97.25 224 PHE B C 1
ATOM 7224 O O . PHE B 1 224 ? 16.359 -3.902 24.016 1 97.25 224 PHE B O 1
ATOM 7231 N N . ALA B 1 225 ? 16.078 -6.105 24.281 1 97.19 225 ALA B N 1
ATOM 7232 C CA . ALA B 1 225 ? 14.711 -5.977 24.781 1 97.19 225 ALA B CA 1
ATOM 7233 C C . ALA B 1 225 ? 14.664 -5.145 26.062 1 97.19 225 ALA B C 1
ATOM 7235 O O . ALA B 1 225 ? 13.742 -4.363 26.266 1 97.19 225 ALA B O 1
ATOM 7236 N N . PHE B 1 226 ? 15.68 -5.32 26.859 1 97.38 226 PHE B N 1
ATOM 7237 C CA . PHE B 1 226 ? 15.766 -4.574 28.109 1 97.38 226 PHE B CA 1
ATOM 7238 C C . PHE B 1 226 ? 15.938 -3.082 27.844 1 97.38 226 PHE B C 1
ATOM 7240 O O . PHE B 1 226 ? 15.266 -2.252 28.453 1 97.38 226 PHE B O 1
ATOM 7247 N N . ILE B 1 227 ? 16.797 -2.76 26.906 1 97.19 227 ILE B N 1
ATOM 7248 C CA . ILE B 1 227 ? 17.062 -1.362 26.594 1 97.19 227 ILE B CA 1
ATOM 7249 C C . ILE B 1 227 ? 15.82 -0.714 26 1 97.19 227 ILE B C 1
ATOM 7251 O O . ILE B 1 227 ? 15.492 0.427 26.328 1 97.19 227 ILE B O 1
ATOM 7255 N N . ILE B 1 228 ? 15.148 -1.396 25.109 1 97.25 228 ILE B N 1
ATOM 7256 C CA . ILE B 1 228 ? 13.922 -0.873 24.516 1 97.25 228 ILE B CA 1
ATOM 7257 C C . ILE B 1 228 ? 12.852 -0.726 25.594 1 97.25 228 ILE B C 1
ATOM 7259 O O . ILE B 1 228 ? 12.109 0.261 25.625 1 97.25 228 ILE B O 1
ATOM 7263 N N . GLY B 1 229 ? 12.773 -1.757 26.484 1 97.44 229 GLY B N 1
ATOM 7264 C CA . GLY B 1 229 ? 11.867 -1.659 27.609 1 97.44 229 GLY B CA 1
ATOM 7265 C C . GLY B 1 229 ? 12.141 -0.457 28.5 1 97.44 229 GLY B C 1
ATOM 7266 O O . GLY B 1 229 ? 11.203 0.189 28.984 1 97.44 229 GLY B O 1
ATOM 7267 N N . LEU B 1 230 ? 13.398 -0.165 28.703 1 97.12 230 LEU B N 1
ATOM 7268 C CA . LEU B 1 230 ? 13.797 0.993 29.5 1 97.12 230 LEU B CA 1
ATOM 7269 C C . LEU B 1 230 ? 13.344 2.289 28.828 1 97.12 230 LEU B C 1
ATOM 7271 O O . LEU B 1 230 ? 12.859 3.201 29.516 1 97.12 230 LEU B O 1
ATOM 7275 N N . PHE B 1 231 ? 13.477 2.418 27.516 1 97.44 231 PHE B N 1
ATOM 7276 C CA . PHE B 1 231 ? 13.023 3.604 26.797 1 97.44 231 PHE B CA 1
ATOM 7277 C C . PHE B 1 231 ? 11.516 3.77 26.922 1 97.44 231 PHE B C 1
ATOM 7279 O O . PHE B 1 231 ? 11.016 4.887 27.078 1 97.44 231 PHE B O 1
ATOM 7286 N N . VAL B 1 232 ? 10.773 2.627 26.859 1 97.56 232 VAL B N 1
ATOM 7287 C CA . VAL B 1 232 ? 9.312 2.674 26.984 1 97.56 232 VAL B CA 1
ATOM 7288 C C . VAL B 1 232 ? 8.93 3.127 28.391 1 97.56 232 VAL B C 1
ATOM 7290 O O . VAL B 1 232 ? 8.055 3.988 28.547 1 97.56 232 VAL B O 1
ATOM 7293 N N . VAL B 1 233 ? 9.609 2.602 29.406 1 97.25 233 VAL B N 1
ATOM 7294 C CA . VAL B 1 233 ? 9.312 2.951 30.797 1 97.25 233 VAL B CA 1
ATOM 7295 C C . VAL B 1 233 ? 9.633 4.426 31.031 1 97.25 233 VAL B C 1
ATOM 7297 O O . VAL B 1 233 ? 8.859 5.137 31.672 1 97.25 233 VAL B O 1
ATOM 7300 N N . LEU B 1 234 ? 10.766 4.887 30.547 1 97.19 234 LEU B N 1
ATOM 7301 C CA . LEU B 1 234 ? 11.141 6.285 30.688 1 97.19 234 LEU B CA 1
ATOM 7302 C C . LEU B 1 234 ? 10.141 7.199 29.984 1 97.19 234 LEU B C 1
ATOM 7304 O O . LEU B 1 234 ? 9.82 8.273 30.5 1 97.19 234 LEU B O 1
ATOM 7308 N N . SER B 1 235 ? 9.664 6.789 28.812 1 97.38 235 SER B N 1
ATOM 7309 C CA . SER B 1 235 ? 8.695 7.594 28.062 1 97.38 235 SER B CA 1
ATOM 7310 C C . SER B 1 235 ? 7.367 7.684 28.812 1 97.38 235 SER B C 1
ATOM 7312 O O . SER B 1 235 ? 6.75 8.75 28.859 1 97.38 235 SER B O 1
ATOM 7314 N N . VAL B 1 236 ? 6.91 6.57 29.406 1 96.25 236 VAL B N 1
ATOM 7315 C CA . VAL B 1 236 ? 5.656 6.551 30.156 1 96.25 236 VAL B CA 1
ATOM 7316 C C . VAL B 1 236 ? 5.797 7.387 31.422 1 96.25 236 VAL B C 1
ATOM 7318 O O . VAL B 1 236 ? 4.945 8.227 31.719 1 96.25 236 VAL B O 1
ATOM 7321 N N . THR B 1 237 ? 6.891 7.195 32.156 1 95.56 237 THR B N 1
ATOM 7322 C CA . THR B 1 237 ? 7.133 7.934 33.375 1 95.56 237 THR B CA 1
ATOM 7323 C C . THR B 1 237 ? 7.332 9.422 33.094 1 95.56 237 THR B C 1
ATOM 7325 O O . THR B 1 237 ? 6.84 10.273 33.844 1 95.56 237 THR B O 1
ATOM 7328 N N . GLY B 1 238 ? 8.109 9.648 32.031 1 95.31 238 GLY B N 1
ATOM 7329 C CA . GLY B 1 238 ? 8.305 11.039 31.641 1 95.31 238 GLY B CA 1
ATOM 7330 C C . GLY B 1 238 ? 7.016 11.742 31.266 1 95.31 238 GLY B C 1
ATOM 7331 O O . GLY B 1 238 ? 6.82 12.914 31.594 1 95.31 238 GLY B O 1
ATOM 7332 N N . THR B 1 239 ? 6.141 11.094 30.609 1 94.81 239 THR B N 1
ATOM 7333 C CA . THR B 1 239 ? 4.867 11.672 30.203 1 94.81 239 THR B CA 1
ATOM 7334 C C . THR B 1 239 ? 3.984 11.953 31.422 1 94.81 239 THR B C 1
ATOM 7336 O O . THR B 1 239 ? 3.346 13 31.5 1 94.81 239 THR B O 1
ATOM 7339 N N . PHE B 1 240 ? 3.955 11.039 32.344 1 93.06 240 PHE B N 1
ATOM 7340 C CA . PHE B 1 240 ? 3.18 11.234 33.562 1 93.06 240 PHE B CA 1
ATOM 7341 C C . PHE B 1 240 ? 3.73 12.398 34.375 1 93.06 240 PHE B C 1
ATOM 7343 O O . PHE B 1 240 ? 2.967 13.219 34.906 1 93.06 240 PHE B O 1
ATOM 7350 N N . TRP B 1 241 ? 5.012 12.422 34.5 1 91.25 241 TRP B N 1
ATOM 7351 C CA . TRP B 1 241 ? 5.656 13.492 35.25 1 91.25 241 TRP B CA 1
ATOM 7352 C C . TRP B 1 241 ? 5.383 14.852 34.594 1 91.25 241 TRP B C 1
ATOM 7354 O O . TRP B 1 241 ? 5.066 15.82 35.312 1 91.25 241 TRP B O 1
ATOM 7364 N N . ASP B 1 242 ? 5.598 14.93 33.281 1 90 242 ASP B N 1
ATOM 7365 C CA . ASP B 1 242 ? 5.383 16.172 32.531 1 90 242 ASP B CA 1
ATOM 7366 C C . ASP B 1 242 ? 3.932 16.625 32.656 1 90 242 ASP B C 1
ATOM 7368 O O . ASP B 1 242 ? 3.66 17.828 32.719 1 90 242 ASP B O 1
ATOM 7372 N N . SER B 1 243 ? 2.932 15.758 32.656 1 86.94 243 SER B N 1
ATOM 7373 C CA . SER B 1 243 ? 1.515 16.109 32.719 1 86.94 243 SER B CA 1
ATOM 7374 C C . SER B 1 243 ? 1.141 16.641 34.094 1 86.94 243 SER B C 1
ATOM 7376 O O . SER B 1 243 ? 0.258 17.484 34.219 1 86.94 243 SER B O 1
ATOM 7378 N N . TYR B 1 244 ? 1.758 16.203 35.125 1 84.5 244 TYR B N 1
ATOM 7379 C CA . TYR B 1 244 ? 1.42 16.625 36.469 1 84.5 244 TYR B CA 1
ATOM 7380 C C . TYR B 1 244 ? 2.223 17.844 36.906 1 84.5 244 TYR B C 1
ATOM 7382 O O . TYR B 1 244 ? 1.773 18.641 37.719 1 84.5 244 TYR B O 1
ATOM 7390 N N . ASN B 1 245 ? 3.408 18.047 36.406 1 77.25 245 ASN B N 1
ATOM 7391 C CA . ASN B 1 245 ? 4.266 19.156 36.781 1 77.25 245 ASN B CA 1
ATOM 7392 C C . ASN B 1 245 ? 4.387 20.203 35.688 1 77.25 245 ASN B C 1
ATOM 7394 O O . ASN B 1 245 ? 5.414 20.875 35.562 1 77.25 245 ASN B O 1
ATOM 7398 N N . ALA B 1 246 ? 3.492 20.375 34.75 1 64.19 246 ALA B N 1
ATOM 7399 C CA . ALA B 1 246 ? 3.576 21.203 33.562 1 64.19 246 ALA B CA 1
ATOM 7400 C C . ALA B 1 246 ? 3.93 22.641 33.906 1 64.19 246 ALA B C 1
ATOM 7402 O O . ALA B 1 246 ? 4.652 23.312 33.188 1 64.19 246 ALA B O 1
ATOM 7403 N N . ASP B 1 247 ? 3.498 23.281 34.938 1 59.28 247 ASP B N 1
ATOM 7404 C CA . ASP B 1 247 ? 3.66 24.688 35.281 1 59.28 247 ASP B CA 1
ATOM 7405 C C . ASP B 1 247 ? 5.055 24.953 35.844 1 59.28 247 ASP B C 1
ATOM 7407 O O . ASP B 1 247 ? 5.602 26.047 35.688 1 59.28 247 ASP B O 1
ATOM 7411 N N . GLU B 1 248 ? 5.637 24.156 36.562 1 54.44 248 GLU B N 1
ATOM 7412 C CA . GLU B 1 248 ? 6.844 24.469 37.312 1 54.44 248 GLU B CA 1
ATOM 7413 C C . GLU B 1 248 ? 8.094 24.266 36.469 1 54.44 248 GLU B C 1
ATOM 7415 O O . GLU B 1 248 ? 9.195 24.641 36.875 1 54.44 248 GLU B O 1
ATOM 7420 N N . ALA B 1 249 ? 8.195 23.688 35.375 1 53.03 249 ALA B N 1
ATOM 7421 C CA . ALA B 1 249 ? 9.359 23.078 34.75 1 53.03 249 ALA B CA 1
ATOM 7422 C C . ALA B 1 249 ? 10.234 24.125 34.062 1 53.03 249 ALA B C 1
ATOM 7424 O O . ALA B 1 249 ? 11.273 23.797 33.5 1 53.03 249 ALA B O 1
ATOM 7425 N N . ALA B 1 250 ? 9.812 25.25 33.906 1 52.22 250 ALA B N 1
ATOM 7426 C CA . ALA B 1 250 ? 10.648 26.203 33.156 1 52.22 250 ALA B CA 1
ATOM 7427 C C . ALA B 1 250 ? 12.023 26.344 33.812 1 52.22 250 ALA B C 1
ATOM 7429 O O . ALA B 1 250 ? 13.016 26.562 33.125 1 52.22 250 ALA B O 1
ATOM 7430 N N . ASP B 1 251 ? 12.07 26.359 35.125 1 49.5 251 ASP B N 1
ATOM 7431 C CA . ASP B 1 251 ? 13.328 26.812 35.719 1 49.5 251 ASP B CA 1
ATOM 7432 C C . ASP B 1 251 ? 14.305 25.656 35.875 1 49.5 251 ASP B C 1
ATOM 7434 O O . ASP B 1 251 ? 15.203 25.703 36.719 1 49.5 251 ASP B O 1
ATOM 7438 N N . GLU B 1 252 ? 14.102 24.359 35.406 1 55.66 252 GLU B N 1
ATOM 7439 C CA . GLU B 1 252 ? 14.523 23.156 36.125 1 55.66 252 GLU B CA 1
ATOM 7440 C C . GLU B 1 252 ? 15.961 22.781 35.781 1 55.66 252 GLU B C 1
ATOM 7442 O O . GLU B 1 252 ? 16.203 22.141 34.75 1 55.66 252 GLU B O 1
ATOM 7447 N N . GLN B 1 253 ? 16.969 23.312 36.438 1 66.44 253 GLN B N 1
ATOM 7448 C CA . GLN B 1 253 ? 18.406 23.125 36.344 1 66.44 253 GLN B CA 1
ATOM 7449 C C . GLN B 1 253 ? 18.797 21.719 36.781 1 66.44 253 GLN B C 1
ATOM 7451 O O . GLN B 1 253 ? 19.953 21.297 36.594 1 66.44 253 GLN B O 1
ATOM 7456 N N . ARG B 1 254 ? 17.969 20.781 37.219 1 82.12 254 ARG B N 1
ATOM 7457 C CA . ARG B 1 254 ? 18.391 19.453 37.656 1 82.12 254 ARG B CA 1
ATOM 7458 C C . ARG B 1 254 ? 18.375 18.453 36.5 1 82.12 254 ARG B C 1
ATOM 7460 O O . ARG B 1 254 ? 17.438 18.469 35.688 1 82.12 254 ARG B O 1
ATOM 7467 N N . TRP B 1 255 ? 19.375 17.656 36.5 1 86.25 255 TRP B N 1
ATOM 7468 C CA . TRP B 1 255 ? 19.594 16.734 35.375 1 86.25 255 TRP B CA 1
ATOM 7469 C C . TRP B 1 255 ? 18.422 15.766 35.25 1 86.25 255 TRP B C 1
ATOM 7471 O O . TRP B 1 255 ? 18.016 15.438 34.125 1 86.25 255 TRP B O 1
ATOM 7481 N N . TYR B 1 256 ? 17.875 15.188 36.344 1 89.06 256 TYR B N 1
ATOM 7482 C CA . TYR B 1 256 ? 16.812 14.188 36.281 1 89.06 256 TYR B CA 1
ATOM 7483 C C . TYR B 1 256 ? 15.531 14.789 35.719 1 89.06 256 TYR B C 1
ATOM 7485 O O . TYR B 1 256 ? 14.742 14.102 35.062 1 89.06 256 TYR B O 1
ATOM 7493 N N . ARG B 1 257 ? 15.328 16.109 35.906 1 88.69 257 ARG B N 1
ATOM 7494 C CA . ARG B 1 257 ? 14.148 16.766 35.375 1 88.69 257 ARG B CA 1
ATOM 7495 C C . ARG B 1 257 ? 14.266 1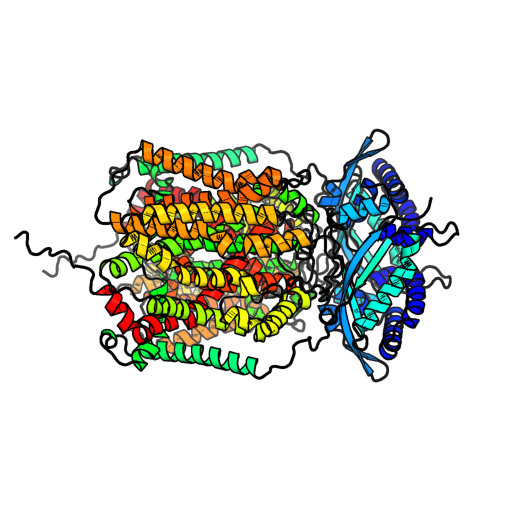6.922 33.844 1 88.69 257 ARG B C 1
ATOM 7497 O O . ARG B 1 257 ? 13.273 16.797 33.125 1 88.69 257 ARG B O 1
ATOM 7504 N N . VAL B 1 258 ? 15.531 17.172 33.5 1 90.12 258 VAL B N 1
ATOM 7505 C CA . VAL B 1 258 ? 15.781 17.328 32.062 1 90.12 258 VAL B CA 1
ATOM 7506 C C . VAL B 1 258 ? 15.547 15.992 31.359 1 90.12 258 VAL B C 1
ATOM 7508 O O . VAL B 1 258 ? 14.922 15.953 30.297 1 90.12 258 VAL B O 1
ATOM 7511 N N . VAL B 1 259 ? 15.969 15 32 1 93.44 259 VAL B N 1
ATOM 7512 C CA . VAL B 1 259 ? 15.859 13.672 31.391 1 93.44 259 VAL B CA 1
ATOM 7513 C C . VAL B 1 259 ? 14.391 13.258 31.328 1 93.44 259 VAL B C 1
ATOM 7515 O O . VAL B 1 259 ? 13.922 12.773 30.297 1 93.44 259 VAL B O 1
ATOM 7518 N N . LEU B 1 260 ? 13.633 13.414 32.375 1 92.94 260 LEU B N 1
ATOM 7519 C CA . LEU B 1 260 ? 12.227 13.016 32.406 1 92.94 260 LEU B CA 1
ATOM 7520 C C . LEU B 1 260 ? 11.406 13.836 31.406 1 92.94 260 LEU B C 1
ATOM 7522 O O . LEU B 1 260 ? 10.523 13.305 30.75 1 92.94 260 LEU B O 1
ATOM 7526 N N . ARG B 1 261 ? 11.742 15.062 31.312 1 92.44 261 ARG B N 1
ATOM 7527 C CA . ARG B 1 261 ? 11.031 15.914 30.359 1 92.44 261 ARG B CA 1
ATOM 7528 C C . ARG B 1 261 ? 11.367 15.523 28.922 1 92.44 261 ARG B C 1
ATOM 7530 O O . ARG B 1 261 ? 10.5 15.562 28.047 1 92.44 261 ARG B O 1
ATOM 7537 N N . ALA B 1 262 ? 12.594 15.203 28.75 1 94.94 262 ALA B N 1
ATOM 7538 C CA . ALA B 1 262 ? 13.031 14.828 27.406 1 94.94 262 ALA B CA 1
ATOM 7539 C C . ALA B 1 262 ? 12.289 13.594 26.922 1 94.94 262 ALA B C 1
ATOM 7541 O O . ALA B 1 262 ? 11.977 13.477 25.734 1 94.94 262 ALA B O 1
ATOM 7542 N N . PHE B 1 263 ? 11.945 12.664 27.844 1 96.75 263 PHE B N 1
ATOM 7543 C CA . PHE B 1 263 ? 11.336 11.398 27.453 1 96.75 263 PHE B CA 1
ATOM 7544 C C . PHE B 1 263 ? 9.812 11.516 27.453 1 96.75 263 PHE B C 1
ATOM 7546 O O . PHE B 1 263 ? 9.109 10.539 27.172 1 96.75 263 PHE B O 1
ATOM 7553 N N . SER B 1 264 ? 9.305 12.711 27.75 1 96.06 264 SER B N 1
ATOM 7554 C CA . SER B 1 264 ? 7.863 12.922 27.688 1 96.06 264 SER B CA 1
ATOM 7555 C C . SER B 1 264 ? 7.363 12.883 26.25 1 96.06 264 SER B C 1
ATOM 7557 O O . SER B 1 264 ? 7.859 13.625 25.391 1 96.06 264 SER B O 1
ATOM 7559 N N . LEU B 1 265 ? 6.312 12.062 25.984 1 95.12 265 LEU B N 1
ATOM 7560 C CA . LEU B 1 265 ? 5.738 11.953 24.656 1 95.12 265 LEU B CA 1
ATOM 7561 C C . LEU B 1 265 ? 5.082 13.258 24.234 1 95.12 265 LEU B C 1
ATOM 7563 O O . LEU B 1 265 ? 5.031 13.578 23.031 1 95.12 265 LEU B O 1
ATOM 7567 N N . ARG B 1 266 ? 4.664 14.031 25.125 1 91.81 266 ARG B N 1
ATOM 7568 C CA . ARG B 1 266 ? 4.062 15.328 24.828 1 91.81 266 ARG B CA 1
ATOM 7569 C C . ARG B 1 266 ? 5.098 16.297 24.281 1 91.81 266 ARG B C 1
ATOM 7571 O O . ARG B 1 266 ? 4.832 17.016 23.312 1 91.81 266 ARG B O 1
ATOM 7578 N N . VAL B 1 267 ? 6.219 16.266 24.953 1 93.06 267 VAL B N 1
ATOM 7579 C CA . VAL B 1 267 ? 7.297 17.156 24.516 1 93.06 267 VAL B CA 1
ATOM 7580 C C . VAL B 1 267 ? 7.789 16.719 23.141 1 93.06 267 VAL B C 1
ATOM 7582 O O . VAL B 1 267 ? 8.039 17.562 22.281 1 93.06 267 VAL B O 1
ATOM 7585 N N . GLY B 1 268 ? 7.926 15.406 22.984 1 94.56 268 GLY B N 1
ATOM 7586 C CA . GLY B 1 268 ? 8.32 14.898 21.688 1 94.56 268 GLY B CA 1
ATOM 7587 C C . GLY B 1 268 ? 7.355 15.281 20.578 1 94.56 268 GLY B C 1
ATOM 7588 O O . GLY B 1 268 ? 7.781 15.656 19.484 1 94.56 268 GLY B O 1
ATOM 7589 N N . TRP B 1 269 ? 6.121 15.188 20.875 1 92.06 269 TRP B N 1
ATOM 7590 C CA . TRP B 1 269 ? 5.09 15.547 19.906 1 92.06 269 TRP B CA 1
ATOM 7591 C C . TRP B 1 269 ? 5.148 17.031 19.578 1 92.06 269 TRP B C 1
ATOM 7593 O O . TRP B 1 269 ? 5.016 17.422 18.406 1 92.06 269 TRP B O 1
ATOM 7603 N N . GLN B 1 270 ? 5.359 17.859 20.562 1 90.38 270 GLN B N 1
ATOM 7604 C CA . GLN B 1 270 ? 5.441 19.297 20.359 1 90.38 270 GLN B CA 1
ATOM 7605 C C . GLN B 1 270 ? 6.648 19.672 19.5 1 90.38 270 GLN B C 1
ATOM 7607 O O . GLN B 1 270 ? 6.562 20.562 18.656 1 90.38 270 GLN B O 1
ATOM 7612 N N . ARG B 1 271 ? 7.656 18.969 19.719 1 92.56 271 ARG B N 1
ATOM 7613 C CA . ARG B 1 271 ? 8.859 19.219 18.938 1 92.56 271 ARG B CA 1
ATOM 7614 C C . ARG B 1 271 ? 8.68 18.781 17.484 1 92.56 271 ARG B C 1
ATOM 7616 O O . ARG B 1 271 ? 9.133 19.469 16.562 1 92.56 271 ARG B O 1
ATOM 7623 N N . LEU B 1 272 ? 8.039 17.734 17.344 1 93.81 272 LEU B N 1
ATOM 7624 C CA . LEU B 1 272 ? 7.801 17.219 16 1 93.81 272 LEU B CA 1
ATOM 7625 C C . LEU B 1 272 ? 6.875 18.156 15.219 1 93.81 272 LEU B C 1
ATOM 7627 O O . LEU B 1 272 ? 7.078 18.375 14.023 1 93.81 272 LEU B O 1
ATOM 7631 N N . THR B 1 273 ? 5.844 18.734 15.922 1 89.31 273 THR B N 1
ATOM 7632 C CA . THR B 1 273 ? 4.812 19.5 15.242 1 89.31 273 THR B CA 1
ATOM 7633 C C . THR B 1 273 ? 5.051 21 15.438 1 89.31 273 THR B C 1
ATOM 7635 O O . THR B 1 273 ? 4.141 21.812 15.242 1 89.31 273 THR B O 1
ATOM 7638 N N . SER B 1 274 ? 6.219 21.328 15.836 1 88.19 274 SER B N 1
ATOM 7639 C CA . SER B 1 274 ? 6.527 22.734 16.078 1 88.19 274 SER B CA 1
ATOM 7640 C C . SER B 1 274 ? 6.41 23.547 14.797 1 88.19 274 SER B C 1
ATOM 7642 O O . SER B 1 274 ? 6.82 23.109 13.727 1 88.19 274 SER B O 1
ATOM 7644 N N . GLU B 1 275 ? 5.773 24.734 14.867 1 77.62 275 GLU B N 1
ATOM 7645 C CA . GLU B 1 275 ? 5.582 25.625 13.727 1 77.62 275 GLU B CA 1
ATOM 7646 C C . GLU B 1 275 ? 6.703 26.656 13.633 1 77.62 275 GLU B C 1
ATOM 7648 O O . GLU B 1 275 ? 6.715 27.484 12.727 1 77.62 275 GLU B O 1
ATOM 7653 N N . ARG B 1 276 ? 7.609 26.547 14.523 1 67.38 276 ARG B N 1
ATOM 7654 C CA . ARG B 1 276 ? 8.68 27.547 14.539 1 67.38 276 ARG B CA 1
ATOM 7655 C C . ARG B 1 276 ? 9.5 27.484 13.258 1 67.38 276 ARG B C 1
ATOM 7657 O O . ARG B 1 276 ? 9.828 26.406 12.773 1 67.38 276 ARG B O 1
ATOM 7664 N N . THR B 1 277 ? 9.562 28.641 12.57 1 64.69 277 THR B N 1
ATOM 7665 C CA . THR B 1 277 ? 10.312 28.75 11.328 1 64.69 277 THR B CA 1
ATOM 7666 C C . THR B 1 277 ? 11.812 28.734 11.602 1 64.69 277 THR B C 1
ATOM 7668 O O . THR B 1 277 ? 12.281 29.312 12.586 1 64.69 277 THR B O 1
ATOM 7671 N N . VAL B 1 278 ? 12.477 27.672 11.164 1 60.72 278 VAL B N 1
ATOM 7672 C CA . VAL B 1 278 ? 13.93 27.578 11.312 1 60.72 278 VAL B CA 1
ATOM 7673 C C . VAL B 1 278 ? 14.617 28.375 10.203 1 60.72 278 VAL B C 1
ATOM 7675 O O . VAL B 1 278 ? 14.016 28.641 9.156 1 60.72 278 VAL B O 1
ATOM 7678 N N . GLU B 1 279 ? 15.797 28.922 10.531 1 67.38 279 GLU B N 1
ATOM 7679 C CA . GLU B 1 279 ? 16.641 29.5 9.492 1 67.38 279 GLU B CA 1
ATOM 7680 C C . GLU B 1 279 ? 16.859 28.531 8.344 1 67.38 279 GLU B C 1
ATOM 7682 O O . GLU B 1 279 ? 17 27.328 8.57 1 67.38 279 GLU B O 1
ATOM 7687 N N . LEU B 1 280 ? 16.703 28.906 7.168 1 80 280 LEU B N 1
ATOM 7688 C CA . LEU B 1 280 ? 16.828 28.109 5.957 1 80 280 LEU B CA 1
ATOM 7689 C C . LEU B 1 280 ? 15.711 27.062 5.883 1 80 280 LEU B C 1
ATOM 7691 O O . LEU B 1 280 ? 15.977 25.875 5.668 1 80 280 LEU B O 1
ATOM 7695 N N . GLY B 1 281 ? 14.539 27.516 6.051 1 85.56 281 GLY B N 1
ATOM 7696 C CA . GLY B 1 281 ? 13.352 26.688 6.113 1 85.56 281 GLY B CA 1
ATOM 7697 C C . GLY B 1 281 ? 13.172 25.812 4.883 1 85.56 281 GLY B C 1
ATOM 7698 O O . GLY B 1 281 ? 12.664 24.688 4.977 1 85.56 281 GLY B O 1
ATOM 7699 N N . CYS B 1 282 ? 13.703 26.266 3.766 1 91.94 282 CYS B N 1
ATOM 7700 C CA . CYS B 1 282 ? 13.516 25.531 2.523 1 91.94 282 CYS B CA 1
ATOM 7701 C C . CYS B 1 282 ? 14.32 24.234 2.541 1 91.94 282 CYS B C 1
ATOM 7703 O O . CYS B 1 282 ? 13.977 23.281 1.845 1 91.94 282 CYS B O 1
ATOM 7705 N N . ILE B 1 283 ? 15.328 24.156 3.346 1 94.19 283 ILE B N 1
ATOM 7706 C CA . ILE B 1 283 ? 16.172 22.969 3.43 1 94.19 283 ILE B CA 1
ATOM 7707 C C . ILE B 1 283 ? 15.359 21.812 4.004 1 94.19 283 ILE B C 1
ATOM 7709 O O . ILE B 1 283 ? 15.539 20.656 3.6 1 94.19 283 ILE B O 1
ATOM 7713 N N . ALA B 1 284 ? 14.453 22.188 4.887 1 93.88 284 ALA B N 1
ATOM 7714 C CA . ALA B 1 284 ? 13.609 21.141 5.465 1 93.88 284 ALA B CA 1
ATOM 7715 C C . ALA B 1 284 ? 12.758 20.469 4.395 1 93.88 284 ALA B C 1
ATOM 7717 O O . ALA B 1 284 ? 12.625 19.234 4.375 1 93.88 284 ALA B O 1
ATOM 7718 N N . GLY B 1 285 ? 12.227 21.281 3.541 1 95.81 285 GLY B N 1
ATOM 7719 C CA . GLY B 1 285 ? 11.438 20.719 2.455 1 95.81 285 GLY B CA 1
ATOM 7720 C C . GLY B 1 285 ? 12.258 19.875 1.49 1 95.81 285 GLY B C 1
ATOM 7721 O O . GLY B 1 285 ? 11.812 18.812 1.049 1 95.81 285 GLY B O 1
ATOM 7722 N N . ILE B 1 286 ? 13.445 20.328 1.175 1 97.19 286 ILE B N 1
ATOM 7723 C CA . ILE B 1 286 ? 14.336 19.594 0.277 1 97.19 286 ILE B CA 1
ATOM 7724 C C . ILE B 1 286 ? 14.703 18.25 0.896 1 97.19 286 ILE B C 1
ATOM 7726 O O . ILE B 1 286 ? 14.727 17.219 0.206 1 97.19 286 ILE B O 1
ATOM 7730 N N . ARG B 1 287 ? 14.914 18.281 2.156 1 96.75 287 ARG B N 1
ATOM 7731 C CA . ARG B 1 287 ? 15.289 17.062 2.877 1 96.75 287 ARG B CA 1
ATOM 7732 C C . ARG B 1 287 ? 14.156 16.047 2.84 1 96.75 287 ARG B C 1
ATOM 7734 O O . ARG B 1 287 ? 14.391 14.859 2.588 1 96.75 287 ARG B O 1
ATOM 7741 N N . ALA B 1 288 ? 12.984 16.516 3.129 1 97 288 ALA B N 1
ATOM 7742 C CA . ALA B 1 288 ? 11.82 15.633 3.137 1 97 288 ALA B CA 1
ATOM 7743 C C . ALA B 1 288 ? 11.594 15.008 1.763 1 97 288 ALA B C 1
ATOM 7745 O O . ALA B 1 288 ? 11.383 13.797 1.65 1 97 288 ALA B O 1
ATOM 7746 N N . LEU B 1 289 ? 11.688 15.781 0.722 1 97.12 289 LEU B N 1
ATOM 7747 C CA . LEU B 1 289 ? 11.453 15.297 -0.632 1 97.12 289 LEU B CA 1
ATOM 7748 C C . LEU B 1 289 ? 12.578 14.359 -1.071 1 97.12 289 LEU B C 1
ATOM 7750 O O . LEU B 1 289 ? 12.336 13.367 -1.765 1 97.12 289 LEU B O 1
ATOM 7754 N N . SER B 1 290 ? 13.758 14.711 -0.693 1 97.25 290 SER B N 1
ATOM 7755 C CA . SER B 1 290 ? 14.891 13.844 -1.021 1 97.25 290 SER B CA 1
ATOM 7756 C C . SER B 1 290 ? 14.766 12.492 -0.337 1 97.25 290 SER B C 1
ATOM 7758 O O . SER B 1 290 ? 15.117 11.461 -0.917 1 97.25 290 SER B O 1
ATOM 7760 N N . SER B 1 291 ? 14.273 12.484 0.902 1 97 291 SER B N 1
ATOM 7761 C CA . SER B 1 291 ? 14.047 11.227 1.601 1 97 291 SER B CA 1
ATOM 7762 C C . SER B 1 291 ? 12.977 10.391 0.906 1 97 291 SER B C 1
ATOM 7764 O O . SER B 1 291 ? 13.109 9.172 0.792 1 97 291 SER B O 1
ATOM 7766 N N . LEU B 1 292 ? 11.945 11.039 0.466 1 97.06 292 LEU B N 1
ATOM 7767 C CA . LEU B 1 292 ? 10.883 10.367 -0.276 1 97.06 292 LEU B CA 1
ATOM 7768 C C . LEU B 1 292 ? 11.438 9.711 -1.537 1 97.06 292 LEU B C 1
ATOM 7770 O O . LEU B 1 292 ? 11.148 8.539 -1.81 1 97.06 292 LEU B O 1
ATOM 7774 N N . PHE B 1 293 ? 12.25 10.414 -2.211 1 95.94 293 PHE B N 1
ATOM 7775 C CA . PHE B 1 293 ? 12.797 9.906 -3.463 1 95.94 293 PHE B CA 1
ATOM 7776 C C . PHE B 1 293 ? 13.812 8.797 -3.199 1 95.94 293 PHE B C 1
ATOM 7778 O O . PHE B 1 293 ? 13.938 7.863 -3.99 1 95.94 293 PHE B O 1
ATOM 7785 N N . THR B 1 294 ? 14.5 8.93 -2.109 1 94.94 294 THR B N 1
ATOM 7786 C CA . THR B 1 294 ? 15.453 7.887 -1.74 1 94.94 294 THR B CA 1
ATOM 7787 C C . THR B 1 294 ? 14.734 6.562 -1.49 1 94.94 294 THR B C 1
ATOM 7789 O O . THR B 1 294 ? 15.172 5.512 -1.966 1 94.94 294 THR B O 1
ATOM 7792 N N . VAL B 1 295 ? 13.648 6.605 -0.783 1 95.38 295 VAL B N 1
ATOM 7793 C CA . VAL B 1 295 ? 12.875 5.398 -0.52 1 95.38 295 VAL B CA 1
ATOM 7794 C C . VAL B 1 295 ? 12.336 4.828 -1.833 1 95.38 295 VAL B C 1
ATOM 7796 O O . VAL B 1 295 ? 12.359 3.613 -2.043 1 95.38 295 VAL B O 1
ATOM 7799 N N . PHE B 1 296 ? 11.906 5.691 -2.74 1 95 296 PHE B N 1
ATOM 7800 C CA . PHE B 1 296 ? 11.383 5.27 -4.035 1 95 296 PHE B CA 1
ATOM 7801 C C . PHE B 1 296 ? 12.477 4.598 -4.863 1 95 296 PHE B C 1
ATOM 7803 O O . PHE B 1 296 ? 12.234 3.57 -5.496 1 95 296 PHE B O 1
ATOM 7810 N N . ALA B 1 297 ? 13.617 5.184 -4.828 1 92.38 297 ALA B N 1
ATOM 7811 C CA . ALA B 1 297 ? 14.742 4.637 -5.582 1 92.38 297 ALA B CA 1
ATOM 7812 C C . ALA B 1 297 ? 15.148 3.264 -5.055 1 92.38 297 ALA B C 1
ATOM 7814 O O . ALA B 1 297 ? 15.383 2.338 -5.832 1 92.38 297 ALA B O 1
ATOM 7815 N N . HIS B 1 298 ? 15.234 3.139 -3.762 1 92.56 298 HIS B N 1
ATOM 7816 C CA . HIS B 1 298 ? 15.609 1.858 -3.174 1 92.56 298 HIS B CA 1
ATOM 7817 C C . HIS B 1 298 ? 14.562 0.79 -3.459 1 92.56 298 HIS B C 1
ATOM 7819 O O . HIS B 1 298 ? 14.906 -0.363 -3.734 1 92.56 298 HIS B O 1
ATOM 7825 N N . GLU B 1 299 ? 13.344 1.188 -3.393 1 91.75 299 GLU B N 1
ATOM 7826 C CA . GLU B 1 299 ? 12.266 0.255 -3.717 1 91.75 299 GLU B CA 1
ATOM 7827 C C . GLU B 1 299 ? 12.367 -0.224 -5.164 1 91.75 299 GLU B C 1
ATOM 7829 O O . GLU B 1 299 ? 12.172 -1.407 -5.445 1 91.75 299 GLU B O 1
ATOM 7834 N N . SER B 1 300 ? 12.695 0.679 -6.043 1 90.5 300 SER B N 1
ATOM 7835 C CA . SER B 1 300 ? 12.781 0.373 -7.469 1 90.5 300 SER B CA 1
ATOM 7836 C C . SER B 1 300 ? 13.977 -0.524 -7.77 1 90.5 300 SER B C 1
ATOM 7838 O O . SER B 1 300 ? 13.906 -1.393 -8.641 1 90.5 300 SER B O 1
ATOM 7840 N N . LEU B 1 301 ? 15.023 -0.363 -7.035 1 86.44 301 LEU B N 1
ATOM 7841 C CA . LEU B 1 301 ? 16.234 -1.139 -7.281 1 86.44 301 LEU B CA 1
ATOM 7842 C C . LEU B 1 301 ? 16.156 -2.504 -6.605 1 86.44 301 LEU B C 1
ATOM 7844 O O . LEU B 1 301 ? 16.891 -3.426 -6.965 1 86.44 301 LEU B O 1
ATOM 7848 N N . TYR B 1 302 ? 15.25 -2.59 -5.652 1 85.44 302 TYR B N 1
ATOM 7849 C CA . TYR B 1 302 ? 15.109 -3.848 -4.926 1 85.44 302 TYR B CA 1
ATOM 7850 C C . TYR B 1 302 ? 14.172 -4.801 -5.66 1 85.44 302 TYR B C 1
ATOM 7852 O O . TYR B 1 302 ? 14.289 -6.02 -5.523 1 85.44 302 TYR B O 1
ATOM 7860 N N . PHE B 1 303 ? 13.383 -4.344 -6.547 1 82.5 303 PHE B N 1
ATOM 7861 C CA . PHE B 1 303 ? 12.328 -5.086 -7.219 1 82.5 303 PHE B CA 1
ATOM 7862 C C . PHE B 1 303 ? 12.914 -6.188 -8.094 1 82.5 303 PHE B C 1
ATOM 7864 O O . PHE B 1 303 ? 12.375 -7.297 -8.148 1 82.5 303 PHE B O 1
ATOM 7871 N N . PRO B 1 304 ? 14.07 -5.938 -8.75 1 87.06 304 PRO B N 1
ATOM 7872 C CA . PRO B 1 304 ? 14.609 -6.965 -9.641 1 87.06 304 PRO B CA 1
ATOM 7873 C C . PRO B 1 304 ? 15.133 -8.188 -8.891 1 87.06 304 PRO B C 1
ATOM 7875 O O . PRO B 1 304 ? 15.383 -9.234 -9.492 1 87.06 304 PRO B O 1
ATOM 7878 N N . GLN B 1 305 ? 15.234 -8.094 -7.598 1 87.69 305 GLN B N 1
ATOM 7879 C CA . GLN B 1 305 ? 15.719 -9.211 -6.797 1 87.69 305 GLN B CA 1
ATOM 7880 C C . GLN B 1 305 ? 14.57 -10.109 -6.359 1 87.69 305 GLN B C 1
ATOM 7882 O O . GLN B 1 305 ? 14.781 -11.266 -5.98 1 87.69 305 GLN B O 1
ATOM 7887 N N . GLU B 1 306 ? 13.422 -9.625 -6.402 1 89.88 306 GLU B N 1
ATOM 7888 C CA . GLU B 1 306 ? 12.258 -10.359 -5.906 1 89.88 306 GLU B CA 1
ATOM 7889 C C . GLU B 1 306 ? 11.703 -11.305 -6.965 1 89.88 306 GLU B C 1
ATOM 7891 O O . GLU B 1 306 ? 11.891 -11.078 -8.164 1 89.88 306 GLU B O 1
ATOM 7896 N N . PRO B 1 307 ? 11.078 -12.398 -6.523 1 93.06 307 PRO B N 1
ATOM 7897 C CA . PRO B 1 307 ? 10.406 -13.258 -7.492 1 93.06 307 PRO B CA 1
ATOM 7898 C C . PRO B 1 307 ? 9.266 -12.555 -8.227 1 93.06 307 PRO B C 1
ATOM 7900 O O . PRO B 1 307 ? 8.414 -11.93 -7.594 1 93.06 307 PRO B O 1
ATOM 7903 N N . SER B 1 308 ? 9.359 -12.609 -9.523 1 92.75 308 SER B N 1
ATOM 7904 C CA . SER B 1 308 ? 8.336 -11.969 -10.344 1 92.75 308 SER B CA 1
ATOM 7905 C C . SER B 1 308 ? 7.961 -12.844 -11.539 1 92.75 308 SER B C 1
ATOM 7907 O O . SER B 1 308 ? 8.734 -13.703 -11.945 1 92.75 308 SER B O 1
ATOM 7909 N N . ILE B 1 309 ? 6.781 -12.641 -12.055 1 94.19 309 ILE B N 1
ATOM 7910 C CA . ILE B 1 309 ? 6.289 -13.492 -13.133 1 94.19 309 ILE B CA 1
ATOM 7911 C C . ILE B 1 309 ? 6.668 -12.891 -14.484 1 94.19 309 ILE B C 1
ATOM 7913 O O . ILE B 1 309 ? 6.617 -13.57 -15.508 1 94.19 309 ILE B O 1
ATOM 7917 N N . ASN B 1 310 ? 7.008 -11.594 -14.539 1 93.62 310 ASN B N 1
ATOM 7918 C CA . ASN B 1 310 ? 7.328 -10.922 -15.797 1 93.62 310 ASN B CA 1
ATOM 7919 C C . ASN B 1 310 ? 8.594 -10.078 -15.672 1 93.62 310 ASN B C 1
ATOM 7921 O O . ASN B 1 310 ? 8.594 -8.898 -16.016 1 93.62 310 ASN B O 1
ATOM 7925 N N . LYS B 1 311 ? 9.656 -10.688 -15.359 1 90.38 311 LYS B N 1
ATOM 7926 C CA . LYS B 1 311 ? 10.93 -10.008 -15.117 1 90.38 311 LYS B CA 1
ATOM 7927 C C . LYS B 1 311 ? 11.422 -9.305 -16.375 1 90.38 311 LYS B C 1
ATOM 7929 O O . LYS B 1 311 ? 12.172 -8.328 -16.297 1 90.38 311 LYS B O 1
ATOM 7934 N N . THR B 1 312 ? 10.992 -9.766 -17.531 1 88.75 312 THR B N 1
ATOM 7935 C CA . THR B 1 312 ? 11.43 -9.172 -18.781 1 88.75 312 THR B CA 1
ATOM 7936 C C . THR B 1 312 ? 10.938 -7.734 -18.906 1 88.75 312 THR B C 1
ATOM 7938 O O . THR B 1 312 ? 11.555 -6.914 -19.578 1 88.75 312 THR B O 1
ATOM 7941 N N . LYS B 1 313 ? 9.875 -7.496 -18.203 1 89.12 313 LYS B N 1
ATOM 7942 C CA . LYS B 1 313 ? 9.328 -6.145 -18.219 1 89.12 313 LYS B CA 1
ATOM 7943 C C . LYS B 1 313 ? 10.273 -5.16 -17.531 1 89.12 313 LYS B C 1
ATOM 7945 O O . LYS B 1 313 ? 10.328 -3.984 -17.906 1 89.12 313 LYS B O 1
ATOM 7950 N N . ILE B 1 314 ? 11.039 -5.629 -16.594 1 89 314 ILE B N 1
ATOM 7951 C CA . ILE B 1 314 ? 11.992 -4.785 -15.891 1 89 314 ILE B CA 1
ATOM 7952 C C . ILE B 1 314 ? 13.086 -4.324 -16.844 1 89 314 ILE B C 1
ATOM 7954 O O . ILE B 1 314 ? 13.406 -3.133 -16.906 1 89 314 ILE B O 1
ATOM 7958 N N . VAL B 1 315 ? 13.578 -5.234 -17.594 1 90.44 315 VAL B N 1
ATOM 7959 C CA . VAL B 1 315 ? 14.664 -4.938 -18.516 1 90.44 315 VAL B CA 1
ATOM 7960 C C . VAL B 1 315 ? 14.164 -4 -19.625 1 90.44 315 VAL B C 1
ATOM 7962 O O . VAL B 1 315 ? 14.852 -3.043 -19.984 1 90.44 315 VAL B O 1
ATOM 7965 N N . HIS B 1 316 ? 13 -4.234 -20.078 1 89.69 316 HIS B N 1
ATOM 7966 C CA . HIS B 1 316 ? 12.414 -3.359 -21.078 1 89.69 316 HIS B CA 1
ATOM 7967 C C . HIS B 1 316 ? 12.18 -1.958 -20.531 1 89.69 316 HIS B C 1
ATOM 7969 O O . HIS B 1 316 ? 12.391 -0.964 -21.219 1 89.69 316 HIS B O 1
ATOM 7975 N N . GLY B 1 317 ? 11.789 -1.937 -19.312 1 90.31 317 GLY B N 1
ATOM 7976 C CA . GLY B 1 317 ? 11.531 -0.66 -18.672 1 90.31 317 GLY B CA 1
ATOM 7977 C C . GLY B 1 317 ? 12.766 0.209 -18.547 1 90.31 317 GLY B C 1
ATOM 7978 O O . GLY B 1 317 ? 12.695 1.431 -18.703 1 90.31 317 GLY B O 1
ATOM 7979 N N . THR B 1 318 ? 13.891 -0.411 -18.328 1 91.56 318 THR B N 1
ATOM 7980 C CA . THR B 1 318 ? 15.125 0.344 -18.141 1 91.56 318 THR B CA 1
ATOM 7981 C C . THR B 1 318 ? 15.547 1.005 -19.453 1 91.56 318 THR B C 1
ATOM 7983 O O . THR B 1 318 ? 16.406 1.895 -19.453 1 91.56 318 THR B O 1
ATOM 7986 N N . GLN B 1 319 ? 14.938 0.602 -20.562 1 93.31 319 GLN B N 1
ATOM 7987 C CA . GLN B 1 319 ? 15.305 1.151 -21.875 1 93.31 319 GLN B CA 1
ATOM 7988 C C . GLN B 1 319 ? 14.336 2.248 -22.297 1 93.31 319 GLN B C 1
ATOM 7990 O O . GLN B 1 319 ? 14.461 2.801 -23.391 1 93.31 319 GLN B O 1
ATOM 7995 N N . MET B 1 320 ? 13.438 2.512 -21.484 1 94.19 320 MET B N 1
ATOM 7996 C CA . MET B 1 320 ? 12.477 3.568 -21.781 1 94.19 320 MET B CA 1
ATOM 7997 C C . MET B 1 320 ? 12.891 4.883 -21.125 1 94.19 320 MET B C 1
ATOM 7999 O O . MET B 1 320 ? 13.297 4.902 -19.969 1 94.19 320 MET B O 1
ATOM 8003 N N . ILE B 1 321 ? 12.719 5.926 -21.781 1 95.5 321 ILE B N 1
ATOM 8004 C CA . ILE B 1 321 ? 13.195 7.242 -21.359 1 95.5 321 ILE B CA 1
ATOM 8005 C C . ILE B 1 321 ? 12.445 7.68 -20.109 1 95.5 321 ILE B C 1
ATOM 8007 O O . ILE B 1 321 ? 13.016 8.328 -19.234 1 95.5 321 ILE B O 1
ATOM 8011 N N . ILE B 1 322 ? 11.219 7.273 -19.984 1 93.12 322 ILE B N 1
ATOM 8012 C CA . ILE B 1 322 ? 10.367 7.734 -18.891 1 93.12 322 ILE B CA 1
ATOM 8013 C C . ILE B 1 322 ? 10.867 7.156 -17.578 1 93.12 322 ILE B C 1
ATOM 8015 O O . ILE B 1 322 ? 10.625 7.727 -16.5 1 93.12 322 ILE B O 1
ATOM 8019 N N . TYR B 1 323 ? 11.617 6.035 -17.625 1 93.81 323 TYR B N 1
ATOM 8020 C CA . TYR B 1 323 ? 12.062 5.387 -16.406 1 93.81 323 TYR B CA 1
ATOM 8021 C C . TYR B 1 323 ? 13.531 5.699 -16.125 1 93.81 323 TYR B C 1
ATOM 8023 O O . TYR B 1 323 ? 14.094 5.219 -15.141 1 93.81 323 TYR B O 1
ATOM 8031 N N . THR B 1 324 ? 14.141 6.516 -16.953 1 95.62 324 THR B N 1
ATOM 8032 C CA . THR B 1 324 ? 15.539 6.875 -16.766 1 95.62 324 THR B CA 1
ATOM 8033 C C . THR B 1 324 ? 15.758 7.539 -15.414 1 95.62 324 THR B C 1
ATOM 8035 O O . THR B 1 324 ? 16.703 7.207 -14.703 1 95.62 324 THR B O 1
ATOM 8038 N N . PRO B 1 325 ? 14.867 8.391 -14.961 1 94.69 325 PRO B N 1
ATOM 8039 C CA . PRO B 1 325 ? 15.078 9.047 -13.672 1 94.69 325 PRO B CA 1
ATOM 8040 C C . PRO B 1 325 ? 15 8.086 -12.492 1 94.69 325 PRO B C 1
ATOM 8042 O O . PRO B 1 325 ? 15.516 8.383 -11.414 1 94.69 325 PRO B O 1
ATOM 8045 N N . VAL B 1 326 ? 14.406 6.977 -12.727 1 92.88 326 VAL B N 1
ATOM 8046 C CA . VAL B 1 326 ? 14.312 5.984 -11.656 1 92.88 326 VAL B CA 1
ATOM 8047 C C . VAL B 1 326 ? 15.695 5.406 -11.367 1 92.88 326 VAL B C 1
ATOM 8049 O O . VAL B 1 326 ? 16.047 5.168 -10.211 1 92.88 326 VAL B O 1
ATOM 8052 N N . ILE B 1 327 ? 16.422 5.242 -12.383 1 92.81 327 ILE B N 1
ATOM 8053 C CA . ILE B 1 327 ? 17.766 4.684 -12.25 1 92.81 327 ILE B CA 1
ATOM 8054 C C . ILE B 1 327 ? 18.75 5.777 -11.828 1 92.81 327 ILE B C 1
ATOM 8056 O O . ILE B 1 327 ? 19.516 5.594 -10.883 1 92.81 327 ILE B O 1
ATOM 8060 N N . THR B 1 328 ? 18.609 6.938 -12.461 1 93.5 328 THR B N 1
ATOM 8061 C CA . THR B 1 328 ? 19.531 8.031 -12.18 1 93.5 328 THR B CA 1
ATOM 8062 C C . THR B 1 328 ? 19.188 8.703 -10.852 1 93.5 328 THR B C 1
ATOM 8064 O O . THR B 1 328 ? 19.938 9.539 -10.359 1 93.5 328 THR B O 1
ATOM 8067 N N . GLY B 1 329 ? 18.062 8.297 -10.273 1 90.88 329 GLY B N 1
ATOM 8068 C CA . GLY B 1 329 ? 17.609 8.859 -9.008 1 90.88 329 GLY B CA 1
ATOM 8069 C C . GLY B 1 329 ? 18.578 8.586 -7.859 1 90.88 329 GLY B C 1
ATOM 8070 O O . GLY B 1 329 ? 18.5 9.227 -6.812 1 90.88 329 GLY B O 1
ATOM 8071 N N . ILE B 1 330 ? 19.547 7.77 -8.039 1 89.5 330 ILE B N 1
ATOM 8072 C CA . ILE B 1 330 ? 20.547 7.457 -7.027 1 89.5 330 ILE B CA 1
ATOM 8073 C C . ILE B 1 330 ? 21.312 8.719 -6.656 1 89.5 330 ILE B C 1
ATOM 8075 O O . ILE B 1 330 ? 21.828 8.836 -5.535 1 89.5 330 ILE B O 1
ATOM 8079 N N . ILE B 1 331 ? 21.297 9.711 -7.5 1 93.94 331 ILE B N 1
ATOM 8080 C CA . ILE B 1 331 ? 22.062 10.945 -7.324 1 93.94 331 ILE B CA 1
ATOM 8081 C C . ILE B 1 331 ? 21.438 11.789 -6.227 1 93.94 331 ILE B C 1
ATOM 8083 O O . ILE B 1 331 ? 22.062 12.727 -5.719 1 93.94 331 ILE B O 1
ATOM 8087 N N . VAL B 1 332 ? 20.234 11.469 -5.793 1 95.19 332 VAL B N 1
ATOM 8088 C CA . VAL B 1 332 ? 19.484 12.25 -4.809 1 95.19 332 VAL B CA 1
ATOM 8089 C C . VAL B 1 332 ? 20.25 12.266 -3.482 1 95.19 332 VAL B C 1
ATOM 8091 O O . VAL B 1 332 ? 20.109 13.203 -2.691 1 95.19 332 VAL B O 1
ATOM 8094 N N . VAL B 1 333 ? 21.062 11.305 -3.248 1 95.12 333 VAL B N 1
ATOM 8095 C CA . VAL B 1 333 ? 21.844 11.234 -2.023 1 95.12 333 VAL B CA 1
ATOM 8096 C C . VAL B 1 333 ? 22.781 12.438 -1.942 1 95.12 333 VAL B C 1
ATOM 8098 O O . VAL B 1 333 ? 23.078 12.938 -0.852 1 95.12 333 VAL B O 1
ATOM 8101 N N . ASP B 1 334 ? 23.219 12.953 -3.047 1 97.75 334 ASP B N 1
ATOM 8102 C CA . ASP B 1 334 ? 24.156 14.086 -3.088 1 97.75 334 ASP B CA 1
ATOM 8103 C C . ASP B 1 334 ? 23.469 15.367 -2.639 1 97.75 334 ASP B C 1
ATOM 8105 O O . ASP B 1 334 ? 24.125 16.344 -2.264 1 97.75 334 ASP B O 1
ATOM 8109 N N . THR B 1 335 ? 22.125 15.359 -2.709 1 98.06 335 THR B N 1
ATOM 8110 C CA . THR B 1 335 ? 21.391 16.484 -2.133 1 98.06 335 THR B CA 1
ATOM 8111 C C . THR B 1 335 ? 21.656 16.578 -0.633 1 98.06 335 THR B C 1
ATOM 8113 O O . THR B 1 335 ? 21.828 17.688 -0.103 1 98.06 335 THR B O 1
ATOM 8116 N N . PHE B 1 336 ? 21.766 15.484 0.004 1 97.5 336 PHE B N 1
ATOM 8117 C CA . PHE B 1 336 ? 21.984 15.469 1.444 1 97.5 336 PHE B CA 1
ATOM 8118 C C . PHE B 1 336 ? 23.391 15.977 1.774 1 97.5 336 PHE B C 1
ATOM 8120 O O . PHE B 1 336 ? 23.578 16.703 2.752 1 97.5 336 PHE B O 1
ATOM 8127 N N . PHE B 1 337 ? 24.344 15.609 0.971 1 98 337 PHE B N 1
ATOM 8128 C CA . PHE B 1 337 ? 25.703 16.078 1.199 1 98 337 PHE B CA 1
ATOM 8129 C C . PHE B 1 337 ? 25.797 17.594 0.988 1 98 337 PHE B C 1
ATOM 8131 O O . PHE B 1 337 ? 26.469 18.281 1.756 1 98 337 PHE B O 1
ATOM 8138 N N . THR B 1 338 ? 25.141 18.031 -0.035 1 98.19 338 THR B N 1
ATOM 8139 C CA . THR B 1 338 ? 25.125 19.453 -0.302 1 98.19 338 THR B CA 1
ATOM 8140 C C . THR B 1 338 ? 24.5 20.219 0.865 1 98.19 338 THR B C 1
ATOM 8142 O O . THR B 1 338 ? 25.047 21.234 1.309 1 98.19 338 THR B O 1
ATOM 8145 N N . MET B 1 339 ? 23.422 19.703 1.333 1 96.62 339 MET B N 1
ATOM 8146 C CA . MET B 1 339 ? 22.734 20.344 2.447 1 96.62 339 MET B CA 1
ATOM 8147 C C . MET B 1 339 ? 23.594 20.297 3.711 1 96.62 339 MET B C 1
ATOM 8149 O O . MET B 1 339 ? 23.656 21.281 4.453 1 96.62 339 MET B O 1
ATOM 8153 N N . SER B 1 340 ? 24.219 19.203 3.998 1 95.81 340 SER B N 1
ATOM 8154 C CA . SER B 1 340 ? 25.078 19.047 5.168 1 95.81 340 SER B CA 1
ATOM 8155 C C . SER B 1 340 ? 26.234 20.047 5.137 1 95.81 340 SER B C 1
ATOM 8157 O O . SER B 1 340 ? 26.547 20.688 6.148 1 95.81 340 SER B O 1
ATOM 8159 N N . GLY B 1 341 ? 26.859 20.172 3.988 1 96.56 341 GLY B N 1
ATOM 8160 C CA . GLY B 1 341 ? 27.922 21.156 3.842 1 96.56 341 GLY B CA 1
ATOM 8161 C C . GLY B 1 341 ? 27.438 22.578 4.043 1 96.56 341 GLY B C 1
ATOM 8162 O O . GLY B 1 341 ? 28.094 23.375 4.742 1 96.56 341 GLY B O 1
ATOM 8163 N N . THR B 1 342 ? 26.312 22.859 3.514 1 96.19 342 THR B N 1
ATOM 8164 C CA . THR B 1 342 ? 25.75 24.203 3.621 1 96.19 342 THR B CA 1
ATOM 8165 C C . THR B 1 342 ? 25.484 24.562 5.078 1 96.19 342 THR B C 1
ATOM 8167 O O . THR B 1 342 ? 25.859 25.641 5.539 1 96.19 342 THR B O 1
ATOM 8170 N N . LEU B 1 343 ? 24.859 23.641 5.785 1 92.31 343 LEU B N 1
ATOM 8171 C CA . LEU B 1 343 ? 24.5 23.891 7.176 1 92.31 343 LEU B CA 1
ATOM 8172 C C . LEU B 1 343 ? 25.734 23.984 8.062 1 92.31 343 LEU B C 1
ATOM 8174 O O . LEU B 1 343 ? 25.781 24.812 8.977 1 92.31 343 LEU B O 1
ATOM 8178 N N . TYR B 1 344 ? 26.688 23.172 7.777 1 93.12 344 TYR B N 1
ATOM 8179 C CA . TYR B 1 344 ? 27.938 23.188 8.547 1 93.12 344 TYR B CA 1
ATOM 8180 C C . TYR B 1 344 ? 28.609 24.547 8.469 1 93.12 344 TYR B C 1
ATOM 8182 O O . TYR B 1 344 ? 28.938 25.141 9.492 1 93.12 344 TYR B O 1
ATOM 8190 N N . SER B 1 345 ? 28.781 25 7.297 1 93.69 345 SER B N 1
ATOM 8191 C CA . SER B 1 345 ? 29.469 26.266 7.07 1 93.69 345 SER B CA 1
ATOM 8192 C C . SER B 1 345 ? 28.625 27.438 7.523 1 93.69 345 SER B C 1
ATOM 8194 O O . SER B 1 345 ? 29.141 28.391 8.109 1 93.69 345 SER B O 1
ATOM 8196 N N . TYR B 1 346 ? 27.391 27.391 7.309 1 91.38 346 TYR B N 1
ATOM 8197 C CA . TYR B 1 346 ? 26.5 28.484 7.652 1 91.38 346 TYR B CA 1
ATOM 8198 C C . TYR B 1 346 ? 26.406 28.656 9.164 1 91.38 346 TYR B C 1
ATOM 8200 O O . TYR B 1 346 ? 26.484 29.781 9.672 1 91.38 346 TYR B O 1
ATOM 8208 N N . ILE B 1 347 ? 26.266 27.578 9.883 1 85.69 347 ILE B N 1
ATOM 8209 C CA . ILE B 1 347 ? 26.031 27.609 11.328 1 85.69 347 ILE B CA 1
ATOM 8210 C C . ILE B 1 347 ? 27.344 27.922 12.047 1 85.69 347 ILE B C 1
ATOM 8212 O O . ILE B 1 347 ? 27.359 28.688 13.023 1 85.69 347 ILE B O 1
ATOM 8216 N N . LEU B 1 348 ? 28.469 27.484 11.586 1 86.88 348 LEU B N 1
ATOM 8217 C CA . LEU B 1 348 ? 29.719 27.594 12.312 1 86.88 348 LEU B CA 1
ATOM 8218 C C . LEU B 1 348 ? 30.484 28.844 11.883 1 86.88 348 LEU B C 1
ATOM 8220 O O . LEU B 1 348 ? 31.547 29.156 12.43 1 86.88 348 LEU B O 1
ATOM 8224 N N . GLY B 1 349 ? 29.984 29.578 10.945 1 85.94 349 GLY B N 1
ATOM 8225 C CA . GLY B 1 349 ? 30.656 30.75 10.43 1 85.94 349 GLY B CA 1
ATOM 8226 C C . GLY B 1 349 ? 31.031 31.75 11.508 1 85.94 349 GLY B C 1
ATOM 8227 O O . GLY B 1 349 ? 32.188 32.188 11.594 1 85.94 349 GLY B O 1
ATOM 8228 N N . ASN B 1 350 ? 30.016 31.984 12.32 1 82.81 350 ASN B N 1
ATOM 8229 C CA . ASN B 1 350 ? 30.25 32.969 13.375 1 82.81 350 ASN B CA 1
ATOM 8230 C C . ASN B 1 350 ? 31.297 32.5 14.367 1 82.81 350 ASN B C 1
ATOM 8232 O O . ASN B 1 350 ? 32.156 33.281 14.789 1 82.81 350 ASN B O 1
ATOM 8236 N N . SER B 1 351 ? 31.234 31.266 14.711 1 86.62 351 SER B N 1
ATOM 8237 C CA . SER B 1 351 ? 32.188 30.734 15.664 1 86.62 351 SER B CA 1
ATOM 8238 C C . SER B 1 351 ? 33.594 30.734 15.094 1 86.62 351 SER B C 1
ATOM 8240 O O . SER B 1 351 ? 34.594 30.906 15.82 1 86.62 351 SER B O 1
ATOM 8242 N N . VAL B 1 352 ? 33.781 30.594 13.898 1 88.81 352 VAL B N 1
ATOM 8243 C CA . VAL B 1 352 ? 35.094 30.578 13.234 1 88.81 352 VAL B CA 1
ATOM 8244 C C . VAL B 1 352 ? 35.656 32 13.18 1 88.81 352 VAL B C 1
ATOM 8246 O O . VAL B 1 352 ? 36.844 32.219 13.461 1 88.81 352 VAL B O 1
ATOM 8249 N N . ILE B 1 353 ? 34.781 32.906 12.891 1 86.31 353 ILE B N 1
ATOM 8250 C CA . ILE B 1 353 ? 35.188 34.312 12.773 1 86.31 353 ILE B CA 1
ATOM 8251 C C . ILE B 1 353 ? 35.625 34.844 14.141 1 86.31 353 ILE B C 1
ATOM 8253 O O . ILE B 1 353 ? 36.625 35.531 14.266 1 86.31 353 ILE B O 1
ATOM 8257 N N . ASN B 1 354 ? 34.844 34.438 15.18 1 86.19 354 ASN B N 1
ATOM 8258 C CA . ASN B 1 354 ? 35.062 34.969 16.516 1 86.19 354 ASN B CA 1
ATOM 8259 C C . ASN B 1 354 ? 36.125 34.156 17.266 1 86.19 354 ASN B C 1
ATOM 8261 O O . ASN B 1 354 ? 36.5 34.531 18.391 1 86.19 354 ASN B O 1
ATOM 8265 N N . GLY B 1 355 ? 36.562 33.062 16.797 1 84.06 355 GLY B N 1
ATOM 8266 C CA . GLY B 1 355 ? 37.625 32.281 17.391 1 84.06 355 GLY B CA 1
ATOM 8267 C C . GLY B 1 355 ? 37.125 31.297 18.422 1 84.06 355 GLY B C 1
ATOM 8268 O O . GLY B 1 355 ? 37.938 30.688 19.141 1 84.06 355 GLY B O 1
ATOM 8269 N N . SER B 1 356 ? 35.875 31.109 18.531 1 85.88 356 SER B N 1
ATOM 8270 C CA . SER B 1 356 ? 35.312 30.203 19.531 1 85.88 356 SER B CA 1
ATOM 8271 C C . SER B 1 356 ? 35.062 28.828 18.953 1 85.88 356 SER B C 1
ATOM 8273 O O . SER B 1 356 ? 34.469 27.953 19.609 1 85.88 356 SER B O 1
ATOM 8275 N N . PHE B 1 357 ? 35.531 28.609 17.766 1 89.56 357 PHE B N 1
ATOM 8276 C CA . PHE B 1 357 ? 35.312 27.344 17.062 1 89.56 357 PHE B CA 1
ATOM 8277 C C . PHE B 1 357 ? 36.125 26.219 17.719 1 89.56 357 PHE B C 1
ATOM 8279 O O . PHE B 1 357 ? 37.281 26.391 18.031 1 89.56 357 PHE B O 1
ATOM 8286 N N . SER B 1 358 ? 35.438 25.062 18.047 1 89.19 358 SER B N 1
ATOM 8287 C CA . SER B 1 358 ? 36.094 23.859 18.578 1 89.19 358 SER B CA 1
ATOM 8288 C C . SER B 1 358 ? 35.844 22.656 17.672 1 89.19 358 SER B C 1
ATOM 8290 O O . SER B 1 358 ? 34.719 22.172 17.547 1 89.19 358 SER B O 1
ATOM 8292 N N . TYR B 1 359 ? 36.906 22.203 17.141 1 90.31 359 TYR B N 1
ATOM 8293 C CA . TYR B 1 359 ? 36.875 21.047 16.25 1 90.31 359 TYR B CA 1
ATOM 8294 C C . TYR B 1 359 ? 36.344 19.812 16.969 1 90.31 359 TYR B C 1
ATOM 8296 O O . TYR B 1 359 ? 35.469 19.125 16.484 1 90.31 359 TYR B O 1
ATOM 8304 N N . THR B 1 360 ? 36.844 19.516 18.156 1 91.06 360 THR B N 1
ATOM 8305 C CA . THR B 1 360 ? 36.5 18.328 18.922 1 91.06 360 THR B CA 1
ATOM 8306 C C . THR B 1 360 ? 35.031 18.391 19.359 1 91.06 360 THR B C 1
ATOM 8308 O O . THR B 1 360 ? 34.344 17.375 19.359 1 91.06 360 THR B O 1
ATOM 8311 N N . ALA B 1 361 ? 34.562 19.578 19.625 1 88.81 361 ALA B N 1
ATOM 8312 C CA . ALA B 1 361 ? 33.188 19.75 20.062 1 88.81 361 ALA B CA 1
ATOM 8313 C C . ALA B 1 361 ? 32.219 19.469 18.922 1 88.81 361 ALA B C 1
ATOM 8315 O O . ALA B 1 361 ? 31.172 18.844 19.125 1 88.81 361 ALA B O 1
ATOM 8316 N N . THR B 1 362 ? 32.625 20 17.797 1 89.25 362 THR B N 1
ATOM 8317 C CA . THR B 1 362 ? 31.734 19.797 16.641 1 89.25 362 THR B CA 1
ATOM 8318 C C . THR B 1 362 ? 31.688 18.328 16.234 1 89.25 362 THR B C 1
ATOM 8320 O O . THR B 1 362 ? 30.625 17.812 15.883 1 89.25 362 THR B O 1
ATOM 8323 N N . LEU B 1 363 ? 32.781 17.656 16.266 1 92.56 363 LEU B N 1
ATOM 8324 C CA . LEU B 1 363 ? 32.875 16.25 15.93 1 92.56 363 LEU B CA 1
ATOM 8325 C C . LEU B 1 363 ? 32.094 15.406 16.953 1 92.56 363 LEU B C 1
ATOM 8327 O O . LEU B 1 363 ? 31.375 14.484 16.578 1 92.56 363 LEU B O 1
ATOM 8331 N N . LEU B 1 364 ? 32.25 15.758 18.156 1 92.94 364 LEU B N 1
ATOM 8332 C CA . LEU B 1 364 ? 31.578 15.023 19.234 1 92.94 364 LEU B CA 1
ATOM 8333 C C . LEU B 1 364 ? 30.078 15.219 19.156 1 92.94 364 LEU B C 1
ATOM 8335 O O . LEU B 1 364 ? 29.312 14.266 19.375 1 92.94 364 LEU B O 1
ATOM 8339 N N . TYR B 1 365 ? 29.672 16.391 18.859 1 91.44 365 TYR B N 1
ATOM 8340 C CA . TYR B 1 365 ? 28.234 16.656 18.75 1 91.44 365 TYR B CA 1
ATOM 8341 C C . TYR B 1 365 ? 27.609 15.836 17.641 1 91.44 365 TYR B C 1
ATOM 8343 O O . TYR B 1 365 ? 26.547 15.234 17.828 1 91.44 365 TYR B O 1
ATOM 8351 N N . ARG B 1 366 ? 28.25 15.867 16.516 1 93.06 366 ARG B N 1
ATOM 8352 C CA . ARG B 1 366 ? 27.719 15.102 15.383 1 93.06 366 ARG B CA 1
ATOM 8353 C C . ARG B 1 366 ? 27.672 13.609 15.695 1 93.06 366 ARG B C 1
ATOM 8355 O O . ARG B 1 366 ? 26.703 12.93 15.375 1 93.06 366 ARG B O 1
ATOM 8362 N N . PHE B 1 367 ? 28.75 13.109 16.312 1 95.56 367 PHE B N 1
ATOM 8363 C CA . PHE B 1 367 ? 28.828 11.703 16.688 1 95.56 367 PHE B CA 1
ATOM 8364 C C . PHE B 1 367 ? 27.703 11.344 17.656 1 95.56 367 PHE B C 1
ATOM 8366 O O . PHE B 1 367 ? 27.031 10.328 17.469 1 95.56 367 PHE B O 1
ATOM 8373 N N . LEU B 1 368 ? 27.453 12.188 18.625 1 95.38 368 LEU B N 1
ATOM 8374 C CA . LEU B 1 368 ? 26.438 11.914 19.641 1 95.38 368 LEU B CA 1
ATOM 8375 C C . LEU B 1 368 ? 25.031 12.055 19.062 1 95.38 368 LEU B C 1
ATOM 8377 O O . LEU B 1 368 ? 24.109 11.359 19.484 1 95.38 368 LEU B O 1
ATOM 8381 N N . ARG B 1 369 ? 24.891 12.875 18.094 1 93.31 369 ARG B N 1
ATOM 8382 C CA . ARG B 1 369 ? 23.578 13.125 17.484 1 93.31 369 ARG B CA 1
ATOM 8383 C C . ARG B 1 369 ? 23.141 11.945 16.609 1 93.31 369 ARG B C 1
ATOM 8385 O O . ARG B 1 369 ? 21.969 11.562 16.625 1 93.31 369 ARG B O 1
ATOM 8392 N N . LEU B 1 370 ? 24.047 11.297 15.922 1 95.12 370 LEU B N 1
ATOM 8393 C CA . LEU B 1 370 ? 23.719 10.281 14.93 1 95.12 370 LEU B CA 1
ATOM 8394 C C . LEU B 1 370 ? 23.781 8.883 15.539 1 95.12 370 LEU B C 1
ATOM 8396 O O . LEU B 1 370 ? 22.984 8.016 15.188 1 95.12 370 LEU B O 1
ATOM 8400 N N . SER B 1 371 ? 24.609 8.633 16.469 1 96.94 371 SER B N 1
ATOM 8401 C CA . SER B 1 371 ? 25.062 7.301 16.859 1 96.94 371 SER B CA 1
ATOM 8402 C C . SER B 1 371 ? 23.969 6.547 17.609 1 96.94 371 SER B C 1
ATOM 8404 O O . SER B 1 371 ? 23.781 5.348 17.406 1 96.94 371 SER B O 1
ATOM 8406 N N . PRO B 1 372 ? 23.25 7.195 18.484 1 96.19 372 PRO B N 1
ATOM 8407 C CA . PRO B 1 372 ? 22.328 6.406 19.297 1 96.19 372 PRO B CA 1
ATOM 8408 C C . PRO B 1 372 ? 21.297 5.648 18.453 1 96.19 372 PRO B C 1
ATOM 8410 O O . PRO B 1 372 ? 21.156 4.43 18.594 1 96.19 372 PRO B O 1
ATOM 8413 N N . VAL B 1 373 ? 20.578 6.277 17.594 1 97.06 373 VAL B N 1
ATOM 8414 C CA . VAL B 1 373 ? 19.578 5.613 16.766 1 97.06 373 VAL B CA 1
ATOM 8415 C C . VAL B 1 373 ? 20.25 4.648 15.797 1 97.06 373 VAL B C 1
ATOM 8417 O O . VAL B 1 373 ? 19.75 3.549 15.555 1 97.06 373 VAL B O 1
ATOM 8420 N N . TYR B 1 374 ? 21.438 5.051 15.289 1 97.19 374 TYR B N 1
ATOM 8421 C CA . TYR B 1 374 ? 22.203 4.227 14.359 1 97.19 374 TYR B CA 1
ATOM 8422 C C . TYR B 1 374 ? 22.641 2.924 15.016 1 97.19 374 TYR B C 1
ATOM 8424 O O . TYR B 1 374 ? 22.438 1.843 14.453 1 97.19 374 TYR B O 1
ATOM 8432 N N . PHE B 1 375 ? 23.141 3.047 16.203 1 97.25 375 PHE B N 1
ATOM 8433 C CA . PHE B 1 375 ? 23.641 1.875 16.922 1 97.25 375 PHE B CA 1
ATOM 8434 C C . PHE B 1 375 ? 22.484 0.96 17.312 1 97.25 375 PHE B C 1
ATOM 8436 O O . PHE B 1 375 ? 22.609 -0.265 17.281 1 97.25 375 PHE B O 1
ATOM 8443 N N . LEU B 1 376 ? 21.422 1.519 17.672 1 96.31 376 LEU B N 1
ATOM 8444 C CA . LEU B 1 376 ? 20.266 0.716 18.031 1 96.31 376 LEU B CA 1
ATOM 8445 C C . LEU B 1 376 ? 19.734 -0.034 16.812 1 96.31 376 LEU B C 1
ATOM 8447 O O . LEU B 1 376 ? 19.25 -1.163 16.938 1 96.31 376 LEU B O 1
ATOM 8451 N N . GLN B 1 377 ? 19.781 0.589 15.68 1 96.44 377 GLN B N 1
ATOM 8452 C CA . GLN B 1 377 ? 19.328 -0.076 14.461 1 96.44 377 GLN B CA 1
ATOM 8453 C C . GLN B 1 377 ? 20.25 -1.243 14.102 1 96.44 377 GLN B C 1
ATOM 8455 O O . GLN B 1 377 ? 19.781 -2.299 13.672 1 96.44 377 GLN B O 1
ATOM 8460 N N . ILE B 1 378 ? 21.531 -1.03 14.234 1 96.12 378 ILE B N 1
ATOM 8461 C CA . ILE B 1 378 ? 22.484 -2.105 14.008 1 96.12 378 ILE B CA 1
ATOM 8462 C C . ILE B 1 378 ? 22.188 -3.266 14.953 1 96.12 378 ILE B C 1
ATOM 8464 O O . ILE B 1 378 ? 22.188 -4.43 14.547 1 96.12 378 ILE B O 1
ATOM 8468 N N . TRP B 1 379 ? 21.953 -2.889 16.203 1 97.19 379 TRP B N 1
ATOM 8469 C CA . TRP B 1 379 ? 21.641 -3.891 17.219 1 97.19 379 TRP B CA 1
ATOM 8470 C C . TRP B 1 379 ? 20.344 -4.625 16.859 1 97.19 379 TRP B C 1
ATOM 8472 O O . TRP B 1 379 ? 20.25 -5.844 17.047 1 97.19 379 TRP B O 1
ATOM 8482 N N . PHE B 1 380 ? 19.391 -3.982 16.391 1 96.94 380 PHE B N 1
ATOM 8483 C CA . PHE B 1 380 ? 18.141 -4.594 15.961 1 96.94 380 PHE B CA 1
ATOM 8484 C C . PHE B 1 380 ? 18.375 -5.57 14.82 1 96.94 380 PHE B C 1
ATOM 8486 O O . PHE B 1 380 ? 17.844 -6.68 14.82 1 96.94 380 PHE B O 1
ATOM 8493 N N . TYR B 1 381 ? 19.219 -5.148 13.867 1 95.75 381 TYR B N 1
ATOM 8494 C CA . TYR B 1 381 ? 19.562 -6.012 12.742 1 95.75 381 TYR B CA 1
ATOM 8495 C C . TYR B 1 381 ? 20.219 -7.293 13.219 1 95.75 381 TYR B C 1
ATOM 8497 O O . TYR B 1 381 ? 19.922 -8.383 12.727 1 95.75 381 TYR B O 1
ATOM 8505 N N . ALA B 1 382 ? 21.016 -7.199 14.18 1 95.25 382 ALA B N 1
ATOM 8506 C CA . ALA B 1 382 ? 21.797 -8.336 14.664 1 95.25 382 ALA B CA 1
ATOM 8507 C C . ALA B 1 382 ? 20.969 -9.242 15.555 1 95.25 382 ALA B C 1
ATOM 8509 O O . ALA B 1 382 ? 21.375 -10.367 15.867 1 95.25 382 ALA B O 1
ATOM 8510 N N . THR B 1 383 ? 19.734 -8.828 15.969 1 95.06 383 THR B N 1
ATOM 8511 C CA . THR B 1 383 ? 19 -9.617 16.953 1 95.06 383 THR B CA 1
ATOM 8512 C C . THR B 1 383 ? 17.578 -9.914 16.453 1 95.06 383 THR B C 1
ATOM 8514 O O . THR B 1 383 ? 17.328 -10.977 15.891 1 95.06 383 THR B O 1
ATOM 8517 N N . PHE B 1 384 ? 16.703 -8.93 16.328 1 95.31 384 PHE B N 1
ATOM 8518 C CA . PHE B 1 384 ? 15.266 -9.195 16.219 1 95.31 384 PHE B CA 1
ATOM 8519 C C . PHE B 1 384 ? 14.82 -9.195 14.766 1 95.31 384 PHE B C 1
ATOM 8521 O O . PHE B 1 384 ? 13.711 -9.625 14.453 1 95.31 384 PHE B O 1
ATOM 8528 N N . LEU B 1 385 ? 15.648 -8.758 13.852 1 94.62 385 LEU B N 1
ATOM 8529 C CA . LEU B 1 385 ? 15.266 -8.688 12.445 1 94.62 385 LEU B CA 1
ATOM 8530 C C . LEU B 1 385 ? 14.812 -10.047 11.938 1 94.62 385 LEU B C 1
ATOM 8532 O O . LEU B 1 385 ? 13.836 -10.141 11.195 1 94.62 385 LEU B O 1
ATOM 8536 N N . GLU B 1 386 ? 15.453 -11.125 12.328 1 91.94 386 GLU B N 1
ATOM 8537 C CA . GLU B 1 386 ? 15.156 -12.461 11.812 1 91.94 386 GLU B CA 1
ATOM 8538 C C . GLU B 1 386 ? 13.836 -12.984 12.375 1 91.94 386 GLU B C 1
ATOM 8540 O O . GLU B 1 386 ? 13.273 -13.945 11.852 1 91.94 386 GLU B O 1
ATOM 8545 N N . TYR B 1 387 ? 13.242 -12.336 13.438 1 92.31 387 TYR B N 1
ATOM 8546 C CA . TYR B 1 387 ? 12.031 -12.828 14.078 1 92.31 387 TYR B CA 1
ATOM 8547 C C . TYR B 1 387 ? 10.805 -12.094 13.555 1 92.31 387 TYR B C 1
ATOM 8549 O O . TYR B 1 387 ? 9.688 -12.305 14.039 1 92.31 387 TYR B O 1
ATOM 8557 N N . LEU B 1 388 ? 10.961 -11.219 12.586 1 92.5 388 LEU B N 1
ATOM 8558 C CA . LEU B 1 388 ? 9.875 -10.375 12.102 1 92.5 388 LEU B CA 1
ATOM 8559 C C . LEU B 1 388 ? 8.922 -11.172 11.211 1 92.5 388 LEU B C 1
ATOM 8561 O O . LEU B 1 388 ? 7.832 -10.695 10.883 1 92.5 388 LEU B O 1
ATOM 8565 N N . GLY B 1 389 ? 9.32 -12.344 10.82 1 90.88 389 GLY B N 1
ATOM 8566 C CA . GLY B 1 389 ? 8.469 -13.141 9.945 1 90.88 389 GLY B CA 1
ATOM 8567 C C . GLY B 1 389 ? 9.172 -14.367 9.383 1 90.88 389 GLY B C 1
ATOM 8568 O O . GLY B 1 389 ? 10.055 -14.93 10.031 1 90.88 389 GLY B O 1
ATOM 8569 N N . ASP B 1 390 ? 8.633 -14.867 8.312 1 91.75 390 ASP B N 1
ATOM 8570 C CA . ASP B 1 390 ? 9.188 -16.016 7.598 1 91.75 390 ASP B CA 1
ATOM 8571 C C . ASP B 1 390 ? 8.742 -16.016 6.137 1 91.75 390 ASP B C 1
ATOM 8573 O O . ASP B 1 390 ? 7.961 -15.148 5.723 1 91.75 390 ASP B O 1
ATOM 8577 N N . GLY B 1 391 ? 9.32 -16.922 5.398 1 93.69 391 GLY B N 1
ATOM 8578 C CA . GLY B 1 391 ? 9.039 -17.062 3.979 1 93.69 391 GLY B CA 1
ATOM 8579 C C . GLY B 1 391 ? 10.094 -17.859 3.236 1 93.69 391 GLY B C 1
ATOM 8580 O O . GLY B 1 391 ? 11.156 -18.156 3.785 1 93.69 391 GLY B O 1
ATOM 8581 N N . PRO B 1 392 ? 9.758 -18.203 2.018 1 94.81 392 PRO B N 1
ATOM 8582 C CA . PRO B 1 392 ? 10.688 -19.031 1.238 1 94.81 392 PRO B CA 1
ATOM 8583 C C . PRO B 1 392 ? 12.055 -18.375 1.08 1 94.81 392 PRO B C 1
ATOM 8585 O O . PRO B 1 392 ? 13.086 -19.031 1.207 1 94.81 392 PRO B O 1
ATOM 8588 N N . ASN B 1 393 ? 12.086 -17.062 0.867 1 93.5 393 ASN B N 1
ATOM 8589 C CA . ASN B 1 393 ? 13.344 -16.359 0.643 1 93.5 393 ASN B CA 1
ATOM 8590 C C . ASN B 1 393 ? 13.773 -15.586 1.883 1 93.5 393 ASN B C 1
ATOM 8592 O O . ASN B 1 393 ? 14.523 -14.609 1.781 1 93.5 393 ASN B O 1
ATOM 8596 N N . TRP B 1 394 ? 13.281 -15.984 3.045 1 91.62 394 TRP B N 1
ATOM 8597 C CA . TRP B 1 394 ? 13.633 -15.305 4.285 1 91.62 394 TRP B CA 1
ATOM 8598 C C . TRP B 1 394 ? 15.133 -15.398 4.551 1 91.62 394 TRP B C 1
ATOM 8600 O O . TRP B 1 394 ? 15.742 -14.445 5.035 1 91.62 394 TRP B O 1
ATOM 8610 N N . GLY B 1 395 ? 15.703 -16.547 4.242 1 86.19 395 GLY B N 1
ATOM 8611 C CA . GLY B 1 395 ? 17.141 -16.734 4.418 1 86.19 395 GLY B CA 1
ATOM 8612 C C . GLY B 1 395 ? 17.984 -15.773 3.605 1 86.19 395 GLY B C 1
ATOM 8613 O O . GLY B 1 395 ? 18.922 -15.18 4.125 1 86.19 395 GLY B O 1
ATOM 8614 N N . ASN B 1 396 ? 17.547 -15.555 2.418 1 83.62 396 ASN B N 1
ATOM 8615 C CA . ASN B 1 396 ? 18.312 -14.727 1.497 1 83.62 396 ASN B CA 1
ATOM 8616 C C . ASN B 1 396 ? 18.141 -13.242 1.815 1 83.62 396 ASN B C 1
ATOM 8618 O O . ASN B 1 396 ? 19.109 -12.477 1.746 1 83.62 396 ASN B O 1
ATOM 8622 N N . PHE B 1 397 ? 17 -12.828 2.162 1 88.06 397 PHE B N 1
ATOM 8623 C CA . PHE B 1 397 ? 16.719 -11.406 2.301 1 88.06 397 PHE B CA 1
ATOM 8624 C C . PHE B 1 397 ? 16.969 -10.938 3.732 1 88.06 397 PHE B C 1
ATOM 8626 O O . PHE B 1 397 ? 17.359 -9.797 3.959 1 88.06 397 PHE B O 1
ATOM 8633 N N . ILE B 1 398 ? 16.719 -11.812 4.711 1 90.81 398 ILE B N 1
ATOM 8634 C CA . ILE B 1 398 ? 16.734 -11.344 6.094 1 90.81 398 ILE B CA 1
ATOM 8635 C C . ILE B 1 398 ? 17.906 -11.992 6.844 1 90.81 398 ILE B C 1
ATOM 8637 O O . ILE B 1 398 ? 18.797 -11.297 7.32 1 90.81 398 ILE B O 1
ATOM 8641 N N . ASN B 1 399 ? 17.969 -13.328 6.887 1 88.5 399 ASN B N 1
ATOM 8642 C CA . ASN B 1 399 ? 18.969 -14.008 7.695 1 88.5 399 ASN B CA 1
ATOM 8643 C C . ASN B 1 399 ? 20.391 -13.648 7.246 1 88.5 399 ASN B C 1
ATOM 8645 O O . ASN B 1 399 ? 21.281 -13.531 8.078 1 88.5 399 ASN B O 1
ATOM 8649 N N . TYR B 1 400 ? 20.547 -13.555 6.043 1 83.19 400 TYR B N 1
ATOM 8650 C CA . TYR B 1 400 ? 21.844 -13.156 5.527 1 83.19 400 TYR B CA 1
ATOM 8651 C C . TYR B 1 400 ? 22.266 -11.812 6.098 1 83.19 400 TYR B C 1
ATOM 8653 O O . TYR B 1 400 ? 23.406 -11.641 6.531 1 83.19 400 TYR B O 1
ATOM 8661 N N . ASN B 1 401 ? 21.422 -10.828 6.078 1 87.38 401 ASN B N 1
ATOM 8662 C CA . ASN B 1 401 ? 21.719 -9.492 6.582 1 87.38 401 ASN B CA 1
ATOM 8663 C C . ASN B 1 401 ? 21.953 -9.5 8.094 1 87.38 401 ASN B C 1
ATOM 8665 O O . ASN B 1 401 ? 22.766 -8.727 8.602 1 87.38 401 ASN B O 1
ATOM 8669 N N . VAL B 1 402 ? 21.25 -10.383 8.797 1 90.44 402 VAL B N 1
ATOM 8670 C CA . VAL B 1 402 ? 21.453 -10.539 10.227 1 90.44 402 VAL B CA 1
ATOM 8671 C C . VAL B 1 402 ? 22.875 -11.031 10.5 1 90.44 402 VAL B C 1
ATOM 8673 O O . VAL B 1 402 ? 23.578 -10.477 11.344 1 90.44 402 VAL B O 1
ATOM 8676 N N . GLU B 1 403 ? 23.312 -12.031 9.766 1 87.12 403 GLU B N 1
ATOM 8677 C CA . GLU B 1 403 ? 24.656 -12.594 9.953 1 87.12 403 GLU B CA 1
ATOM 8678 C C . GLU B 1 403 ? 25.734 -11.578 9.586 1 87.12 403 GLU B C 1
ATOM 8680 O O . GLU B 1 403 ? 26.781 -11.523 10.227 1 87.12 403 GLU B O 1
ATOM 8685 N N . MET B 1 404 ? 25.484 -10.773 8.586 1 85.94 404 MET B N 1
ATOM 8686 C CA . MET B 1 404 ? 26.438 -9.742 8.188 1 85.94 404 MET B CA 1
ATOM 8687 C C . MET B 1 404 ? 26.594 -8.695 9.289 1 85.94 404 MET B C 1
ATOM 8689 O O . MET B 1 404 ? 27.703 -8.227 9.555 1 85.94 404 MET B O 1
ATOM 8693 N N . CYS B 1 405 ? 25.531 -8.352 9.875 1 90.94 405 CYS B N 1
ATOM 8694 C CA . CYS B 1 405 ? 25.609 -7.355 10.93 1 90.94 405 CYS B CA 1
ATOM 8695 C C . CYS B 1 405 ? 26.25 -7.934 12.188 1 90.94 405 CYS B C 1
ATOM 8697 O O . CYS B 1 405 ? 26.953 -7.23 12.906 1 90.94 405 CYS B O 1
ATOM 8699 N N . ARG B 1 406 ? 26.031 -9.234 12.445 1 90.56 406 ARG B N 1
ATOM 8700 C CA . ARG B 1 406 ? 26.672 -9.883 13.578 1 90.56 406 ARG B CA 1
ATOM 8701 C C . ARG B 1 406 ? 28.188 -9.969 13.367 1 90.56 406 ARG B C 1
ATOM 8703 O O . ARG B 1 406 ? 28.953 -9.789 14.312 1 90.56 406 ARG B O 1
ATOM 8710 N N . ALA B 1 407 ? 28.562 -10.117 12.18 1 87.12 407 ALA B N 1
ATOM 8711 C CA . ALA B 1 407 ? 29.969 -10.336 11.875 1 87.12 407 ALA B CA 1
ATOM 8712 C C . ALA B 1 407 ? 30.703 -9.008 11.719 1 87.12 407 ALA B C 1
ATOM 8714 O O . ALA B 1 407 ? 31.906 -8.914 12.016 1 87.12 407 ALA B O 1
ATOM 8715 N N . HIS B 1 408 ? 30 -7.906 11.211 1 87.69 408 HIS B N 1
ATOM 8716 C CA . HIS B 1 408 ? 30.766 -6.754 10.75 1 87.69 408 HIS B CA 1
ATOM 8717 C C . HIS B 1 408 ? 30.266 -5.465 11.398 1 87.69 408 HIS B C 1
ATOM 8719 O O . HIS B 1 408 ? 30.625 -4.367 10.969 1 87.69 408 HIS B O 1
ATOM 8725 N N . TRP B 1 409 ? 29.469 -5.488 12.469 1 91.62 409 TRP B N 1
ATOM 8726 C CA . TRP B 1 409 ? 28.859 -4.316 13.094 1 91.62 409 TRP B CA 1
ATOM 8727 C C . TRP B 1 409 ? 29.922 -3.318 13.539 1 91.62 409 TRP B C 1
ATOM 8729 O O . TRP B 1 409 ? 29.672 -2.113 13.594 1 91.62 409 TRP B O 1
ATOM 8739 N N . ILE B 1 410 ? 31.172 -3.74 13.828 1 92.12 410 ILE B N 1
ATOM 8740 C CA . ILE B 1 410 ? 32.219 -2.893 14.391 1 92.12 410 ILE B CA 1
ATOM 8741 C C . ILE B 1 410 ? 32.625 -1.819 13.375 1 92.12 410 ILE B C 1
ATOM 8743 O O . ILE B 1 410 ? 32.938 -0.685 13.75 1 92.12 410 ILE B O 1
ATOM 8747 N N . TRP B 1 411 ? 32.594 -2.154 12.086 1 91.81 411 TRP B N 1
ATOM 8748 C CA . TRP B 1 411 ? 32.969 -1.19 11.055 1 91.81 411 TRP B CA 1
ATOM 8749 C C . TRP B 1 411 ? 31.922 -0.073 10.961 1 91.81 411 TRP B C 1
ATOM 8751 O O . TRP B 1 411 ? 32.281 1.068 10.641 1 91.81 411 TRP B O 1
ATOM 8761 N N . ASN B 1 412 ? 30.672 -0.411 11.234 1 93.62 412 ASN B N 1
ATOM 8762 C CA . ASN B 1 412 ? 29.625 0.593 11.258 1 93.62 412 ASN B CA 1
ATOM 8763 C C . ASN B 1 412 ? 29.766 1.536 12.445 1 93.62 412 ASN B C 1
ATOM 8765 O O . ASN B 1 412 ? 29.609 2.75 12.305 1 93.62 412 ASN B O 1
ATOM 8769 N N . VAL B 1 413 ? 30.078 0.972 13.578 1 94.25 413 VAL B N 1
ATOM 8770 C CA . VAL B 1 413 ? 30.203 1.76 14.797 1 94.25 413 VAL B CA 1
ATOM 8771 C C . VAL B 1 413 ? 31.359 2.74 14.664 1 94.25 413 VAL B C 1
ATOM 8773 O O . VAL B 1 413 ? 31.297 3.857 15.188 1 94.25 413 VAL B O 1
ATOM 8776 N N . LEU B 1 414 ? 32.344 2.35 13.875 1 94.5 414 LEU B N 1
ATOM 8777 C CA . LEU B 1 414 ? 33.5 3.193 13.68 1 94.5 414 LEU B CA 1
ATOM 8778 C C . LEU B 1 414 ? 33.312 4.133 12.5 1 94.5 414 LEU B C 1
ATOM 8780 O O . LEU B 1 414 ? 34.188 4.973 12.219 1 94.5 414 LEU B O 1
ATOM 8784 N N . TYR B 1 415 ? 32.281 4.078 11.836 1 95.06 415 TYR B N 1
ATOM 8785 C CA . TYR B 1 415 ? 31.922 4.918 10.695 1 95.06 415 TYR B CA 1
ATOM 8786 C C . TYR B 1 415 ? 32.969 4.781 9.586 1 95.06 415 TYR B C 1
ATOM 8788 O O . TYR B 1 415 ? 33.406 5.781 9.008 1 95.06 415 TYR B O 1
ATOM 8796 N N . ILE B 1 416 ? 33.406 3.518 9.305 1 93.88 416 ILE B N 1
ATOM 8797 C CA . ILE B 1 416 ? 34.344 3.275 8.211 1 93.88 416 ILE B CA 1
ATOM 8798 C C . ILE B 1 416 ? 33.875 2.09 7.375 1 93.88 416 ILE B C 1
ATOM 8800 O O . ILE B 1 416 ? 34.656 1.476 6.652 1 93.88 416 ILE B O 1
ATOM 8804 N N . ASN B 1 417 ? 32.625 1.717 7.539 1 90.75 417 ASN B N 1
ATOM 8805 C CA . ASN B 1 417 ? 32.062 0.56 6.855 1 90.75 417 ASN B CA 1
ATOM 8806 C C . ASN B 1 417 ? 32.062 0.74 5.34 1 90.75 417 ASN B C 1
ATOM 8808 O O . ASN B 1 417 ? 32.125 -0.24 4.594 1 90.75 417 ASN B O 1
ATOM 8812 N N . ASN B 1 418 ? 32.094 1.995 4.812 1 90.56 418 ASN B N 1
ATOM 8813 C CA . ASN B 1 418 ? 32.094 2.225 3.371 1 90.56 418 ASN B CA 1
ATOM 8814 C C . ASN B 1 418 ? 33.469 1.979 2.762 1 90.56 418 ASN B C 1
ATOM 8816 O O . ASN B 1 418 ? 33.594 1.835 1.545 1 90.56 418 ASN B O 1
ATOM 8820 N N . TYR B 1 419 ? 34.469 1.908 3.572 1 90 419 TYR B N 1
ATOM 8821 C CA . TYR B 1 419 ? 35.812 1.594 3.086 1 90 419 TYR B CA 1
ATOM 8822 C C . TYR B 1 419 ? 36.219 0.198 3.525 1 90 419 TYR B C 1
ATOM 8824 O O . TYR B 1 419 ? 37.094 -0.417 2.904 1 90 419 TYR B O 1
ATOM 8832 N N . ALA B 1 420 ? 35.594 -0.309 4.602 1 77.38 420 ALA B N 1
ATOM 8833 C CA . ALA B 1 420 ? 35.969 -1.614 5.148 1 77.38 420 ALA B CA 1
ATOM 8834 C C . ALA B 1 420 ? 35.219 -2.734 4.445 1 77.38 420 ALA B C 1
ATOM 8836 O O . ALA B 1 420 ? 35.438 -3.914 4.73 1 77.38 420 ALA B O 1
ATOM 8837 N N . ASN B 1 421 ? 34.156 -2.473 3.578 1 60.31 421 ASN B N 1
ATOM 8838 C CA . ASN B 1 421 ? 32.969 -3.176 3.105 1 60.31 421 ASN B CA 1
ATOM 8839 C C . ASN B 1 421 ? 33.344 -4.348 2.199 1 60.31 421 ASN B C 1
ATOM 8841 O O . ASN B 1 421 ? 32.469 -5.066 1.718 1 60.31 421 ASN B O 1
ATOM 8845 N N . HIS B 1 422 ? 34.625 -4.582 1.872 1 55.47 422 HIS B N 1
ATOM 8846 C CA . HIS B 1 422 ? 34.844 -5.691 0.958 1 55.47 422 HIS B CA 1
ATOM 8847 C C . HIS B 1 422 ? 34.25 -6.984 1.482 1 55.47 422 HIS B C 1
ATOM 8849 O O . HIS B 1 422 ? 34.031 -7.926 0.718 1 55.47 422 HIS B O 1
ATOM 8855 N N . LEU B 1 423 ? 33.688 -6.84 2.766 1 49 423 LEU B N 1
ATOM 8856 C CA . LEU B 1 423 ? 33.469 -8.086 3.496 1 49 423 LEU B CA 1
ATOM 8857 C C . LEU B 1 423 ? 31.969 -8.266 3.824 1 49 423 LEU B C 1
ATOM 8859 O O . LEU B 1 423 ? 31.594 -9.211 4.523 1 49 423 LEU B O 1
ATOM 8863 N N . GLY B 1 424 ? 31.125 -7.555 3.324 1 60.94 424 GLY B N 1
ATOM 8864 C CA . GLY B 1 424 ? 29.734 -7.695 3.738 1 60.94 424 GLY B CA 1
ATOM 8865 C C . GLY B 1 424 ? 29.219 -6.488 4.492 1 60.94 424 GLY B C 1
ATOM 8866 O O . GLY B 1 424 ? 29.797 -6.07 5.492 1 60.94 424 GLY B O 1
ATOM 8867 N N . LEU B 1 425 ? 28.188 -5.832 3.969 1 73.25 425 LEU B N 1
ATOM 8868 C CA . LEU B 1 425 ? 27.719 -4.566 4.523 1 73.25 425 LEU B CA 1
ATOM 8869 C C . LEU B 1 425 ? 26.562 -4.789 5.484 1 73.25 425 LEU B C 1
ATOM 8871 O O . LEU B 1 425 ? 25.625 -5.527 5.172 1 73.25 425 LEU B O 1
ATOM 8875 N N . CYS B 1 426 ? 26.953 -4.387 6.758 1 85.12 426 CYS B N 1
ATOM 8876 C CA . CYS B 1 426 ? 25.844 -4.285 7.703 1 85.12 426 CYS B CA 1
ATOM 8877 C C . CYS B 1 426 ? 25.016 -3.027 7.445 1 85.12 426 CYS B C 1
ATOM 8879 O O . CYS B 1 426 ? 25.562 -1.918 7.449 1 85.12 426 CYS B O 1
ATOM 8881 N N . LEU B 1 427 ? 23.672 -3.215 7.207 1 87.44 427 LEU B N 1
ATOM 8882 C CA . LEU B 1 427 ? 22.797 -2.08 6.934 1 87.44 427 LEU B CA 1
ATOM 8883 C C . LEU B 1 427 ? 23.25 -1.345 5.672 1 87.44 427 LEU B C 1
ATOM 8885 O O . LEU B 1 427 ? 23.875 -0.291 5.754 1 87.44 427 LEU B O 1
ATOM 8889 N N . GLN B 1 428 ? 22.812 -1.71 4.594 1 82.56 428 GLN B N 1
ATOM 8890 C CA . GLN B 1 428 ? 23.281 -1.312 3.271 1 82.56 428 GLN B CA 1
ATOM 8891 C C . GLN B 1 428 ? 23.234 0.204 3.104 1 82.56 428 GLN B C 1
ATOM 8893 O O . GLN B 1 428 ? 24.188 0.816 2.623 1 82.56 428 GLN B O 1
ATOM 8898 N N . PRO B 1 429 ? 22.219 0.885 3.525 1 86 429 PRO B N 1
ATOM 8899 C CA . PRO B 1 429 ? 22.203 2.33 3.287 1 86 429 PRO B CA 1
ATOM 8900 C C . PRO B 1 429 ? 23.078 3.105 4.262 1 86 429 PRO B C 1
ATOM 8902 O O . PRO B 1 429 ? 23.219 4.324 4.137 1 86 429 PRO B O 1
ATOM 8905 N N . SER B 1 430 ? 23.828 2.418 5.121 1 91.25 430 SER B N 1
ATOM 8906 C CA . SER B 1 430 ? 24.547 3.107 6.188 1 91.25 430 SER B CA 1
ATOM 8907 C C . SER B 1 430 ? 25.875 3.66 5.684 1 91.25 430 SER B C 1
ATOM 8909 O O . SER B 1 430 ? 26.578 4.371 6.406 1 91.25 430 SER B O 1
ATOM 8911 N N . TRP B 1 431 ? 26.25 3.369 4.434 1 91.5 431 TRP B N 1
ATOM 8912 C CA . TRP B 1 431 ? 27.438 3.984 3.877 1 91.5 431 TRP B CA 1
ATOM 8913 C C . TRP B 1 431 ? 27.359 5.504 3.934 1 91.5 431 TRP B C 1
ATOM 8915 O O . TRP B 1 431 ? 28.359 6.188 4.094 1 91.5 431 TRP B O 1
ATOM 8925 N N . PHE B 1 432 ? 26.203 6.027 3.758 1 94.19 432 PHE B N 1
ATOM 8926 C CA . PHE B 1 432 ? 25.984 7.469 3.775 1 94.19 432 PHE B CA 1
ATOM 8927 C C . PHE B 1 432 ? 26.391 8.062 5.113 1 94.19 432 PHE B C 1
ATOM 8929 O O . PHE B 1 432 ? 27.016 9.133 5.16 1 94.19 432 PHE B O 1
ATOM 8936 N N . LEU B 1 433 ? 26.031 7.398 6.215 1 94.94 433 LEU B N 1
ATOM 8937 C CA . LEU B 1 433 ? 26.359 7.906 7.539 1 94.94 433 LEU B CA 1
ATOM 8938 C C . LEU B 1 433 ? 27.875 7.902 7.754 1 94.94 433 LEU B C 1
ATOM 8940 O O . LEU B 1 433 ? 28.422 8.805 8.391 1 94.94 433 LEU B O 1
ATOM 8944 N N . ALA B 1 434 ? 28.484 6.859 7.262 1 95.06 434 ALA B N 1
ATOM 8945 C CA . ALA B 1 434 ? 29.953 6.832 7.324 1 95.06 434 ALA B CA 1
ATOM 8946 C C . ALA B 1 434 ? 30.547 8 6.555 1 95.06 434 ALA B C 1
ATOM 8948 O O . ALA B 1 434 ? 31.438 8.703 7.062 1 95.06 434 ALA B O 1
ATOM 8949 N N . ALA B 1 435 ? 30.078 8.227 5.41 1 96.06 435 ALA B N 1
ATOM 8950 C CA . ALA B 1 435 ? 30.578 9.32 4.578 1 96.06 435 ALA B CA 1
ATOM 8951 C C . ALA B 1 435 ? 30.297 10.672 5.227 1 96.06 435 ALA B C 1
ATOM 8953 O O . ALA B 1 435 ? 31.156 11.562 5.207 1 96.06 435 ALA B O 1
ATOM 8954 N N . ASP B 1 436 ? 29.125 10.836 5.742 1 96.06 436 ASP B N 1
ATOM 8955 C CA . ASP B 1 436 ? 28.75 12.086 6.398 1 96.06 436 ASP B CA 1
ATOM 8956 C C . ASP B 1 436 ? 29.688 12.391 7.57 1 96.06 436 ASP B C 1
ATOM 8958 O O . ASP B 1 436 ? 30.172 13.516 7.711 1 96.06 436 ASP B O 1
ATOM 8962 N N . MET B 1 437 ? 29.922 11.414 8.398 1 96.5 437 MET B N 1
ATOM 8963 C CA . MET B 1 437 ? 30.812 11.578 9.539 1 96.5 437 MET B CA 1
ATOM 8964 C C . MET B 1 437 ? 32.25 11.891 9.078 1 96.5 437 MET B C 1
ATOM 8966 O O . MET B 1 437 ? 32.938 12.711 9.688 1 96.5 437 MET B O 1
ATOM 8970 N N . GLN B 1 438 ? 32.656 11.281 8.086 1 96.88 438 GLN B N 1
ATOM 8971 C CA . GLN B 1 438 ? 34 11.516 7.543 1 96.88 438 GLN B CA 1
ATOM 8972 C C . GLN B 1 438 ? 34.094 12.93 6.973 1 96.88 438 GLN B C 1
ATOM 8974 O O . GLN B 1 438 ? 35.156 13.586 7.129 1 96.88 438 GLN B O 1
ATOM 8979 N N . PHE B 1 439 ? 33.125 13.398 6.328 1 97.31 439 PHE B N 1
ATOM 8980 C CA . PHE B 1 439 ? 33.125 14.758 5.812 1 97.31 439 PHE B CA 1
ATOM 8981 C C . PHE B 1 439 ? 33.156 15.766 6.957 1 97.31 439 PHE B C 1
ATOM 8983 O O . PHE B 1 439 ? 33.812 16.812 6.84 1 97.31 439 PHE B O 1
ATOM 8990 N N . VAL B 1 440 ? 32.5 15.492 8.062 1 95.12 440 VAL B N 1
ATOM 8991 C CA . VAL B 1 440 ? 32.531 16.391 9.219 1 95.12 440 VAL B CA 1
ATOM 8992 C C . VAL B 1 440 ? 33.938 16.453 9.797 1 95.12 440 VAL B C 1
ATOM 8994 O O . VAL B 1 440 ? 34.375 17.5 10.305 1 95.12 440 VAL B O 1
ATOM 8997 N N . VAL B 1 441 ? 34.594 15.375 9.68 1 95.31 441 VAL B N 1
ATOM 8998 C CA . VAL B 1 441 ? 36 15.328 10.148 1 95.31 441 VAL B CA 1
ATOM 8999 C C . VAL B 1 441 ? 36.844 16.234 9.281 1 95.31 441 VAL B C 1
ATOM 9001 O O . VAL B 1 441 ? 37.75 16.938 9.789 1 95.31 441 VAL B O 1
ATOM 9004 N N . VAL B 1 442 ? 36.562 16.344 8.039 1 94.44 442 VAL B N 1
ATOM 9005 C CA . VAL B 1 442 ? 37.438 17.062 7.098 1 94.44 442 VAL B CA 1
ATOM 9006 C C . VAL B 1 442 ? 36.938 18.5 6.93 1 94.44 442 VAL B C 1
ATOM 9008 O O . VAL B 1 442 ? 37.688 19.375 6.531 1 94.44 442 VAL B O 1
ATOM 9011 N N . ALA B 1 443 ? 35.781 18.781 7.25 1 94.31 443 ALA B N 1
ATOM 9012 C CA . ALA B 1 443 ? 35.094 20.047 6.957 1 94.31 443 ALA B CA 1
ATOM 9013 C C . ALA B 1 443 ? 35.844 21.234 7.523 1 94.31 443 ALA B C 1
ATOM 9015 O O . ALA B 1 443 ? 36 22.266 6.863 1 94.31 443 ALA B O 1
ATOM 9016 N N . PRO B 1 444 ? 36.469 21.156 8.758 1 90.81 444 PRO B N 1
ATOM 9017 C CA . PRO B 1 444 ? 37.156 22.312 9.305 1 90.81 444 PRO B CA 1
ATOM 9018 C C . PRO B 1 444 ? 38.375 22.719 8.469 1 90.81 444 PRO B C 1
ATOM 9020 O O . PRO B 1 444 ? 38.75 23.891 8.43 1 90.81 444 PRO B O 1
ATOM 9023 N N . LEU B 1 445 ? 38.906 21.75 7.809 1 88.5 445 LEU B N 1
ATOM 9024 C CA . LEU B 1 445 ? 40.062 22.016 6.965 1 88.5 445 LEU B CA 1
ATOM 9025 C C . LEU B 1 445 ? 39.656 22.938 5.801 1 88.5 445 LEU B C 1
ATOM 9027 O O . LEU B 1 445 ? 40.531 23.641 5.25 1 88.5 445 LEU B O 1
ATOM 9031 N N . LEU B 1 446 ? 38.438 23 5.449 1 93.19 446 LEU B N 1
ATOM 9032 C CA . LEU B 1 446 ? 37.969 23.828 4.34 1 93.19 446 LEU B CA 1
ATOM 9033 C C . LEU B 1 446 ? 37.281 25.078 4.848 1 93.19 446 LEU B C 1
ATOM 9035 O O . LEU B 1 446 ? 37.438 26.156 4.281 1 93.19 446 LEU B O 1
ATOM 9039 N N . VAL B 1 447 ? 36.562 24.953 5.914 1 93.5 447 VAL B N 1
ATOM 9040 C CA . VAL B 1 447 ? 35.75 26.062 6.418 1 93.5 447 VAL B CA 1
ATOM 9041 C C . VAL B 1 447 ? 36.656 27.125 7.035 1 93.5 447 VAL B C 1
ATOM 9043 O O . VAL B 1 447 ? 36.406 28.328 6.883 1 93.5 447 VAL B O 1
ATOM 9046 N N . LEU B 1 448 ? 37.719 26.734 7.73 1 91.75 448 LEU B N 1
ATOM 9047 C CA . LEU B 1 448 ? 38.625 27.688 8.375 1 91.75 448 LEU B CA 1
ATOM 9048 C C . LEU B 1 448 ? 39.25 28.609 7.344 1 91.75 448 LEU B C 1
ATOM 9050 O O . LEU B 1 448 ? 39.188 29.828 7.469 1 91.75 448 LEU B O 1
ATOM 9054 N N . PRO B 1 449 ? 39.812 28 6.352 1 92.25 449 PRO B N 1
ATOM 9055 C CA . PRO B 1 449 ? 40.406 28.891 5.336 1 92.25 449 PRO B CA 1
ATOM 9056 C C . PRO B 1 449 ? 39.344 29.75 4.641 1 92.25 449 PRO B C 1
ATOM 9058 O O . PRO B 1 449 ? 39.625 30.891 4.242 1 92.25 449 PRO B O 1
ATOM 9061 N N . LEU B 1 450 ? 38.156 29.344 4.406 1 93.75 450 LEU B N 1
ATOM 9062 C CA . LEU B 1 450 ? 37.094 30.078 3.746 1 93.75 450 LEU B CA 1
ATOM 9063 C C . LEU B 1 450 ? 36.781 31.359 4.504 1 93.75 450 LEU B C 1
ATOM 9065 O O . LEU B 1 450 ? 36.5 32.406 3.891 1 93.75 450 LEU B O 1
ATOM 9069 N N . PHE B 1 451 ? 36.812 31.297 5.812 1 92.81 451 PHE B N 1
ATOM 9070 C CA . PHE B 1 451 ? 36.375 32.438 6.617 1 92.81 451 PHE B CA 1
ATOM 9071 C C . PHE B 1 451 ? 37.594 33.25 7.066 1 92.81 451 PHE B C 1
ATOM 9073 O O . PHE B 1 451 ? 37.469 34.469 7.332 1 92.81 451 PHE B O 1
ATOM 9080 N N . ARG B 1 452 ? 38.812 32.688 7.117 1 90.56 452 ARG B N 1
ATOM 9081 C CA . ARG B 1 452 ? 39.906 33.375 7.77 1 90.56 452 ARG B CA 1
ATOM 9082 C C . ARG B 1 452 ? 40.969 33.781 6.754 1 90.56 452 ARG B C 1
ATOM 9084 O O . ARG B 1 452 ? 41.688 34.75 6.957 1 90.56 452 ARG B O 1
ATOM 9091 N N . TRP B 1 453 ? 41.094 32.969 5.746 1 91.56 453 TRP B N 1
ATOM 9092 C CA . TRP B 1 453 ? 42.188 33.25 4.809 1 91.56 453 TRP B CA 1
ATOM 9093 C C . TRP B 1 453 ? 41.719 34.125 3.664 1 91.56 453 TRP B C 1
ATOM 9095 O O . TRP B 1 453 ? 40.562 34.031 3.205 1 91.56 453 TRP B O 1
ATOM 9105 N N . ARG B 1 454 ? 42.594 34.969 3.193 1 88.38 454 ARG B N 1
ATOM 9106 C CA . ARG B 1 454 ? 42.281 35.875 2.086 1 88.38 454 ARG B CA 1
ATOM 9107 C C . ARG B 1 454 ? 42 35.094 0.808 1 88.38 454 ARG B C 1
ATOM 9109 O O . ARG B 1 454 ? 41.125 35.469 0.039 1 88.38 454 ARG B O 1
ATOM 9116 N N . ARG B 1 455 ? 42.719 34 0.604 1 93.94 455 ARG B N 1
ATOM 9117 C CA . ARG B 1 455 ? 42.562 33.188 -0.606 1 93.94 455 ARG B CA 1
ATOM 9118 C C . ARG B 1 455 ? 41.781 31.906 -0.319 1 93.94 455 ARG B C 1
ATOM 9120 O O . ARG B 1 455 ? 41.969 30.906 -1.008 1 93.94 455 ARG B O 1
ATOM 9127 N N . GLY B 1 456 ? 41.062 31.875 0.662 1 92.94 456 GLY B N 1
ATOM 9128 C CA . GLY B 1 456 ? 40.281 30.703 1.069 1 92.94 456 GLY B CA 1
ATOM 9129 C C . GLY B 1 456 ? 39.281 30.266 0.03 1 92.94 456 GLY B C 1
ATOM 9130 O O . GLY B 1 456 ? 39.062 29.078 -0.168 1 92.94 456 GLY B O 1
ATOM 9131 N N . ARG B 1 457 ? 38.688 31.188 -0.666 1 94.25 457 ARG B N 1
ATOM 9132 C CA . ARG B 1 457 ? 37.688 30.891 -1.697 1 94.25 457 ARG B CA 1
ATOM 9133 C C . ARG B 1 457 ? 38.312 30.156 -2.875 1 94.25 457 ARG B C 1
ATOM 9135 O O . ARG B 1 457 ? 37.75 29.188 -3.387 1 94.25 457 ARG B O 1
ATOM 9142 N N . GLN B 1 458 ? 39.469 30.594 -3.275 1 95 458 GLN B N 1
ATOM 9143 C CA . GLN B 1 458 ? 40.219 29.984 -4.383 1 95 458 GLN B CA 1
ATOM 9144 C C . GLN B 1 458 ? 40.625 28.562 -4.027 1 95 458 GLN B C 1
ATOM 9146 O O . GLN B 1 458 ? 40.594 27.656 -4.867 1 95 458 GLN B O 1
ATOM 9151 N N . LEU B 1 459 ? 41 28.438 -2.84 1 94.12 459 LEU B N 1
ATOM 9152 C CA . LEU B 1 459 ? 41.406 27.109 -2.385 1 94.12 459 LEU B CA 1
ATOM 9153 C C . LEU B 1 459 ? 40.25 26.125 -2.48 1 94.12 459 LEU B C 1
ATOM 9155 O O . LEU B 1 459 ? 40.406 25 -2.977 1 94.12 459 LEU B O 1
ATOM 9159 N N . VAL B 1 460 ? 39.125 26.516 -1.964 1 94.5 460 VAL B N 1
ATOM 9160 C CA . VAL B 1 460 ? 37.969 25.641 -1.987 1 94.5 460 VAL B CA 1
ATOM 9161 C C . VAL B 1 460 ? 37.562 25.344 -3.432 1 94.5 460 VAL B C 1
ATOM 9163 O O . VAL B 1 460 ? 37.156 24.219 -3.754 1 94.5 460 VAL B O 1
ATOM 9166 N N . MET B 1 461 ? 37.688 26.266 -4.344 1 95.5 461 MET B N 1
ATOM 9167 C CA . MET B 1 461 ? 37.375 26.047 -5.754 1 95.5 461 MET B CA 1
ATOM 9168 C C . MET B 1 461 ? 38.344 25.031 -6.371 1 95.5 461 MET B C 1
ATOM 9170 O O . MET B 1 461 ? 37.938 24.203 -7.188 1 95.5 461 MET B O 1
ATOM 9174 N N . VAL B 1 462 ? 39.562 25.156 -6 1 96.19 462 VAL B N 1
ATOM 9175 C CA . VAL B 1 462 ? 40.562 24.188 -6.484 1 96.19 462 VAL B CA 1
ATOM 9176 C C . VAL B 1 462 ? 40.219 22.797 -5.949 1 96.19 462 VAL B C 1
ATOM 9178 O O . VAL B 1 462 ? 40.344 21.812 -6.672 1 96.19 462 VAL B O 1
ATOM 9181 N N . LEU B 1 463 ? 39.844 22.734 -4.727 1 96.12 463 LEU B N 1
ATOM 9182 C CA . LEU B 1 463 ? 39.5 21.453 -4.125 1 96.12 463 LEU B CA 1
ATOM 9183 C C . LEU B 1 463 ? 38.25 20.859 -4.77 1 96.12 463 LEU B C 1
ATOM 9185 O O . LEU B 1 463 ? 38.125 19.641 -4.906 1 96.12 463 LEU B O 1
ATOM 9189 N N . ILE B 1 464 ? 37.312 21.688 -5.125 1 97 464 ILE B N 1
ATOM 9190 C CA . ILE B 1 464 ? 36.125 21.219 -5.859 1 97 464 ILE B CA 1
ATOM 9191 C C . ILE B 1 464 ? 36.562 20.641 -7.203 1 97 464 ILE B C 1
ATOM 9193 O O . ILE B 1 464 ? 36.156 19.547 -7.578 1 97 464 ILE B O 1
ATOM 9197 N N . ALA B 1 465 ? 37.406 21.391 -7.906 1 97.44 465 ALA B N 1
ATOM 9198 C CA . ALA B 1 465 ? 37.906 20.922 -9.195 1 97.44 465 ALA B CA 1
ATOM 9199 C C . ALA B 1 465 ? 38.688 19.609 -9.039 1 97.44 465 ALA B C 1
ATOM 9201 O O . ALA B 1 465 ? 38.531 18.688 -9.844 1 97.44 465 ALA B O 1
ATOM 9202 N N . LEU B 1 466 ? 39.469 19.516 -8.023 1 97.12 466 LEU B N 1
ATOM 9203 C CA . LEU B 1 466 ? 40.219 18.312 -7.762 1 97.12 466 LEU B CA 1
ATOM 9204 C C . LEU B 1 466 ? 39.312 17.141 -7.449 1 97.12 466 LEU B C 1
ATOM 9206 O O . LEU B 1 466 ? 39.594 15.992 -7.816 1 97.12 466 LEU B O 1
ATOM 9210 N N . SER B 1 467 ? 38.281 17.391 -6.688 1 97.06 467 SER B N 1
ATOM 9211 C CA . SER B 1 467 ? 37.344 16.328 -6.367 1 97.06 467 SER B CA 1
ATOM 9212 C C . SER B 1 467 ? 36.656 15.797 -7.625 1 97.06 467 SER B C 1
ATOM 9214 O O . SER B 1 467 ? 36.406 14.594 -7.738 1 97.06 467 SER B O 1
ATOM 9216 N N . VAL B 1 468 ? 36.344 16.641 -8.586 1 97.69 468 VAL B N 1
ATOM 9217 C CA . VAL B 1 468 ? 35.75 16.219 -9.852 1 97.69 468 VAL B CA 1
ATOM 9218 C C . VAL B 1 468 ? 36.719 15.367 -10.641 1 97.69 468 VAL B C 1
ATOM 9220 O O . VAL B 1 468 ? 36.375 14.32 -11.164 1 97.69 468 VAL B O 1
ATOM 9223 N N . VAL B 1 469 ? 37.969 15.82 -10.656 1 97.12 469 VAL B N 1
ATOM 9224 C CA . VAL B 1 469 ? 39 15.109 -11.383 1 97.12 469 VAL B CA 1
ATOM 9225 C C . VAL B 1 469 ? 39.281 13.75 -10.727 1 97.12 469 VAL B C 1
ATOM 9227 O O . VAL B 1 469 ? 39.406 12.742 -11.422 1 97.12 469 VAL B O 1
ATOM 9230 N N . THR B 1 470 ? 39.344 13.703 -9.453 1 96.44 470 THR B N 1
ATOM 9231 C CA . THR B 1 470 ? 39.562 12.453 -8.734 1 96.44 470 THR B CA 1
ATOM 9232 C C . THR B 1 470 ? 38.438 11.453 -9.016 1 96.44 470 THR B C 1
ATOM 9234 O O . THR B 1 470 ? 38.688 10.258 -9.18 1 96.44 470 THR B O 1
ATOM 9237 N N . THR B 1 471 ? 37.25 11.883 -9.023 1 96.25 471 THR B N 1
ATOM 9238 C CA . THR B 1 471 ? 36.094 11.008 -9.328 1 96.25 471 THR B CA 1
ATOM 9239 C C . THR B 1 471 ? 36.219 10.453 -10.742 1 96.25 471 THR B C 1
ATOM 9241 O O . THR B 1 471 ? 36.062 9.25 -10.953 1 96.25 471 THR B O 1
ATOM 9244 N N . GLY B 1 472 ? 36.5 11.336 -11.711 1 96.56 472 GLY B N 1
ATOM 9245 C CA . GLY B 1 472 ? 36.656 10.898 -13.086 1 96.56 472 GLY B CA 1
ATOM 9246 C C . GLY B 1 472 ? 37.781 9.922 -13.281 1 96.56 472 GLY B C 1
ATOM 9247 O O . GLY B 1 472 ? 37.625 8.906 -13.969 1 96.56 472 GLY B O 1
ATOM 9248 N N . VAL B 1 473 ? 38.875 10.203 -12.625 1 95.62 473 VAL B N 1
ATOM 9249 C CA . VAL B 1 473 ? 40.094 9.383 -12.766 1 95.62 473 VAL B CA 1
ATOM 9250 C C . VAL B 1 473 ? 39.844 8.023 -12.109 1 95.62 473 VAL B C 1
ATOM 9252 O O . VAL B 1 473 ? 40.281 6.992 -12.633 1 95.62 473 VAL B O 1
ATOM 9255 N N . THR B 1 474 ? 39.219 7.969 -11.008 1 94.38 474 THR B N 1
ATOM 9256 C CA . THR B 1 474 ? 38.906 6.715 -10.328 1 94.38 474 THR B CA 1
ATOM 9257 C C . THR B 1 474 ? 38.062 5.809 -11.211 1 94.38 474 THR B C 1
ATOM 9259 O O . THR B 1 474 ? 38.344 4.625 -11.367 1 94.38 474 THR B O 1
ATOM 9262 N N . VAL B 1 475 ? 37.031 6.34 -11.805 1 95.44 475 VAL B N 1
ATOM 9263 C CA . VAL B 1 475 ? 36.125 5.57 -12.641 1 95.44 475 VAL B CA 1
ATOM 9264 C C . VAL B 1 475 ? 36.844 5.113 -13.906 1 95.44 475 VAL B C 1
ATOM 9266 O O . VAL B 1 475 ? 36.688 3.967 -14.336 1 95.44 475 VAL B O 1
ATOM 9269 N N . ALA B 1 476 ? 37.656 6 -14.469 1 95.19 476 ALA B N 1
ATOM 9270 C CA . ALA B 1 476 ? 38.406 5.68 -15.688 1 95.19 476 ALA B CA 1
ATOM 9271 C C . ALA B 1 476 ? 39.469 4.633 -15.422 1 95.19 476 ALA B C 1
ATOM 9273 O O . ALA B 1 476 ? 39.656 3.691 -16.203 1 95.19 476 ALA B O 1
ATOM 9274 N N . PHE B 1 477 ? 40.125 4.789 -14.383 1 93.88 477 PHE B N 1
ATOM 9275 C CA . PHE B 1 477 ? 41.25 3.904 -14.062 1 93.88 477 PHE B CA 1
ATOM 9276 C C . PHE B 1 477 ? 40.75 2.502 -13.734 1 93.88 477 PHE B C 1
ATOM 9278 O O . PHE B 1 477 ? 41.375 1.511 -14.141 1 93.88 477 PHE B O 1
ATOM 9285 N N . LEU B 1 478 ? 39.688 2.391 -13.023 1 92 478 LEU B N 1
ATOM 9286 C CA . LEU B 1 478 ? 39.156 1.094 -12.609 1 92 478 LEU B CA 1
ATOM 9287 C C . LEU B 1 478 ? 38.219 0.532 -13.672 1 92 478 LEU B C 1
ATOM 9289 O O . LEU B 1 478 ? 37.75 -0.605 -13.555 1 92 478 LEU B O 1
ATOM 9293 N N . ARG B 1 479 ? 37.938 1.252 -14.664 1 93 479 ARG B N 1
ATOM 9294 C CA . ARG B 1 479 ? 37.062 0.852 -15.773 1 93 479 ARG B CA 1
ATOM 9295 C C . ARG B 1 479 ? 35.719 0.373 -15.266 1 93 479 ARG B C 1
ATOM 9297 O O . ARG B 1 479 ? 35.25 -0.711 -15.633 1 93 479 ARG B O 1
ATOM 9304 N N . ILE B 1 480 ? 35.25 1.108 -14.359 1 91.38 480 ILE B N 1
ATOM 9305 C CA . ILE B 1 480 ? 33.938 0.786 -13.773 1 91.38 480 ILE B CA 1
ATOM 9306 C C . ILE B 1 480 ? 32.844 1.551 -14.508 1 91.38 480 ILE B C 1
ATOM 9308 O O . ILE B 1 480 ? 33.094 2.625 -15.062 1 91.38 480 ILE B O 1
ATOM 9312 N N . PRO B 1 481 ? 31.656 0.984 -14.609 1 91.56 481 PRO B N 1
ATOM 9313 C CA . PRO B 1 481 ? 30.547 1.723 -15.219 1 91.56 481 PRO B CA 1
ATOM 9314 C C . PRO B 1 481 ? 30.203 3.008 -14.469 1 91.56 481 PRO B C 1
ATOM 9316 O O . PRO B 1 481 ? 30.359 3.072 -13.25 1 91.56 481 PRO B O 1
ATOM 9319 N N . GLY B 1 482 ? 29.75 3.961 -15.227 1 90.88 482 GLY B N 1
ATOM 9320 C CA . GLY B 1 482 ? 29.438 5.254 -14.648 1 90.88 482 GLY B CA 1
ATOM 9321 C C . GLY B 1 482 ? 28.031 5.324 -14.086 1 90.88 482 GLY B C 1
ATOM 9322 O O . GLY B 1 482 ? 27.688 6.258 -13.352 1 90.88 482 GLY B O 1
ATOM 9323 N N . ILE B 1 483 ? 27.266 4.344 -14.469 1 93.31 483 ILE B N 1
ATOM 9324 C CA . ILE B 1 483 ? 25.859 4.324 -14.062 1 93.31 483 ILE B CA 1
ATOM 9325 C C . ILE B 1 483 ? 25.422 2.889 -13.789 1 93.31 483 ILE B C 1
ATOM 9327 O O . ILE B 1 483 ? 26.047 1.939 -14.266 1 93.31 483 ILE B O 1
ATOM 9331 N N . TYR B 1 484 ? 24.438 2.719 -12.922 1 91.88 484 TYR B N 1
ATOM 9332 C CA . TYR B 1 484 ? 23.844 1.411 -12.672 1 91.88 484 TYR B CA 1
ATOM 9333 C C . TYR B 1 484 ? 23.109 0.906 -13.906 1 91.88 484 TYR B C 1
ATOM 9335 O O . TYR B 1 484 ? 22.125 1.506 -14.344 1 91.88 484 TYR B O 1
ATOM 9343 N N . ARG B 1 485 ? 23.625 -0.118 -14.5 1 91.62 485 ARG B N 1
ATOM 9344 C CA . ARG B 1 485 ? 23.031 -0.667 -15.711 1 91.62 485 ARG B CA 1
ATOM 9345 C C . ARG B 1 485 ? 22.719 -2.152 -15.555 1 91.62 485 ARG B C 1
ATOM 9347 O O . ARG B 1 485 ? 23.594 -2.93 -15.148 1 91.62 485 ARG B O 1
ATOM 9354 N N . VAL B 1 486 ? 21.547 -2.557 -15.992 1 90 486 VAL B N 1
ATOM 9355 C CA . VAL B 1 486 ? 21.094 -3.938 -15.859 1 90 486 VAL B CA 1
ATOM 9356 C C . VAL B 1 486 ? 21.859 -4.832 -16.828 1 90 486 VAL B C 1
ATOM 9358 O O . VAL B 1 486 ? 22 -6.035 -16.594 1 90 486 VAL B O 1
ATOM 9361 N N . PHE B 1 487 ? 22.438 -4.246 -17.875 1 92.25 487 PHE B N 1
ATOM 9362 C CA . PHE B 1 487 ? 23.109 -5.012 -18.922 1 92.25 487 PHE B CA 1
ATOM 9363 C C . PHE B 1 487 ? 24.578 -5.23 -18.594 1 92.25 487 PHE B C 1
ATOM 9365 O O . PHE B 1 487 ? 25.297 -5.914 -19.328 1 92.25 487 PHE B O 1
ATOM 9372 N N . ASP B 1 488 ? 25.016 -4.711 -17.438 1 92.5 488 ASP B N 1
ATOM 9373 C CA . ASP B 1 488 ? 26.375 -4.961 -16.969 1 92.5 488 ASP B CA 1
ATOM 9374 C C . ASP B 1 488 ? 26.453 -6.254 -16.156 1 92.5 488 ASP B C 1
ATOM 9376 O O . ASP B 1 488 ? 25.438 -6.746 -15.664 1 92.5 488 ASP B O 1
ATOM 9380 N N . THR B 1 489 ? 27.656 -6.828 -16.078 1 90.19 489 THR B N 1
ATOM 9381 C CA . THR B 1 489 ? 27.844 -8.023 -15.273 1 90.19 489 THR B CA 1
ATOM 9382 C C . THR B 1 489 ? 27.672 -7.703 -13.789 1 90.19 489 THR B C 1
ATOM 9384 O O . THR B 1 489 ? 27.828 -6.555 -13.375 1 90.19 489 THR B O 1
ATOM 9387 N N . ASP B 1 490 ? 27.328 -8.734 -13.016 1 88.19 490 ASP B N 1
ATOM 9388 C CA . ASP B 1 490 ? 27.203 -8.555 -11.57 1 88.19 490 ASP B CA 1
ATOM 9389 C C . ASP B 1 490 ? 28.484 -7.984 -10.977 1 88.19 490 ASP B C 1
ATOM 9391 O O . ASP B 1 490 ? 28.438 -7.172 -10.047 1 88.19 490 ASP B O 1
ATOM 9395 N N . ARG B 1 491 ? 29.578 -8.375 -11.469 1 84.88 491 ARG B N 1
ATOM 9396 C CA . ARG B 1 491 ? 30.859 -7.863 -11.008 1 84.88 491 ARG B CA 1
ATOM 9397 C C . ARG B 1 491 ? 30.984 -6.363 -11.258 1 84.88 491 ARG B C 1
ATOM 9399 O O . ARG B 1 491 ? 31.375 -5.605 -10.375 1 84.88 491 ARG B O 1
ATOM 9406 N N . GLN B 1 492 ? 30.609 -5.957 -12.414 1 88.5 492 GLN B N 1
ATOM 9407 C CA . GLN B 1 492 ? 30.688 -4.543 -12.781 1 88.5 492 GLN B CA 1
ATOM 9408 C C . GLN B 1 492 ? 29.734 -3.707 -11.93 1 88.5 492 GLN B C 1
ATOM 9410 O O . GLN B 1 492 ? 30.094 -2.619 -11.477 1 88.5 492 GLN B O 1
ATOM 9415 N N . ILE B 1 493 ? 28.562 -4.207 -11.742 1 88.88 493 ILE B N 1
ATOM 9416 C CA . ILE B 1 493 ? 27.578 -3.494 -10.945 1 88.88 493 ILE B CA 1
ATOM 9417 C C . ILE B 1 493 ? 28.062 -3.387 -9.5 1 88.88 493 ILE B C 1
ATOM 9419 O O . ILE B 1 493 ? 27.922 -2.336 -8.867 1 88.88 493 ILE B O 1
ATOM 9423 N N . THR B 1 494 ? 28.609 -4.434 -8.992 1 85 494 THR B N 1
ATOM 9424 C CA . THR B 1 494 ? 29.125 -4.438 -7.633 1 85 494 THR B CA 1
ATOM 9425 C C . THR B 1 494 ? 30.25 -3.416 -7.488 1 85 494 THR B C 1
ATOM 9427 O O . THR B 1 494 ? 30.312 -2.691 -6.492 1 85 494 THR B O 1
ATOM 9430 N N . LEU B 1 495 ? 31.156 -3.32 -8.453 1 86.06 495 LEU B N 1
ATOM 9431 C CA . LEU B 1 495 ? 32.25 -2.348 -8.43 1 86.06 495 LEU B CA 1
ATOM 9432 C C . LEU B 1 495 ? 31.703 -0.923 -8.461 1 86.06 495 LEU B C 1
ATOM 9434 O O . LEU B 1 495 ? 32.219 -0.04 -7.777 1 86.06 495 LEU B O 1
ATOM 9438 N N . TYR B 1 496 ? 30.719 -0.727 -9.234 1 90.12 496 TYR B N 1
ATOM 9439 C CA . TYR B 1 496 ? 30.062 0.579 -9.273 1 90.12 496 TYR B CA 1
ATOM 9440 C C . TYR B 1 496 ? 29.531 0.964 -7.902 1 90.12 496 TYR B C 1
ATOM 9442 O O . TYR B 1 496 ? 29.766 2.078 -7.426 1 90.12 496 TYR B O 1
ATOM 9450 N N . LEU B 1 497 ? 28.859 0.03 -7.242 1 86.62 497 LEU B N 1
ATOM 9451 C CA . LEU B 1 497 ? 28.234 0.3 -5.957 1 86.62 497 LEU B CA 1
ATOM 9452 C C . LEU B 1 497 ? 29.281 0.526 -4.867 1 86.62 497 LEU B C 1
ATOM 9454 O O . LEU B 1 497 ? 29.109 1.396 -4.012 1 86.62 497 LEU B O 1
ATOM 9458 N N . LEU B 1 498 ? 30.375 -0.147 -4.949 1 84.31 498 LEU B N 1
ATOM 9459 C CA . LEU B 1 498 ? 31.391 -0.093 -3.906 1 84.31 498 LEU B CA 1
ATOM 9460 C C . LEU B 1 498 ? 32.312 1.11 -4.102 1 84.31 498 LEU B C 1
ATOM 9462 O O . LEU B 1 498 ? 32.656 1.78 -3.133 1 84.31 498 LEU B O 1
ATOM 9466 N N . TYR B 1 499 ? 32.625 1.396 -5.328 1 87.5 499 TYR B N 1
ATOM 9467 C CA . TYR B 1 499 ? 33.688 2.359 -5.547 1 87.5 499 TYR B CA 1
ATOM 9468 C C . TYR B 1 499 ? 33.125 3.705 -5.992 1 87.5 499 TYR B C 1
ATOM 9470 O O . TYR B 1 499 ? 33.656 4.758 -5.617 1 87.5 499 TYR B O 1
ATOM 9478 N N . THR B 1 500 ? 32.156 3.641 -6.742 1 89.69 500 THR B N 1
ATOM 9479 C CA . THR B 1 500 ? 31.656 4.898 -7.266 1 89.69 500 THR B CA 1
ATOM 9480 C C . THR B 1 500 ? 30.562 5.449 -6.355 1 89.69 500 THR B C 1
ATOM 9482 O O . THR B 1 500 ? 30.5 6.656 -6.102 1 89.69 500 THR B O 1
ATOM 9485 N N . HIS B 1 501 ? 29.797 4.57 -5.844 1 89.75 501 HIS B N 1
ATOM 9486 C CA . HIS B 1 501 ? 28.609 5.027 -5.125 1 89.75 501 HIS B CA 1
ATOM 9487 C C . HIS B 1 501 ? 28.891 5.164 -3.633 1 89.75 501 HIS B C 1
ATOM 9489 O O . HIS B 1 501 ? 28.422 6.113 -2.994 1 89.75 501 HIS B O 1
ATOM 9495 N N . ALA B 1 502 ? 29.672 4.348 -2.986 1 89.75 502 ALA B N 1
ATOM 9496 C CA . ALA B 1 502 ? 29.688 4.266 -1.527 1 89.75 502 ALA B CA 1
ATOM 9497 C C . ALA B 1 502 ? 30.891 4.992 -0.953 1 89.75 502 ALA B C 1
ATOM 9499 O O . ALA B 1 502 ? 30.922 5.336 0.231 1 89.75 502 ALA B O 1
ATOM 9500 N N . LYS B 1 503 ? 31.859 5.324 -1.7 1 92.69 503 LYS B N 1
ATOM 9501 C CA . LYS B 1 503 ? 33.094 5.918 -1.157 1 92.69 503 LYS B CA 1
ATOM 9502 C C . LYS B 1 503 ? 32.906 7.422 -0.946 1 92.69 503 LYS B C 1
ATOM 9504 O O . LYS B 1 503 ? 32.312 8.109 -1.782 1 92.69 503 LYS B O 1
ATOM 9509 N N . THR B 1 504 ? 33.406 7.895 0.132 1 96 504 THR B N 1
ATOM 9510 C CA . THR B 1 504 ? 33.25 9.266 0.588 1 96 504 THR B CA 1
ATOM 9511 C C . THR B 1 504 ? 33.812 10.258 -0.419 1 96 504 THR B C 1
ATOM 9513 O O . THR B 1 504 ? 33.188 11.242 -0.771 1 96 504 THR B O 1
ATOM 9516 N N . HIS B 1 505 ? 35.094 9.984 -0.91 1 95.56 505 HIS B N 1
ATOM 9517 C CA . HIS B 1 505 ? 35.781 10.938 -1.764 1 95.56 505 HIS B CA 1
ATOM 9518 C C . HIS B 1 505 ? 35.062 11.117 -3.098 1 95.56 505 HIS B C 1
ATOM 9520 O O . HIS B 1 505 ? 35.25 12.117 -3.787 1 95.56 505 HIS B O 1
ATOM 9526 N N . MET B 1 506 ? 34.188 10.195 -3.455 1 95.69 506 MET B N 1
ATOM 9527 C CA . MET B 1 506 ? 33.406 10.289 -4.691 1 95.69 506 MET B CA 1
ATOM 9528 C C . MET B 1 506 ? 32.312 11.32 -4.562 1 95.69 506 MET B C 1
ATOM 9530 O O . MET B 1 506 ? 31.734 11.758 -5.566 1 95.69 506 MET B O 1
ATOM 9534 N N . HIS B 1 507 ? 31.953 11.711 -3.359 1 97.38 507 HIS B N 1
ATOM 9535 C CA . HIS B 1 507 ? 30.875 12.656 -3.096 1 97.38 507 HIS B CA 1
ATOM 9536 C C . HIS B 1 507 ? 31.422 13.961 -2.525 1 97.38 507 HIS B C 1
ATOM 9538 O O . HIS B 1 507 ? 30.672 14.75 -1.933 1 97.38 507 HIS B O 1
ATOM 9544 N N . ALA B 1 508 ? 32.688 14.25 -2.668 1 97.75 508 ALA B N 1
ATOM 9545 C CA . ALA B 1 508 ? 33.344 15.438 -2.111 1 97.75 508 ALA B CA 1
ATOM 9546 C C . ALA B 1 508 ? 32.844 16.703 -2.805 1 97.75 508 ALA B C 1
ATOM 9548 O O . ALA B 1 508 ? 32.656 17.734 -2.162 1 97.75 508 ALA B O 1
ATOM 9549 N N . SER B 1 509 ? 32.625 16.625 -4.086 1 97.62 509 SER B N 1
ATOM 9550 C CA . SER B 1 509 ? 32.219 17.812 -4.836 1 97.62 509 SER B CA 1
ATOM 9551 C C . SER B 1 509 ? 30.906 18.391 -4.316 1 97.62 509 SER B C 1
ATOM 9553 O O . SER B 1 509 ? 30.812 19.578 -4.004 1 97.62 509 SER B O 1
ATOM 9555 N N . PRO B 1 510 ? 29.859 17.562 -4.184 1 98.19 510 PRO B N 1
ATOM 9556 C CA . PRO B 1 510 ? 28.609 18.094 -3.631 1 98.19 510 PRO B CA 1
ATOM 9557 C C . PRO B 1 510 ? 28.797 18.688 -2.23 1 98.19 510 PRO B C 1
ATOM 9559 O O . PRO B 1 510 ? 28.234 19.75 -1.923 1 98.19 510 PRO B O 1
ATOM 9562 N N . TYR B 1 511 ? 29.531 18.047 -1.392 1 98.31 511 TYR B N 1
ATOM 9563 C CA . TYR B 1 511 ? 29.75 18.531 -0.033 1 98.31 511 TYR B CA 1
ATOM 9564 C C . TYR B 1 511 ? 30.5 19.859 -0.039 1 98.31 511 TYR B C 1
ATOM 9566 O O . TYR B 1 511 ? 30.156 20.781 0.691 1 98.31 511 TYR B O 1
ATOM 9574 N N . PHE B 1 512 ? 31.562 19.984 -0.873 1 98.12 512 PHE B N 1
ATOM 9575 C CA . PHE B 1 512 ? 32.375 21.203 -0.941 1 98.12 512 PHE B CA 1
ATOM 9576 C C . PHE B 1 512 ? 31.562 22.359 -1.521 1 98.12 512 PHE B C 1
ATOM 9578 O O . PHE B 1 512 ? 31.703 23.5 -1.086 1 98.12 512 PHE B O 1
ATOM 9585 N N . VAL B 1 513 ? 30.766 22.016 -2.486 1 98.12 513 VAL B N 1
ATOM 9586 C CA . VAL B 1 513 ? 29.859 23.031 -3.021 1 98.12 513 VAL B CA 1
ATOM 9587 C C . VAL B 1 513 ? 28.938 23.531 -1.919 1 98.12 513 VAL B C 1
ATOM 9589 O O . VAL B 1 513 ? 28.672 24.734 -1.817 1 98.12 513 VAL B O 1
ATOM 9592 N N . GLY B 1 514 ? 28.453 22.625 -1.104 1 98.12 514 GLY B N 1
ATOM 9593 C CA . GLY B 1 514 ? 27.625 23 0.038 1 98.12 514 GLY B CA 1
ATOM 9594 C C . GLY B 1 514 ? 28.344 23.906 1.021 1 98.12 514 GLY B C 1
ATOM 9595 O O . GLY B 1 514 ? 27.797 24.906 1.474 1 98.12 514 GLY B O 1
ATOM 9596 N N . LEU B 1 515 ? 29.594 23.609 1.307 1 97.31 515 LEU B N 1
ATOM 9597 C CA . LEU B 1 515 ? 30.391 24.438 2.209 1 97.31 515 LEU B CA 1
ATOM 9598 C C . LEU B 1 515 ? 30.516 25.859 1.664 1 97.31 515 LEU B C 1
ATOM 9600 O O . LEU B 1 515 ? 30.406 26.828 2.414 1 97.31 515 LEU B O 1
ATOM 9604 N N . TYR B 1 516 ? 30.781 25.891 0.414 1 96.75 516 TYR B N 1
ATOM 9605 C CA . TYR B 1 516 ? 30.938 27.188 -0.228 1 96.75 516 TYR B CA 1
ATOM 9606 C C . TYR B 1 516 ? 29.641 27.984 -0.169 1 96.75 516 TYR B C 1
ATOM 9608 O O . TYR B 1 516 ? 29.656 29.188 0.098 1 96.75 516 TYR B O 1
ATOM 9616 N N . LEU B 1 517 ? 28.547 27.344 -0.426 1 96.56 517 LEU B N 1
ATOM 9617 C CA . LEU B 1 517 ? 27.25 28.016 -0.358 1 96.56 517 LEU B CA 1
ATOM 9618 C C . LEU B 1 517 ? 26.984 28.531 1.051 1 96.56 517 LEU B C 1
ATOM 9620 O O . LEU B 1 517 ? 26.5 29.656 1.222 1 96.56 517 LEU B O 1
ATOM 9624 N N . GLY B 1 518 ? 27.234 27.672 2.053 1 95.81 518 GLY B N 1
ATOM 9625 C CA . GLY B 1 518 ? 27.062 28.109 3.428 1 95.81 518 GLY B CA 1
ATOM 9626 C C . GLY B 1 518 ? 27.844 29.359 3.762 1 95.81 518 GLY B C 1
ATOM 9627 O O . GLY B 1 518 ? 27.344 30.25 4.457 1 95.81 518 GLY B O 1
ATOM 9628 N N . TYR B 1 519 ? 29.016 29.453 3.264 1 95.06 519 TYR B N 1
ATOM 9629 C CA . TYR B 1 519 ? 29.859 30.625 3.43 1 95.06 519 TYR B CA 1
ATOM 9630 C C . TYR B 1 519 ? 29.234 31.844 2.762 1 95.06 519 TYR B C 1
ATOM 9632 O O . TYR B 1 519 ? 29.172 32.938 3.359 1 95.06 519 TYR B O 1
ATOM 9640 N N . LEU B 1 520 ? 28.766 31.625 1.586 1 93.25 520 LEU B N 1
ATOM 9641 C CA . LEU B 1 520 ? 28.156 32.719 0.849 1 93.25 520 LEU B CA 1
ATOM 9642 C C . LEU B 1 520 ? 26.906 33.219 1.563 1 93.25 520 LEU B C 1
ATOM 9644 O O . LEU B 1 520 ? 26.688 34.438 1.655 1 93.25 520 LEU B O 1
ATOM 9648 N N . LEU B 1 521 ? 26.109 32.344 2.049 1 92.81 521 LEU B N 1
ATOM 9649 C CA . LEU B 1 521 ? 24.875 32.719 2.736 1 92.81 521 LEU B CA 1
ATOM 9650 C C . LEU B 1 521 ? 25.172 33.438 4.051 1 92.81 521 LEU B C 1
ATOM 9652 O O . LEU B 1 521 ? 24.469 34.375 4.43 1 92.81 521 LEU B O 1
ATOM 9656 N N . HIS B 1 522 ? 26.172 32.969 4.695 1 90.56 522 HIS B N 1
ATOM 9657 C CA . HIS B 1 522 ? 26.547 33.562 5.965 1 90.56 522 HIS B CA 1
ATOM 9658 C C . HIS B 1 522 ? 27.078 35 5.766 1 90.56 522 HIS B C 1
ATOM 9660 O O . HIS B 1 522 ? 26.719 35.906 6.531 1 90.56 522 HIS B O 1
ATOM 9666 N N . THR B 1 523 ? 27.844 35.219 4.777 1 88.25 523 THR B N 1
ATOM 9667 C CA . THR B 1 523 ? 28.484 36.5 4.555 1 88.25 523 THR B CA 1
ATOM 9668 C C . THR B 1 523 ? 27.516 37.5 3.922 1 88.25 523 THR B C 1
ATOM 9670 O O . THR B 1 523 ? 27.688 38.719 4.043 1 88.25 523 THR B O 1
ATOM 9673 N N . THR B 1 524 ? 26.516 37 3.307 1 85 524 THR B N 1
ATOM 9674 C CA . THR B 1 524 ? 25.578 37.875 2.635 1 85 524 THR B CA 1
ATOM 9675 C C . THR B 1 524 ? 24.297 38.062 3.461 1 85 524 THR B C 1
ATOM 9677 O O . THR B 1 524 ? 23.328 38.625 2.992 1 85 524 THR B O 1
ATOM 9680 N N . GLN B 1 525 ? 24.172 37.5 4.57 1 79.06 525 GLN B N 1
ATOM 9681 C CA . GLN B 1 525 ? 22.984 37.531 5.406 1 79.06 525 GLN B CA 1
ATOM 9682 C C . GLN B 1 525 ? 22.516 38.969 5.656 1 79.06 525 GLN B C 1
ATOM 9684 O O . GLN B 1 525 ? 21.312 39.25 5.699 1 79.06 525 GLN B O 1
ATOM 9689 N N . GLU B 1 526 ? 23.422 39.938 5.762 1 74.25 526 GLU B N 1
ATOM 9690 C CA . GLU B 1 526 ? 23.094 41.312 6.113 1 74.25 526 GLU B CA 1
ATOM 9691 C C . GLU B 1 526 ? 22.953 42.188 4.867 1 74.25 526 GLU B C 1
ATOM 9693 O O . GLU B 1 526 ? 22.531 43.344 4.953 1 74.25 526 GLU B O 1
ATOM 9698 N N . LYS B 1 527 ? 23.219 41.531 3.787 1 78.56 527 LYS B N 1
ATOM 9699 C CA . LYS B 1 527 ? 23.156 42.312 2.555 1 78.56 527 LYS B CA 1
ATOM 9700 C C . LYS B 1 527 ? 21.906 41.969 1.748 1 78.56 527 LYS B C 1
ATOM 9702 O O . LYS B 1 527 ? 21.531 40.812 1.642 1 78.56 527 LYS B O 1
ATOM 9707 N N . ARG B 1 528 ? 21.156 42.938 1.478 1 78.62 528 ARG B N 1
ATOM 9708 C CA . ARG B 1 528 ? 20.016 42.75 0.589 1 78.62 528 ARG B CA 1
ATOM 9709 C C . ARG B 1 528 ? 20.484 42.5 -0.842 1 78.62 528 ARG B C 1
ATOM 9711 O O . ARG B 1 528 ? 21.078 43.375 -1.472 1 78.62 528 ARG B O 1
ATOM 9718 N N . ILE B 1 529 ? 20.453 41.281 -1.231 1 83.81 529 ILE B N 1
ATOM 9719 C CA . ILE B 1 529 ? 20.875 40.906 -2.584 1 83.81 529 ILE B CA 1
ATOM 9720 C C . ILE B 1 529 ? 19.703 41.094 -3.553 1 83.81 529 ILE B C 1
ATOM 9722 O O . ILE B 1 529 ? 18.641 40.531 -3.361 1 83.81 529 ILE B O 1
ATOM 9726 N N . SER B 1 530 ? 19.812 42.062 -4.43 1 89.25 530 SER B N 1
ATOM 9727 C CA . SER B 1 530 ? 18.797 42.281 -5.461 1 89.25 530 SER B CA 1
ATOM 9728 C C . SER B 1 530 ? 19.219 41.656 -6.781 1 89.25 530 SER B C 1
ATOM 9730 O O . SER B 1 530 ? 20.234 42.031 -7.367 1 89.25 530 SER B O 1
ATOM 9732 N N . LEU B 1 531 ? 18.5 40.688 -7.148 1 91.38 531 LEU B N 1
ATOM 9733 C CA . LEU B 1 531 ? 18.781 40 -8.398 1 91.38 531 LEU B CA 1
ATOM 9734 C C . LEU B 1 531 ? 17.828 40.438 -9.5 1 91.38 531 LEU B C 1
ATOM 9736 O O . LEU B 1 531 ? 16.641 40.656 -9.242 1 91.38 531 LEU B O 1
ATOM 9740 N N . SER B 1 532 ? 18.297 40.656 -10.695 1 94.06 532 SER B N 1
ATOM 9741 C CA . SER B 1 532 ? 17.469 41.031 -11.828 1 94.06 532 SER B CA 1
ATOM 9742 C C . SER B 1 532 ? 16.594 39.875 -12.281 1 94.06 532 SER B C 1
ATOM 9744 O O . SER B 1 532 ? 16.922 38.719 -12.047 1 94.06 532 SER B O 1
ATOM 9746 N N . LYS B 1 533 ? 15.539 40.188 -12.93 1 93.44 533 LYS B N 1
ATOM 9747 C CA . LYS B 1 533 ? 14.609 39.188 -13.422 1 93.44 533 LYS B CA 1
ATOM 9748 C C . LYS B 1 533 ? 15.266 38.281 -14.477 1 93.44 533 LYS B C 1
ATOM 9750 O O . LYS B 1 533 ? 14.984 37.094 -14.547 1 93.44 533 LYS B O 1
ATOM 9755 N N . VAL B 1 534 ? 16.078 38.906 -15.227 1 95.38 534 VAL B N 1
ATOM 9756 C CA . VAL B 1 534 ? 16.75 38.156 -16.281 1 95.38 534 VAL B CA 1
ATOM 9757 C C . VAL B 1 534 ? 17.734 37.156 -15.664 1 95.38 534 VAL B C 1
ATOM 9759 O O . VAL B 1 534 ? 17.828 36 -16.109 1 95.38 534 VAL B O 1
ATOM 9762 N N . PHE B 1 535 ? 18.422 37.594 -14.656 1 94.62 535 PHE B N 1
ATOM 9763 C CA . PHE B 1 535 ? 19.375 36.75 -13.961 1 94.62 535 PHE B CA 1
ATOM 9764 C C . PHE B 1 535 ? 18.656 35.594 -13.289 1 94.62 535 PHE B C 1
ATOM 9766 O O . PHE B 1 535 ? 19.141 34.438 -13.336 1 94.62 535 PHE B O 1
ATOM 9773 N N . LEU B 1 536 ? 17.594 35.906 -12.742 1 95.5 536 LEU B N 1
ATOM 9774 C CA . LEU B 1 536 ? 16.797 34.875 -12.102 1 95.5 536 LEU B CA 1
ATOM 9775 C C . LEU B 1 536 ? 16.266 33.875 -13.125 1 95.5 536 LEU B C 1
ATOM 9777 O O . LEU B 1 536 ? 16.328 32.656 -12.891 1 95.5 536 LEU B O 1
ATOM 9781 N N . ALA B 1 537 ? 15.773 34.344 -14.25 1 95.94 537 ALA B N 1
ATOM 9782 C CA . ALA B 1 537 ? 15.266 33.469 -15.305 1 95.94 537 ALA B CA 1
ATOM 9783 C C . ALA B 1 537 ? 16.375 32.562 -15.852 1 95.94 537 ALA B C 1
ATOM 9785 O O . ALA B 1 537 ? 16.156 31.375 -16.109 1 95.94 537 ALA B O 1
ATOM 9786 N N . LEU B 1 538 ? 17.5 33.156 -16.047 1 96.38 538 LEU B N 1
ATOM 9787 C CA . LEU B 1 538 ? 18.641 32.375 -16.531 1 96.38 538 LEU B CA 1
ATOM 9788 C C . LEU B 1 538 ? 19.078 31.328 -15.516 1 96.38 538 LEU B C 1
ATOM 9790 O O . LEU B 1 538 ? 19.375 30.188 -15.875 1 96.38 538 LEU B O 1
ATOM 9794 N N . GLY B 1 539 ? 19.141 31.734 -14.258 1 96.56 539 GLY B N 1
ATOM 9795 C CA . GLY B 1 539 ? 19.5 30.812 -13.203 1 96.56 539 GLY B CA 1
ATOM 9796 C C . GLY B 1 539 ? 18.562 29.625 -13.117 1 96.56 539 GLY B C 1
ATOM 9797 O O . GLY B 1 539 ? 19.016 28.469 -13.031 1 96.56 539 GLY B O 1
ATOM 9798 N N . TRP B 1 540 ? 17.359 29.891 -13.172 1 96.62 540 TRP B N 1
ATOM 9799 C CA . TRP B 1 540 ? 16.359 28.828 -13.078 1 96.62 540 TRP B CA 1
ATOM 9800 C C . TRP B 1 540 ? 16.406 27.922 -14.312 1 96.62 540 TRP B C 1
ATOM 9802 O O . TRP B 1 540 ? 16.25 26.703 -14.203 1 96.62 540 TRP B O 1
ATOM 9812 N N . THR B 1 541 ? 16.562 28.516 -15.5 1 97.5 541 THR B N 1
ATOM 9813 C CA . THR B 1 541 ? 16.641 27.734 -16.734 1 97.5 541 THR B CA 1
ATOM 9814 C C . THR B 1 541 ? 17.875 26.828 -16.703 1 97.5 541 THR B C 1
ATOM 9816 O O . THR B 1 541 ? 17.781 25.641 -17.047 1 97.5 541 THR B O 1
ATOM 9819 N N . ILE B 1 542 ? 19.016 27.375 -16.297 1 97.44 542 ILE B N 1
ATOM 9820 C CA . ILE B 1 542 ? 20.25 26.594 -16.219 1 97.44 542 ILE B CA 1
ATOM 9821 C C . ILE B 1 542 ? 20.094 25.469 -15.203 1 97.44 542 ILE B C 1
ATOM 9823 O O . ILE B 1 542 ? 20.531 24.344 -15.445 1 97.44 542 ILE B O 1
ATOM 9827 N N . THR B 1 543 ? 19.484 25.75 -14.102 1 97.44 543 THR B N 1
ATOM 9828 C CA . THR B 1 543 ? 19.234 24.734 -13.078 1 97.44 543 THR B CA 1
ATOM 9829 C C . THR B 1 543 ? 18.359 23.625 -13.625 1 97.44 543 THR B C 1
ATOM 9831 O O . THR B 1 543 ? 18.625 22.438 -13.414 1 97.44 543 THR B O 1
ATOM 9834 N N . ALA B 1 544 ? 17.266 24 -14.328 1 97.19 544 ALA B N 1
ATOM 9835 C CA . ALA B 1 544 ? 16.375 23.016 -14.93 1 97.19 544 ALA B CA 1
ATOM 9836 C C . ALA B 1 544 ? 17.141 22.141 -15.922 1 97.19 544 ALA B C 1
ATOM 9838 O O . ALA B 1 544 ? 16.922 20.922 -15.969 1 97.19 544 ALA B O 1
ATOM 9839 N N . LEU B 1 545 ? 17.953 22.781 -16.672 1 97.19 545 LEU B N 1
ATOM 9840 C CA . LEU B 1 545 ? 18.734 22.031 -17.656 1 97.19 545 LEU B CA 1
ATOM 9841 C C . LEU B 1 545 ? 19.719 21.094 -16.969 1 97.19 545 LEU B C 1
ATOM 9843 O O . LEU B 1 545 ? 19.969 20 -17.453 1 97.19 545 LEU B O 1
ATOM 9847 N N . MET B 1 546 ? 20.344 21.516 -15.891 1 97.19 546 MET B N 1
ATOM 9848 C CA . MET B 1 546 ? 21.266 20.688 -15.133 1 97.19 546 MET B CA 1
ATOM 9849 C C . MET B 1 546 ? 20.547 19.453 -14.57 1 97.19 546 MET B C 1
ATOM 9851 O O . MET B 1 546 ? 21.062 18.344 -14.641 1 97.19 546 MET B O 1
ATOM 9855 N N . PHE B 1 547 ? 19.375 19.641 -14.039 1 97.12 547 PHE B N 1
ATOM 9856 C CA . PHE B 1 547 ? 18.609 18.516 -13.5 1 97.12 547 PHE B CA 1
ATOM 9857 C C . PHE B 1 547 ? 18.172 17.562 -14.609 1 97.12 547 PHE B C 1
ATOM 9859 O O . PHE B 1 547 ? 18.234 16.344 -14.438 1 97.12 547 PHE B O 1
ATOM 9866 N N . LEU B 1 548 ? 17.734 18.109 -15.742 1 96.62 548 LEU B N 1
ATOM 9867 C CA . LEU B 1 548 ? 17.328 17.281 -16.875 1 96.62 548 LEU B CA 1
ATOM 9868 C C . LEU B 1 548 ? 18.516 16.5 -17.438 1 96.62 548 LEU B C 1
ATOM 9870 O O . LEU B 1 548 ? 18.375 15.32 -17.766 1 96.62 548 LEU B O 1
ATOM 9874 N N . ALA B 1 549 ? 19.609 17.172 -17.516 1 95.88 549 ALA B N 1
ATOM 9875 C CA . ALA B 1 549 ? 20.828 16.516 -18 1 95.88 549 ALA B CA 1
ATOM 9876 C C . ALA B 1 549 ? 21.219 15.352 -17.094 1 95.88 549 ALA B C 1
ATOM 9878 O O . ALA B 1 549 ? 21.672 14.312 -17.578 1 95.88 549 ALA B O 1
ATOM 9879 N N . ASN B 1 550 ? 21.094 15.516 -15.844 1 96.19 550 ASN B N 1
ATOM 9880 C CA . ASN B 1 550 ? 21.438 14.469 -14.891 1 96.19 550 ASN B CA 1
ATOM 9881 C C . ASN B 1 550 ? 20.406 13.352 -14.883 1 96.19 550 ASN B C 1
ATOM 9883 O O . ASN B 1 550 ? 20.766 12.18 -14.727 1 96.19 550 ASN B O 1
ATOM 9887 N N . SER B 1 551 ? 19.141 13.672 -15.07 1 95.44 551 SER B N 1
ATOM 9888 C CA . SER B 1 551 ? 18.062 12.695 -14.914 1 95.44 551 SER B CA 1
ATOM 9889 C C . SER B 1 551 ? 17.828 11.922 -16.203 1 95.44 551 SER B C 1
ATOM 9891 O O . SER B 1 551 ? 17.531 10.727 -16.172 1 95.44 551 SER B O 1
ATOM 9893 N N . VAL B 1 552 ? 17.969 12.586 -17.406 1 95.88 552 VAL B N 1
ATOM 9894 C CA . VAL B 1 552 ? 17.609 11.953 -18.656 1 95.88 552 VAL B CA 1
ATOM 9895 C C . VAL B 1 552 ? 18.828 11.82 -19.547 1 95.88 552 VAL B C 1
ATOM 9897 O O . VAL B 1 552 ? 18.859 10.992 -20.469 1 95.88 552 VAL B O 1
ATOM 9900 N N . GLY B 1 553 ? 19.828 12.555 -19.312 1 93.75 553 GLY B N 1
ATOM 9901 C CA . GLY B 1 553 ? 21.016 12.586 -20.141 1 93.75 553 GLY B CA 1
ATOM 9902 C C . GLY B 1 553 ? 21.641 11.219 -20.328 1 93.75 553 GLY B C 1
ATOM 9903 O O . GLY B 1 553 ? 21.953 10.828 -21.469 1 93.75 553 GLY B O 1
ATOM 9904 N N . PRO B 1 554 ? 21.719 10.422 -19.297 1 94.69 554 PRO B N 1
ATOM 9905 C CA . PRO B 1 554 ? 22.375 9.117 -19.438 1 94.69 554 PRO B CA 1
ATOM 9906 C C . PRO B 1 554 ? 21.484 8.07 -20.078 1 94.69 554 PRO B C 1
ATOM 9908 O O . PRO B 1 554 ? 21.781 6.871 -20 1 94.69 554 PRO B O 1
ATOM 9911 N N . TYR B 1 555 ? 20.375 8.414 -20.672 1 95.81 555 TYR B N 1
ATOM 9912 C CA . TYR B 1 555 ? 19.438 7.496 -21.312 1 95.81 555 TYR B CA 1
ATOM 9913 C C . TYR B 1 555 ? 20.141 6.602 -22.312 1 95.81 555 TYR B C 1
ATOM 9915 O O . TYR B 1 555 ? 19.906 5.391 -22.359 1 95.81 555 TYR B O 1
ATOM 9923 N N . TYR B 1 556 ? 21.078 7.156 -23.078 1 95 556 TYR B N 1
ATOM 9924 C CA . TYR B 1 556 ? 21.75 6.379 -24.109 1 95 556 TYR B CA 1
ATOM 9925 C C . TYR B 1 556 ? 22.641 5.312 -23.484 1 95 556 TYR B C 1
ATOM 9927 O O . TYR B 1 556 ? 22.844 4.246 -24.078 1 95 556 TYR B O 1
ATOM 9935 N N . MET B 1 557 ? 23.156 5.523 -22.328 1 95.19 557 MET B N 1
ATOM 9936 C CA . MET B 1 557 ? 24.031 4.566 -21.656 1 95.19 557 MET B CA 1
ATOM 9937 C C . MET B 1 557 ? 23.234 3.383 -21.125 1 95.19 557 MET B C 1
ATOM 9939 O O . MET B 1 557 ? 23.797 2.32 -20.844 1 95.19 557 MET B O 1
ATOM 9943 N N . LEU B 1 558 ? 21.938 3.555 -20.969 1 95.38 558 LEU B N 1
ATOM 9944 C CA . LEU B 1 558 ? 21.094 2.527 -20.375 1 95.38 558 LEU B CA 1
ATOM 9945 C C . LEU B 1 558 ? 20.547 1.574 -21.438 1 95.38 558 LEU B C 1
ATOM 9947 O O . LEU B 1 558 ? 19.938 0.558 -21.109 1 95.38 558 LEU B O 1
ATOM 9951 N N . GLN B 1 559 ? 20.875 1.83 -22.672 1 95.06 559 GLN B N 1
ATOM 9952 C CA . GLN B 1 559 ? 20.422 0.979 -23.766 1 95.06 559 GLN B CA 1
ATOM 9953 C C . GLN B 1 559 ? 21.25 -0.293 -23.859 1 95.06 559 GLN B C 1
ATOM 9955 O O . GLN B 1 559 ? 22.438 -0.289 -23.516 1 95.06 559 GLN B O 1
ATOM 9960 N N . GLU B 1 560 ? 20.641 -1.33 -24.312 1 92.06 560 GLU B N 1
ATOM 9961 C CA . GLU B 1 560 ? 21.328 -2.607 -24.5 1 92.06 560 GLU B CA 1
ATOM 9962 C C . GLU B 1 560 ? 22.469 -2.482 -25.484 1 92.06 560 GLU B C 1
ATOM 9964 O O . GLU B 1 560 ? 23.516 -3.115 -25.312 1 92.06 560 GLU B O 1
ATOM 9969 N N . SER B 1 561 ? 22.328 -1.616 -26.453 1 92.31 561 SER B N 1
ATOM 9970 C CA . SER B 1 561 ? 23.297 -1.481 -27.531 1 92.31 561 SER B CA 1
ATOM 9971 C C . SER B 1 561 ? 24.5 -0.642 -27.109 1 92.31 561 SER B C 1
ATOM 9973 O O . SER B 1 561 ? 25.516 -0.601 -27.797 1 92.31 561 SER B O 1
ATOM 9975 N N . TYR B 1 562 ? 24.422 -0.075 -25.891 1 94.19 562 TYR B N 1
ATOM 9976 C CA . TYR B 1 562 ? 25.5 0.791 -25.438 1 94.19 562 TYR B CA 1
ATOM 9977 C C . TYR B 1 562 ? 26.766 -0.015 -25.141 1 94.19 562 TYR B C 1
ATOM 9979 O O . TYR B 1 562 ? 26.688 -1.075 -24.516 1 94.19 562 TYR B O 1
ATOM 9987 N N . THR B 1 563 ? 27.875 0.454 -25.656 1 92.31 563 THR B N 1
ATOM 9988 C CA . THR B 1 563 ? 29.188 -0.115 -25.375 1 92.31 563 THR B CA 1
ATOM 9989 C C . THR B 1 563 ? 29.969 0.797 -24.438 1 92.31 563 THR B C 1
ATOM 9991 O O . THR B 1 563 ? 29.938 2.021 -24.578 1 92.31 563 THR B O 1
ATOM 9994 N N . TYR B 1 564 ? 30.656 0.15 -23.547 1 92.5 564 TYR B N 1
ATOM 9995 C CA . TYR B 1 564 ? 31.422 0.892 -22.547 1 92.5 564 TYR B CA 1
ATOM 9996 C C . TYR B 1 564 ? 32.312 1.932 -23.203 1 92.5 564 TYR B C 1
ATOM 9998 O O . TYR B 1 564 ? 33.062 1.62 -24.141 1 92.5 564 TYR B O 1
ATOM 10006 N N . HIS B 1 565 ? 32.188 3.117 -22.781 1 93.69 565 HIS B N 1
ATOM 10007 C CA . HIS B 1 565 ? 33.031 4.242 -23.156 1 93.69 565 HIS B CA 1
ATOM 10008 C C . HIS B 1 565 ? 33.625 4.938 -21.938 1 93.69 565 HIS B C 1
ATOM 10010 O O . HIS B 1 565 ? 32.875 5.402 -21.062 1 93.69 565 HIS B O 1
ATOM 10016 N N . ILE B 1 566 ? 34.875 5.078 -21.875 1 93.88 566 ILE B N 1
ATOM 10017 C CA . ILE B 1 566 ? 35.594 5.547 -20.703 1 93.88 566 ILE B CA 1
ATOM 10018 C C . ILE B 1 566 ? 35.156 6.977 -20.359 1 93.88 566 ILE B C 1
ATOM 10020 O O . ILE B 1 566 ? 34.969 7.312 -19.188 1 93.88 566 ILE B O 1
ATOM 10024 N N . LEU B 1 567 ? 35.062 7.801 -21.312 1 92.44 567 LEU B N 1
ATOM 10025 C CA . LEU B 1 567 ? 34.781 9.211 -21.094 1 92.44 567 LEU B CA 1
ATOM 10026 C C . LEU B 1 567 ? 33.344 9.383 -20.562 1 92.44 567 LEU B C 1
ATOM 10028 O O . LEU B 1 567 ? 33.125 10.188 -19.656 1 92.44 567 LEU B O 1
ATOM 10032 N N . ASP B 1 568 ? 32.438 8.648 -21.203 1 91.81 568 ASP B N 1
ATOM 10033 C CA . ASP B 1 568 ? 31.031 8.727 -20.734 1 91.81 568 ASP B CA 1
ATOM 10034 C C . ASP B 1 568 ? 30.906 8.234 -19.297 1 91.81 568 ASP B C 1
ATOM 10036 O O . ASP B 1 568 ? 30.234 8.859 -18.484 1 91.81 568 ASP B O 1
ATOM 10040 N N . SER B 1 569 ? 31.547 7.152 -19.047 1 94.44 569 SER B N 1
ATOM 10041 C CA . SER B 1 569 ? 31.469 6.523 -17.719 1 94.44 569 SER B CA 1
ATOM 10042 C C . SER B 1 569 ? 32.125 7.402 -16.656 1 94.44 569 SER B C 1
ATOM 10044 O O . SER B 1 569 ? 31.688 7.391 -15.5 1 94.44 569 SER B O 1
ATOM 10046 N N . ALA B 1 570 ? 33.125 8.117 -17.031 1 95.94 570 ALA B N 1
ATOM 10047 C CA . ALA B 1 570 ? 33.844 8.977 -16.078 1 95.94 570 ALA B CA 1
ATOM 10048 C C . ALA B 1 570 ? 33.125 10.32 -15.922 1 95.94 570 ALA B C 1
ATOM 10050 O O . ALA B 1 570 ? 33.062 10.883 -14.828 1 95.94 570 ALA B O 1
ATOM 10051 N N . ALA B 1 571 ? 32.625 10.82 -16.938 1 95 571 ALA B N 1
ATOM 10052 C CA . ALA B 1 571 ? 32.031 12.164 -16.969 1 95 571 ALA B CA 1
ATOM 10053 C C . ALA B 1 571 ? 30.766 12.234 -16.156 1 95 571 ALA B C 1
ATOM 10055 O O . ALA B 1 571 ? 30.516 13.227 -15.461 1 95 571 ALA B O 1
ATOM 10056 N N . TYR B 1 572 ? 29.938 11.258 -16.234 1 94.88 572 TYR B N 1
ATOM 10057 C CA . TYR B 1 572 ? 28.625 11.336 -15.586 1 94.88 572 TYR B CA 1
ATOM 10058 C C . TYR B 1 572 ? 28.766 11.438 -14.078 1 94.88 572 TYR B C 1
ATOM 10060 O O . TYR B 1 572 ? 28.266 12.383 -13.461 1 94.88 572 TYR B O 1
ATOM 10068 N N . PRO B 1 573 ? 29.453 10.531 -13.422 1 95.25 573 PRO B N 1
ATOM 10069 C CA . PRO B 1 573 ? 29.562 10.703 -11.977 1 95.25 573 PRO B CA 1
ATOM 10070 C C . PRO B 1 573 ? 30.391 11.922 -11.578 1 95.25 573 PRO B C 1
ATOM 10072 O O . PRO B 1 573 ? 30.125 12.555 -10.555 1 95.25 573 PRO B O 1
ATOM 10075 N N . ALA B 1 574 ? 31.391 12.297 -12.352 1 96.25 574 ALA B N 1
ATOM 10076 C CA . ALA B 1 574 ? 32.281 13.398 -12.008 1 96.25 574 ALA B CA 1
ATOM 10077 C C . ALA B 1 574 ? 31.578 14.742 -12.195 1 96.25 574 ALA B C 1
ATOM 10079 O O . ALA B 1 574 ? 31.422 15.516 -11.242 1 96.25 574 ALA B O 1
ATOM 10080 N N . VAL B 1 575 ? 31.062 14.977 -13.344 1 96.62 575 VAL B N 1
ATOM 10081 C CA . VAL B 1 575 ? 30.469 16.266 -13.672 1 96.62 575 VAL B CA 1
ATOM 10082 C C . VAL B 1 575 ? 29 16.281 -13.234 1 96.62 575 VAL B C 1
ATOM 10084 O O . VAL B 1 575 ? 28.484 17.328 -12.82 1 96.62 575 VAL B O 1
ATOM 10087 N N . GLY B 1 576 ? 28.344 15.188 -13.352 1 96.31 576 GLY B N 1
ATOM 10088 C CA . GLY B 1 576 ? 26.953 15.102 -12.969 1 96.31 576 GLY B CA 1
ATOM 10089 C C . GLY B 1 576 ? 26.703 15.477 -11.516 1 96.31 576 GLY B C 1
ATOM 10090 O O . GLY B 1 576 ? 25.797 16.266 -11.211 1 96.31 576 GLY B O 1
ATOM 10091 N N . ARG B 1 577 ? 27.453 14.961 -10.602 1 96.88 577 ARG B N 1
ATOM 10092 C CA . ARG B 1 577 ? 27.297 15.242 -9.18 1 96.88 577 ARG B CA 1
ATOM 10093 C C . ARG B 1 577 ? 27.531 16.719 -8.891 1 96.88 577 ARG B C 1
ATOM 10095 O O . ARG B 1 577 ? 26.844 17.312 -8.047 1 96.88 577 ARG B O 1
ATOM 10102 N N . LEU B 1 578 ? 28.5 17.266 -9.578 1 97.75 578 LEU B N 1
ATOM 10103 C CA . LEU B 1 578 ? 28.781 18.688 -9.422 1 97.75 578 LEU B CA 1
ATOM 10104 C C . LEU B 1 578 ? 27.594 19.516 -9.883 1 97.75 578 LEU B C 1
ATOM 10106 O O . LEU B 1 578 ? 27.156 20.422 -9.164 1 97.75 578 LEU B O 1
ATOM 10110 N N . LEU B 1 579 ? 27.094 19.188 -11.039 1 97.69 579 LEU B N 1
ATOM 10111 C CA . LEU B 1 579 ? 25.984 19.938 -11.602 1 97.69 579 LEU B CA 1
ATOM 10112 C C . LEU B 1 579 ? 24.75 19.812 -10.719 1 97.69 579 LEU B C 1
ATOM 10114 O O . LEU B 1 579 ? 24.016 20.781 -10.523 1 97.69 579 LEU B O 1
ATOM 10118 N N . TRP B 1 580 ? 24.516 18.641 -10.234 1 97.94 580 TRP B N 1
ATOM 10119 C CA . TRP B 1 580 ? 23.391 18.422 -9.336 1 97.94 580 TRP B CA 1
ATOM 10120 C C . TRP B 1 580 ? 23.516 19.297 -8.086 1 97.94 580 TRP B C 1
ATOM 10122 O O . TRP B 1 580 ? 22.547 19.953 -7.688 1 97.94 580 TRP B O 1
ATOM 10132 N N . ALA B 1 581 ? 24.703 19.344 -7.508 1 98.31 581 ALA B N 1
ATOM 10133 C CA . ALA B 1 581 ? 24.953 20.125 -6.297 1 98.31 581 ALA B CA 1
ATOM 10134 C C . ALA B 1 581 ? 24.75 21.625 -6.559 1 98.31 581 ALA B C 1
ATOM 10136 O O . ALA B 1 581 ? 24.203 22.328 -5.715 1 98.31 581 ALA B O 1
ATOM 10137 N N . ILE B 1 582 ? 25.219 22.078 -7.688 1 98.12 582 ILE B N 1
ATOM 10138 C CA . ILE B 1 582 ? 25.047 23.469 -8.055 1 98.12 582 ILE B CA 1
ATOM 10139 C C . ILE B 1 582 ? 23.578 23.812 -8.211 1 98.12 582 ILE B C 1
ATOM 10141 O O . ILE B 1 582 ? 23.109 24.859 -7.766 1 98.12 582 ILE B O 1
ATOM 10145 N N . GLY B 1 583 ? 22.828 22.906 -8.836 1 98 583 GLY B N 1
ATOM 10146 C CA . GLY B 1 583 ? 21.391 23.109 -8.961 1 98 583 GLY B CA 1
ATOM 10147 C C . GLY B 1 583 ? 20.688 23.203 -7.625 1 98 583 GLY B C 1
ATOM 10148 O O . GLY B 1 583 ? 19.891 24.109 -7.402 1 98 583 GLY B O 1
ATOM 10149 N N . ILE B 1 584 ? 20.984 22.312 -6.727 1 98 584 ILE B N 1
ATOM 10150 C CA . ILE B 1 584 ? 20.406 22.328 -5.387 1 98 584 ILE B CA 1
ATOM 10151 C C . ILE B 1 584 ? 20.797 23.609 -4.668 1 98 584 ILE B C 1
ATOM 10153 O O . ILE B 1 584 ? 19.969 24.219 -3.975 1 98 584 ILE B O 1
ATOM 10157 N N . SER B 1 585 ? 22.031 24.031 -4.828 1 98 585 SER B N 1
ATOM 10158 C CA . SER B 1 585 ? 22.531 25.25 -4.199 1 98 585 SER B CA 1
ATOM 10159 C C . SER B 1 585 ? 21.766 26.469 -4.691 1 98 585 SER B C 1
ATOM 10161 O O . SER B 1 585 ? 21.5 27.391 -3.918 1 98 585 SER B O 1
ATOM 10163 N N . TRP B 1 586 ? 21.453 26.453 -5.965 1 97.19 586 TRP B N 1
ATOM 10164 C CA . TRP B 1 586 ? 20.672 27.562 -6.512 1 97.19 586 TRP B CA 1
ATOM 10165 C C . TRP B 1 586 ? 19.297 27.625 -5.859 1 97.19 586 TRP B C 1
ATOM 10167 O O . TRP B 1 586 ? 18.812 28.703 -5.52 1 97.19 586 TRP B O 1
ATOM 10177 N N . ILE B 1 587 ? 18.688 26.531 -5.676 1 96.94 587 ILE B N 1
ATOM 10178 C CA . ILE B 1 587 ? 17.375 26.469 -5.043 1 96.94 587 ILE B CA 1
ATOM 10179 C C . ILE B 1 587 ? 17.453 27.016 -3.617 1 96.94 587 ILE B C 1
ATOM 10181 O O . ILE B 1 587 ? 16.656 27.859 -3.219 1 96.94 587 ILE B O 1
ATOM 10185 N N . ILE B 1 588 ? 18.438 26.594 -2.877 1 96.56 588 ILE B N 1
ATOM 10186 C CA . ILE B 1 588 ? 18.609 27.031 -1.497 1 96.56 588 ILE B CA 1
ATOM 10187 C C . ILE B 1 588 ? 18.875 28.531 -1.465 1 96.56 588 ILE B C 1
ATOM 10189 O O . ILE B 1 588 ? 18.281 29.266 -0.668 1 96.56 588 ILE B O 1
ATOM 10193 N N . PHE B 1 589 ? 19.719 28.969 -2.371 1 95.44 589 PHE B N 1
ATOM 10194 C CA . PHE B 1 589 ? 20.109 30.359 -2.438 1 95.44 589 PHE B CA 1
ATOM 10195 C C . PHE B 1 589 ? 18.891 31.25 -2.73 1 95.44 589 PHE B C 1
ATOM 10197 O O . PHE B 1 589 ? 18.688 32.25 -2.057 1 95.44 589 PHE B O 1
ATOM 10204 N N . THR B 1 590 ? 18.125 30.875 -3.705 1 94.5 590 THR B N 1
ATOM 10205 C CA . THR B 1 590 ? 16.984 31.688 -4.102 1 94.5 590 THR B CA 1
ATOM 10206 C C . THR B 1 590 ? 15.898 31.656 -3.025 1 94.5 590 THR B C 1
ATOM 10208 O O . THR B 1 590 ? 15.203 32.656 -2.797 1 94.5 590 THR B O 1
ATOM 10211 N N . CYS B 1 591 ? 15.742 30.578 -2.367 1 92.5 591 CYS B N 1
ATOM 10212 C CA . CYS B 1 591 ? 14.773 30.5 -1.274 1 92.5 591 CYS B CA 1
ATOM 10213 C C . CYS B 1 591 ? 15.188 31.391 -0.115 1 92.5 591 CYS B C 1
ATOM 10215 O O . CYS B 1 591 ? 14.344 32.062 0.474 1 92.5 591 CYS B O 1
ATOM 10217 N N . HIS B 1 592 ? 16.453 31.391 0.181 1 89.88 592 HIS B N 1
ATOM 10218 C CA . HIS B 1 592 ? 16.969 32.156 1.301 1 89.88 592 HIS B CA 1
ATOM 10219 C C . HIS B 1 592 ? 16.906 33.656 1.009 1 89.88 592 HIS B C 1
ATOM 10221 O O . HIS B 1 592 ? 16.688 34.469 1.919 1 89.88 592 HIS B O 1
ATOM 10227 N N . THR B 1 593 ? 17.062 34.031 -0.268 1 90.38 593 THR B N 1
ATOM 10228 C CA . THR B 1 593 ? 17.125 35.438 -0.631 1 90.38 593 THR B CA 1
ATOM 10229 C C . THR B 1 593 ? 15.734 35.969 -0.988 1 90.38 593 THR B C 1
ATOM 10231 O O . THR B 1 593 ? 15.594 37.125 -1.398 1 90.38 593 THR B O 1
ATOM 10234 N N . GLY B 1 594 ? 14.695 35.125 -0.933 1 88.38 594 GLY B N 1
ATOM 10235 C CA . GLY B 1 594 ? 13.32 35.562 -1.127 1 88.38 594 GLY B CA 1
ATOM 10236 C C . GLY B 1 594 ? 12.844 35.438 -2.561 1 88.38 594 GLY B C 1
ATOM 10237 O O . GLY B 1 594 ? 11.75 35.875 -2.904 1 88.38 594 GLY B O 1
ATOM 10238 N N . TYR B 1 595 ? 13.617 34.844 -3.412 1 91.69 595 TYR B N 1
ATOM 10239 C CA . TYR B 1 595 ? 13.273 34.719 -4.828 1 91.69 595 TYR B CA 1
ATOM 10240 C C . TYR B 1 595 ? 12.781 33.312 -5.16 1 91.69 595 TYR B C 1
ATOM 10242 O O . TYR B 1 595 ? 12.719 32.938 -6.332 1 91.69 595 TYR B O 1
ATOM 10250 N N . GLY B 1 596 ? 12.461 32.562 -4.191 1 90.75 596 GLY B N 1
ATOM 10251 C CA . GLY B 1 596 ? 12.047 31.188 -4.406 1 90.75 596 GLY B CA 1
ATOM 10252 C C . GLY B 1 596 ? 10.602 31.062 -4.848 1 90.75 596 GLY B C 1
ATOM 10253 O O . GLY B 1 596 ? 10.203 30.016 -5.371 1 90.75 596 GLY B O 1
ATOM 10254 N N . GLY B 1 597 ? 9.758 32 -4.707 1 88 597 GLY B N 1
ATOM 10255 C CA . GLY B 1 597 ? 8.383 32.031 -5.168 1 88 597 GLY B CA 1
ATOM 10256 C C . GLY B 1 597 ? 7.559 30.875 -4.633 1 88 597 GLY B C 1
ATOM 10257 O O . GLY B 1 597 ? 7.543 30.609 -3.428 1 88 597 GLY B O 1
ATOM 10258 N N . LEU B 1 598 ? 6.902 30.156 -5.59 1 85.69 598 LEU B N 1
ATOM 10259 C CA . LEU B 1 598 ? 6.02 29.047 -5.266 1 85.69 598 LEU B CA 1
ATOM 10260 C C . LEU B 1 598 ? 6.812 27.859 -4.734 1 85.69 598 LEU B C 1
ATOM 10262 O O . LEU B 1 598 ? 6.324 27.109 -3.879 1 85.69 598 LEU B O 1
ATOM 10266 N N . LEU B 1 599 ? 7.957 27.766 -5.211 1 91.62 599 LEU B N 1
ATOM 10267 C CA . LEU B 1 599 ? 8.797 26.656 -4.75 1 91.62 599 LEU B CA 1
ATOM 10268 C C . LEU B 1 599 ? 9.164 26.828 -3.281 1 91.62 599 LEU B C 1
ATOM 10270 O O . LEU B 1 599 ? 9.172 25.844 -2.523 1 91.62 599 LEU B O 1
ATOM 10274 N N . ASN B 1 600 ? 9.477 28 -2.904 1 91.94 600 ASN B N 1
ATOM 10275 C CA . ASN B 1 600 ? 9.781 28.281 -1.504 1 91.94 600 ASN B CA 1
ATOM 10276 C C . ASN B 1 600 ? 8.578 27.984 -0.604 1 91.94 600 ASN B C 1
ATOM 10278 O O . ASN B 1 600 ? 8.742 27.453 0.492 1 91.94 600 ASN B O 1
ATOM 10282 N N . ARG B 1 601 ? 7.434 28.344 -1.115 1 88 601 ARG B N 1
ATOM 10283 C CA . ARG B 1 601 ? 6.215 28.078 -0.354 1 88 601 ARG B CA 1
ATOM 10284 C C . ARG B 1 601 ? 5.984 26.578 -0.192 1 88 601 ARG B C 1
ATOM 10286 O O . ARG B 1 601 ? 5.598 26.125 0.883 1 88 601 ARG B O 1
ATOM 10293 N N . LEU B 1 602 ? 6.211 25.891 -1.188 1 90.81 602 LEU B N 1
ATOM 10294 C CA . LEU B 1 602 ? 6.043 24.453 -1.149 1 90.81 602 LEU B CA 1
ATOM 10295 C C . LEU B 1 602 ? 7.055 23.812 -0.207 1 90.81 602 LEU B C 1
ATOM 10297 O O . LEU B 1 602 ? 6.695 22.969 0.62 1 90.81 602 LEU B O 1
ATOM 10301 N N . LEU B 1 603 ? 8.25 24.203 -0.294 1 94 603 LEU B N 1
ATOM 10302 C CA . LEU B 1 603 ? 9.328 23.609 0.475 1 94 603 LEU B CA 1
ATOM 10303 C C . LEU B 1 603 ? 9.234 23.984 1.947 1 94 603 LEU B C 1
ATOM 10305 O O . LEU B 1 603 ? 9.844 23.344 2.805 1 94 603 LEU B O 1
ATOM 10309 N N . ASN B 1 604 ? 8.445 25.031 2.232 1 90.62 604 ASN B N 1
ATOM 10310 C CA . ASN B 1 604 ? 8.281 25.469 3.613 1 90.62 604 ASN B CA 1
ATOM 10311 C C . ASN B 1 604 ? 6.93 25.031 4.184 1 90.62 604 ASN B C 1
ATOM 10313 O O . ASN B 1 604 ? 6.535 25.484 5.262 1 90.62 604 ASN B O 1
ATOM 10317 N N . CYS B 1 605 ? 6.293 24.25 3.461 1 87.81 605 CYS B N 1
ATOM 10318 C CA . CYS B 1 605 ? 4.98 23.828 3.936 1 87.81 605 CYS B CA 1
ATOM 10319 C C . CYS B 1 605 ? 5.098 22.984 5.203 1 87.81 605 CYS B C 1
ATOM 10321 O O . CYS B 1 605 ? 6.102 22.312 5.41 1 87.81 605 CYS B O 1
ATOM 10323 N N . TYR B 1 606 ? 4.066 22.984 6.02 1 87.75 606 TYR B N 1
ATOM 10324 C CA . TYR B 1 606 ? 4.047 22.391 7.348 1 87.75 606 TYR B CA 1
ATOM 10325 C C . TYR B 1 606 ? 4.27 20.875 7.27 1 87.75 606 TYR B C 1
ATOM 10327 O O . TYR B 1 606 ? 5.055 20.312 8.039 1 87.75 606 TYR B O 1
ATOM 10335 N N . ALA B 1 607 ? 3.662 20.234 6.359 1 89.12 607 ALA B N 1
ATOM 10336 C CA . ALA B 1 607 ? 3.754 18.781 6.234 1 89.12 607 ALA B CA 1
ATOM 10337 C C . ALA B 1 607 ? 5.188 18.344 5.941 1 89.12 607 ALA B C 1
ATOM 10339 O O . ALA B 1 607 ? 5.68 17.375 6.516 1 89.12 607 ALA B O 1
ATOM 10340 N N . LEU B 1 608 ? 5.844 19.094 5.09 1 94.06 608 LEU B N 1
ATOM 10341 C CA . LEU B 1 608 ? 7.211 18.734 4.723 1 94.06 608 LEU B CA 1
ATOM 10342 C C . LEU B 1 608 ? 8.172 19.016 5.875 1 94.06 608 LEU B C 1
ATOM 10344 O O . LEU B 1 608 ? 9.172 18.312 6.039 1 94.06 608 LEU B O 1
ATOM 10348 N N . ARG B 1 609 ? 7.836 19.953 6.691 1 93.19 609 ARG B N 1
ATOM 10349 C CA . ARG B 1 609 ? 8.664 20.25 7.859 1 93.19 609 ARG B CA 1
ATOM 10350 C C . ARG B 1 609 ? 8.609 19.094 8.867 1 93.19 609 ARG B C 1
ATOM 10352 O O . ARG B 1 609 ? 9.641 18.719 9.422 1 93.19 609 ARG B O 1
ATOM 10359 N N . VAL B 1 610 ? 7.438 18.594 9.023 1 93.25 610 VAL B N 1
ATOM 10360 C CA . VAL B 1 610 ? 7.273 17.469 9.945 1 93.25 610 VAL B CA 1
ATOM 10361 C C . VAL B 1 610 ? 8 16.234 9.398 1 93.25 610 VAL B C 1
ATOM 10363 O O . VAL B 1 610 ? 8.719 15.562 10.141 1 93.25 610 VAL B O 1
ATOM 10366 N N . LEU B 1 611 ? 7.891 16.016 8.117 1 95.75 611 LEU B N 1
ATOM 10367 C CA . LEU B 1 611 ? 8.531 14.867 7.496 1 95.75 611 LEU B CA 1
ATOM 10368 C C . LEU B 1 611 ? 10.047 15.023 7.5 1 95.75 611 LEU B C 1
ATOM 10370 O O . LEU B 1 611 ? 10.773 14.031 7.574 1 95.75 611 LEU B O 1
ATOM 10374 N N . SER B 1 612 ? 10.453 16.25 7.422 1 95.56 612 SER B N 1
ATOM 10375 C CA . SER B 1 612 ? 11.883 16.516 7.453 1 95.56 612 SER B CA 1
ATOM 10376 C C . SER B 1 612 ? 12.5 16.094 8.781 1 95.56 612 SER B C 1
ATOM 10378 O O . SER B 1 612 ? 13.602 15.547 8.812 1 95.56 612 SER B O 1
ATOM 10380 N N . ARG B 1 613 ? 11.758 16.25 9.836 1 95 613 ARG B N 1
ATOM 10381 C CA . ARG B 1 613 ? 12.25 15.898 11.164 1 95 613 ARG B CA 1
ATOM 10382 C C . ARG B 1 613 ? 12.305 14.383 11.336 1 95 613 ARG B C 1
ATOM 10384 O O . ARG B 1 613 ? 13.047 13.875 12.18 1 95 613 ARG B O 1
ATOM 10391 N N . LEU B 1 614 ? 11.586 13.695 10.477 1 97.06 614 LEU B N 1
ATOM 10392 C CA . LEU B 1 614 ? 11.57 12.234 10.531 1 97.06 614 LEU B CA 1
ATOM 10393 C C . LEU B 1 614 ? 12.516 11.648 9.484 1 97.06 614 LEU B C 1
ATOM 10395 O O . LEU B 1 614 ? 12.672 10.43 9.398 1 97.06 614 LEU B O 1
ATOM 10399 N N . SER B 1 615 ? 13.188 12.5 8.758 1 96.25 615 SER B N 1
ATOM 10400 C CA . SER B 1 615 ? 13.961 12.047 7.605 1 96.25 615 SER B CA 1
ATOM 10401 C C . SER B 1 615 ? 15.102 11.125 8.031 1 96.25 615 SER B C 1
ATOM 10403 O O . SER B 1 615 ? 15.375 10.125 7.371 1 96.25 615 SER B O 1
ATOM 10405 N N . TYR B 1 616 ? 15.797 11.461 9.156 1 95.75 616 TYR B N 1
ATOM 10406 C CA . TYR B 1 616 ? 16.922 10.656 9.617 1 95.75 616 TYR B CA 1
ATOM 10407 C C . TYR B 1 616 ? 16.469 9.242 9.977 1 95.75 616 TYR B C 1
ATOM 10409 O O . TYR B 1 616 ? 17.031 8.266 9.477 1 95.75 616 TYR B O 1
ATOM 10417 N N . THR B 1 617 ? 15.414 9.133 10.758 1 96.94 617 THR B N 1
ATOM 10418 C CA . THR B 1 617 ? 14.914 7.832 11.18 1 96.94 617 THR B CA 1
ATOM 10419 C C . THR B 1 617 ? 14.273 7.098 10.008 1 96.94 617 THR B C 1
ATOM 10421 O O . THR B 1 617 ? 14.367 5.871 9.906 1 96.94 617 THR B O 1
ATOM 10424 N N . LEU B 1 618 ? 13.664 7.812 9.117 1 97.31 618 LEU B N 1
ATOM 10425 C CA . LEU B 1 618 ? 13.047 7.227 7.938 1 97.31 618 LEU B CA 1
ATOM 10426 C C . LEU B 1 618 ? 14.094 6.594 7.027 1 97.31 618 LEU B C 1
ATOM 10428 O O . LEU B 1 618 ? 13.922 5.465 6.562 1 97.31 618 LEU B O 1
ATOM 10432 N N . ASN B 1 619 ? 15.172 7.293 6.816 1 94.81 619 ASN B N 1
ATOM 10433 C CA . ASN B 1 619 ? 16.234 6.781 5.949 1 94.81 619 ASN B CA 1
ATOM 10434 C C . ASN B 1 619 ? 16.938 5.578 6.574 1 94.81 619 ASN B C 1
ATOM 10436 O O . ASN B 1 619 ? 17.422 4.699 5.859 1 94.81 619 ASN B O 1
ATOM 10440 N N . LEU B 1 620 ? 16.891 5.523 7.855 1 94.38 620 LEU B N 1
ATOM 10441 C CA . LEU B 1 620 ? 17.547 4.426 8.555 1 94.38 620 LEU B CA 1
ATOM 10442 C C . LEU B 1 620 ? 16.656 3.189 8.594 1 94.38 620 LEU B C 1
ATOM 10444 O O . LEU B 1 620 ? 17.156 2.061 8.602 1 94.38 620 LEU B O 1
ATOM 10448 N N . THR B 1 621 ? 15.367 3.354 8.531 1 95.06 621 THR B N 1
ATOM 10449 C CA . THR B 1 621 ? 14.5 2.225 8.844 1 95.06 621 THR B CA 1
ATOM 10450 C C . THR B 1 621 ? 13.797 1.716 7.59 1 95.06 621 THR B C 1
ATOM 10452 O O . THR B 1 621 ? 13.32 0.582 7.562 1 95.06 621 THR B O 1
ATOM 10455 N N . HIS B 1 622 ? 13.68 2.441 6.504 1 96.19 622 HIS B N 1
ATOM 10456 C CA . HIS B 1 622 ? 12.852 2.07 5.363 1 96.19 622 HIS B CA 1
ATOM 10457 C C . HIS B 1 622 ? 13.336 0.771 4.73 1 96.19 622 HIS B C 1
ATOM 10459 O O . HIS B 1 622 ? 12.539 0.011 4.176 1 96.19 622 HIS B O 1
ATOM 10465 N N . PHE B 1 623 ? 14.594 0.493 4.852 1 93.38 623 PHE B N 1
ATOM 10466 C CA . PHE B 1 623 ? 15.172 -0.661 4.172 1 93.38 623 PHE B CA 1
ATOM 10467 C C . PHE B 1 623 ? 14.695 -1.96 4.812 1 93.38 623 PHE B C 1
ATOM 10469 O O . PHE B 1 623 ? 14.688 -3.01 4.164 1 93.38 623 PHE B O 1
ATOM 10476 N N . ILE B 1 624 ? 14.281 -1.923 6.062 1 94.56 624 ILE B N 1
ATOM 10477 C CA . ILE B 1 624 ? 13.734 -3.086 6.75 1 94.56 624 ILE B CA 1
ATOM 10478 C C . ILE B 1 624 ? 12.492 -3.582 6.016 1 94.56 624 ILE B C 1
ATOM 10480 O O . ILE B 1 624 ? 12.312 -4.789 5.836 1 94.56 624 ILE B O 1
ATOM 10484 N N . LEU B 1 625 ? 11.711 -2.662 5.543 1 94.69 625 LEU B N 1
ATOM 10485 C CA . LEU B 1 625 ? 10.469 -3.031 4.875 1 94.69 625 LEU B CA 1
ATOM 10486 C C . LEU B 1 625 ? 10.742 -3.635 3.504 1 94.69 625 LEU B C 1
ATOM 10488 O O . LEU B 1 625 ? 10.023 -4.531 3.059 1 94.69 625 LEU B O 1
ATOM 10492 N N . LEU B 1 626 ? 11.773 -3.17 2.838 1 93.44 626 LEU B N 1
ATOM 10493 C CA . LEU B 1 626 ? 12.125 -3.725 1.535 1 93.44 626 LEU B CA 1
ATOM 10494 C C . LEU B 1 626 ? 12.586 -5.176 1.668 1 93.44 626 LEU B C 1
ATOM 10496 O O . LEU B 1 626 ? 12.125 -6.043 0.924 1 93.44 626 LEU B O 1
ATOM 10500 N N . MET B 1 627 ? 13.406 -5.418 2.67 1 92.75 627 MET B N 1
ATOM 10501 C CA . MET B 1 627 ? 13.891 -6.777 2.91 1 92.75 627 MET B CA 1
ATOM 10502 C C . MET B 1 627 ? 12.75 -7.684 3.369 1 92.75 627 MET B C 1
ATOM 10504 O O . MET B 1 627 ? 12.664 -8.836 2.941 1 92.75 627 MET B O 1
ATOM 10508 N N . HIS B 1 628 ? 11.961 -7.105 4.23 1 94.69 628 HIS B N 1
ATOM 10509 C CA . HIS B 1 628 ? 10.828 -7.859 4.75 1 94.69 628 HIS B CA 1
ATOM 10510 C C . HIS B 1 628 ? 9.875 -8.273 3.627 1 94.69 628 HIS B C 1
ATOM 10512 O O . HIS B 1 628 ? 9.398 -9.406 3.598 1 94.69 628 HIS B O 1
ATOM 10518 N N . ASN B 1 629 ? 9.609 -7.414 2.682 1 93.69 629 ASN B N 1
ATOM 10519 C CA . ASN B 1 629 ? 8.734 -7.723 1.552 1 93.69 629 ASN B CA 1
ATOM 10520 C C . ASN B 1 629 ? 9.305 -8.859 0.704 1 93.69 629 ASN B C 1
ATOM 10522 O O . ASN B 1 629 ? 8.578 -9.789 0.346 1 93.69 629 ASN B O 1
ATOM 10526 N N . GLY B 1 630 ? 10.555 -8.805 0.408 1 91.81 630 GLY B N 1
ATOM 10527 C CA . GLY B 1 630 ? 11.172 -9.844 -0.396 1 91.81 630 GLY B CA 1
ATOM 10528 C C . GLY B 1 630 ? 11.203 -11.195 0.295 1 91.81 630 GLY B C 1
ATOM 10529 O O . GLY B 1 630 ? 10.93 -12.219 -0.327 1 91.81 630 GLY B O 1
ATOM 10530 N N . GLY B 1 631 ? 11.477 -11.18 1.599 1 92.56 631 GLY B N 1
ATOM 10531 C CA . GLY B 1 631 ? 11.617 -12.422 2.346 1 92.56 631 GLY B CA 1
ATOM 10532 C C . GLY B 1 631 ? 10.289 -13.094 2.641 1 92.56 631 GLY B C 1
ATOM 10533 O O . GLY B 1 631 ? 10.211 -14.32 2.723 1 92.56 631 GLY B O 1
ATOM 10534 N N . ARG B 1 632 ? 9.266 -12.367 2.77 1 93.81 632 ARG B N 1
ATOM 10535 C CA . ARG B 1 632 ? 7.996 -12.914 3.225 1 93.81 632 ARG B CA 1
ATOM 10536 C C . ARG B 1 632 ? 7.152 -13.391 2.047 1 93.81 632 ARG B C 1
ATOM 10538 O O . ARG B 1 632 ? 6.152 -14.086 2.234 1 93.81 632 ARG B O 1
ATOM 10545 N N . ARG B 1 633 ? 7.469 -13.07 0.863 1 93.19 633 ARG B N 1
ATOM 10546 C CA . ARG B 1 633 ? 6.656 -13.367 -0.312 1 93.19 633 ARG B CA 1
ATOM 10547 C C . ARG B 1 633 ? 6.477 -14.867 -0.49 1 93.19 633 ARG B C 1
ATOM 10549 O O . ARG B 1 633 ? 7.438 -15.633 -0.371 1 93.19 633 ARG B O 1
ATOM 10556 N N . ARG B 1 634 ? 5.199 -15.258 -0.754 1 95.56 634 ARG B N 1
ATOM 10557 C CA . ARG B 1 634 ? 4.875 -16.672 -0.964 1 95.56 634 ARG B CA 1
ATOM 10558 C C . ARG B 1 634 ? 4.633 -16.953 -2.441 1 95.56 634 ARG B C 1
ATOM 10560 O O . ARG B 1 634 ? 4.617 -18.125 -2.855 1 95.56 634 ARG B O 1
ATOM 10567 N N . THR B 1 635 ? 4.461 -15.969 -3.219 1 93.88 635 THR B N 1
ATOM 10568 C CA . THR B 1 635 ? 4.223 -16.094 -4.652 1 93.88 635 THR B CA 1
ATOM 10569 C C . THR B 1 635 ? 4.93 -14.992 -5.422 1 93.88 635 THR B C 1
ATOM 10571 O O . THR B 1 635 ? 5.102 -13.883 -4.91 1 93.88 635 THR B O 1
ATOM 10574 N N . PRO B 1 636 ? 5.371 -15.359 -6.648 1 94.25 636 PRO B N 1
ATOM 10575 C CA . PRO B 1 636 ? 5.953 -14.289 -7.465 1 94.25 636 PRO B CA 1
ATOM 10576 C C . PRO B 1 636 ? 4.957 -13.172 -7.773 1 94.25 636 PRO B C 1
ATOM 10578 O O . PRO B 1 636 ? 3.758 -13.43 -7.902 1 94.25 636 PRO B O 1
ATOM 10581 N N . VAL B 1 637 ? 5.457 -12.031 -7.941 1 91 637 VAL B N 1
ATOM 10582 C CA . VAL B 1 637 ? 4.574 -10.875 -8.086 1 91 637 VAL B CA 1
ATOM 10583 C C . VAL B 1 637 ? 4.57 -10.406 -9.539 1 91 637 VAL B C 1
ATOM 10585 O O . VAL B 1 637 ? 5.496 -10.711 -10.297 1 91 637 VAL B O 1
ATOM 10588 N N . TRP B 1 638 ? 3.477 -9.719 -9.93 1 92.06 638 TRP B N 1
ATOM 10589 C CA . TRP B 1 638 ? 3.338 -9.055 -11.219 1 92.06 638 TRP B CA 1
ATOM 10590 C C . TRP B 1 638 ? 3.879 -7.629 -11.148 1 92.06 638 TRP B C 1
ATOM 10592 O O . TRP B 1 638 ? 3.48 -6.844 -10.281 1 92.06 638 TRP B O 1
ATOM 10602 N N . ILE B 1 639 ? 4.73 -7.297 -12.055 1 91.19 639 ILE B N 1
ATOM 10603 C CA . ILE B 1 639 ? 5.355 -5.98 -12.055 1 91.19 639 ILE B CA 1
ATOM 10604 C C . ILE B 1 639 ? 4.656 -5.074 -13.062 1 91.19 639 ILE B C 1
ATOM 10606 O O . ILE B 1 639 ? 4.617 -5.387 -14.258 1 91.19 639 ILE B O 1
ATOM 10610 N N . ASP B 1 640 ? 4.09 -4.027 -12.625 1 91.12 640 ASP B N 1
ATOM 10611 C CA . ASP B 1 640 ? 3.537 -2.959 -13.453 1 91.12 640 ASP B CA 1
ATOM 10612 C C . ASP B 1 640 ? 3.584 -1.619 -12.727 1 91.12 640 ASP B C 1
ATOM 10614 O O . ASP B 1 640 ? 3.947 -1.56 -11.547 1 91.12 640 ASP B O 1
ATOM 10618 N N . ASP B 1 641 ? 3.33 -0.56 -13.359 1 92.06 641 ASP B N 1
ATOM 10619 C CA . ASP B 1 641 ? 3.459 0.775 -12.789 1 92.06 641 ASP B CA 1
ATOM 10620 C C . ASP B 1 641 ? 2.506 0.96 -11.609 1 92.06 641 ASP B C 1
ATOM 10622 O O . ASP B 1 641 ? 2.887 1.52 -10.578 1 92.06 641 ASP B O 1
ATOM 10626 N N . PHE B 1 642 ? 1.308 0.547 -11.766 1 93.31 642 PHE B N 1
ATOM 10627 C CA . PHE B 1 642 ? 0.312 0.748 -10.719 1 93.31 642 PHE B CA 1
ATOM 10628 C C . PHE B 1 642 ? 0.699 -0.004 -9.453 1 93.31 642 PHE B C 1
ATOM 10630 O O . PHE B 1 642 ? 0.644 0.553 -8.352 1 93.31 642 PHE B O 1
ATOM 10637 N N . SER B 1 643 ? 1.045 -1.328 -9.586 1 91.81 643 SER B N 1
ATOM 10638 C CA . SER B 1 643 ? 1.438 -2.123 -8.43 1 91.81 643 SER B CA 1
ATOM 10639 C C . SER B 1 643 ? 2.678 -1.543 -7.754 1 91.81 643 SER B C 1
ATOM 10641 O O . SER B 1 643 ? 2.793 -1.566 -6.527 1 91.81 643 SER B O 1
ATOM 10643 N N . TRP B 1 644 ? 3.564 -1.04 -8.617 1 92.06 644 TRP B N 1
ATOM 10644 C CA . TRP B 1 644 ? 4.789 -0.42 -8.117 1 92.06 644 TRP B CA 1
ATOM 10645 C C . TRP B 1 644 ? 4.469 0.785 -7.238 1 92.06 644 TRP B C 1
ATOM 10647 O O . TRP B 1 644 ? 4.996 0.91 -6.129 1 92.06 644 TRP B O 1
ATOM 10657 N N . ILE B 1 645 ? 3.59 1.602 -7.688 1 94.38 645 ILE B N 1
ATOM 10658 C CA . ILE B 1 645 ? 3.209 2.801 -6.953 1 94.38 645 ILE B CA 1
ATOM 10659 C C . ILE B 1 645 ? 2.43 2.412 -5.695 1 94.38 645 ILE B C 1
ATOM 10661 O O . ILE B 1 645 ? 2.594 3.029 -4.641 1 94.38 645 ILE B O 1
ATOM 10665 N N . GLN B 1 646 ? 1.574 1.439 -5.777 1 94.56 646 GLN B N 1
ATOM 10666 C CA . GLN B 1 646 ? 0.798 0.969 -4.633 1 94.56 646 GLN B CA 1
ATOM 10667 C C . GLN B 1 646 ? 1.71 0.48 -3.514 1 94.56 646 GLN B C 1
ATOM 10669 O O . GLN B 1 646 ? 1.532 0.857 -2.354 1 94.56 646 GLN B O 1
ATOM 10674 N N . ILE B 1 647 ? 2.693 -0.371 -3.836 1 94.56 647 ILE B N 1
ATOM 10675 C CA . ILE B 1 647 ? 3.611 -0.917 -2.842 1 94.56 647 ILE B CA 1
ATOM 10676 C C . ILE B 1 647 ? 4.461 0.207 -2.25 1 94.56 647 ILE B C 1
ATOM 10678 O O . ILE B 1 647 ? 4.711 0.236 -1.043 1 94.56 647 ILE B O 1
ATOM 10682 N N . PHE B 1 648 ? 4.859 1.16 -3.1 1 96.31 648 PHE B N 1
ATOM 10683 C CA . PHE B 1 648 ? 5.656 2.293 -2.646 1 96.31 648 PHE B CA 1
ATOM 10684 C C . PHE B 1 648 ? 4.891 3.115 -1.615 1 96.31 648 PHE B C 1
ATOM 10686 O O . PHE B 1 648 ? 5.418 3.428 -0.547 1 96.31 648 PHE B O 1
ATOM 10693 N N . ILE B 1 649 ? 3.664 3.418 -1.943 1 97.5 649 ILE B N 1
ATOM 10694 C CA . ILE B 1 649 ? 2.854 4.234 -1.044 1 97.5 649 ILE B CA 1
ATOM 10695 C C . ILE B 1 649 ? 2.701 3.523 0.299 1 97.5 649 ILE B C 1
ATOM 10697 O O . ILE B 1 649 ? 2.877 4.137 1.355 1 97.5 649 ILE B O 1
ATOM 10701 N N . ALA B 1 650 ? 2.439 2.279 0.287 1 97.56 650 ALA B N 1
ATOM 10702 C CA . ALA B 1 650 ? 2.248 1.514 1.516 1 97.56 650 ALA B CA 1
ATOM 10703 C C . ALA B 1 650 ? 3.529 1.476 2.344 1 97.56 650 ALA B C 1
ATOM 10705 O O . ALA B 1 650 ? 3.508 1.746 3.547 1 97.56 650 ALA B O 1
ATOM 10706 N N . ASP B 1 651 ? 4.629 1.179 1.711 1 97.12 651 ASP B N 1
ATOM 10707 C CA . ASP B 1 651 ? 5.902 1.043 2.414 1 97.12 651 ASP B CA 1
ATOM 10708 C C . ASP B 1 651 ? 6.383 2.393 2.943 1 97.12 651 ASP B C 1
ATOM 10710 O O . ASP B 1 651 ? 6.984 2.463 4.016 1 97.12 651 ASP B O 1
ATOM 10714 N N . TYR B 1 652 ? 6.188 3.393 2.088 1 97.5 652 TYR B N 1
ATOM 10715 C CA . TYR B 1 652 ? 6.57 4.723 2.547 1 97.5 652 TYR B CA 1
ATOM 10716 C C . TYR B 1 652 ? 5.785 5.117 3.793 1 97.5 652 TYR B C 1
ATOM 10718 O O . TYR B 1 652 ? 6.363 5.602 4.77 1 97.5 652 TYR B O 1
ATOM 10726 N N . MET B 1 653 ? 4.453 4.875 3.822 1 97.5 653 MET B N 1
ATOM 10727 C CA . MET B 1 653 ? 3.611 5.219 4.965 1 97.5 653 MET B CA 1
ATOM 10728 C C . MET B 1 653 ? 3.973 4.375 6.184 1 97.5 653 MET B C 1
ATOM 10730 O O . MET B 1 653 ? 3.998 4.875 7.309 1 97.5 653 MET B O 1
ATOM 10734 N N . LEU B 1 654 ? 4.246 3.145 5.961 1 97.44 654 LEU B N 1
ATOM 10735 C CA . LEU B 1 654 ? 4.641 2.275 7.062 1 97.44 654 LEU B CA 1
ATOM 10736 C C . LEU B 1 654 ? 5.996 2.693 7.621 1 97.44 654 LEU B C 1
ATOM 10738 O O . LEU B 1 654 ? 6.223 2.621 8.836 1 97.44 654 LEU B O 1
ATOM 10742 N N . SER B 1 655 ? 6.883 3.145 6.727 1 97.75 655 SER B N 1
ATOM 10743 C CA . SER B 1 655 ? 8.188 3.633 7.176 1 97.75 655 SER B CA 1
ATOM 10744 C C . SER B 1 655 ? 8.039 4.895 8.023 1 97.75 655 SER B C 1
ATOM 10746 O O . SER B 1 655 ? 8.773 5.082 8.992 1 97.75 655 SER B O 1
ATOM 10748 N N . ILE B 1 656 ? 7.125 5.758 7.625 1 97.75 656 ILE B N 1
ATOM 10749 C CA . ILE B 1 656 ? 6.852 6.961 8.398 1 97.75 656 ILE B CA 1
ATOM 10750 C C . ILE B 1 656 ? 6.34 6.578 9.789 1 97.75 656 ILE B C 1
ATOM 10752 O O . ILE B 1 656 ? 6.766 7.148 10.797 1 97.75 656 ILE B O 1
ATOM 10756 N N . ALA B 1 657 ? 5.488 5.574 9.852 1 96.75 657 ALA B N 1
ATOM 10757 C CA . ALA B 1 657 ? 4.922 5.145 11.125 1 96.75 657 ALA B CA 1
ATOM 10758 C C . ALA B 1 657 ? 6.004 4.598 12.055 1 96.75 657 ALA B C 1
ATOM 10760 O O . ALA B 1 657 ? 6.043 4.938 13.234 1 96.75 657 ALA B O 1
ATOM 10761 N N . ILE B 1 658 ? 6.867 3.807 11.508 1 96.94 658 ILE B N 1
ATOM 10762 C CA . ILE B 1 658 ? 7.961 3.248 12.289 1 96.94 658 ILE B CA 1
ATOM 10763 C C . ILE B 1 658 ? 8.898 4.367 12.742 1 96.94 658 ILE B C 1
ATOM 10765 O O . ILE B 1 658 ? 9.312 4.406 13.906 1 96.94 658 ILE B O 1
ATOM 10769 N N . SER B 1 659 ? 9.188 5.262 11.82 1 97.69 659 SER B N 1
ATOM 10770 C CA . SER B 1 659 ? 10.062 6.395 12.117 1 97.69 659 SER B CA 1
ATOM 10771 C C . SER B 1 659 ? 9.461 7.285 13.203 1 97.69 659 SER B C 1
ATOM 10773 O O . SER B 1 659 ? 10.188 7.82 14.047 1 97.69 659 SER B O 1
ATOM 10775 N N . PHE B 1 660 ? 8.148 7.438 13.211 1 96.69 660 PHE B N 1
ATOM 10776 C CA . PHE B 1 660 ? 7.43 8.234 14.195 1 96.69 660 PHE B CA 1
ATOM 10777 C C . PHE B 1 660 ? 7.621 7.672 15.602 1 96.69 660 PHE B C 1
ATOM 10779 O O . PHE B 1 660 ? 7.91 8.414 16.531 1 96.69 660 PHE B O 1
ATOM 10786 N N . VAL B 1 661 ? 7.578 6.41 15.695 1 97.06 661 VAL B N 1
ATOM 10787 C CA . VAL B 1 661 ? 7.727 5.746 16.984 1 97.06 661 VAL B CA 1
ATOM 10788 C C . VAL B 1 661 ? 9.172 5.879 17.469 1 97.06 661 VAL B C 1
ATOM 10790 O O . VAL B 1 661 ? 9.406 6.215 18.641 1 97.06 661 VAL B O 1
ATOM 10793 N N . ILE B 1 662 ? 10.117 5.688 16.625 1 97.75 662 ILE B N 1
ATOM 10794 C CA . ILE B 1 662 ? 11.531 5.773 16.984 1 97.75 662 ILE B CA 1
ATOM 10795 C C . ILE B 1 662 ? 11.883 7.219 17.328 1 97.75 662 ILE B C 1
ATOM 10797 O O . ILE B 1 662 ? 12.656 7.465 18.266 1 97.75 662 ILE B O 1
ATOM 10801 N N . TYR B 1 663 ? 11.328 8.125 16.594 1 97.88 663 TYR B N 1
ATOM 10802 C CA . TYR B 1 663 ? 11.578 9.531 16.844 1 97.88 663 TYR B CA 1
ATOM 10803 C C . TYR B 1 663 ? 11.117 9.93 18.25 1 97.88 663 TYR B C 1
ATOM 10805 O O . TYR B 1 663 ? 11.867 10.562 19 1 97.88 663 TYR B O 1
ATOM 10813 N N . LEU B 1 664 ? 9.938 9.508 18.672 1 97.06 664 LEU B N 1
ATOM 10814 C CA . LEU B 1 664 ? 9.352 9.93 19.953 1 97.06 664 LEU B CA 1
ATOM 10815 C C . LEU B 1 664 ? 10.016 9.219 21.109 1 97.06 664 LEU B C 1
ATOM 10817 O O . LEU B 1 664 ? 10.219 9.812 22.172 1 97.06 664 LEU B O 1
ATOM 10821 N N . LEU B 1 665 ? 10.391 7.965 20.922 1 97 665 LEU B N 1
ATOM 10822 C CA . LEU B 1 665 ? 10.875 7.152 22.031 1 97 665 LEU B CA 1
ATOM 10823 C C . LEU B 1 665 ? 12.375 7.332 22.219 1 97 665 LEU B C 1
ATOM 10825 O O . LEU B 1 665 ? 12.891 7.188 23.328 1 97 665 LEU B O 1
ATOM 10829 N N . ILE B 1 666 ? 13.086 7.637 21.125 1 97.31 666 ILE B N 1
ATOM 10830 C CA . ILE B 1 666 ? 14.539 7.535 21.219 1 97.31 666 ILE B CA 1
ATOM 10831 C C . ILE B 1 666 ? 15.18 8.812 20.672 1 97.31 666 ILE B C 1
ATOM 10833 O O . ILE B 1 666 ? 15.883 9.523 21.406 1 97.31 666 ILE B O 1
ATOM 10837 N N . ASP B 1 667 ? 14.922 9.164 19.453 1 97.56 667 ASP B N 1
ATOM 10838 C CA . ASP B 1 667 ? 15.656 10.219 18.75 1 97.56 667 ASP B CA 1
ATOM 10839 C C . ASP B 1 667 ? 15.453 11.57 19.438 1 97.56 667 ASP B C 1
ATOM 10841 O O . ASP B 1 667 ? 16.422 12.266 19.75 1 97.56 667 ASP B O 1
ATOM 10845 N N . SER B 1 668 ? 14.227 11.969 19.641 1 96.5 668 SER B N 1
ATOM 10846 C CA . SER B 1 668 ? 13.914 13.281 20.219 1 96.5 668 SER B CA 1
ATOM 10847 C C . SER B 1 668 ? 14.445 13.406 21.641 1 96.5 668 SER B C 1
ATOM 10849 O O . SER B 1 668 ? 15.156 14.359 21.953 1 96.5 668 SER B O 1
ATOM 10851 N N . PRO B 1 669 ? 14.188 12.469 22.531 1 96.62 669 PRO B N 1
ATOM 10852 C CA . PRO B 1 669 ? 14.672 12.609 23.906 1 96.62 669 PRO B CA 1
ATOM 10853 C C . PRO B 1 669 ? 16.203 12.648 23.984 1 96.62 669 PRO B C 1
ATOM 10855 O O . PRO B 1 669 ? 16.766 13.461 24.719 1 96.62 669 PRO B O 1
ATOM 10858 N N . ILE B 1 670 ? 16.891 11.797 23.297 1 96.06 670 ILE B N 1
ATOM 10859 C CA . ILE B 1 670 ? 18.344 11.742 23.359 1 96.06 670 ILE B CA 1
ATOM 10860 C C . ILE B 1 670 ? 18.938 13.039 22.812 1 96.06 670 ILE B C 1
ATOM 10862 O O . ILE B 1 670 ? 19.906 13.562 23.359 1 96.06 670 ILE B O 1
ATOM 10866 N N . ASN B 1 671 ? 18.406 13.484 21.766 1 94 671 ASN B N 1
ATOM 10867 C CA . ASN B 1 671 ? 18.875 14.75 21.203 1 94 671 ASN B CA 1
ATOM 10868 C C . ASN B 1 671 ? 18.703 15.891 22.203 1 94 671 ASN B C 1
ATOM 10870 O O . ASN B 1 671 ? 19.578 16.766 22.297 1 94 671 ASN B O 1
ATOM 10874 N N . LEU B 1 672 ? 17.609 15.891 22.875 1 92.94 672 LEU B N 1
ATOM 10875 C CA . LEU B 1 672 ? 17.375 16.922 23.875 1 92.94 672 LEU B CA 1
ATOM 10876 C C . LEU B 1 672 ? 18.359 16.797 25.031 1 92.94 672 LEU B C 1
ATOM 10878 O O . LEU B 1 672 ? 18.844 17.797 25.547 1 92.94 672 LEU B O 1
ATOM 10882 N N . ILE B 1 673 ? 18.641 15.633 25.469 1 93.81 673 ILE B N 1
ATOM 10883 C CA . ILE B 1 673 ? 19.594 15.391 26.547 1 93.81 673 ILE B CA 1
ATOM 10884 C C . ILE B 1 673 ? 20.984 15.844 26.141 1 93.81 673 ILE B C 1
ATOM 10886 O O . ILE B 1 673 ? 21.703 16.484 26.906 1 93.81 673 ILE B O 1
ATOM 10890 N N . ILE B 1 674 ? 21.344 15.547 24.922 1 92.81 674 ILE B N 1
ATOM 10891 C CA . ILE B 1 674 ? 22.656 15.922 24.422 1 92.81 674 ILE B CA 1
ATOM 10892 C C . ILE B 1 674 ? 22.766 17.438 24.391 1 92.81 674 ILE B C 1
ATOM 10894 O O . ILE B 1 674 ? 23.75 18 24.875 1 92.81 674 ILE B O 1
ATOM 10898 N N . LYS B 1 675 ? 21.797 18.125 23.938 1 88.06 675 LYS B N 1
ATOM 10899 C CA . LYS B 1 675 ? 21.828 19.578 23.781 1 88.06 675 LYS B CA 1
ATOM 10900 C C . LYS B 1 675 ? 21.75 20.281 25.141 1 88.06 675 LYS B C 1
ATOM 10902 O O . LYS B 1 675 ? 22.406 21.297 25.359 1 88.06 675 LYS B O 1
ATOM 10907 N N . SER B 1 676 ? 21.016 19.688 26.062 1 87.75 676 SER B N 1
ATOM 10908 C CA . SER B 1 676 ? 20.719 20.391 27.297 1 87.75 676 SER B CA 1
ATOM 10909 C C . SER B 1 676 ? 21.656 19.969 28.422 1 87.75 676 SER B C 1
ATOM 10911 O O . SER B 1 676 ? 21.859 20.719 29.375 1 87.75 676 SER B O 1
ATOM 10913 N N . LEU B 1 677 ? 22.203 18.797 28.344 1 86.5 677 LEU B N 1
ATOM 10914 C CA . LEU B 1 677 ? 23 18.328 29.469 1 86.5 677 LEU B CA 1
ATOM 10915 C C . LEU B 1 677 ? 24.438 18.094 29.047 1 86.5 677 LEU B C 1
ATOM 10917 O O . LEU B 1 677 ? 25.359 18.656 29.625 1 86.5 677 LEU B O 1
ATOM 10921 N N . LEU B 1 678 ? 24.641 17.375 27.984 1 81.81 678 LEU B N 1
ATOM 10922 C CA . LEU B 1 678 ? 25.984 16.891 27.656 1 81.81 678 LEU B CA 1
ATOM 10923 C C . LEU B 1 678 ? 26.797 17.969 26.969 1 81.81 678 LEU B C 1
ATOM 10925 O O . LEU B 1 678 ? 27.984 18.125 27.234 1 81.81 678 LEU B O 1
ATOM 10929 N N . MET B 1 679 ? 26.156 18.734 26.078 1 82.69 679 MET B N 1
ATOM 10930 C CA . MET B 1 679 ? 26.922 19.656 25.25 1 82.69 679 MET B CA 1
ATOM 10931 C C . MET B 1 679 ? 26.516 21.094 25.516 1 82.69 679 MET B C 1
ATOM 10933 O O . MET B 1 679 ? 26.906 22 24.781 1 82.69 679 MET B O 1
ATOM 10937 N N . ARG B 1 680 ? 25.766 21.328 26.531 1 79.62 680 ARG B N 1
ATOM 10938 C CA . ARG B 1 680 ? 25.234 22.656 26.812 1 79.62 680 ARG B CA 1
ATOM 10939 C C . ARG B 1 680 ? 26.375 23.672 26.953 1 79.62 680 ARG B C 1
ATOM 10941 O O . ARG B 1 680 ? 26.344 24.719 26.312 1 79.62 680 ARG B O 1
ATOM 10948 N N . GLY B 1 681 ? 27.312 23.312 27.719 1 75.75 681 GLY B N 1
ATOM 10949 C CA . GLY B 1 681 ? 28.406 24.234 27.984 1 75.75 681 GLY B CA 1
ATOM 10950 C C . GLY B 1 681 ? 29.219 24.578 26.734 1 75.75 681 GLY B C 1
ATOM 10951 O O . GLY B 1 681 ? 29.516 25.75 26.484 1 75.75 681 GLY B O 1
ATOM 10952 N N . VAL B 1 682 ? 29.406 23.625 25.984 1 78.12 682 VAL B N 1
ATOM 10953 C CA . VAL B 1 682 ? 30.25 23.797 24.812 1 78.12 682 VAL B CA 1
ATOM 10954 C C . VAL B 1 682 ? 29.484 24.562 23.734 1 78.12 682 VAL B C 1
ATOM 10956 O O . VAL B 1 682 ? 30.047 25.438 23.078 1 78.12 682 VAL B O 1
ATOM 10959 N N . LEU B 1 683 ? 28.234 24.312 23.609 1 76.5 683 LEU B N 1
ATOM 10960 C CA . LEU B 1 683 ? 27.406 24.953 22.594 1 76.5 683 LEU B CA 1
ATOM 10961 C C . LEU B 1 683 ? 27.141 26.422 22.953 1 76.5 683 LEU B C 1
ATOM 10963 O O . LEU B 1 683 ? 27.094 27.281 22.078 1 76.5 683 LEU B O 1
ATOM 10967 N N . GLU B 1 684 ? 26.984 26.703 24.203 1 77.56 684 GLU B N 1
ATOM 10968 C CA . GLU B 1 684 ? 26.828 28.078 24.672 1 77.56 684 GLU B CA 1
ATOM 10969 C C . GLU B 1 684 ? 28.094 28.891 24.422 1 77.56 684 GLU B C 1
ATOM 10971 O O . GLU B 1 684 ? 28.016 30.062 24.078 1 77.56 684 GLU B O 1
ATOM 10976 N N . LYS B 1 685 ? 29.141 28.25 24.625 1 73.12 685 LYS B N 1
ATOM 10977 C CA . LYS B 1 685 ? 30.406 28.922 24.375 1 73.12 685 LYS B CA 1
ATOM 10978 C C . LYS B 1 685 ? 30.594 29.266 22.906 1 73.12 685 LYS B C 1
ATOM 10980 O O . LYS B 1 685 ? 31.109 30.328 22.562 1 73.12 685 LYS B O 1
ATOM 10985 N N . MET B 1 686 ? 30.078 28.406 22.109 1 71.94 686 MET B N 1
ATOM 10986 C CA . MET B 1 686 ? 30.203 28.625 20.672 1 71.94 686 MET B CA 1
ATOM 10987 C C . MET B 1 686 ? 29.203 29.656 20.188 1 71.94 686 MET B C 1
ATOM 10989 O O . MET B 1 686 ? 29.469 30.375 19.219 1 71.94 686 MET B O 1
ATOM 10993 N N . LYS B 1 687 ? 27.906 29.938 20.828 1 63.97 687 LYS B N 1
ATOM 10994 C CA . LYS B 1 687 ? 26.875 30.891 20.453 1 63.97 687 LYS B CA 1
ATOM 10995 C C . LYS B 1 687 ? 27.203 32.281 20.969 1 63.97 687 LYS B C 1
ATOM 10997 O O . LYS B 1 687 ? 26.859 33.281 20.328 1 63.97 687 LYS B O 1
ATOM 11002 N N . ARG B 1 688 ? 27.5 32.781 22.234 1 51.28 688 ARG B N 1
ATOM 11003 C CA . ARG B 1 688 ? 27.719 34.062 22.859 1 51.28 688 ARG B CA 1
ATOM 11004 C C . ARG B 1 688 ? 28.469 35 21.922 1 51.28 688 ARG B C 1
ATOM 11006 O O . ARG B 1 688 ? 28.281 36.219 21.984 1 51.28 688 ARG B O 1
ATOM 11013 N N . PHE B 1 689 ? 29.297 34.625 21.109 1 40.66 689 PHE B N 1
ATOM 11014 C CA . PHE B 1 689 ? 29.969 35.781 20.5 1 40.66 689 PHE B CA 1
ATOM 11015 C C . PHE B 1 689 ? 29.156 36.312 19.328 1 40.66 689 PHE B C 1
ATOM 11017 O O . PHE B 1 689 ? 29.734 36.781 18.344 1 40.66 689 PHE B O 1
ATOM 11024 N N . THR B 1 690 ? 27.859 35.969 19.234 1 38.72 690 THR B N 1
ATOM 11025 C CA . THR B 1 690 ? 27.172 36.719 18.203 1 38.72 690 THR B CA 1
ATOM 11026 C C . THR B 1 690 ? 26.906 38.156 18.656 1 38.72 690 THR B C 1
ATOM 11028 O O . THR B 1 690 ? 26.297 38.375 19.703 1 38.72 690 THR B O 1
ATOM 11031 N N . PRO B 1 691 ? 27.531 39.25 18.172 1 34.81 691 PRO B N 1
ATOM 11032 C CA . PRO B 1 691 ? 27.188 40.625 18.516 1 34.81 691 PRO B CA 1
ATOM 11033 C C . PRO B 1 691 ? 25.703 40.938 18.375 1 34.81 691 PRO B C 1
ATOM 11035 O O . PRO B 1 691 ? 25.094 40.562 17.375 1 34.81 691 PRO B O 1
ATOM 11038 N N . VAL B 1 692 ? 24.859 41 19.391 1 34.19 692 VAL B N 1
ATOM 11039 C CA . VAL B 1 692 ? 23.547 41.625 19.312 1 34.19 692 VAL B CA 1
ATOM 11040 C C . VAL B 1 692 ? 23.672 42.969 18.625 1 34.19 692 VAL B C 1
ATOM 11042 O O . VAL B 1 692 ? 24.562 43.781 18.953 1 34.19 692 VAL B O 1
ATOM 11045 N N . PRO B 1 693 ? 23.172 43.125 17.422 1 33.38 693 PRO B N 1
ATOM 11046 C CA . PRO B 1 693 ? 23.141 44.5 16.938 1 33.38 693 PRO B CA 1
ATOM 11047 C C . PRO B 1 693 ? 22.719 45.5 18.016 1 33.38 693 PRO B C 1
ATOM 11049 O O . PRO B 1 693 ? 21.859 45.188 18.844 1 33.38 693 PRO B O 1
ATOM 11052 N N . ASN B 1 694 ? 23.656 46.375 18.531 1 30.69 694 ASN B N 1
ATOM 11053 C CA . ASN B 1 694 ? 23.422 47.531 19.344 1 30.69 694 ASN B CA 1
ATOM 11054 C C . ASN B 1 694 ? 22.25 48.375 18.812 1 30.69 694 ASN B C 1
ATOM 11056 O O . ASN B 1 694 ? 22.391 49.062 17.797 1 30.69 694 ASN B O 1
ATOM 11060 N N . GLU B 1 695 ? 21.062 47.875 18.688 1 30.02 695 GLU B N 1
ATOM 11061 C CA . GLU B 1 695 ? 19.922 48.75 18.375 1 30.02 695 GLU B CA 1
ATOM 11062 C C . GLU B 1 695 ? 19.891 49.969 19.312 1 30.02 695 GLU B C 1
ATOM 11064 O O . GLU B 1 695 ? 19 50.812 19.203 1 30.02 695 GLU B O 1
ATOM 11069 N N . ASN B 1 696 ? 20.641 50 20.422 1 29.84 696 ASN B N 1
ATOM 11070 C CA . ASN B 1 696 ? 20.312 51.125 21.281 1 29.84 696 ASN B CA 1
ATOM 11071 C C . ASN B 1 696 ? 20.734 52.438 20.656 1 29.84 696 ASN B C 1
ATOM 11073 O O . ASN B 1 696 ? 20.641 53.5 21.297 1 29.84 696 ASN B O 1
ATOM 11077 N N . LYS B 1 697 ? 21.781 52.562 19.812 1 34.47 697 LYS B N 1
ATOM 11078 C CA . LYS B 1 697 ? 22.281 53.938 19.719 1 34.47 697 LYS B CA 1
ATOM 11079 C C . LYS B 1 697 ? 21.359 54.812 18.891 1 34.47 697 LYS B C 1
ATOM 11081 O O . LYS B 1 697 ? 21.625 56 18.703 1 34.47 697 LYS B O 1
ATOM 11086 N N . ASN B 1 698 ? 20.453 54.406 17.953 1 24.66 698 ASN B N 1
ATOM 11087 C CA . ASN B 1 698 ? 19.75 55.5 17.297 1 24.66 698 ASN B CA 1
ATOM 11088 C C . ASN B 1 698 ? 18.594 56 18.141 1 24.66 698 ASN B C 1
ATOM 11090 O O . ASN B 1 698 ? 17.516 55.406 18.141 1 24.66 698 ASN B O 1
ATOM 11094 N N . LYS B 1 699 ? 18.875 56.219 19.484 1 21.53 699 LYS B N 1
ATOM 11095 C CA . LYS B 1 699 ? 18.188 57.438 19.953 1 21.53 699 LYS B CA 1
ATOM 11096 C C . LYS B 1 699 ? 18.891 58.688 19.453 1 21.53 699 LYS B C 1
ATOM 11098 O O . LYS B 1 699 ? 20.109 58.781 19.484 1 21.53 699 LYS B O 1
#

pLDDT: mean 85.93, std 17.4, range [16.34, 98.38]

Sequence (1398 aa):
MDTRPLWLLLAALLAKSNGEEAGPAFVISPGLSTLKEVLKEVPGAECRRQVAVVLEGVRNLTDWALQMADATAKVPSGLLRGNLRALGDMDECVAVEAQVHNTTLHGKYCLASFHMDSDSVPIARLLDIATAGRRHLEFRHRQIDAGNGVLLPSPGLVPELSRGEWGVCVPAACSAADVEAALRGLARRLLPSTGLSLDVRVPPLACRTRSGPARPLRAPHYAFAFIIGLFVVLSVTGTFWDSYNADEAADEQRWYRVVLRAFSLRVGWQRLTSERTVELGCIAGIRALSSLFTVFAHESLYFPQEPSINKTKIVHGTQMIIYTPVITGIIVVDTFFTMSGTLYSYILGNSVINGSFSYTATLLYRFLRLSPVYFLQIWFYATFLEYLGDGPNWGNFINYNVEMCRAHWIWNVLYINNYANHLGLCLQPSWFLAADMQFVVVAPLLVLPLFRWRRGRQLVMVLIALSVVTTGVTVAFLRIPGIYRVFDTDRQITLYLLYTHAKTHMHASPYFVGLYLGYLLHTTQEKRISLSKVFLALGWTITALMFLANSVGPYYMLQESYTYHILDSAAYPAVGRLLWAIGISWIIFTCHTGYGGLLNRLLNCYALRVLSRLSYTLNLTHFILLMHNGGRRRTPVWIDDFSWIQIFIADYMLSIAISFVIYLLIDSPINLIIKSLLMRGVLEKMKRFTPVPNENKNKMDTRPLWLLLAALLAKSNGEEAGPAFVISPGLSTLKEVLKEVPGAECRRQVAVVLEGVRNLTDWALQMADATAKVPSGLLRGNLRALGDMDECVAVEAQVHNTTLHGKYCLASFHMDSDSVPIARLLDIATAGRRHLEFRHRQIDAGNGVLLPSPGLVPELSRGEWGVCVPAACSAADVEAALRGLARRLLPSTGLSLDVRVPPLACRTRSGPARPLRAPHYAFAFIIGLFVVLSVTGTFWDSYNADEAADEQRWYRVVLRAFSLRVGWQRLTSERTVELGCIAGIRALSSLFTVFAHESLYFPQEPSINKTKIVHGTQMIIYTPVITGIIVVDTFFTMSGTLYSYILGNSVINGSFSYTATLLYRFLRLSPVYFLQIWFYATFLEYLGDGPNWGNFINYNVEMCRAHWIWNVLYINNYANHLGLCLQPSWFLAADMQFVVVAPLLVLPLFRWRRGRQLVMVLIALSVVTTGVTVAFLRIPGIYRVFDTDRQITLYLLYTHAKTHMHASPYFVGLYLGYLLHTTQEKRISLSKVFLALGWTITALMFLANSVGPYYMLQESYTYHILDSAAYPAVGRLLWAIGISWIIFTCHTGYGGLLNRLLNCYALRVLSRLSYTLNLTHFILLMHNGGRRRTPVWIDDFSWIQIFIADYMLSIAISFVIYLLIDSPINLIIKSLLMRGVLEKMKRFTPVPNENKNK

Secondary structure (DSSP, 8-state):
-----SHHHHHHHHHHTSSSS--SHHHHHHHHHHHHHHHTT-S-HHHHHHHHHHHHHHHTT-HHHHHHHHHS--PPS-GGGT--EE---HHHHHT-EEEETTEEEEEEEEEEEEEEEESSHHHHHHHHHHTTT-TTTS-SS-----TTS----SS-SS---S-EEEEEEEETT--HHHHHHHHHHHHHHHSGGGTEEEEEE--GGGEE-TT-S-PPP-HHHHHHHHHHHHHHHHHHHHHHHHHHSTTTGGG---HHHHHHHHT-HHHHHHHHT-----TTHHHHHHHHHHHHHHHHHHHHHHGGGS-BS-THHHHHHTTSGGGHHHHHGGGGHHHHHHHHHHHHHHHHHHHHHHT---HHHHHHHHHHHHHHHHHHHHHHHHTGGGGS---TTHIIIIIHHHHHHHHHHHHHHTT-HHHHGGG--SSGGGHHHHHHHHHHHHHHHHHHHHHH-TTHHHHHHHHHHHHHHHHHHHHHHHT--SS--TTS-HHHHHHIIIIIIS-GGGGHHHHHHHHHHHHHHHHTTTS-----HHHHHHHHHHHHHHHHHHHHGGGGGGSTT----HHHHHHIIIIIHHHHHHHHHHHHHHHHTT--HHHHHHHT-HHHHHHHHTHHHHHHHHHHHHHHHHHH-SS-B---HHHHHHHHHHHHHHHHHHHHHHIIIIIHHHHHHIIIIISHHHHHHHHTTS------S--/-----SHHHHHHHHHHTSSSS--SHHHHHHHHHHHHHHHTT-S-HHHHHHHHHHHHHHHTT-HHHHHHHHHS--PPS-GGGT--EE---HHHHHT-EEEETTEEEEEEEEEEEEEEEESSHHHHHHHHHHTTT-TTTS-SS-----TTS----SS-SS---S-EEEEEEEETT--HHHHHHHHHHHHHHHSGGGTEEEEEE--GGGEE-TT-S-PPP-HHHHHHHHHHHHHHHHHHHHHHHHHHSTTTGGG---HHHHHHHHT-HHHHHHHHT-----TTHHHHHHHHHHHHHHHHHHHHHHGGGS-BS-THHHHHHTTSGGGHHHHHGGGGHHHHHHHHHHHHHHHHHHHHHHT---HHHHHHHHHHHHHHHHHHHHHHHHTGGGGS---TTHIIIIIHHHHHHHHHHHHHHTT-HHHHGGG--SSGGGHHHHHHHHHHHHHHHHHHHHHH-TTHHHHHHHHHHHHHHHHHHHHHHHT--SS--TTS-HHHHHHIIIIIIS-GGGGHHHHHHHHHHHHHHHHTTTS-----HHHHHHHHHHHHHHHHHHHHGGGGGGSTT----HHHHHHIIIIIHHHHHHHHHHHHHHHHTT--HHHHHHHT-HHHHHHHHTHHHHHHHHHHHHHHHHHH-SS-B---HHHHHHHHHHHHHHHHHHHHHHIIIIIHHHHHHIIIIISHHHHHHHHTTS-----TT--

Radius of gyration: 34.84 Å; Cα contacts (8 Å, |Δi|>4): 2304; chains: 2; bounding box: 89×110×84 Å